Protein AF-0000000085757446 (afdb_homodimer)

Foldseek 3Di:
DEEFEDDLQQDDDCPDCLQVQVVLCVLQVADYHYDDFHGDCRAAQPQPDPLALGRRRLVRVLVVLQVCLVPVVVVVHDSQQAEYEYFHLRLQSQQLLQLFPQRVVSHFEYEREQDHVQFLSQEHPQCQVCSNVLLCVLCVVVVNHDPDSNSSSVVVVPDDPVVSSVSCVVVVRRGHDYCSCHRHVDRSVVSLVVLRGHQHQYEYEYEDQAQLVVVCVVCVVCWQPQDDDFQFPVNLLVSLLVLCCSRPNVDDDPVLSVLLCVLQPPVVCVPPRRDGCSVRRRCSNSCNRGVLVRVSNLASSQVNHPQFYAYEYEQQFWQWAPSDWPQGGHSVSGRYGPRCSCLQSQVQPRVVSCRTINHTDPLSNVLSSLNSQLVSCCSAQVGSQDSHVPDDGHDFLSHTDTQHPPFQWHFYSYSRRDIDHCPCVVVSCCNVPVSVVVVVVVVVVVVVVVVCVVVVVVVVVVVVVVVVVVVVVVPPVVVVD/DEEFEDDLQQDDDCPDVLQVQVVLCVQQVADYHYDDFHGDCRAAQPQPDDLALGRRRLVRVLVVLQCCLVPVVVVVHDSQQAEYEYFHLRLQSQQLLQLFPQRVVSHFEYEREQDHVQFLSQEHPQCQVCSNVLLCVLCVVVVNHDPDSNSSSVVVVPDDPVVSSVSCVVVVRRGHDYCSCHRHNDRSVVSLVVLNGDQHQYEYEYEDQAQLVLVCVVCVVCWQPQDDDFQFPVNLLVSLLVLCCSRPNVDDDPVLSVLLCVLQPPVVCVPPRRDGCSVSRRCSNSCNRGVLVRVSNLVSSQVNHPAFYAYEYEQQFWQWAPSDWPQGGHSVSGRYGPRCSCLQSQVQPRVVSCRTIHHTDPLSSVLSSLNSQLVSCCSAQVGSQDSHVPDDGHDFLSHTDTQHPPFQWHFYSYSRRDIDHCPCVVVSCCNVPVSVVVVVVVVVVVVVVVVVVVVVVVVVVVVVVVVVVVVVVVPPVVVVD

Solvent-accessible surface area (backbone atoms only — not comparable to full-atom values): 48791 Å² total; per-residue (Å²): 63,37,41,34,60,32,44,66,44,59,45,77,65,51,86,38,74,78,62,40,48,61,53,30,32,70,72,40,78,57,51,78,45,71,46,70,58,50,37,23,57,78,6,15,42,25,51,85,44,86,65,29,59,36,36,46,22,57,50,40,44,47,50,51,36,49,49,41,52,74,46,30,52,82,72,73,34,57,57,86,53,30,22,35,29,20,34,38,38,8,1,14,47,43,37,41,37,35,50,11,85,72,41,34,81,55,49,50,33,40,32,25,34,38,21,23,37,56,8,33,75,44,43,36,73,63,48,66,73,38,33,42,57,47,45,45,50,53,22,48,76,72,71,32,79,56,91,45,56,56,59,30,48,58,46,53,70,70,47,56,67,67,59,54,42,50,49,35,62,75,63,67,47,90,31,43,55,61,76,58,59,60,58,29,68,56,59,51,56,59,32,47,75,70,50,52,48,57,80,43,28,35,38,38,33,34,41,68,24,35,14,39,56,57,49,41,72,76,38,60,84,46,51,84,31,68,58,67,71,83,25,40,67,70,56,42,54,50,49,54,51,52,52,43,24,66,53,70,30,85,73,64,56,66,67,59,54,52,53,54,44,69,74,54,53,63,46,53,44,67,68,40,83,80,48,65,38,46,79,47,48,25,50,55,48,18,34,57,48,22,44,32,32,40,49,52,53,50,49,36,42,41,72,65,31,91,43,51,31,32,37,39,39,31,60,47,56,66,94,52,42,88,89,18,52,71,58,42,40,40,68,57,40,52,20,22,67,74,52,65,46,46,30,41,25,26,41,74,75,35,67,73,51,31,68,48,22,34,79,58,53,72,67,54,40,54,49,16,51,50,44,22,41,31,55,34,12,23,51,74,52,61,34,48,24,15,82,42,82,86,47,68,70,33,61,75,65,43,37,58,58,58,33,41,88,53,65,34,30,27,26,30,47,40,95,71,28,46,75,50,58,36,76,60,28,54,63,29,46,38,62,72,45,49,48,52,50,53,49,52,54,53,50,50,50,52,44,51,50,44,51,43,47,50,48,47,46,48,44,48,47,49,47,46,50,47,49,51,50,48,51,53,51,66,65,35,70,56,46,64,110,64,38,43,34,62,29,44,67,45,58,45,77,63,51,86,40,75,80,61,41,50,61,54,30,35,69,71,38,80,57,50,79,44,70,46,72,59,50,39,23,59,77,7,16,42,26,51,83,44,84,68,30,59,36,36,46,21,58,51,41,45,46,50,50,36,49,48,41,50,75,45,31,53,82,72,73,32,57,56,86,53,29,22,37,31,20,34,36,36,8,1,15,48,43,35,42,36,35,51,10,85,73,41,35,82,55,49,49,32,41,31,24,34,38,22,23,36,57,8,34,76,45,42,40,73,61,50,65,72,38,34,42,57,47,46,44,49,53,23,48,77,70,70,31,77,57,90,44,57,55,60,30,48,58,45,53,69,71,47,55,67,68,59,52,43,49,49,34,61,76,66,68,48,88,33,42,56,62,75,57,59,60,58,29,68,56,60,50,56,59,31,47,75,70,51,53,46,59,79,42,28,33,38,38,35,34,42,68,24,34,15,40,55,57,48,40,71,76,39,59,83,47,49,81,31,69,57,66,71,84,27,40,65,68,57,42,53,51,48,52,52,52,51,44,24,66,51,70,30,85,74,65,57,66,67,59,54,52,50,51,43,67,73,54,52,64,45,52,44,68,68,39,83,80,46,67,39,44,78,47,47,25,51,55,49,18,34,59,48,24,46,30,33,40,50,52,51,49,49,36,41,44,72,67,32,91,43,51,32,32,36,39,40,31,59,47,57,65,93,53,44,89,89,20,52,71,60,43,40,40,67,54,39,53,19,22,65,72,52,64,46,45,30,41,25,27,42,74,75,35,67,72,51,30,68,48,24,36,79,58,55,71,67,52,41,54,48,15,52,50,44,24,40,31,54,32,12,24,53,74,51,58,34,48,25,16,83,43,83,86,48,67,71,33,63,75,63,44,37,56,58,58,33,40,89,52,65,35,31,28,25,30,47,40,95,70,27,46,74,49,57,36,78,61,27,54,64,28,44,40,63,73,46,48,48,52,50,53,50,52,53,52,51,50,47,50,44,51,50,45,49,42,48,48,51,45,46,46,44,50,49,48,46,46,50,44,49,50,50,48,51,54,51,67,64,35,71,57,46,68,108

pLDDT: mean 89.38, std 13.13, range [33.19, 98.94]

Organism: Holothuria leucospilota (NCBI:txid206669)

Radius of gyration: 35.08 Å; Cα contacts (8 Å, |Δi|>4): 1848; chains: 2; bounding box: 59×102×104 Å

Secondary structure (DSSP, 8-state):
-EEE--STTTS--S-SGGG--HHHHHHH----EEE----HHHHH-B-SSTT-B--HHHHHHHHHHHHHHHHGGGGT--TT--EEEEETHHHHHHHHHHH-TTTTTS-SEEEEES--TTSTTTS-HHHHHHHHHHHHHHHHHTT---S-HHHHHHHHTTS-HHHHHHHHHHTT--------SSS--S-HHHHHHTT-S----EEEEEETBTTHHHHHHH-GGGTT-SSPPP--HHHHHHHHHHHHHHHH-SS--HHHHHHHHHHH--GGGTT-TT---HHHHHHHHHIIIIIHHHHHHHHHHHHH-SS-EEEEEE----SS-TT-BTTB--GGG-SBTTTHHHHHTTGGG-HHHHHHH-PPPHHHHHHHHHHHHHHHHHHHHS-TT-SSTTSPPP-GGG------TTT-EEEEESSS--EEESTTHHHHHIIIIIHHHHHHHHHHHHHHHHHHHHHHHHHHHHHHHHHHHHHHHHH-TTT--/-EEE--STTTS--S-SGGG--HHHHHHH----EEE----HHHHH-B-SSTT-B--HHHHHHHHHHHHHHHHGGGGT--TT--EEEEETHHHHHHHHHHH-TTTTTS-SEEEEES--TTSTTTS-HHHHHHHHHHHHHHHHHTT---S-HHHHHHHHTTS-HHHHHHHHHHTT--------SSS--S-HHHHHHTT-S----EEEEEETBTTHHHHHHH-GGGTT-SSPPP--HHHHHHHHHHHHHHHH-SS--HHHHHHHHHHH--GGGTT-TT---HHHHHHHHHIIIIIHHHHHHHHHHHHH-SS-EEEEEE----SS-TT-BTTB--GGG-SBTTTHHHHHTTGGG-HHHHHHH-PPPHHHHHHHHHHHHHHHHHHHHS-TT-SSTTSPPP-GGG------TTT-EEEEESSS--EEESTTHHHHHIIIIIHHHHHHHHHHHHHHHHHHHHHHHHHHHHHHHHHHHHHHHHT-TTT--

Sequence (962 aa):
MVFIHGGGFSTGSSMTYEYYGVPLVAVGNIVLVTINYRLGALGFLDTGDDASTGNYGLLDQAMALQWVRNNIEAFGGDSSMVTIFGESAGAGSVDFHVVSKYSRNLFDQAITQSGTSVSPWAHRDFYEELKIQHAFQLGNVLGCDTMDTYQLVECLKQVDAKTLEETVIVNNLRMGPTIDGDFLQESPRKLTERGDFKHCPMMIGFNRDEGTLFLLFQLPNVFYSDDPPYVNKTLFDTMVHSSLSLTSGPVVPTLIEDATKQEYVDWSQADNETFDYFETFNPIYGDDAFSCPSIKTARAHAMFTSEPVYIYFMTIVPSVSVYGGNGMGPGWIGAAHAEELQFVFGYPFIPELQISHGIMTDEEARLSVKFMQYWTNFARTGDPSRWDAASSPGVGEWAWPAYTLPELQYKELSADMSVGQGLKADECAFWNDFKPQLESFLASMDQTELEWREEFSGWQNDLEEWRVSFSDYQQDPYCDGMVFIHGGGFSTGSSMTYEYYGVPLVAVGNIVLVTINYRLGALGFLDTGDDASTGNYGLLDQAMALQWVRNNIEAFGGDSSMVTIFGESAGAGSVDFHVVSKYSRNLFDQAITQSGTSVSPWAHRDFYEELKIQHAFQLGNVLGCDTMDTYQLVECLKQVDAKTLEETVIVNNLRMGPTIDGDFLQESPRKLTERGDFKHCPMMIGFNRDEGTLFLLFQLPNVFYSDDPPYVNKTLFDTMVHSSLSLTSGPVVPTLIEDATKQEYVDWSQADNETFDYFETFNPIYGDDAFSCPSIKTARAHAMFTSEPVYIYFMTIVPSVSVYGGNGMGPGWIGAAHAEELQFVFGYPFIPELQISHGIMTDEEARLSVKFMQYWTNFARTGDPSRWDAASSPGVGEWAWPAYTLPELQYKELSADMSVGQGLKADECAFWNDFKPQLESFLASMDQTELEWREEFSGWQNDLEEWRVSFSDYQQDPYCDG

Nearest PDB structures (foldseek):
  5ydj-assembly1_A-2  TM=8.909E-01  e=4.354E-34  Anopheles gambiae
  5ydh-assembly1_A-2  TM=8.889E-01  e=4.863E-34  Anopheles gambiae
  6ary-assembly1_B-2  TM=8.888E-01  e=2.286E-33  Anopheles gambiae
  5a7h-assembly1_A  TM=8.770E-01  e=4.280E-32  Homo sapiens
  5fv4-assembly6_F  TM=8.711E-01  e=1.676E-29  Sus scrofa

Structure (mmCIF, N/CA/C/O backbone):
data_AF-0000000085757446-model_v1
#
loop_
_entity.id
_entity.type
_entity.pdbx_description
1 polymer 'Carboxylic ester hydrolase'
#
loop_
_atom_site.group_PDB
_atom_site.id
_atom_site.type_symbol
_atom_site.label_atom_id
_atom_site.label_alt_id
_atom_site.label_comp_id
_atom_site.label_asym_id
_atom_site.label_entity_id
_atom_site.label_seq_id
_atom_site.pdbx_PDB_ins_code
_atom_site.Cartn_x
_atom_site.Cartn_y
_atom_site.Cartn_z
_atom_site.occupancy
_atom_site.B_iso_or_equiv
_atom_site.auth_seq_id
_atom_site.auth_comp_id
_atom_site.auth_asym_id
_atom_site.auth_atom_id
_atom_site.pdbx_PDB_model_num
ATOM 1 N N . MET A 1 1 ? -11 38.594 11.727 1 97.94 1 MET A N 1
ATOM 2 C CA . MET A 1 1 ? -10.07 37.5 11.453 1 97.94 1 MET A CA 1
ATOM 3 C C . MET A 1 1 ? -8.742 37.719 12.172 1 97.94 1 MET A C 1
ATOM 5 O O . MET A 1 1 ? -8.219 38.844 12.18 1 97.94 1 MET A O 1
ATOM 9 N N . VAL A 1 2 ? -8.305 36.719 12.867 1 98.62 2 VAL A N 1
ATOM 10 C CA . VAL A 1 2 ? -7.031 36.781 13.57 1 98.62 2 VAL A CA 1
ATOM 11 C C . VAL A 1 2 ? -6.035 35.812 12.945 1 98.62 2 VAL A C 1
ATOM 13 O O . VAL A 1 2 ? -6.258 34.594 12.961 1 98.62 2 VAL A O 1
ATOM 16 N N . PHE A 1 3 ? -4.938 36.344 12.445 1 98.31 3 PHE A N 1
ATOM 17 C CA . PHE A 1 3 ? -3.939 35.5 11.781 1 98.31 3 PHE A CA 1
ATOM 18 C C . PHE A 1 3 ? -2.797 35.156 12.734 1 98.31 3 PHE A C 1
ATOM 20 O O . PHE A 1 3 ? -2.242 36.062 13.383 1 98.31 3 PHE A O 1
ATOM 27 N N . ILE A 1 4 ? -2.529 33.906 12.828 1 98.31 4 ILE A N 1
ATOM 28 C CA . ILE A 1 4 ? -1.374 33.406 13.562 1 98.31 4 ILE A CA 1
ATOM 29 C C . ILE A 1 4 ? -0.324 32.875 12.578 1 98.31 4 ILE A C 1
ATOM 31 O O . ILE A 1 4 ? -0.562 31.906 11.867 1 98.31 4 ILE A O 1
ATOM 35 N N . HIS A 1 5 ? 0.827 33.5 12.57 1 96.81 5 HIS A N 1
ATOM 36 C CA . HIS A 1 5 ? 1.828 33.219 11.547 1 96.81 5 HIS A CA 1
ATOM 37 C C . HIS A 1 5 ? 2.531 31.891 11.828 1 96.81 5 HIS A C 1
ATOM 39 O O . HIS A 1 5 ? 2.547 31.406 12.961 1 96.81 5 HIS A O 1
ATOM 45 N N . GLY A 1 6 ? 3.107 31.328 10.781 1 95.5 6 GLY A N 1
ATOM 46 C CA . GLY A 1 6 ? 3.902 30.125 10.883 1 95.5 6 GLY A CA 1
ATOM 47 C C . GLY A 1 6 ? 5.363 30.391 11.188 1 95.5 6 GLY A C 1
ATOM 48 O O . GLY A 1 6 ? 5.703 31.422 11.766 1 95.5 6 GLY A O 1
ATOM 49 N N . GLY A 1 7 ? 6.188 29.359 10.922 1 92.06 7 GLY A N 1
ATOM 50 C CA . GLY A 1 7 ? 7.617 29.469 11.18 1 92.06 7 GLY A CA 1
ATOM 51 C C . GLY A 1 7 ? 8.133 28.422 12.133 1 92.06 7 GLY A C 1
ATOM 52 O O . GLY A 1 7 ? 9.148 28.625 12.805 1 92.06 7 GLY A O 1
ATOM 53 N N . GLY A 1 8 ? 7.43 27.328 12.242 1 91.94 8 GLY A N 1
ATOM 54 C CA . GLY A 1 8 ? 7.887 26.188 13.023 1 91.94 8 GLY A CA 1
ATOM 55 C C . GLY A 1 8 ? 8.039 26.484 14.5 1 91.94 8 GLY A C 1
ATOM 56 O O . GLY A 1 8 ? 8.844 25.859 15.188 1 91.94 8 GLY A O 1
ATOM 57 N N . PHE A 1 9 ? 7.422 27.547 14.938 1 94.38 9 PHE A N 1
ATOM 58 C CA . PHE A 1 9 ? 7.457 28.016 16.312 1 94.38 9 PHE A CA 1
ATOM 59 C C . PHE A 1 9 ? 8.828 28.578 16.672 1 94.38 9 PHE A C 1
ATOM 61 O O . PHE A 1 9 ? 9.117 28.844 17.828 1 94.38 9 PHE A O 1
ATOM 68 N N . SER A 1 10 ? 9.664 28.812 15.625 1 91.81 10 SER A N 1
ATOM 69 C CA . SER A 1 10 ? 11.023 29.281 15.875 1 91.81 10 SER A CA 1
ATOM 70 C C . SER A 1 10 ? 11.289 30.594 15.148 1 91.81 10 SER A C 1
ATOM 72 O O . SER A 1 10 ? 12.172 31.359 15.539 1 91.81 10 SER A O 1
ATOM 74 N N . THR A 1 11 ? 10.594 30.766 14.086 1 88.75 11 THR A N 1
ATOM 75 C CA . THR A 1 11 ? 10.758 31.984 13.312 1 88.75 11 THR A CA 1
ATOM 76 C C . THR A 1 11 ? 9.406 32.531 12.883 1 88.75 11 THR A C 1
ATOM 78 O O . THR A 1 11 ? 8.375 31.891 13.078 1 88.75 11 THR A O 1
ATOM 81 N N . GLY A 1 12 ? 9.461 33.812 12.398 1 89.44 12 GLY A N 1
ATOM 82 C CA . GLY A 1 12 ? 8.258 34.469 11.891 1 89.44 12 GLY A CA 1
ATOM 83 C C . GLY A 1 12 ? 7.93 35.781 12.586 1 89.44 12 GLY A C 1
ATOM 84 O O . GLY A 1 12 ? 8.492 36.094 13.633 1 89.44 12 GLY A O 1
ATOM 85 N N . SER A 1 13 ? 7.102 36.469 11.875 1 91.69 13 SER A N 1
ATOM 86 C CA . SER A 1 13 ? 6.652 37.75 12.375 1 91.69 13 SER A CA 1
ATOM 87 C C . SER A 1 13 ? 5.391 38.219 11.648 1 91.69 13 SER A C 1
ATOM 89 O O . SER A 1 13 ? 5.184 37.906 10.477 1 91.69 13 SER A O 1
ATOM 91 N N . SER A 1 14 ? 4.629 38.938 12.445 1 89.44 14 SER A N 1
ATOM 92 C CA . SER A 1 14 ? 3.451 39.531 11.828 1 89.44 14 SER A CA 1
ATOM 93 C C . SER A 1 14 ? 3.82 40.812 11.047 1 89.44 14 SER A C 1
ATOM 95 O O . SER A 1 14 ? 3.025 41.281 10.25 1 89.44 14 SER A O 1
ATOM 97 N N . MET A 1 15 ? 5.031 41.219 11.211 1 85.19 15 MET A N 1
ATOM 98 C CA . MET A 1 15 ? 5.453 42.469 10.625 1 85.19 15 MET A CA 1
ATOM 99 C C . MET A 1 15 ? 6.133 42.25 9.273 1 85.19 15 MET A C 1
ATOM 101 O O . MET A 1 15 ? 7.281 42.656 9.078 1 85.19 15 MET A O 1
ATOM 105 N N . THR A 1 16 ? 5.59 41.562 8.461 1 85.81 16 THR A N 1
ATOM 106 C CA . THR A 1 16 ? 6.098 41.344 7.113 1 85.81 16 THR A CA 1
ATOM 107 C C . THR A 1 16 ? 5.031 41.656 6.07 1 85.81 16 THR A C 1
ATOM 109 O O . THR A 1 16 ? 3.836 41.625 6.367 1 85.81 16 THR A O 1
ATOM 112 N N . TYR A 1 17 ? 5.457 42 4.934 1 81.75 17 TYR A N 1
ATOM 113 C CA . TYR A 1 17 ? 4.523 42.312 3.859 1 81.75 17 TYR A CA 1
ATOM 114 C C . TYR A 1 17 ? 3.766 41.062 3.412 1 81.75 17 TYR A C 1
ATOM 116 O O . TYR A 1 17 ? 2.697 41.156 2.803 1 81.75 17 TYR A O 1
ATOM 124 N N . GLU A 1 18 ? 4.324 39.969 3.717 1 84.81 18 GLU A N 1
ATOM 125 C CA . GLU A 1 18 ? 3.686 38.719 3.322 1 84.81 18 GLU A CA 1
ATOM 126 C C . GLU A 1 18 ? 2.322 38.562 3.99 1 84.81 18 GLU A C 1
ATOM 128 O O . GLU A 1 18 ? 1.444 37.875 3.467 1 84.81 18 GLU A O 1
ATOM 133 N N . TYR A 1 19 ? 2.199 39.25 5.078 1 88 19 TYR A N 1
ATOM 134 C CA . TYR A 1 19 ? 0.932 39.156 5.797 1 88 19 TYR A CA 1
ATOM 135 C C . TYR A 1 19 ? 0.263 40.531 5.871 1 88 19 TYR A C 1
ATOM 137 O O . TYR A 1 19 ? -0.527 40.781 6.781 1 88 19 TYR A O 1
ATOM 145 N N . TYR A 1 20 ? 0.679 41.312 4.797 1 85.62 20 TYR A N 1
ATOM 146 C CA . TYR A 1 20 ? 0.038 42.594 4.664 1 85.62 20 TYR A CA 1
ATOM 147 C C . TYR A 1 20 ? -1.412 42.469 4.223 1 85.62 20 TYR A C 1
ATOM 149 O O . TYR A 1 20 ? -1.683 42.062 3.086 1 85.62 20 TYR A O 1
ATOM 157 N N . GLY A 1 21 ? -2.363 42.594 5.148 1 89.62 21 GLY A N 1
ATOM 158 C CA . GLY A 1 21 ? -3.75 42.188 5.012 1 89.62 21 GLY A CA 1
ATOM 159 C C . GLY A 1 21 ? -4.633 43.25 4.379 1 89.62 21 GLY A C 1
ATOM 160 O O . GLY A 1 21 ? -5.852 43.094 4.301 1 89.62 21 GLY A O 1
ATOM 161 N N . VAL A 1 22 ? -4.047 44.25 3.707 1 92.88 22 VAL A N 1
ATOM 162 C CA . VAL A 1 22 ? -4.844 45.344 3.186 1 92.88 22 VAL A CA 1
ATOM 163 C C . VAL A 1 22 ? -5.711 44.844 2.025 1 92.88 22 VAL A C 1
ATOM 165 O O . VAL A 1 22 ? -6.914 45.125 1.988 1 92.88 22 VAL A O 1
ATOM 168 N N . PRO A 1 23 ? -5.152 44.125 1.052 1 95.94 23 PRO A N 1
ATOM 169 C CA . PRO A 1 23 ? -6.031 43.656 -0.014 1 95.94 23 PRO A CA 1
ATOM 170 C C . PRO A 1 23 ? -7.152 42.75 0.508 1 95.94 23 PRO A C 1
ATOM 172 O O . PRO A 1 23 ? -8.281 42.844 0.023 1 95.94 23 PRO A O 1
ATOM 175 N N . LEU A 1 24 ? -6.855 41.906 1.471 1 96.44 24 LEU A N 1
ATOM 176 C CA . LEU A 1 24 ? -7.832 41 2.053 1 96.44 24 LEU A CA 1
ATOM 177 C C . LEU A 1 24 ? -8.984 41.781 2.691 1 96.44 24 LEU A C 1
ATOM 179 O O . LEU A 1 24 ? -10.148 41.438 2.496 1 96.44 24 LEU A O 1
ATOM 183 N N . VAL A 1 25 ? -8.68 42.812 3.443 1 95.88 25 VAL A N 1
ATOM 184 C CA . VAL A 1 25 ? -9.68 43.625 4.125 1 95.88 25 VAL A CA 1
ATOM 185 C C . VAL A 1 25 ? -10.5 44.406 3.098 1 95.88 25 VAL A C 1
ATOM 187 O O . VAL A 1 25 ? -11.703 44.594 3.268 1 95.88 25 VAL A O 1
ATOM 190 N N . ALA A 1 26 ? -9.828 44.812 2.041 1 94.88 26 ALA A N 1
ATOM 191 C CA . ALA A 1 26 ? -10.508 45.562 0.996 1 94.88 26 ALA A CA 1
ATOM 192 C C . ALA A 1 26 ? -11.539 44.719 0.269 1 94.88 26 ALA A C 1
ATOM 194 O O . ALA A 1 26 ? -12.617 45.188 -0.083 1 94.88 26 ALA A O 1
ATOM 195 N N . VAL A 1 27 ? -11.258 43.531 0.097 1 92.94 27 VAL A N 1
ATOM 196 C CA . VAL A 1 27 ? -12.133 42.594 -0.639 1 92.94 27 VAL A CA 1
ATOM 197 C C . VAL A 1 27 ? -13.242 42.094 0.28 1 92.94 27 VAL A C 1
ATOM 199 O O . VAL A 1 27 ? -14.391 41.969 -0.147 1 92.94 27 VAL A O 1
ATOM 202 N N . GLY A 1 28 ? -13.102 41.812 1.527 1 89.94 28 GLY A N 1
ATOM 203 C CA . GLY A 1 28 ? -13.977 41 2.363 1 89.94 28 GLY A CA 1
ATOM 204 C C . GLY A 1 28 ? -14.789 41.812 3.344 1 89.94 28 GLY A C 1
ATOM 205 O O . GLY A 1 28 ? -15.773 41.344 3.908 1 89.94 28 GLY A O 1
ATOM 206 N N . ASN A 1 29 ? -14.555 43.062 3.648 1 87.44 29 ASN A N 1
ATOM 207 C CA . ASN A 1 29 ? -15.18 43.875 4.691 1 87.44 29 ASN A CA 1
ATOM 208 C C . ASN A 1 29 ? -15.031 43.219 6.066 1 87.44 29 ASN A C 1
ATOM 210 O O . ASN A 1 29 ? -16.016 42.969 6.742 1 87.44 29 ASN A O 1
ATOM 214 N N . ILE A 1 30 ? -13.867 42.938 6.477 1 94.75 30 ILE A N 1
ATOM 215 C CA . ILE A 1 30 ? -13.492 42.312 7.738 1 94.75 30 ILE A CA 1
ATOM 216 C C . ILE A 1 30 ? -12.438 43.156 8.445 1 94.75 30 ILE A C 1
ATOM 218 O O . ILE A 1 30 ? -11.883 44.094 7.855 1 94.75 30 ILE A O 1
ATOM 222 N N . VAL A 1 31 ? -12.328 42.938 9.742 1 97.19 31 VAL A N 1
ATOM 223 C CA . VAL A 1 31 ? -11.188 43.469 10.492 1 97.19 31 VAL A CA 1
ATOM 224 C C . VAL A 1 31 ? -10.133 42.375 10.625 1 97.19 31 VAL A C 1
ATOM 226 O O . VAL A 1 31 ? -10.438 41.219 11.008 1 97.19 31 VAL A O 1
ATOM 229 N N . LEU A 1 32 ? -8.938 42.688 10.172 1 97.12 32 LEU A N 1
ATOM 230 C CA . LEU A 1 32 ? -7.84 41.75 10.281 1 97.12 32 LEU A CA 1
ATOM 231 C C . LEU A 1 32 ? -6.914 42.094 11.43 1 97.12 32 LEU A C 1
ATOM 233 O O . LEU A 1 32 ? -6.492 43.25 11.547 1 97.12 32 LEU A O 1
ATOM 237 N N . VAL A 1 33 ? -6.664 41.188 12.305 1 97.44 33 VAL A N 1
ATOM 238 C CA . VAL A 1 33 ? -5.684 41.312 13.383 1 97.44 33 VAL A CA 1
ATOM 239 C C . VAL A 1 33 ? -4.547 40.312 13.164 1 97.44 33 VAL A C 1
ATOM 241 O O . VAL A 1 33 ? -4.785 39.125 12.984 1 97.44 33 VAL A O 1
ATOM 244 N N . THR A 1 34 ? -3.391 40.75 13.078 1 96.75 34 THR A N 1
ATOM 245 C CA . THR A 1 34 ? -2.209 39.906 13.062 1 96.75 34 THR A CA 1
ATOM 246 C C . THR A 1 34 ? -1.444 40 14.375 1 96.75 34 THR A C 1
ATOM 248 O O . THR A 1 34 ? -1.363 41.094 14.969 1 96.75 34 THR A O 1
ATOM 251 N N . ILE A 1 35 ? -0.899 38.906 14.875 1 97.12 35 ILE A N 1
ATOM 252 C CA . ILE A 1 35 ? -0.31 38.938 16.219 1 97.12 35 ILE A CA 1
ATOM 253 C C . ILE A 1 35 ? 1.087 38.312 16.172 1 97.12 35 ILE A C 1
ATOM 255 O O . ILE A 1 35 ? 1.395 37.531 15.281 1 97.12 35 ILE A O 1
ATOM 259 N N . ASN A 1 36 ? 1.892 38.75 17.031 1 96.94 36 ASN A N 1
ATOM 260 C CA . ASN A 1 36 ? 3.148 38.094 17.344 1 96.94 36 ASN A CA 1
ATOM 261 C C . ASN A 1 36 ? 3.041 37.312 18.641 1 96.94 36 ASN A C 1
ATOM 263 O O . ASN A 1 36 ? 2.086 37.469 19.406 1 96.94 36 ASN A O 1
ATOM 267 N N . TYR A 1 37 ? 3.879 36.375 18.812 1 97.44 37 TYR A N 1
ATOM 268 C CA . TYR A 1 37 ? 4.012 35.594 20.016 1 97.44 37 TYR A CA 1
ATOM 269 C C . TYR A 1 37 ? 5.461 35.156 20.234 1 97.44 37 TYR A C 1
ATOM 271 O O . TYR A 1 37 ? 6.281 35.25 19.312 1 97.44 37 TYR A O 1
ATOM 279 N N . ARG A 1 38 ? 5.895 34.812 21.469 1 96.44 38 ARG A N 1
ATOM 280 C CA . ARG A 1 38 ? 7.262 34.375 21.766 1 96.44 38 ARG A CA 1
ATOM 281 C C . ARG A 1 38 ? 7.582 33.062 21.078 1 96.44 38 ARG A C 1
ATOM 283 O O . ARG A 1 38 ? 6.75 32.156 21.047 1 96.44 38 ARG A O 1
ATOM 290 N N . LEU A 1 39 ? 8.734 32.969 20.562 1 95.19 39 LEU A N 1
ATOM 291 C CA . LEU A 1 39 ? 9.195 31.844 19.766 1 95.19 39 LEU A CA 1
ATOM 292 C C . LEU A 1 39 ? 10.312 31.094 20.469 1 95.19 39 LEU A C 1
ATOM 294 O O . LEU A 1 39 ? 10.75 31.5 21.547 1 95.19 39 LEU A O 1
ATOM 298 N N . GLY A 1 40 ? 10.711 29.984 19.922 1 94.31 40 GLY A N 1
ATOM 299 C CA . GLY A 1 40 ? 11.867 29.25 20.406 1 94.31 40 GLY A CA 1
ATOM 300 C C . GLY A 1 40 ? 11.828 28.953 21.891 1 94.31 40 GLY A C 1
ATOM 301 O O . GLY A 1 40 ? 10.789 28.562 22.422 1 94.31 40 GLY A O 1
ATOM 302 N N . ALA A 1 41 ? 12.938 29.172 22.484 1 95.38 41 ALA A N 1
ATOM 303 C CA . ALA A 1 41 ? 13.055 28.891 23.906 1 95.38 41 ALA A CA 1
ATOM 304 C C . ALA A 1 41 ? 12.219 29.875 24.734 1 95.38 41 ALA A C 1
ATOM 306 O O . ALA A 1 41 ? 11.68 29.5 25.781 1 95.38 41 ALA A O 1
ATOM 307 N N . LEU A 1 42 ? 12.07 31.062 24.234 1 96.5 42 LEU A N 1
ATOM 308 C CA . LEU A 1 42 ? 11.297 32.062 24.953 1 96.5 42 LEU A CA 1
ATOM 309 C C . LEU A 1 42 ? 9.82 31.672 25 1 96.5 42 LEU A C 1
ATOM 311 O O . LEU A 1 42 ? 9.125 32 25.969 1 96.5 42 LEU A O 1
ATOM 315 N N . GLY A 1 43 ? 9.398 30.969 24.047 1 96.56 43 GLY A N 1
ATOM 316 C CA . GLY A 1 43 ? 7.988 30.641 23.969 1 96.56 43 GLY A CA 1
ATOM 317 C C . GLY A 1 43 ? 7.676 29.219 24.422 1 96.56 43 GLY A C 1
ATOM 318 O O . GLY A 1 43 ? 6.547 28.922 24.828 1 96.56 43 GLY A O 1
ATOM 319 N N . PHE A 1 44 ? 8.742 28.297 24.422 1 95.94 44 PHE A N 1
ATOM 320 C CA . PHE A 1 44 ? 8.312 26.906 24.484 1 95.94 44 PHE A CA 1
ATOM 321 C C . PHE A 1 44 ? 9.305 26.062 25.281 1 95.94 44 PHE A C 1
ATOM 323 O O . PHE A 1 44 ? 9.219 24.844 25.297 1 95.94 44 PHE A O 1
ATOM 330 N N . LEU A 1 45 ? 10.234 26.672 25.969 1 95.5 45 LEU A N 1
ATOM 331 C CA . LEU A 1 45 ? 11.133 25.906 26.828 1 95.5 45 LEU A CA 1
ATOM 332 C C . LEU A 1 45 ? 10.359 25.188 27.922 1 95.5 45 LEU A C 1
ATOM 334 O O . LEU A 1 45 ? 9.625 25.828 28.688 1 95.5 45 LEU A O 1
ATOM 338 N N . ASP A 1 46 ? 10.5 23.938 27.969 1 94.62 46 ASP A N 1
ATOM 339 C CA . ASP A 1 46 ? 9.844 23.078 28.953 1 94.62 46 ASP A CA 1
ATOM 340 C C . ASP A 1 46 ? 10.867 22.234 29.688 1 94.62 46 ASP A C 1
ATOM 342 O O . ASP A 1 46 ? 11.594 21.438 29.094 1 94.62 46 ASP A O 1
ATOM 346 N N . THR A 1 47 ? 10.922 22.359 31.031 1 94.19 47 THR A N 1
ATOM 347 C CA . THR A 1 47 ? 11.898 21.641 31.844 1 94.19 47 THR A CA 1
ATOM 348 C C . THR A 1 47 ? 11.266 20.406 32.469 1 94.19 47 THR A C 1
ATOM 350 O O . THR A 1 47 ? 11.891 19.719 33.281 1 94.19 47 THR A O 1
ATOM 353 N N . GLY A 1 48 ? 10.008 20.125 32.094 1 90.56 48 GLY A N 1
ATOM 354 C CA . GLY A 1 48 ? 9.32 18.953 32.594 1 90.56 48 GLY A CA 1
ATOM 355 C C . GLY A 1 48 ? 8.773 19.125 34 1 90.56 48 GLY A C 1
ATOM 356 O O . GLY A 1 48 ? 8.164 18.203 34.562 1 90.56 48 GLY A O 1
ATOM 357 N N . ASP A 1 49 ? 9.039 20.297 34.594 1 90.88 49 ASP A N 1
ATOM 358 C CA . ASP A 1 49 ? 8.531 20.656 35.938 1 90.88 49 ASP A CA 1
ATOM 359 C C . ASP A 1 49 ? 8.078 22.109 35.969 1 90.88 49 ASP A C 1
ATOM 361 O O . ASP A 1 49 ? 7.77 22.703 34.938 1 90.88 49 ASP A O 1
ATOM 365 N N . ASP A 1 50 ? 7.953 22.641 37.156 1 92.56 50 ASP A N 1
ATOM 366 C CA . ASP A 1 50 ? 7.344 23.969 37.312 1 92.56 50 ASP A CA 1
ATOM 367 C C . ASP A 1 50 ? 8.367 25.078 37.094 1 92.56 50 ASP A C 1
ATOM 369 O O . ASP A 1 50 ? 8.008 26.25 37.031 1 92.56 50 ASP A O 1
ATOM 373 N N . ALA A 1 51 ? 9.602 24.688 36.875 1 95.44 51 ALA A N 1
ATOM 374 C CA . ALA A 1 51 ? 10.602 25.719 36.594 1 95.44 51 ALA A CA 1
ATOM 375 C C . ALA A 1 51 ? 10.297 26.438 35.281 1 95.44 51 ALA A C 1
ATOM 377 O O . ALA A 1 51 ? 10.461 27.656 35.188 1 95.44 51 ALA A O 1
ATOM 378 N N . SER A 1 52 ? 9.914 25.75 34.312 1 95.44 52 SER A N 1
ATOM 379 C CA . SER A 1 52 ? 9.398 26.234 33.031 1 95.44 52 SER A CA 1
ATOM 380 C C . SER A 1 52 ? 8.406 25.25 32.438 1 95.44 52 SER A C 1
ATOM 382 O O . SER A 1 52 ? 8.789 24.156 32 1 95.44 52 SER A O 1
ATOM 384 N N . THR A 1 53 ? 7.215 25.641 32.312 1 92.25 53 THR A N 1
ATOM 385 C CA . THR A 1 53 ? 6.148 24.703 31.953 1 92.25 53 THR A CA 1
ATOM 386 C C . THR A 1 53 ? 5.949 24.688 30.438 1 92.25 53 THR A C 1
ATOM 388 O O . THR A 1 53 ? 5.266 23.797 29.906 1 92.25 53 THR A O 1
ATOM 391 N N . GLY A 1 54 ? 6.551 25.641 29.797 1 92.94 54 GLY A N 1
ATOM 392 C CA . GLY A 1 54 ? 6.395 25.703 28.359 1 92.94 54 GLY A CA 1
ATOM 393 C C . GLY A 1 54 ? 5.113 26.391 27.922 1 92.94 54 GLY A C 1
ATOM 394 O O . GLY A 1 54 ? 4.391 26.953 28.75 1 92.94 54 GLY A O 1
ATOM 395 N N . ASN A 1 55 ? 4.848 26.516 26.703 1 96.69 55 ASN A N 1
ATOM 396 C CA . ASN A 1 55 ? 3.645 26.969 26 1 96.69 55 ASN A CA 1
ATOM 397 C C . ASN A 1 55 ? 3.395 28.453 26.219 1 96.69 55 ASN A C 1
ATOM 399 O O . ASN A 1 55 ? 2.252 28.922 26.156 1 96.69 55 ASN A O 1
ATOM 403 N N . TYR A 1 56 ? 4.418 29.188 26.547 1 97.5 56 TYR A N 1
ATOM 404 C CA . TYR A 1 56 ? 4.273 30.625 26.703 1 97.5 56 TYR A CA 1
ATOM 405 C C . TYR A 1 56 ? 3.846 31.266 25.391 1 97.5 56 TYR A C 1
ATOM 407 O O . TYR A 1 56 ? 3.109 32.25 25.391 1 97.5 56 TYR A O 1
ATOM 415 N N . GLY A 1 57 ? 4.336 30.719 24.312 1 97.94 57 GLY A N 1
ATOM 416 C CA . GLY A 1 57 ? 3.896 31.203 23.016 1 97.94 57 GLY A CA 1
ATOM 417 C C . GLY A 1 57 ? 2.404 31.031 22.781 1 97.94 57 GLY A C 1
ATOM 418 O O . GLY A 1 57 ? 1.751 31.938 22.25 1 97.94 57 GLY A O 1
ATOM 419 N N . LEU A 1 58 ? 1.825 29.938 23.203 1 98.44 58 LEU A N 1
ATOM 420 C CA . LEU A 1 58 ? 0.391 29.703 23.078 1 98.44 58 LEU A CA 1
ATOM 421 C C . LEU A 1 58 ? -0.393 30.594 24.031 1 98.44 58 LEU A C 1
ATOM 423 O O . LEU A 1 58 ? -1.492 31.047 23.703 1 98.44 58 LEU A O 1
ATOM 427 N N . LEU A 1 59 ? 0.15 30.812 25.203 1 98.44 59 LEU A N 1
ATOM 428 C CA . LEU A 1 59 ? -0.483 31.719 26.172 1 98.44 59 LEU A CA 1
ATOM 429 C C . LEU A 1 59 ? -0.5 33.156 25.656 1 98.44 59 LEU A C 1
ATOM 431 O O . LEU A 1 59 ? -1.455 33.875 25.891 1 98.44 59 LEU A O 1
ATOM 435 N N . ASP A 1 60 ? 0.614 33.562 24.984 1 98.62 60 ASP A N 1
ATOM 436 C CA . ASP A 1 60 ? 0.617 34.875 24.312 1 98.62 60 ASP A CA 1
ATOM 437 C C . ASP A 1 60 ? -0.544 34.969 23.328 1 98.62 60 ASP A C 1
ATOM 439 O O . ASP A 1 60 ? -1.22 36 23.266 1 98.62 60 ASP A O 1
ATOM 443 N N . GLN A 1 61 ? -0.708 34 22.547 1 98.75 61 GLN A N 1
ATOM 444 C CA . GLN A 1 61 ? -1.783 33.969 21.562 1 98.75 61 GLN A CA 1
ATOM 445 C C . GLN A 1 61 ? -3.15 34.062 22.234 1 98.75 61 GLN A C 1
ATOM 447 O O . GLN A 1 61 ? -4.031 34.781 21.781 1 98.75 61 GLN A O 1
ATOM 452 N N . ALA A 1 62 ? -3.316 33.25 23.328 1 98.75 62 ALA A N 1
ATOM 453 C CA . ALA A 1 62 ? -4.57 33.312 24.078 1 98.75 62 ALA A CA 1
ATOM 454 C C . ALA A 1 62 ? -4.844 34.719 24.609 1 98.75 62 ALA A C 1
ATOM 456 O O . ALA A 1 62 ? -5.988 35.156 24.594 1 98.75 62 ALA A O 1
ATOM 457 N N . MET A 1 63 ? -3.812 35.312 25.062 1 98.62 63 MET A N 1
ATOM 458 C CA . MET A 1 63 ? -3.961 36.688 25.562 1 98.62 63 MET A CA 1
ATOM 459 C C . MET A 1 63 ? -4.398 37.625 24.438 1 98.62 63 MET A C 1
ATOM 461 O O . MET A 1 63 ? -5.246 38.5 24.656 1 98.62 63 MET A O 1
ATOM 465 N N . ALA A 1 64 ? -3.793 37.469 23.312 1 98.69 64 ALA A N 1
ATOM 466 C CA . ALA A 1 64 ? -4.18 38.281 22.156 1 98.69 64 ALA A CA 1
ATOM 467 C C . ALA A 1 64 ? -5.645 38.031 21.797 1 98.69 64 ALA A C 1
ATOM 469 O O . ALA A 1 64 ? -6.367 39 21.453 1 98.69 64 ALA A O 1
ATOM 470 N N . LEU A 1 65 ? -6.086 36.812 21.797 1 98.75 65 LEU A N 1
ATOM 471 C CA . LEU A 1 65 ? -7.469 36.5 21.484 1 98.75 65 LEU A CA 1
ATOM 472 C C . LEU A 1 65 ? -8.422 37.094 22.5 1 98.75 65 LEU A C 1
ATOM 474 O O . LEU A 1 65 ? -9.516 37.562 22.141 1 98.75 65 LEU A O 1
ATOM 478 N N . GLN A 1 66 ? -8.008 37.062 23.766 1 98.5 66 GLN A N 1
ATOM 479 C CA . GLN A 1 66 ? -8.805 37.719 24.797 1 98.5 66 GLN A CA 1
ATOM 480 C C . GLN A 1 66 ? -8.914 39.219 24.531 1 98.5 66 GLN A C 1
ATOM 482 O O . GLN A 1 66 ? -9.984 39.812 24.688 1 98.5 66 GLN A O 1
ATOM 487 N N . TRP A 1 67 ? -7.801 39.812 24.172 1 98.56 67 TRP A N 1
ATOM 488 C CA . TRP A 1 67 ? -7.816 41.219 23.828 1 98.56 67 TRP A CA 1
ATOM 489 C C . TRP A 1 67 ? -8.789 41.5 22.672 1 98.56 67 TRP A C 1
ATOM 491 O O . TRP A 1 67 ? -9.531 42.469 22.703 1 98.56 67 TRP A O 1
ATOM 501 N N . VAL A 1 68 ? -8.758 40.719 21.672 1 98.5 68 VAL A N 1
ATOM 502 C CA . VAL A 1 68 ? -9.648 40.875 20.516 1 98.5 68 VAL A CA 1
ATOM 503 C C . VAL A 1 68 ? -11.102 40.812 20.984 1 98.5 68 VAL A C 1
ATOM 505 O O . VAL A 1 68 ? -11.914 41.656 20.609 1 98.5 68 VAL A O 1
ATOM 508 N N . ARG A 1 69 ? -11.477 39.906 21.781 1 97.19 69 ARG A N 1
ATOM 509 C CA . ARG A 1 69 ? -12.844 39.75 22.281 1 97.19 69 ARG A CA 1
ATOM 510 C C . ARG A 1 69 ? -13.281 41 23.047 1 97.19 69 ARG A C 1
ATOM 512 O O . ARG A 1 69 ? -14.438 41.406 22.969 1 97.19 69 ARG A O 1
ATOM 519 N N . ASN A 1 70 ? -12.359 41.531 23.734 1 97.62 70 ASN A N 1
ATOM 520 C CA . ASN A 1 70 ? -12.688 42.656 24.625 1 97.62 70 ASN A CA 1
ATOM 521 C C . ASN A 1 70 ? -12.711 43.969 23.891 1 97.62 70 ASN A C 1
ATOM 523 O O . ASN A 1 70 ? -13.359 44.938 24.328 1 97.62 70 ASN A O 1
ATOM 527 N N . ASN A 1 71 ? -12 44.031 22.734 1 98.25 71 ASN A N 1
ATOM 528 C CA . ASN A 1 71 ? -11.711 45.375 22.25 1 98.25 71 ASN A CA 1
ATOM 529 C C . ASN A 1 71 ? -12.102 45.531 20.781 1 98.25 71 ASN A C 1
ATOM 531 O O . ASN A 1 71 ? -12.203 46.656 20.266 1 98.25 71 ASN A O 1
ATOM 535 N N . ILE A 1 72 ? -12.375 44.562 20.094 1 98 72 ILE A N 1
ATOM 536 C CA . ILE A 1 72 ? -12.391 44.625 18.641 1 98 72 ILE A CA 1
ATOM 537 C C . ILE A 1 72 ? -13.562 45.469 18.172 1 98 72 ILE A C 1
ATOM 539 O O . ILE A 1 72 ? -13.547 46 17.047 1 98 72 ILE A O 1
ATOM 543 N N . GLU A 1 73 ? -14.562 45.562 18.969 1 97.69 73 GLU A N 1
ATOM 544 C CA . GLU A 1 73 ? -15.727 46.375 18.609 1 97.69 73 GLU A CA 1
ATOM 545 C C . GLU A 1 73 ? -15.344 47.844 18.422 1 97.69 73 GLU A C 1
ATOM 547 O O . GLU A 1 73 ? -15.93 48.531 17.594 1 97.69 73 GLU A O 1
ATOM 552 N N . ALA A 1 74 ? -14.422 48.25 19.109 1 97.75 74 ALA A N 1
ATOM 553 C CA . ALA A 1 74 ? -13.945 49.625 19 1 97.75 74 ALA A CA 1
ATOM 554 C C . ALA A 1 74 ? -13.297 49.844 17.641 1 97.75 74 ALA A C 1
ATOM 556 O O . ALA A 1 74 ? -13.148 51 17.203 1 97.75 74 ALA A O 1
ATOM 557 N N . PHE A 1 75 ? -12.977 48.844 17 1 96.12 75 PHE A N 1
ATOM 558 C CA . PHE A 1 75 ? -12.32 48.938 15.703 1 96.12 75 PHE A CA 1
ATOM 559 C C . PHE A 1 75 ? -13.281 48.531 14.586 1 96.12 75 PHE A C 1
ATOM 561 O O . PHE A 1 75 ? -12.859 48.344 13.438 1 96.12 75 PHE A O 1
ATOM 568 N N . GLY A 1 76 ? -14.516 48.375 15 1 96.12 76 GLY A N 1
ATOM 569 C CA . GLY A 1 76 ? -15.539 48.062 14.008 1 96.12 76 GLY A CA 1
ATOM 570 C C . GLY A 1 76 ? -15.719 46.594 13.773 1 96.12 76 GLY A C 1
ATOM 571 O O . GLY A 1 76 ? -16.453 46.188 12.867 1 96.12 76 GLY A O 1
ATOM 572 N N . GLY A 1 77 ? -15.016 45.812 14.562 1 96.31 77 GLY A N 1
ATOM 573 C CA . GLY A 1 77 ? -15.148 44.375 14.438 1 96.31 77 GLY A CA 1
ATOM 574 C C . GLY A 1 77 ? -16.281 43.812 15.25 1 96.31 77 GLY A C 1
ATOM 575 O O . GLY A 1 77 ? -16.953 44.531 16 1 96.31 77 GLY A O 1
ATOM 576 N N . ASP A 1 78 ? -16.625 42.531 15 1 95.81 78 ASP A N 1
ATOM 577 C CA . ASP A 1 78 ? -17.656 41.781 15.719 1 95.81 78 ASP A CA 1
ATOM 578 C C . ASP A 1 78 ? -17.031 40.781 16.688 1 95.81 78 ASP A C 1
ATOM 580 O O . ASP A 1 78 ? -16.484 39.75 16.25 1 95.81 78 ASP A O 1
ATOM 584 N N . SER A 1 79 ? -17.156 41 17.938 1 96.44 79 SER A N 1
ATOM 585 C CA . SER A 1 79 ? -16.516 40.156 18.953 1 96.44 79 SER A CA 1
ATOM 586 C C . SER A 1 79 ? -17.203 38.812 19.047 1 96.44 79 SER A C 1
ATOM 588 O O . SER A 1 79 ? -16.672 37.844 19.625 1 96.44 79 SER A O 1
ATOM 590 N N . SER A 1 80 ? -18.406 38.594 18.453 1 95.56 80 SER A N 1
ATOM 591 C CA . SER A 1 80 ? -19.141 37.344 18.484 1 95.56 80 SER A CA 1
ATOM 592 C C . SER A 1 80 ? -18.859 36.5 17.25 1 95.56 80 SER A C 1
ATOM 594 O O . SER A 1 80 ? -19.391 35.406 17.109 1 95.56 80 SER A O 1
ATOM 596 N N . MET A 1 81 ? -18.062 37.031 16.375 1 95.94 81 MET A N 1
ATOM 597 C CA . MET A 1 81 ? -17.688 36.312 15.164 1 95.94 81 MET A CA 1
ATOM 598 C C . MET A 1 81 ? -16.203 36.438 14.883 1 95.94 81 MET A C 1
ATOM 600 O O . MET A 1 81 ? -15.812 37.125 13.922 1 95.94 81 MET A O 1
ATOM 604 N N . VAL A 1 82 ? -15.438 35.75 15.648 1 98.5 82 VAL A N 1
ATOM 605 C CA . VAL A 1 82 ? -13.984 35.781 15.516 1 98.5 82 VAL A CA 1
ATOM 606 C C . VAL A 1 82 ? -13.492 34.5 14.836 1 98.5 82 VAL A C 1
ATOM 608 O O . VAL A 1 82 ? -13.758 33.406 15.312 1 98.5 82 VAL A O 1
ATOM 611 N N . THR A 1 83 ? -12.875 34.656 13.672 1 98.75 83 THR A N 1
ATOM 612 C CA . THR A 1 83 ? -12.242 33.531 12.953 1 98.75 83 THR A CA 1
ATOM 613 C C . THR A 1 83 ? -10.727 33.594 13.133 1 98.75 83 THR A C 1
ATOM 615 O O . THR A 1 83 ? -10.078 34.562 12.742 1 98.75 83 THR A O 1
ATOM 618 N N . ILE A 1 84 ? -10.188 32.562 13.719 1 98.88 84 ILE A N 1
ATOM 619 C CA . ILE A 1 84 ? -8.727 32.469 13.781 1 98.88 84 ILE A CA 1
ATOM 620 C C . ILE A 1 84 ? -8.219 31.609 12.617 1 98.88 84 ILE A C 1
ATOM 622 O O . ILE A 1 84 ? -8.867 30.641 12.219 1 98.88 84 ILE A O 1
ATOM 626 N N . PHE A 1 85 ? -7.152 32 11.977 1 98.75 85 PHE A N 1
ATOM 627 C CA . PHE A 1 85 ? -6.574 31.234 10.883 1 98.75 85 PHE A CA 1
ATOM 628 C C . PHE A 1 85 ? -5.055 31.359 10.883 1 98.75 85 PHE A C 1
ATOM 630 O O . PHE A 1 85 ? -4.5 32.281 11.469 1 98.75 85 PHE A O 1
ATOM 637 N N . GLY A 1 86 ? -4.367 30.375 10.398 1 98.38 86 GLY A N 1
ATOM 638 C CA . GLY A 1 86 ? -2.914 30.328 10.375 1 98.38 86 GLY A CA 1
ATOM 639 C C . GLY A 1 86 ? -2.367 29.281 9.43 1 98.38 86 GLY A C 1
ATOM 640 O O . GLY A 1 86 ? -3.127 28.484 8.859 1 98.38 86 GLY A O 1
ATOM 641 N N . GLU A 1 87 ? -1.09 29.344 9.18 1 97.25 87 GLU A N 1
ATOM 642 C CA . GLU A 1 87 ? -0.377 28.453 8.266 1 97.25 87 GLU A CA 1
ATOM 643 C C . GLU A 1 87 ? 0.794 27.766 8.969 1 97.25 87 GLU A C 1
ATOM 645 O O . GLU A 1 87 ? 1.468 28.375 9.805 1 97.25 87 GLU A O 1
ATOM 650 N N . SER A 1 88 ? 1.01 26.484 8.648 1 96.38 88 SER A N 1
ATOM 651 C CA . SER A 1 88 ? 2.113 25.703 9.203 1 96.38 88 SER A CA 1
ATOM 652 C C . SER A 1 88 ? 2.062 25.688 10.727 1 96.38 88 SER A C 1
ATOM 654 O O . SER A 1 88 ? 1.058 25.281 11.312 1 96.38 88 SER A O 1
ATOM 656 N N . ALA A 1 89 ? 3.064 26.344 11.383 1 96.56 89 ALA A N 1
ATOM 657 C CA . ALA A 1 89 ? 3.035 26.422 12.844 1 96.56 89 ALA A CA 1
ATOM 658 C C . ALA A 1 89 ? 1.855 27.25 13.328 1 96.56 89 ALA A C 1
ATOM 660 O O . ALA A 1 89 ? 1.277 26.969 14.383 1 96.56 89 ALA A O 1
ATOM 661 N N . GLY A 1 90 ? 1.499 28.234 12.555 1 97.94 90 GLY A N 1
ATOM 662 C CA . GLY A 1 90 ? 0.305 29 12.867 1 97.94 90 GLY A CA 1
ATOM 663 C C . GLY A 1 90 ? -0.968 28.172 12.805 1 97.94 90 GLY A C 1
ATOM 664 O O . GLY A 1 90 ? -1.866 28.359 13.625 1 97.94 90 GLY A O 1
ATOM 665 N N . ALA A 1 91 ? -1.013 27.312 11.758 1 98.62 91 ALA A N 1
ATOM 666 C CA . ALA A 1 91 ? -2.148 26.406 11.664 1 98.62 91 ALA A CA 1
ATOM 667 C C . ALA A 1 91 ? -2.172 25.438 12.844 1 98.62 91 ALA A C 1
ATOM 669 O O . ALA A 1 91 ? -3.24 25.094 13.359 1 98.62 91 ALA A O 1
ATOM 670 N N . GLY A 1 92 ? -1.019 24.922 13.195 1 98 92 GLY A N 1
ATOM 671 C CA . GLY A 1 92 ? -0.928 24.141 14.43 1 98 92 GLY A CA 1
ATOM 672 C C . GLY A 1 92 ? -1.471 24.891 15.633 1 98 92 GLY A C 1
ATOM 673 O O . GLY A 1 92 ? -2.264 24.328 16.406 1 98 92 GLY A O 1
ATOM 674 N N . SER A 1 93 ? -1.102 26.125 15.789 1 98.56 93 SER A N 1
ATOM 675 C CA . SER A 1 93 ? -1.576 26.953 16.891 1 98.56 93 SER A CA 1
ATOM 676 C C . SER A 1 93 ? -3.096 27.094 16.859 1 98.56 93 SER A C 1
ATOM 678 O O . SER A 1 93 ? -3.75 26.953 17.906 1 98.56 93 SER A O 1
ATOM 680 N N . VAL A 1 94 ? -3.594 27.359 15.703 1 98.81 94 VAL A N 1
ATOM 681 C CA . VAL A 1 94 ? -5.039 27.484 15.555 1 98.81 94 VAL A CA 1
ATOM 682 C C . VAL A 1 94 ? -5.723 26.234 16.109 1 98.81 94 VAL A C 1
ATOM 684 O O . VAL A 1 94 ? -6.656 26.328 16.906 1 98.81 94 VAL A O 1
ATOM 687 N N . ASP A 1 95 ? -5.207 25.109 15.719 1 98.75 95 ASP A N 1
ATOM 688 C CA . ASP A 1 95 ? -5.848 23.859 16.125 1 98.75 95 ASP A CA 1
ATOM 689 C C . ASP A 1 95 ? -5.574 23.547 17.594 1 98.75 95 ASP A C 1
ATOM 691 O O . ASP A 1 95 ? -6.395 22.922 18.266 1 98.75 95 ASP A O 1
ATOM 695 N N . PHE A 1 96 ? -4.438 23.984 18.109 1 98.62 96 PHE A N 1
ATOM 696 C CA . PHE A 1 96 ? -4.199 23.875 19.547 1 98.62 96 PHE A CA 1
ATOM 697 C C . PHE A 1 96 ? -5.242 24.656 20.328 1 98.62 96 PHE A C 1
ATOM 699 O O . PHE A 1 96 ? -5.723 24.203 21.375 1 98.62 96 PHE A O 1
ATOM 706 N N . HIS A 1 97 ? -5.574 25.828 19.891 1 98.81 97 HIS A N 1
ATOM 707 C CA . HIS A 1 97 ? -6.621 26.594 20.531 1 98.81 97 HIS A CA 1
ATOM 708 C C . HIS A 1 97 ? -7.973 25.906 20.422 1 98.81 97 HIS A C 1
ATOM 710 O O . HIS A 1 97 ? -8.789 25.969 21.344 1 98.81 97 HIS A O 1
ATOM 716 N N . VAL A 1 98 ? -8.234 25.203 19.344 1 98.69 98 VAL A N 1
ATOM 717 C CA . VAL A 1 98 ? -9.492 24.484 19.141 1 98.69 98 VAL A CA 1
ATOM 718 C C . VAL A 1 98 ? -9.617 23.359 20.156 1 98.69 98 VAL A C 1
ATOM 720 O O . VAL A 1 98 ? -10.703 23.125 20.703 1 98.69 98 VAL A O 1
ATOM 723 N N . VAL A 1 99 ? -8.5 22.703 20.469 1 98 99 VAL A N 1
ATOM 724 C CA . VAL A 1 99 ? -8.57 21.531 21.328 1 98 99 VAL A CA 1
ATOM 725 C C . VAL A 1 99 ? -8.352 21.938 22.797 1 98 99 VAL A C 1
ATOM 727 O O . VAL A 1 99 ? -8.57 21.141 23.703 1 98 99 VAL A O 1
ATOM 730 N N . SER A 1 100 ? -7.953 23.172 23.047 1 98.12 100 SER A N 1
ATOM 731 C CA . SER A 1 100 ? -7.613 23.609 24.391 1 98.12 100 SER A CA 1
ATOM 732 C C . SER A 1 100 ? -8.828 24.172 25.125 1 98.12 100 SER A C 1
ATOM 734 O O . SER A 1 100 ? -9.43 25.156 24.688 1 98.12 100 SER A O 1
ATOM 736 N N . LYS A 1 101 ? -9.125 23.656 26.281 1 96.75 101 LYS A N 1
ATOM 737 C CA . LYS A 1 101 ? -10.203 24.188 27.109 1 96.75 101 LYS A CA 1
ATOM 738 C C . LYS A 1 101 ? -9.844 25.562 27.672 1 96.75 101 LYS A C 1
ATOM 740 O O . LYS A 1 101 ? -10.727 26.312 28.094 1 96.75 101 LYS A O 1
ATOM 745 N N . TYR A 1 102 ? -8.609 25.828 27.609 1 96.19 102 TYR A N 1
ATOM 746 C CA . TYR A 1 102 ? -8.109 27.109 28.109 1 96.19 102 TYR A CA 1
ATOM 747 C C . TYR A 1 102 ? -8.602 28.266 27.25 1 96.19 102 TYR A C 1
ATOM 749 O O . TYR A 1 102 ? -8.906 29.344 27.75 1 96.19 102 TYR A O 1
ATOM 757 N N . SER A 1 103 ? -8.727 28 25.938 1 97.44 103 SER A N 1
ATOM 758 C CA . SER A 1 103 ? -8.891 29.156 25.062 1 97.44 103 SER A CA 1
ATOM 759 C C . SER A 1 103 ? -9.977 28.906 24.016 1 97.44 103 SER A C 1
ATOM 761 O O . SER A 1 103 ? -10.32 29.797 23.25 1 97.44 103 SER A O 1
ATOM 763 N N . ARG A 1 104 ? -10.547 27.734 23.922 1 97.44 104 ARG A N 1
ATOM 764 C CA . ARG A 1 104 ? -11.43 27.359 22.828 1 97.44 104 ARG A CA 1
ATOM 765 C C . ARG A 1 104 ? -12.711 28.188 22.844 1 97.44 104 ARG A C 1
ATOM 767 O O . ARG A 1 104 ? -13.469 28.188 21.875 1 97.44 104 ARG A O 1
ATOM 774 N N . ASN A 1 105 ? -12.945 29 23.938 1 97.5 105 ASN A N 1
ATOM 775 C CA . ASN A 1 105 ? -14.125 29.859 24 1 97.5 105 ASN A CA 1
ATOM 776 C C . ASN A 1 105 ? -13.82 31.266 23.516 1 97.5 105 ASN A C 1
ATOM 778 O O . ASN A 1 105 ? -14.719 32.125 23.453 1 97.5 105 ASN A O 1
ATOM 782 N N . LEU A 1 106 ? -12.641 31.531 23.016 1 98.44 106 LEU A N 1
ATOM 783 C CA . LEU A 1 106 ? -12.211 32.906 22.703 1 98.44 106 LEU A CA 1
ATOM 784 C C . LEU A 1 106 ? -12.414 33.188 21.219 1 98.44 106 LEU A C 1
ATOM 786 O O . LEU A 1 106 ? -12.148 34.312 20.766 1 98.44 106 LEU A O 1
ATOM 790 N N . PHE A 1 107 ? -12.914 32.312 20.438 1 98.69 107 PHE A N 1
ATOM 791 C CA . PHE A 1 107 ? -13.164 32.5 19.016 1 98.69 107 PHE A CA 1
ATOM 792 C C . PHE A 1 107 ? -14.359 31.656 18.578 1 98.69 107 PHE A C 1
ATOM 794 O O . PHE A 1 107 ? -14.914 30.891 19.359 1 98.69 107 PHE A O 1
ATOM 801 N N . ASP A 1 108 ? -14.719 31.781 17.25 1 98.44 108 ASP A N 1
ATOM 802 C CA . ASP A 1 108 ? -15.977 31.188 16.828 1 98.44 108 ASP A CA 1
ATOM 803 C C . ASP A 1 108 ? -15.773 30.266 15.633 1 98.44 108 ASP A C 1
ATOM 805 O O . ASP A 1 108 ? -16.578 29.375 15.391 1 98.44 108 ASP A O 1
ATOM 809 N N . GLN A 1 109 ? -14.75 30.547 14.836 1 98.62 109 GLN A N 1
ATOM 810 C CA . GLN A 1 109 ? -14.43 29.766 13.641 1 98.62 109 GLN A CA 1
ATOM 811 C C . GLN A 1 109 ? -12.922 29.594 13.484 1 98.62 109 GLN A C 1
ATOM 813 O O . GLN A 1 109 ? -12.141 30.328 14.094 1 98.62 109 GLN A O 1
ATOM 818 N N . ALA A 1 110 ? -12.508 28.594 12.68 1 98.88 110 ALA A N 1
ATOM 819 C CA . ALA A 1 110 ? -11.07 28.359 12.555 1 98.88 110 ALA A CA 1
ATOM 820 C C . ALA A 1 110 ? -10.719 27.922 11.133 1 98.88 110 ALA A C 1
ATOM 822 O O . ALA A 1 110 ? -11.469 27.172 10.492 1 98.88 110 ALA A O 1
ATOM 823 N N . ILE A 1 111 ? -9.594 28.359 10.602 1 98.94 111 ILE A N 1
ATOM 824 C CA . ILE A 1 111 ? -9 27.938 9.344 1 98.94 111 ILE A CA 1
ATOM 825 C C . ILE A 1 111 ? -7.582 27.438 9.586 1 98.94 111 ILE A C 1
ATOM 827 O O . ILE A 1 111 ? -6.727 28.172 10.078 1 98.94 111 ILE A O 1
ATOM 831 N N . THR A 1 112 ? -7.32 26.172 9.297 1 98.88 112 THR A N 1
ATOM 832 C CA . THR A 1 112 ? -5.973 25.625 9.398 1 98.88 112 THR A CA 1
ATOM 833 C C . THR A 1 112 ? -5.383 25.391 8.016 1 98.88 112 THR A C 1
ATOM 835 O O . THR A 1 112 ? -5.965 24.656 7.207 1 98.88 112 THR A O 1
ATOM 838 N N . GLN A 1 113 ? -4.234 26 7.77 1 98.62 113 GLN A N 1
ATOM 839 C CA . GLN A 1 113 ? -3.586 25.906 6.465 1 98.62 113 GLN A CA 1
ATOM 840 C C . GLN A 1 113 ? -2.25 25.172 6.562 1 98.62 113 GLN A C 1
ATOM 842 O O . GLN A 1 113 ? -1.259 25.734 7.027 1 98.62 113 GLN A O 1
ATOM 847 N N . SER A 1 114 ? -2.191 23.938 6.113 1 97.69 114 SER A N 1
ATOM 848 C CA . SER A 1 114 ? -1 23.094 6.078 1 97.69 114 SER A CA 1
ATOM 849 C C . SER A 1 114 ? -0.463 22.828 7.48 1 97.69 114 SER A C 1
ATOM 851 O O . SER A 1 114 ? 0.722 23.047 7.746 1 97.69 114 SER A O 1
ATOM 853 N N . GLY A 1 115 ? -1.401 22.391 8.375 1 97.31 115 GLY A N 1
ATOM 854 C CA . GLY A 1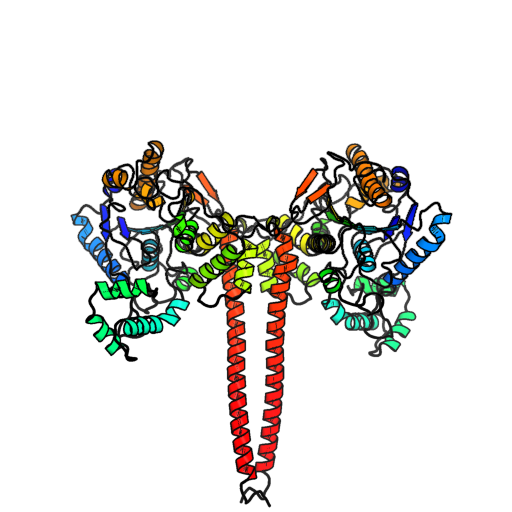 115 ? -1.006 22.047 9.734 1 97.31 115 GLY A CA 1
ATOM 855 C C . GLY A 1 115 ? -2.182 21.906 10.68 1 97.31 115 GLY A C 1
ATOM 856 O O . GLY A 1 115 ? -3.193 22.594 10.523 1 97.31 115 GLY A O 1
ATOM 857 N N . THR A 1 116 ? -2.047 21.047 11.617 1 97.94 116 THR A N 1
ATOM 858 C CA . THR A 1 116 ? -2.996 20.844 12.711 1 97.94 116 THR A CA 1
ATOM 859 C C . THR A 1 116 ? -2.273 20.453 13.992 1 97.94 116 THR A C 1
ATOM 861 O O . THR A 1 116 ? -1.061 20.219 13.984 1 97.94 116 THR A O 1
ATOM 864 N N . SER A 1 117 ? -3.029 20.375 15.07 1 96.81 117 SER A N 1
ATOM 865 C CA . SER A 1 117 ? -2.455 19.969 16.344 1 96.81 117 SER A CA 1
ATOM 866 C C . SER A 1 117 ? -2.047 18.5 16.344 1 96.81 117 SER A C 1
ATOM 868 O O . SER A 1 117 ? -1.252 18.078 17.172 1 96.81 117 SER A O 1
ATOM 870 N N . VAL A 1 118 ? -2.549 17.75 15.359 1 94.75 118 VAL A N 1
ATOM 871 C CA . VAL A 1 118 ? -2.227 16.328 15.344 1 94.75 118 VAL A CA 1
ATOM 872 C C . VAL A 1 118 ? -1.091 16.062 14.359 1 94.75 118 VAL A C 1
ATOM 874 O O . VAL A 1 118 ? -0.614 14.93 14.234 1 94.75 118 VAL A O 1
ATOM 877 N N . SER A 1 119 ? -0.667 17.062 13.68 1 94.75 119 SER A N 1
ATOM 878 C CA . SER A 1 119 ? 0.532 16.906 12.859 1 94.75 119 SER A CA 1
ATOM 879 C C . SER A 1 119 ? 1.724 16.469 13.711 1 94.75 119 SER A C 1
ATOM 881 O O . SER A 1 119 ? 1.964 17.016 14.781 1 94.75 119 SER A O 1
ATOM 883 N N . PRO A 1 120 ? 2.504 15.547 13.203 1 89.06 120 PRO A N 1
ATOM 884 C CA . PRO A 1 120 ? 3.568 14.969 14.023 1 89.06 120 PRO A CA 1
ATOM 885 C C . PRO A 1 120 ? 4.641 15.984 14.406 1 89.06 120 PRO A C 1
ATOM 887 O O . PRO A 1 120 ? 5.312 15.828 15.43 1 89.06 120 PRO A O 1
ATOM 890 N N . TRP A 1 121 ? 4.773 17.031 13.625 1 88.19 121 TRP A N 1
ATOM 891 C CA . TRP A 1 121 ? 5.789 18.031 13.891 1 88.19 121 TRP A CA 1
ATOM 892 C C . TRP A 1 121 ? 5.281 19.062 14.891 1 88.19 121 TRP A C 1
ATOM 894 O O . TRP A 1 121 ? 6.07 19.797 15.492 1 88.19 121 TRP A O 1
ATOM 904 N N . ALA A 1 122 ? 3.938 19.188 15.008 1 91.44 122 ALA A N 1
ATOM 905 C CA . ALA A 1 122 ? 3.355 20.25 15.805 1 91.44 122 ALA A CA 1
ATOM 906 C C . ALA A 1 122 ? 3.506 19.969 17.297 1 91.44 122 ALA A C 1
ATOM 908 O O . ALA A 1 122 ? 3.715 20.891 18.094 1 91.44 122 ALA A O 1
ATOM 909 N N . HIS A 1 123 ? 3.211 18.75 17.703 1 85.25 123 HIS A N 1
ATOM 910 C CA . HIS A 1 123 ? 3.389 18.25 19.062 1 85.25 123 HIS A CA 1
ATOM 911 C C . HIS A 1 123 ? 3.666 16.75 19.062 1 85.25 123 HIS A C 1
ATOM 913 O O . HIS A 1 123 ? 3.068 16 18.281 1 85.25 123 HIS A O 1
ATOM 919 N N . ARG A 1 124 ? 4.875 16.219 19.297 1 72.25 124 ARG A N 1
ATOM 920 C CA . ARG A 1 124 ? 5.117 14.781 19.219 1 72.25 124 ARG A CA 1
ATOM 921 C C . ARG A 1 124 ? 5.422 14.219 20.609 1 72.25 124 ARG A C 1
ATOM 923 O O . ARG A 1 124 ? 6.062 14.875 21.422 1 72.25 124 ARG A O 1
ATOM 930 N N . ASP A 1 125 ? 4.891 13.016 20.688 1 71.19 125 ASP A N 1
ATOM 931 C CA . ASP A 1 125 ? 5.113 12.297 21.938 1 71.19 125 ASP A CA 1
ATOM 932 C C . ASP A 1 125 ? 6.602 12.125 22.219 1 71.19 125 ASP A C 1
ATOM 934 O O . ASP A 1 125 ? 7.047 12.289 23.359 1 71.19 125 ASP A O 1
ATOM 938 N N . PHE A 1 126 ? 7.281 12.016 21.172 1 69.75 126 PHE A N 1
ATOM 939 C CA . PHE A 1 126 ? 8.719 11.836 21.328 1 69.75 126 PHE A CA 1
ATOM 940 C C . PHE A 1 126 ? 9.375 13.109 21.844 1 69.75 126 PHE A C 1
ATOM 942 O O . PHE A 1 126 ? 10.305 13.055 22.656 1 69.75 126 PHE A O 1
ATOM 949 N N . TYR A 1 127 ? 8.797 14.164 21.438 1 72.62 127 TYR A N 1
ATOM 950 C CA . TYR A 1 127 ? 9.312 15.438 21.938 1 72.62 127 TYR A CA 1
ATOM 951 C C . TYR A 1 127 ? 9.008 15.602 23.422 1 72.62 127 TYR A C 1
ATOM 953 O O . TYR A 1 127 ? 9.836 16.109 24.188 1 72.62 127 TYR A O 1
ATOM 961 N N . GLU A 1 128 ? 7.926 15.039 23.734 1 77.69 128 GLU A N 1
ATOM 962 C CA . GLU A 1 128 ? 7.543 15.102 25.141 1 77.69 128 GLU A CA 1
ATOM 963 C C . GLU A 1 128 ? 8.531 14.344 26.016 1 77.69 128 GLU A C 1
ATOM 965 O O . GLU A 1 128 ? 8.852 14.773 27.125 1 77.69 128 GLU A O 1
ATOM 970 N N . GLU A 1 129 ? 9.086 13.398 25.406 1 75.69 129 GLU A N 1
ATOM 971 C CA . GLU A 1 129 ? 10.016 12.562 26.156 1 75.69 129 GLU A CA 1
ATOM 972 C C . GLU A 1 129 ? 11.398 13.203 26.219 1 75.69 129 GLU A C 1
ATOM 974 O O . GLU A 1 129 ? 12.148 12.961 27.172 1 75.69 129 GLU A O 1
ATOM 979 N N . LEU A 1 130 ? 11.609 14.125 25.281 1 79.5 130 LEU A N 1
ATOM 980 C CA . LEU A 1 130 ? 12.961 14.672 25.172 1 79.5 130 LEU A CA 1
ATOM 981 C C . LEU A 1 130 ? 13 16.109 25.672 1 79.5 130 LEU A C 1
ATOM 983 O O . LEU A 1 130 ? 14.062 16.734 25.688 1 79.5 130 LEU A O 1
ATOM 987 N N . LYS A 1 131 ? 11.969 16.672 26.078 1 86.81 131 LYS A N 1
ATOM 988 C CA . LYS A 1 131 ? 11.891 18.109 26.359 1 86.81 131 LYS A CA 1
ATOM 989 C C . LYS A 1 131 ? 12.898 18.516 27.422 1 86.81 131 LYS A C 1
ATOM 991 O O . LYS A 1 131 ? 13.555 19.547 27.312 1 86.81 131 LYS A O 1
ATOM 996 N N . ILE A 1 132 ? 13.117 17.688 28.484 1 89.06 132 ILE A N 1
ATOM 997 C CA . ILE A 1 132 ? 14.055 18.016 29.547 1 89.06 132 ILE A CA 1
ATOM 998 C C . ILE A 1 132 ? 15.484 17.922 29.016 1 89.06 132 ILE A C 1
ATOM 1000 O O . ILE A 1 132 ? 16.344 18.719 29.391 1 89.06 132 ILE A O 1
ATOM 1004 N N . GLN A 1 133 ? 15.695 16.969 28.172 1 88.44 133 GLN A N 1
ATOM 1005 C CA . GLN A 1 133 ? 17.016 16.812 27.578 1 88.44 133 GLN A CA 1
ATOM 1006 C C . GLN A 1 133 ? 17.391 18.016 26.719 1 88.44 133 GLN A C 1
ATOM 1008 O O . GLN A 1 133 ? 18.531 18.484 26.75 1 88.44 133 GLN A O 1
ATOM 1013 N N . HIS A 1 134 ? 16.422 18.5 26.031 1 89.69 134 HIS A N 1
ATOM 1014 C CA . HIS A 1 134 ? 16.656 19.672 25.188 1 89.69 134 HIS A CA 1
ATOM 1015 C C . HIS A 1 134 ? 16.922 20.906 26.031 1 89.69 134 HIS A C 1
ATOM 1017 O O . HIS A 1 134 ? 17.734 21.75 25.656 1 89.69 134 HIS A O 1
ATOM 1023 N N . ALA A 1 135 ? 16.266 20.984 27.125 1 93.88 135 ALA A N 1
ATOM 1024 C CA . ALA A 1 135 ? 16.484 22.109 28.047 1 93.88 135 ALA A CA 1
ATOM 1025 C C . ALA A 1 135 ? 17.906 22.094 28.594 1 93.88 135 ALA A C 1
ATOM 1027 O O . ALA A 1 135 ? 18.578 23.125 28.609 1 93.88 135 ALA A O 1
ATOM 1028 N N . PHE A 1 136 ? 18.344 20.922 29 1 93.94 136 PHE A N 1
ATOM 1029 C CA . PHE A 1 136 ? 19.688 20.797 29.547 1 93.94 136 PHE A CA 1
ATOM 1030 C C . PHE A 1 136 ? 20.75 21.016 28.469 1 93.94 136 PHE A C 1
ATOM 1032 O O . PHE A 1 136 ? 21.797 21.594 28.734 1 93.94 136 PHE A O 1
ATOM 1039 N N . GLN A 1 137 ? 20.453 20.562 27.328 1 94.06 137 GLN A N 1
ATOM 1040 C CA . GLN A 1 137 ? 21.375 20.781 26.219 1 94.06 137 GLN A CA 1
ATOM 1041 C C . GLN A 1 137 ? 21.547 22.266 25.922 1 94.06 137 GLN A C 1
ATOM 1043 O O . GLN A 1 137 ? 22.656 22.734 25.672 1 94.06 137 GLN A O 1
ATOM 1048 N N . LEU A 1 138 ? 20.453 22.969 25.922 1 95.31 138 LEU A N 1
ATOM 1049 C CA . LEU A 1 138 ? 20.5 24.406 25.734 1 95.31 138 LEU A CA 1
ATOM 1050 C C . LEU A 1 138 ? 21.344 25.078 26.828 1 95.31 138 LEU A C 1
ATOM 1052 O O . LEU A 1 138 ? 22.172 25.938 26.531 1 95.31 138 LEU A O 1
ATOM 1056 N N . GLY A 1 139 ? 21.156 24.672 28.016 1 96.44 139 GLY A N 1
ATOM 1057 C CA . GLY A 1 139 ? 21.938 25.188 29.141 1 96.44 139 GLY A CA 1
ATOM 1058 C C . GLY A 1 139 ? 23.422 24.922 29 1 96.44 139 GLY A C 1
ATOM 1059 O O . GLY A 1 139 ? 24.234 25.812 29.234 1 96.44 139 GLY A O 1
ATOM 1060 N N . ASN A 1 140 ? 23.672 23.734 28.609 1 95.5 140 ASN A N 1
ATOM 1061 C CA . ASN A 1 140 ? 25.062 23.344 28.453 1 95.5 140 ASN A CA 1
ATOM 1062 C C . ASN A 1 140 ? 25.781 24.188 27.422 1 95.5 140 ASN A C 1
ATOM 1064 O O . ASN A 1 140 ? 26.922 24.625 27.641 1 95.5 140 ASN A O 1
ATOM 1068 N N . VAL A 1 141 ? 25.172 24.438 26.344 1 96.12 141 VAL A N 1
ATOM 1069 C CA . VAL A 1 141 ? 25.781 25.188 25.25 1 96.12 141 VAL A CA 1
ATOM 1070 C C . VAL A 1 141 ? 25.953 26.641 25.672 1 96.12 141 VAL A C 1
ATOM 1072 O O . VAL A 1 141 ? 26.922 27.297 25.266 1 96.12 141 VAL A O 1
ATOM 1075 N N . LEU A 1 142 ? 25.125 27.125 26.609 1 96.88 142 LEU A N 1
ATOM 1076 C CA . LEU A 1 142 ? 25.125 28.547 26.953 1 96.88 142 LEU A CA 1
ATOM 1077 C C . LEU A 1 142 ? 25.844 28.781 28.266 1 96.88 142 LEU A C 1
ATOM 1079 O O . LEU A 1 142 ? 25.797 29.891 28.812 1 96.88 142 LEU A O 1
ATOM 1083 N N . GLY A 1 143 ? 26.422 27.734 28.797 1 95.5 143 GLY A N 1
ATOM 1084 C CA . GLY A 1 143 ? 27.219 27.875 30 1 95.5 143 GLY A CA 1
ATOM 1085 C C . GLY A 1 143 ? 26.422 27.75 31.281 1 95.5 143 GLY A C 1
ATOM 1086 O O . GLY A 1 143 ? 26.891 28.141 32.344 1 95.5 143 GLY A O 1
ATOM 1087 N N . CYS A 1 144 ? 25.172 27.328 31.156 1 95.56 144 CYS A N 1
ATOM 1088 C CA . CYS A 1 144 ? 24.344 27.047 32.312 1 95.56 144 CYS A CA 1
ATOM 1089 C C . CYS A 1 144 ? 24.391 25.562 32.688 1 95.56 144 CYS A C 1
ATOM 1091 O O . CYS A 1 144 ? 23.391 24.859 32.594 1 95.56 144 CYS A O 1
ATOM 1093 N N . ASP A 1 145 ? 25.531 25.094 33.125 1 92.5 145 ASP A N 1
ATOM 1094 C CA . ASP A 1 145 ? 25.75 23.672 33.375 1 92.5 145 ASP A CA 1
ATOM 1095 C C . ASP A 1 145 ? 25.219 23.266 34.75 1 92.5 145 ASP A C 1
ATOM 1097 O O . ASP A 1 145 ? 25.922 23.375 35.75 1 92.5 145 ASP A O 1
ATOM 1101 N N . THR A 1 146 ? 24.047 22.844 34.812 1 93.12 146 THR A N 1
ATOM 1102 C CA . THR A 1 146 ? 23.375 22.391 36.031 1 93.12 146 THR A CA 1
ATOM 1103 C C . THR A 1 146 ? 22.344 21.328 35.719 1 93.12 146 THR A C 1
ATOM 1105 O O . THR A 1 146 ? 21.828 21.266 34.594 1 93.12 146 THR A O 1
ATOM 1108 N N . MET A 1 147 ? 22.078 20.484 36.719 1 92.06 147 MET A N 1
ATOM 1109 C CA . MET A 1 147 ? 21.031 19.469 36.562 1 92.06 147 MET A CA 1
ATOM 1110 C C . MET A 1 147 ? 19.766 19.875 37.344 1 92.06 147 MET A C 1
ATOM 1112 O O . MET A 1 147 ? 18.75 19.172 37.281 1 92.06 147 MET A O 1
ATOM 1116 N N . ASP A 1 148 ? 19.922 20.984 37.906 1 95 148 ASP A N 1
ATOM 1117 C CA . ASP A 1 148 ? 18.75 21.547 38.594 1 95 148 ASP A CA 1
ATOM 1118 C C . ASP A 1 148 ? 17.953 22.453 37.656 1 95 148 ASP A C 1
ATOM 1120 O O . ASP A 1 148 ? 18.484 23.469 37.188 1 95 148 ASP A O 1
ATOM 1124 N N . THR A 1 149 ? 16.719 22.156 37.469 1 96.5 149 THR A N 1
ATOM 1125 C CA . THR A 1 149 ? 15.914 22.828 36.469 1 96.5 149 THR A CA 1
ATOM 1126 C C . THR A 1 149 ? 15.664 24.281 36.844 1 96.5 149 THR A C 1
ATOM 1128 O O . THR A 1 149 ? 15.625 25.172 36 1 96.5 149 THR A O 1
ATOM 1131 N N . TYR A 1 150 ? 15.5 24.578 38.125 1 97 150 TYR A N 1
ATOM 1132 C CA . TYR A 1 150 ? 15.273 25.953 38.562 1 97 150 TYR A CA 1
ATOM 1133 C C . TYR A 1 150 ? 16.531 26.797 38.375 1 97 150 TYR A C 1
ATOM 1135 O O . TYR A 1 150 ? 16.438 27.938 37.906 1 97 150 TYR A O 1
ATOM 1143 N N . GLN A 1 151 ? 17.609 26.203 38.688 1 97.19 151 GLN A N 1
ATOM 1144 C CA . GLN A 1 151 ? 18.875 26.891 38.438 1 97.19 151 GLN A CA 1
ATOM 1145 C C . GLN A 1 151 ? 19.125 27.109 36.969 1 97.19 151 GLN A C 1
ATOM 1147 O O . GLN A 1 151 ? 19.656 28.141 36.562 1 97.19 151 GLN A O 1
ATOM 1152 N N . LEU A 1 152 ? 18.766 26.109 36.25 1 97.31 152 LEU A N 1
ATOM 1153 C CA . LEU A 1 152 ? 18.922 26.203 34.781 1 97.31 152 LEU A CA 1
ATOM 1154 C C . LEU A 1 152 ? 18.141 27.391 34.25 1 97.31 152 LEU A C 1
ATOM 1156 O O . LEU A 1 152 ? 18.688 28.203 33.5 1 97.31 152 LEU A O 1
ATOM 1160 N N . VAL A 1 153 ? 16.891 27.5 34.625 1 97.5 153 VAL A N 1
ATOM 1161 C CA . VAL A 1 153 ? 16.016 28.547 34.094 1 97.5 153 VAL A CA 1
ATOM 1162 C C . VAL A 1 153 ? 16.516 29.906 34.562 1 97.5 153 VAL A C 1
ATOM 1164 O O . VAL A 1 153 ? 16.516 30.875 33.781 1 97.5 153 VAL A O 1
ATOM 1167 N N . GLU A 1 154 ? 16.953 30.031 35.781 1 97.31 154 GLU A N 1
ATOM 1168 C CA . GLU A 1 154 ? 17.484 31.281 36.281 1 97.31 154 GLU A CA 1
ATOM 1169 C C . GLU A 1 154 ? 18.734 31.719 35.5 1 97.31 154 GLU A C 1
ATOM 1171 O O . GLU A 1 154 ? 18.906 32.906 35.25 1 97.31 154 GLU A O 1
ATOM 1176 N N . CYS A 1 155 ? 19.516 30.797 35.25 1 97.44 155 CYS A N 1
ATOM 1177 C CA . CYS A 1 155 ? 20.703 31.078 34.469 1 97.44 155 CYS A CA 1
ATOM 1178 C C . CYS A 1 155 ? 20.344 31.531 33.062 1 97.44 155 CYS A C 1
ATOM 1180 O O . CYS A 1 155 ? 20.891 32.531 32.562 1 97.44 155 CYS A O 1
ATOM 1182 N N . LEU A 1 156 ? 19.438 30.875 32.438 1 97.25 156 LEU A N 1
ATOM 1183 C CA . LEU A 1 156 ? 19.031 31.172 31.078 1 97.25 156 LEU A CA 1
ATOM 1184 C C . LEU A 1 156 ? 18.375 32.531 30.984 1 97.25 156 LEU A C 1
ATOM 1186 O O . LEU A 1 156 ? 18.5 33.219 29.969 1 97.25 156 LEU A O 1
ATOM 1190 N N . LYS A 1 157 ? 17.75 32.969 32.062 1 96.25 157 LYS A N 1
ATOM 1191 C CA . LYS A 1 157 ? 17.109 34.25 32.094 1 96.25 157 LYS A CA 1
ATOM 1192 C C . LYS A 1 157 ? 18.141 35.375 32 1 96.25 157 LYS A C 1
ATOM 1194 O O . LYS A 1 157 ? 17.797 36.531 31.656 1 96.25 157 LYS A O 1
ATOM 1199 N N . GLN A 1 158 ? 19.328 35.031 32.219 1 96.12 158 GLN A N 1
ATOM 1200 C CA . GLN A 1 158 ? 20.375 36.031 32.188 1 96.12 158 GLN A CA 1
ATOM 1201 C C . GLN A 1 158 ? 21.031 36.094 30.812 1 96.12 158 GLN A C 1
ATOM 1203 O O . GLN A 1 158 ? 21.797 37.031 30.531 1 96.12 158 GLN A O 1
ATOM 1208 N N . VAL A 1 159 ? 20.688 35.188 30 1 96.44 159 VAL A N 1
ATOM 1209 C CA . VAL A 1 159 ? 21.25 35.156 28.656 1 96.44 159 VAL A CA 1
ATOM 1210 C C . VAL A 1 159 ? 20.5 36.125 27.75 1 96.44 159 VAL A C 1
ATOM 1212 O O . VAL A 1 159 ? 19.281 36.281 27.859 1 96.44 159 VAL A O 1
ATOM 1215 N N . ASP A 1 160 ? 21.281 36.75 26.891 1 96.62 160 ASP A N 1
ATOM 1216 C CA . ASP A 1 160 ? 20.672 37.625 25.906 1 96.62 160 ASP A CA 1
ATOM 1217 C C . ASP A 1 160 ? 19.641 36.875 25.062 1 96.62 160 ASP A C 1
ATOM 1219 O O . ASP A 1 160 ? 19.906 35.75 24.625 1 96.62 160 ASP A O 1
ATOM 1223 N N . ALA A 1 161 ? 18.531 37.5 24.812 1 94.81 161 ALA A N 1
ATOM 1224 C CA . ALA A 1 161 ? 17.406 36.844 24.141 1 94.81 161 ALA A CA 1
ATOM 1225 C C . ALA A 1 161 ? 17.797 36.406 22.734 1 94.81 161 ALA A C 1
ATOM 1227 O O . ALA A 1 161 ? 17.406 35.344 22.281 1 94.81 161 ALA A O 1
ATOM 1228 N N . LYS A 1 162 ? 18.484 37.219 22.016 1 94.62 162 LYS A N 1
ATOM 1229 C CA . LYS A 1 162 ? 18.891 36.875 20.656 1 94.62 162 LYS A CA 1
ATOM 1230 C C . LYS A 1 162 ? 19.828 35.656 20.656 1 94.62 162 LYS A C 1
ATOM 1232 O O . LYS A 1 162 ? 19.688 34.781 19.828 1 94.62 162 LYS A O 1
ATOM 1237 N N . THR A 1 163 ? 20.719 35.719 21.547 1 95.38 163 THR A N 1
ATOM 1238 C CA . THR A 1 163 ? 21.672 34.594 21.688 1 95.38 163 THR A CA 1
ATOM 1239 C C . THR A 1 163 ? 20.938 33.312 22.031 1 95.38 163 THR A C 1
ATOM 1241 O O . THR A 1 163 ? 21.25 32.25 21.5 1 95.38 163 THR A O 1
ATOM 1244 N N . LEU A 1 164 ? 20.031 33.438 22.906 1 95.44 164 LEU A N 1
ATOM 1245 C CA . LEU A 1 164 ? 19.234 32.312 23.328 1 95.44 164 LEU A CA 1
ATOM 1246 C C . LEU A 1 164 ? 18.531 31.672 22.141 1 95.44 164 LEU A C 1
ATOM 1248 O O . LEU A 1 164 ? 18.641 30.469 21.922 1 95.44 164 LEU A O 1
ATOM 1252 N N . GLU A 1 165 ? 17.875 32.438 21.359 1 93.38 165 GLU A N 1
ATOM 1253 C CA . GLU A 1 165 ? 17.094 31.953 20.219 1 93.38 165 GLU A CA 1
ATOM 1254 C C . GLU A 1 165 ? 18 31.422 19.125 1 93.38 165 GLU A C 1
ATOM 1256 O O . GLU A 1 165 ? 17.688 30.391 18.516 1 93.38 165 GLU A O 1
ATOM 1261 N N . GLU A 1 166 ? 19.062 32.062 18.875 1 93.44 166 GLU A N 1
ATOM 1262 C CA . GLU A 1 166 ? 20.016 31.609 17.859 1 93.44 166 GLU A CA 1
ATOM 1263 C C . GLU A 1 166 ? 20.609 30.266 18.219 1 93.44 166 GLU A C 1
ATOM 1265 O O . GLU A 1 166 ? 20.844 29.422 17.344 1 93.44 166 GLU A O 1
ATOM 1270 N N . THR A 1 167 ? 20.875 30.125 19.484 1 93.44 167 THR A N 1
ATOM 1271 C CA . THR A 1 167 ? 21.453 28.859 19.938 1 93.44 167 THR A CA 1
ATOM 1272 C C . THR A 1 167 ? 20.484 27.703 19.703 1 93.44 167 THR A C 1
ATOM 1274 O O . THR A 1 167 ? 20.906 26.609 19.344 1 93.44 167 THR A O 1
ATOM 1277 N N . VAL A 1 168 ? 19.203 27.922 19.938 1 91.94 168 VAL A N 1
ATOM 1278 C CA . VAL A 1 168 ? 18.188 26.906 19.703 1 91.94 168 VAL A CA 1
ATOM 1279 C C . VAL A 1 168 ? 18.188 26.5 18.219 1 91.94 168 VAL A C 1
ATOM 1281 O O . VAL A 1 168 ? 18.172 25.297 17.906 1 91.94 168 VAL A O 1
ATOM 1284 N N . ILE A 1 169 ? 18.281 27.438 17.328 1 88.12 169 ILE A N 1
ATOM 1285 C CA . ILE A 1 169 ? 18.219 27.203 15.891 1 88.12 169 ILE A CA 1
ATOM 1286 C C . ILE A 1 169 ? 19.484 26.484 15.422 1 88.12 169 ILE A C 1
ATOM 1288 O O . ILE A 1 169 ? 19.406 25.469 14.742 1 88.12 169 ILE A O 1
ATOM 1292 N N . VAL A 1 170 ? 20.609 26.969 15.914 1 88.5 170 VAL A N 1
ATOM 1293 C CA . VAL A 1 170 ? 21.906 26.469 15.445 1 88.5 170 VAL A CA 1
ATOM 1294 C C . VAL A 1 170 ? 22.109 25.031 15.922 1 88.5 170 VAL A C 1
ATOM 1296 O O . VAL A 1 170 ? 22.703 24.219 15.227 1 88.5 170 VAL A O 1
ATOM 1299 N N . ASN A 1 171 ? 21.547 24.719 17.047 1 88.62 171 ASN A N 1
ATOM 1300 C CA . ASN A 1 171 ? 21.75 23.391 17.609 1 88.62 171 ASN A CA 1
ATOM 1301 C C . ASN A 1 171 ? 20.578 22.484 17.328 1 88.62 171 ASN A C 1
ATOM 1303 O O . ASN A 1 171 ? 20.5 21.375 17.859 1 88.62 171 ASN A O 1
ATOM 1307 N N . ASN A 1 172 ? 19.641 22.984 16.578 1 82.12 172 ASN A N 1
ATOM 1308 C CA . ASN A 1 172 ? 18.484 22.219 16.156 1 82.12 172 ASN A CA 1
ATOM 1309 C C . ASN A 1 172 ? 17.719 21.641 17.344 1 82.12 172 ASN A C 1
ATOM 1311 O O . ASN A 1 172 ? 17.359 20.469 17.359 1 82.12 172 ASN A O 1
ATOM 1315 N N . LEU A 1 173 ? 17.625 22.469 18.375 1 86.88 173 LEU A N 1
ATOM 1316 C CA . LEU A 1 173 ? 16.844 22.062 19.531 1 86.88 173 LEU A CA 1
ATOM 1317 C C . LEU A 1 173 ? 15.359 22.297 19.281 1 86.88 173 LEU A C 1
ATOM 1319 O O . LEU A 1 173 ? 14.938 23.406 18.953 1 86.88 173 LEU A O 1
ATOM 1323 N N . ARG A 1 174 ? 14.633 21.344 19.453 1 83.81 174 ARG A N 1
ATOM 1324 C CA . ARG A 1 174 ? 13.203 21.453 19.156 1 83.81 174 ARG A CA 1
ATOM 1325 C C . ARG A 1 174 ? 12.469 22.172 20.281 1 83.81 174 ARG A C 1
ATOM 1327 O O . ARG A 1 174 ? 12.578 21.797 21.438 1 83.81 174 ARG A O 1
ATOM 1334 N N . MET A 1 175 ? 11.93 23.281 19.906 1 90.75 175 MET A N 1
ATOM 1335 C CA . MET A 1 175 ? 11.039 24.062 20.766 1 90.75 175 MET A CA 1
ATOM 1336 C C . MET A 1 175 ? 9.641 24.156 20.172 1 90.75 175 MET A C 1
ATOM 1338 O O . MET A 1 175 ? 9.484 24.469 18.984 1 90.75 175 MET A O 1
ATOM 1342 N N . GLY A 1 176 ? 8.625 23.688 20.906 1 92.44 176 GLY A N 1
ATOM 1343 C CA . GLY A 1 176 ? 7.258 23.734 20.438 1 92.44 176 GLY A CA 1
ATOM 1344 C C . GLY A 1 176 ? 6.238 23.375 21.484 1 92.44 176 GLY A C 1
ATOM 1345 O O . GLY A 1 176 ? 6.598 23.109 22.641 1 92.44 176 GLY A O 1
ATOM 1346 N N . PRO A 1 177 ? 5.055 23.406 21.156 1 95.44 177 PRO A N 1
ATOM 1347 C CA . PRO A 1 177 ? 3.969 23.109 22.094 1 95.44 177 PRO A CA 1
ATOM 1348 C C . PRO A 1 177 ? 4.156 21.766 22.812 1 95.44 177 PRO A C 1
ATOM 1350 O O . PRO A 1 177 ? 4.645 20.812 22.219 1 95.44 177 PRO A O 1
ATOM 1353 N N . THR A 1 178 ? 3.789 21.719 24.062 1 93.69 178 THR A N 1
ATOM 1354 C CA . THR A 1 178 ? 3.945 20.531 24.906 1 93.69 178 THR A CA 1
ATOM 1355 C C . THR A 1 178 ? 2.686 20.281 25.734 1 93.69 178 THR A C 1
ATOM 1357 O O . THR A 1 178 ? 1.836 21.172 25.859 1 93.69 178 THR A O 1
ATOM 1360 N N . ILE A 1 179 ? 2.547 19.094 26.203 1 92.44 179 ILE A N 1
ATOM 1361 C CA . ILE A 1 179 ? 1.451 18.766 27.109 1 92.44 179 ILE A CA 1
ATOM 1362 C C . ILE A 1 179 ? 1.791 19.234 28.516 1 92.44 179 ILE A C 1
ATOM 1364 O O . ILE A 1 179 ? 2.447 18.516 29.281 1 92.44 179 ILE A O 1
ATOM 1368 N N . ASP A 1 180 ? 1.264 20.344 28.906 1 91.19 180 ASP A N 1
ATOM 1369 C CA . ASP A 1 180 ? 1.644 20.969 30.172 1 91.19 180 ASP A CA 1
ATOM 1370 C C . ASP A 1 180 ? 0.594 20.703 31.25 1 91.19 180 ASP A C 1
ATOM 1372 O O . ASP A 1 180 ? 0.792 21.062 32.406 1 91.19 180 ASP A O 1
ATOM 1376 N N . GLY A 1 181 ? -0.529 20.109 30.812 1 90.81 181 GLY A N 1
ATOM 1377 C CA . GLY A 1 181 ? -1.586 19.812 31.766 1 90.81 181 GLY A CA 1
ATOM 1378 C C . GLY A 1 181 ? -2.514 20.984 32.031 1 90.81 181 GLY A C 1
ATOM 1379 O O . GLY A 1 181 ? -3.545 20.844 32.688 1 90.81 181 GLY A O 1
ATOM 1380 N N . ASP A 1 182 ? -2.238 22.141 31.5 1 93.69 182 ASP A N 1
ATOM 1381 C CA . ASP A 1 182 ? -3.049 23.344 31.672 1 93.69 182 ASP A CA 1
ATOM 1382 C C . ASP A 1 182 ? -3.627 23.812 30.344 1 93.69 182 ASP A C 1
ATOM 1384 O O . ASP A 1 182 ? -4.797 23.562 30.047 1 93.69 182 ASP A O 1
ATOM 1388 N N . PHE A 1 183 ? -2.736 24.297 29.547 1 95.88 183 PHE A N 1
ATOM 1389 C CA . PHE A 1 183 ? -3.203 24.688 28.219 1 95.88 183 PHE A CA 1
ATOM 1390 C C . PHE A 1 183 ? -3.639 23.469 27.406 1 95.88 183 PHE A C 1
ATOM 1392 O O . PHE A 1 183 ? -4.711 23.469 26.797 1 95.88 183 PHE A O 1
ATOM 1399 N N . LEU A 1 184 ? -2.725 22.531 27.375 1 94.69 184 LEU A N 1
ATOM 1400 C CA . LEU A 1 184 ? -3.033 21.234 26.75 1 94.69 184 LEU A CA 1
ATOM 1401 C C . LEU A 1 184 ? -3.137 20.141 27.812 1 94.69 184 LEU A C 1
ATOM 1403 O O . LEU A 1 184 ? -2.121 19.672 28.328 1 94.69 184 LEU A O 1
ATOM 1407 N N . GLN A 1 185 ? -4.223 19.656 28.031 1 91.19 185 GLN A N 1
ATOM 1408 C CA . GLN A 1 185 ? -4.488 18.734 29.109 1 91.19 185 GLN A CA 1
ATOM 1409 C C . GLN A 1 185 ? -4.078 17.312 28.734 1 91.19 185 GLN A C 1
ATOM 1411 O O . GLN A 1 185 ? -3.795 16.484 29.609 1 91.19 185 GLN A O 1
ATOM 1416 N N . GLU A 1 186 ? -4.152 17.047 27.5 1 90.31 186 GLU A N 1
ATOM 1417 C CA . GLU A 1 186 ? -3.852 15.734 26.938 1 90.31 186 GLU A CA 1
ATOM 1418 C C . GLU A 1 186 ? -3.338 15.836 25.516 1 90.31 186 GLU A C 1
ATOM 1420 O O . GLU A 1 186 ? -3.324 16.922 24.922 1 90.31 186 GLU A O 1
ATOM 1425 N N . SER A 1 187 ? -2.84 14.664 25.016 1 91.06 187 SER A N 1
ATOM 1426 C CA . SER A 1 187 ? -2.371 14.633 23.641 1 91.06 187 SER A CA 1
ATOM 1427 C C . SER A 1 187 ? -3.461 15.086 22.672 1 91.06 187 SER A C 1
ATOM 1429 O O . SER A 1 187 ? -4.609 14.641 22.766 1 91.06 187 SER A O 1
ATOM 1431 N N . PRO A 1 188 ? -3.096 15.977 21.75 1 94.19 188 PRO A N 1
ATOM 1432 C CA . PRO A 1 188 ? -4.086 16.422 20.781 1 94.19 188 PRO A CA 1
ATOM 1433 C C . PRO A 1 188 ? -4.699 15.281 19.984 1 94.19 188 PRO A C 1
ATOM 1435 O O . PRO A 1 188 ? -5.871 15.336 19.609 1 94.19 188 PRO A O 1
ATOM 1438 N N . ARG A 1 189 ? -3.873 14.281 19.734 1 91.69 189 ARG A N 1
ATOM 1439 C CA . ARG A 1 189 ? -4.387 13.125 19.016 1 91.69 189 ARG A CA 1
ATOM 1440 C C . ARG A 1 189 ? -5.527 12.461 19.781 1 91.69 189 ARG A C 1
ATOM 1442 O O . ARG A 1 189 ? -6.562 12.133 19.188 1 91.69 189 ARG A O 1
ATOM 1449 N N . LYS A 1 190 ? -5.348 12.281 21.047 1 91.19 190 LYS A N 1
ATOM 1450 C CA . LYS A 1 190 ? -6.371 11.664 21.875 1 91.19 190 LYS A CA 1
ATOM 1451 C C . LYS A 1 190 ? -7.617 12.547 21.969 1 91.19 190 LYS A C 1
ATOM 1453 O O . LYS A 1 190 ? -8.742 12.047 21.906 1 91.19 190 LYS A O 1
ATOM 1458 N N . LEU A 1 191 ? -7.414 13.812 22.141 1 95.19 191 LEU A N 1
ATOM 1459 C CA . LEU A 1 191 ? -8.523 14.75 22.219 1 95.19 191 LEU A CA 1
ATOM 1460 C C . LEU A 1 191 ? -9.344 14.719 20.922 1 95.19 191 LEU A C 1
ATOM 1462 O O . LEU A 1 191 ? -10.578 14.711 20.969 1 95.19 191 LEU A O 1
ATOM 1466 N N . THR A 1 192 ? -8.664 14.656 19.812 1 95.38 192 THR A N 1
ATOM 1467 C CA . THR A 1 192 ? -9.297 14.641 18.5 1 95.38 192 THR A CA 1
ATOM 1468 C C . THR A 1 192 ? -10.062 13.336 18.297 1 95.38 192 THR A C 1
ATOM 1470 O O . THR A 1 192 ? -11.18 13.344 17.766 1 95.38 192 THR A O 1
ATOM 1473 N N . GLU A 1 193 ? -9.469 12.273 18.734 1 91.56 193 GLU A N 1
ATOM 1474 C CA . GLU A 1 193 ? -10.07 10.961 18.531 1 91.56 193 GLU A CA 1
ATOM 1475 C C . GLU A 1 193 ? -11.336 10.797 19.375 1 91.56 193 GLU A C 1
ATOM 1477 O O . GLU A 1 193 ? -12.25 10.062 19 1 91.56 193 GLU A O 1
ATOM 1482 N N . ARG A 1 194 ? -11.453 11.562 20.484 1 94.69 194 ARG A N 1
ATOM 1483 C CA . ARG A 1 194 ? -12.617 11.414 21.359 1 94.69 194 ARG A CA 1
ATOM 1484 C C . ARG A 1 194 ? -13.617 12.539 21.109 1 94.69 194 ARG A C 1
ATOM 1486 O O . ARG A 1 194 ? -14.664 12.602 21.781 1 94.69 194 ARG A O 1
ATOM 1493 N N . GLY A 1 195 ? -13.289 13.438 20.234 1 96.56 195 GLY A N 1
ATOM 1494 C CA . GLY A 1 195 ? -14.195 14.523 19.906 1 96.56 195 GLY A CA 1
ATOM 1495 C C . GLY A 1 195 ? -14.203 15.625 20.953 1 96.56 195 GLY A C 1
ATOM 1496 O O . GLY A 1 195 ? -15.164 16.391 21.047 1 96.56 195 GLY A O 1
ATOM 1497 N N . ASP A 1 196 ? -13.172 15.617 21.781 1 97.12 196 ASP A N 1
ATOM 1498 C CA . ASP A 1 196 ? -13.07 16.641 22.812 1 97.12 196 ASP A CA 1
ATOM 1499 C C . ASP A 1 196 ? -12.352 17.875 22.297 1 97.12 196 ASP A C 1
ATOM 1501 O O . ASP A 1 196 ? -11.195 18.125 22.625 1 97.12 196 ASP A O 1
ATOM 1505 N N . PHE A 1 197 ? -13.023 18.734 21.578 1 98.06 197 PHE A N 1
ATOM 1506 C CA . PHE A 1 197 ? -12.57 19.984 20.984 1 98.06 197 PHE A CA 1
ATOM 1507 C C . PHE A 1 197 ? -13.734 20.938 20.766 1 98.06 197 PHE A C 1
ATOM 1509 O O . PHE A 1 197 ? -14.891 20.578 21.016 1 98.06 197 PHE A O 1
ATOM 1516 N N . LYS A 1 198 ? -13.477 22.109 20.406 1 98.19 198 LYS A N 1
ATOM 1517 C CA . LYS A 1 198 ? -14.539 23.078 20.125 1 98.19 198 LYS A CA 1
ATOM 1518 C C . LYS A 1 198 ? -15.336 22.656 18.891 1 98.19 198 LYS A C 1
ATOM 1520 O O . LYS A 1 198 ? -14.766 22.312 17.859 1 98.19 198 LYS A O 1
ATOM 1525 N N . HIS A 1 199 ? -16.625 22.641 19.062 1 97.69 199 HIS A N 1
ATOM 1526 C CA . HIS A 1 199 ? -17.516 22.406 17.938 1 97.69 199 HIS A CA 1
ATOM 1527 C C . HIS A 1 199 ? -17.828 23.703 17.188 1 97.69 199 HIS A C 1
ATOM 1529 O O . HIS A 1 199 ? -18.766 24.422 17.562 1 97.69 199 HIS A O 1
ATOM 1535 N N . CYS A 1 200 ? -17.078 24 16.125 1 98.12 200 CYS A N 1
ATOM 1536 C CA . CYS A 1 200 ? -17.219 25.219 15.344 1 98.12 200 CYS A CA 1
ATOM 1537 C C . CYS A 1 200 ? -16.969 24.953 13.859 1 98.12 200 CYS A C 1
ATOM 1539 O O . CYS A 1 200 ? -16.391 23.938 13.5 1 98.12 200 CYS A O 1
ATOM 1541 N N . PRO A 1 201 ? -17.453 25.875 12.961 1 98.31 201 PRO A N 1
ATOM 1542 C CA . PRO A 1 201 ? -17.094 25.75 11.547 1 98.31 201 PRO A CA 1
ATOM 1543 C C . PRO A 1 201 ? -15.586 25.797 11.312 1 98.31 201 PRO A C 1
ATOM 1545 O O . PRO A 1 201 ? -14.883 26.578 11.961 1 98.31 201 PRO A O 1
ATOM 1548 N N . MET A 1 202 ? -15.133 24.938 10.477 1 98.62 202 MET A N 1
ATOM 1549 C CA . MET A 1 202 ? -13.711 24.875 10.18 1 98.62 202 MET A CA 1
ATOM 1550 C C . MET A 1 202 ? -13.469 24.812 8.68 1 98.62 202 MET A C 1
ATOM 1552 O O . MET A 1 202 ? -14.258 24.203 7.945 1 98.62 202 MET A O 1
ATOM 1556 N N . MET A 1 203 ? -12.477 25.422 8.25 1 98.81 203 MET A N 1
ATOM 1557 C CA . MET A 1 203 ? -11.883 25.25 6.93 1 98.81 203 MET A CA 1
ATOM 1558 C C . MET A 1 203 ? -10.445 24.734 7.035 1 98.81 203 MET A C 1
ATOM 1560 O O . MET A 1 203 ? -9.625 25.344 7.719 1 98.81 203 MET A O 1
ATOM 1564 N N . ILE A 1 204 ? -10.172 23.609 6.473 1 98.81 204 ILE A N 1
ATOM 1565 C CA . ILE A 1 204 ? -8.883 22.938 6.582 1 98.81 204 ILE A CA 1
ATOM 1566 C C . ILE A 1 204 ? -8.305 22.688 5.188 1 98.81 204 ILE A C 1
ATOM 1568 O O . ILE A 1 204 ? -9.039 22.312 4.27 1 98.81 204 ILE A O 1
ATOM 1572 N N . GLY A 1 205 ? -6.977 22.922 5.059 1 98.69 205 GLY A N 1
ATOM 1573 C CA . GLY A 1 205 ? -6.473 22.625 3.73 1 98.69 205 GLY A CA 1
ATOM 1574 C C . GLY A 1 205 ? -4.961 22.516 3.676 1 98.69 205 GLY A C 1
ATOM 1575 O O . GLY A 1 205 ? -4.281 22.672 4.695 1 98.69 205 GLY A O 1
ATOM 1576 N N . PHE A 1 206 ? -4.48 22.094 2.533 1 98.56 206 PHE A N 1
ATOM 1577 C CA . PHE A 1 206 ? -3.068 21.891 2.232 1 98.56 206 PHE A CA 1
ATOM 1578 C C . PHE A 1 206 ? -2.822 21.938 0.73 1 98.56 206 PHE A C 1
ATOM 1580 O O . PHE A 1 206 ? -3.764 22.062 -0.055 1 98.56 206 PHE A O 1
ATOM 1587 N N . ASN A 1 207 ? -1.556 21.938 0.411 1 97.94 207 ASN A N 1
ATOM 1588 C CA . ASN A 1 207 ? -1.152 22.094 -0.982 1 97.94 207 ASN A CA 1
ATOM 1589 C C . ASN A 1 207 ? -0.604 20.797 -1.56 1 97.94 207 ASN A C 1
ATOM 1591 O O . ASN A 1 207 ? -0.19 19.906 -0.813 1 97.94 207 ASN A O 1
ATOM 1595 N N . ARG A 1 208 ? -0.583 20.734 -2.824 1 97.31 208 ARG A N 1
ATOM 1596 C CA . ARG A 1 208 ? -0.24 19.5 -3.541 1 97.31 208 ARG A CA 1
ATOM 1597 C C . ARG A 1 208 ? 1.218 19.125 -3.307 1 97.31 208 ARG A C 1
ATOM 1599 O O . ARG A 1 208 ? 1.543 17.938 -3.184 1 97.31 208 ARG A O 1
ATOM 1606 N N . ASP A 1 209 ? 2.105 20.094 -3.287 1 95.44 209 ASP A N 1
ATOM 1607 C CA . ASP A 1 209 ? 3.539 19.828 -3.262 1 95.44 209 ASP A CA 1
ATOM 1608 C C . ASP A 1 209 ? 4.156 20.266 -1.938 1 95.44 209 ASP A C 1
ATOM 1610 O O . ASP A 1 209 ? 5.207 20.906 -1.92 1 95.44 209 ASP A O 1
ATOM 1614 N N . GLU A 1 210 ? 3.469 19.906 -0.823 1 95.19 210 GLU A N 1
ATOM 1615 C CA . GLU A 1 210 ? 3.898 20.234 0.531 1 95.19 210 GLU A CA 1
ATOM 1616 C C . GLU A 1 210 ? 5.312 19.734 0.805 1 95.19 210 GLU A C 1
ATOM 1618 O O . GLU A 1 210 ? 6.066 20.344 1.556 1 95.19 210 GLU A O 1
ATOM 1623 N N . GLY A 1 211 ? 5.66 18.641 0.151 1 92.44 211 GLY A N 1
ATOM 1624 C CA . GLY A 1 211 ? 6.891 17.953 0.501 1 92.44 211 GLY A CA 1
ATOM 1625 C C . GLY A 1 211 ? 8.117 18.547 -0.146 1 92.44 211 GLY A C 1
ATOM 1626 O O . GLY A 1 211 ? 9.25 18.281 0.269 1 92.44 211 GLY A O 1
ATOM 1627 N N . THR A 1 212 ? 8 19.375 -1.155 1 89.69 212 THR A N 1
ATOM 1628 C CA . THR A 1 212 ? 9.148 19.906 -1.893 1 89.69 212 THR A CA 1
ATOM 1629 C C . THR A 1 212 ? 9.977 20.844 -1.01 1 89.69 212 THR A C 1
ATOM 1631 O O . THR A 1 212 ? 11.172 21.016 -1.24 1 89.69 212 THR A O 1
ATOM 1634 N N . LEU A 1 213 ? 9.375 21.422 0.015 1 79.12 213 LEU A N 1
ATOM 1635 C CA . LEU A 1 213 ? 10.109 22.281 0.939 1 79.12 213 LEU A CA 1
ATOM 1636 C C . LEU A 1 213 ? 11.141 21.469 1.727 1 79.12 213 LEU A C 1
ATOM 1638 O O . LEU A 1 213 ? 12.227 21.969 2.025 1 79.12 213 LEU A O 1
ATOM 1642 N N . PHE A 1 214 ? 10.766 20.297 2.113 1 79.69 214 PHE A N 1
ATOM 1643 C CA . PHE A 1 214 ? 11.688 19.422 2.826 1 79.69 214 PHE A CA 1
ATOM 1644 C C . PHE A 1 214 ? 12.922 19.125 1.98 1 79.69 214 PHE A C 1
ATOM 1646 O O . PHE A 1 214 ? 14.039 19.078 2.5 1 79.69 214 PHE A O 1
ATOM 1653 N N . LEU A 1 215 ? 12.742 18.891 0.73 1 77.12 215 LEU A N 1
ATOM 1654 C CA . LEU A 1 215 ? 13.852 18.625 -0.176 1 77.12 215 LEU A CA 1
ATOM 1655 C C . LEU A 1 215 ? 14.789 19.828 -0.26 1 77.12 215 LEU A C 1
ATOM 1657 O O . LEU A 1 215 ? 16 19.672 -0.365 1 77.12 215 LEU A O 1
ATOM 1661 N N . LEU A 1 216 ? 14.234 20.969 -0.093 1 71.88 216 LEU A N 1
ATOM 1662 C CA . LEU A 1 216 ? 15.016 22.188 -0.117 1 71.88 216 LEU A CA 1
ATOM 1663 C C . LEU A 1 216 ? 15.961 22.266 1.076 1 71.88 216 LEU A C 1
ATOM 1665 O O . LEU A 1 216 ? 17.078 22.766 0.958 1 71.88 216 LEU A O 1
ATOM 1669 N N . PHE A 1 217 ? 15.492 21.688 2.109 1 72.94 217 PHE A N 1
ATOM 1670 C CA . PHE A 1 217 ? 16.297 21.703 3.318 1 72.94 217 PHE A CA 1
ATOM 1671 C C . PHE A 1 217 ? 17.422 20.656 3.24 1 72.94 217 PHE A C 1
ATOM 1673 O O . PHE A 1 217 ? 18.5 20.875 3.779 1 72.94 217 PHE A O 1
ATOM 1680 N N . GLN A 1 218 ? 17.141 19.609 2.465 1 74.56 218 GLN A N 1
ATOM 1681 C CA . GLN A 1 218 ? 18.094 18.516 2.361 1 74.56 218 GLN A CA 1
ATOM 1682 C C . GLN A 1 218 ? 19.125 18.797 1.265 1 74.56 218 GLN A C 1
ATOM 1684 O O . GLN A 1 218 ? 20.25 18.297 1.328 1 74.56 218 GLN A O 1
ATOM 1689 N N . LEU A 1 219 ? 18.609 19.562 0.305 1 78.12 219 LEU A N 1
ATOM 1690 C CA . LEU A 1 219 ? 19.469 19.906 -0.83 1 78.12 219 LEU A CA 1
ATOM 1691 C C . LEU A 1 219 ? 19.516 21.406 -1.041 1 78.12 219 LEU A C 1
ATOM 1693 O O . LEU A 1 219 ? 19.078 21.922 -2.076 1 78.12 219 LEU A O 1
ATOM 1697 N N . PRO A 1 220 ? 20.203 22.109 -0.191 1 72.12 220 PRO A N 1
ATOM 1698 C CA . PRO A 1 220 ? 20.141 23.578 -0.224 1 72.12 220 PRO A CA 1
ATOM 1699 C C . PRO A 1 220 ? 20.75 24.156 -1.488 1 72.12 220 PRO A C 1
ATOM 1701 O O . PRO A 1 220 ? 20.391 25.266 -1.91 1 72.12 220 PRO A O 1
ATOM 1704 N N . ASN A 1 221 ? 21.547 23.406 -2.051 1 73.38 221 ASN A N 1
ATOM 1705 C CA . ASN A 1 221 ? 22.25 23.938 -3.213 1 73.38 221 ASN A CA 1
ATOM 1706 C C . ASN A 1 221 ? 21.359 23.984 -4.441 1 73.38 221 ASN A C 1
ATOM 1708 O O . ASN A 1 221 ? 21.703 24.594 -5.453 1 73.38 221 ASN A O 1
ATOM 1712 N N . VAL A 1 222 ? 20.219 23.422 -4.309 1 73.31 222 VAL A N 1
ATOM 1713 C CA . VAL A 1 222 ? 19.391 23.328 -5.512 1 73.31 222 VAL A CA 1
ATOM 1714 C C . VAL A 1 222 ? 18.328 24.422 -5.488 1 73.31 222 VAL A C 1
ATOM 1716 O O . VAL A 1 222 ? 17.562 24.562 -6.441 1 73.31 222 VAL A O 1
ATOM 1719 N N . PHE A 1 223 ? 18.312 25.281 -4.543 1 70.69 223 PHE A N 1
ATOM 1720 C CA . PHE A 1 223 ? 17.297 26.312 -4.371 1 70.69 223 PHE A CA 1
ATOM 1721 C C . PHE A 1 223 ? 17.281 27.266 -5.559 1 70.69 223 PHE A C 1
ATOM 1723 O O . PHE A 1 223 ? 16.219 27.719 -5.988 1 70.69 223 PHE A O 1
ATOM 1730 N N . TYR A 1 224 ? 18.391 27.438 -6.105 1 69.88 224 TYR A N 1
ATOM 1731 C CA . TYR A 1 224 ? 18.469 28.453 -7.152 1 69.88 224 TYR A CA 1
ATOM 1732 C C . TYR A 1 224 ? 18.484 27.812 -8.531 1 69.88 224 TYR A C 1
ATOM 1734 O O . TYR A 1 224 ? 18.562 28.5 -9.547 1 69.88 224 TYR A O 1
ATOM 1742 N N . SER A 1 225 ? 18.25 26.531 -8.445 1 74.62 225 SER A N 1
ATOM 1743 C CA . SER A 1 225 ? 18.234 25.859 -9.734 1 74.62 225 SER A CA 1
ATOM 1744 C C . SER A 1 225 ? 16.844 25.891 -10.359 1 74.62 225 SER A C 1
ATOM 1746 O O . SER A 1 225 ? 15.828 25.891 -9.648 1 74.62 225 SER A O 1
ATOM 1748 N N . ASP A 1 226 ? 16.781 26.016 -11.672 1 73.69 226 ASP A N 1
ATOM 1749 C CA . ASP A 1 226 ? 15.508 26.016 -12.391 1 73.69 226 ASP A CA 1
ATOM 1750 C C . ASP A 1 226 ? 14.938 24.609 -12.492 1 73.69 226 ASP A C 1
ATOM 1752 O O . ASP A 1 226 ? 13.719 24.422 -12.602 1 73.69 226 ASP A O 1
ATOM 1756 N N . ASP A 1 227 ? 15.859 23.656 -12.469 1 79.88 227 ASP A N 1
ATOM 1757 C CA . ASP A 1 227 ? 15.438 22.266 -12.609 1 79.88 227 ASP A CA 1
ATOM 1758 C C . ASP A 1 227 ? 15.336 21.578 -11.25 1 79.88 227 ASP A C 1
ATOM 1760 O O . ASP A 1 227 ? 16.094 21.906 -10.328 1 79.88 227 ASP A O 1
ATOM 1764 N N . PRO A 1 228 ? 14.328 20.688 -11.219 1 84.5 228 PRO A N 1
ATOM 1765 C CA . PRO A 1 228 ? 14.273 19.922 -9.984 1 84.5 228 PRO A CA 1
ATOM 1766 C C . PRO A 1 228 ? 15.508 19.047 -9.766 1 84.5 228 PRO A C 1
ATOM 1768 O O . PRO A 1 228 ? 16.141 18.609 -10.734 1 84.5 228 PRO A O 1
ATOM 1771 N N . PRO A 1 229 ? 15.82 18.875 -8.555 1 86.5 229 PRO A N 1
ATOM 1772 C CA . PRO A 1 229 ? 16.953 18 -8.281 1 86.5 229 PRO A CA 1
ATOM 1773 C C . PRO A 1 229 ? 16.688 16.531 -8.656 1 86.5 229 PRO A C 1
ATOM 1775 O O . PRO A 1 229 ? 15.57 16.047 -8.484 1 86.5 229 PRO A O 1
ATOM 1778 N N . TYR A 1 230 ? 17.75 15.93 -9.164 1 90.5 230 TYR A N 1
ATOM 1779 C CA . TYR A 1 230 ? 17.703 14.492 -9.391 1 90.5 230 TYR A CA 1
ATOM 1780 C C . TYR A 1 230 ? 17.875 13.734 -8.078 1 90.5 230 TYR A C 1
ATOM 1782 O O . TYR A 1 230 ? 18.875 13.914 -7.375 1 90.5 230 TYR A O 1
ATOM 1790 N N . VAL A 1 231 ? 16.938 12.945 -7.742 1 92.75 231 VAL A N 1
ATOM 1791 C CA . VAL A 1 231 ? 16.969 12.156 -6.512 1 92.75 231 VAL A CA 1
ATOM 1792 C C . VAL A 1 231 ? 17.188 10.68 -6.852 1 92.75 231 VAL A C 1
ATOM 1794 O O . VAL A 1 231 ? 16.234 9.969 -7.188 1 92.75 231 VAL A O 1
ATOM 1797 N N . ASN A 1 232 ? 18.406 10.188 -6.691 1 94.25 232 ASN A N 1
ATOM 1798 C CA . ASN A 1 232 ? 18.656 8.773 -6.941 1 94.25 232 ASN A CA 1
ATOM 1799 C C . ASN A 1 232 ? 18.188 7.902 -5.781 1 94.25 232 ASN A C 1
ATOM 1801 O O . ASN A 1 232 ? 17.703 8.414 -4.773 1 94.25 232 ASN A O 1
ATOM 1805 N N . LYS A 1 233 ? 18.312 6.633 -5.883 1 95.06 233 LYS A N 1
ATOM 1806 C CA . LYS A 1 233 ? 17.781 5.684 -4.91 1 95.06 233 LYS A CA 1
ATOM 1807 C C . LYS A 1 233 ? 18.422 5.883 -3.539 1 95.06 233 LYS A C 1
ATOM 1809 O O . LYS A 1 233 ? 17.719 5.875 -2.52 1 95.06 233 LYS A O 1
ATOM 1814 N N . THR A 1 234 ? 19.719 6.07 -3.48 1 93.88 234 THR A N 1
ATOM 1815 C CA . THR A 1 234 ? 20.438 6.234 -2.221 1 93.88 234 THR A CA 1
ATOM 1816 C C . THR A 1 234 ? 19.953 7.484 -1.485 1 93.88 234 THR A C 1
ATOM 1818 O O . THR A 1 234 ? 19.688 7.438 -0.282 1 93.88 234 THR A O 1
ATOM 1821 N N . LEU A 1 235 ? 19.906 8.539 -2.207 1 92.62 235 LEU A N 1
ATOM 1822 C CA . LEU A 1 235 ? 19.422 9.773 -1.611 1 92.62 235 LEU A CA 1
ATOM 1823 C C . LEU A 1 235 ? 17.969 9.625 -1.176 1 92.62 235 LEU A C 1
ATOM 1825 O O . LEU A 1 235 ? 17.578 10.117 -0.111 1 92.62 235 LEU A O 1
ATOM 1829 N N . PHE A 1 236 ? 17.203 8.992 -1.968 1 95.06 236 PHE A N 1
ATOM 1830 C CA . PHE A 1 236 ? 15.812 8.734 -1.651 1 95.06 236 PHE A CA 1
ATOM 1831 C C . PHE A 1 236 ? 15.68 7.996 -0.322 1 95.06 236 PHE A C 1
ATOM 1833 O O . PHE A 1 236 ? 14.914 8.406 0.55 1 95.06 236 PHE A O 1
ATOM 1840 N N . ASP A 1 237 ? 16.422 6.91 -0.168 1 93.31 237 ASP A N 1
ATOM 1841 C CA . ASP A 1 237 ? 16.391 6.121 1.059 1 93.31 237 ASP A CA 1
ATOM 1842 C C . ASP A 1 237 ? 16.766 6.965 2.27 1 93.31 237 ASP A C 1
ATOM 1844 O O . ASP A 1 237 ? 16.141 6.867 3.328 1 93.31 237 ASP A O 1
ATOM 1848 N N . THR A 1 238 ? 17.734 7.781 2.09 1 92.06 238 THR A N 1
ATOM 1849 C CA . THR A 1 238 ? 18.203 8.656 3.162 1 92.06 238 THR A CA 1
ATOM 1850 C C . THR A 1 238 ? 17.141 9.672 3.535 1 92.06 238 THR A C 1
ATOM 1852 O O . THR A 1 238 ? 16.906 9.938 4.719 1 92.06 238 THR A O 1
ATOM 1855 N N . MET A 1 239 ? 16.5 10.211 2.564 1 92.56 239 MET A N 1
ATOM 1856 C CA . MET A 1 239 ? 15.477 11.227 2.801 1 92.56 239 MET A CA 1
ATOM 1857 C C . MET A 1 239 ? 14.258 10.625 3.484 1 92.56 239 MET A C 1
ATOM 1859 O O . MET A 1 239 ? 13.664 11.242 4.367 1 92.56 239 MET A O 1
ATOM 1863 N N . VAL A 1 240 ? 13.859 9.414 3.033 1 94.44 240 VAL A N 1
ATOM 1864 C CA . VAL A 1 240 ? 12.742 8.734 3.676 1 94.44 240 VAL A CA 1
ATOM 1865 C C . VAL A 1 240 ? 13.055 8.508 5.152 1 94.44 240 VAL A C 1
ATOM 1867 O O . VAL A 1 240 ? 12.234 8.805 6.023 1 94.44 240 VAL A O 1
ATOM 1870 N N . HIS A 1 241 ? 14.266 8.055 5.41 1 92.12 241 HIS A N 1
ATOM 1871 C CA . HIS A 1 241 ? 14.695 7.824 6.785 1 92.12 241 HIS A CA 1
ATOM 1872 C C . HIS A 1 241 ? 14.664 9.109 7.598 1 92.12 241 HIS A C 1
ATOM 1874 O O . HIS A 1 241 ? 14.133 9.133 8.711 1 92.12 241 HIS A O 1
ATOM 1880 N N . SER A 1 242 ? 15.188 10.141 7.039 1 89.5 242 SER A N 1
ATOM 1881 C CA . SER A 1 242 ? 15.258 11.422 7.727 1 89.5 242 SER A CA 1
ATOM 1882 C C . SER A 1 242 ? 13.875 11.992 7.988 1 89.5 242 SER A C 1
ATOM 1884 O O . SER A 1 242 ? 13.609 12.531 9.07 1 89.5 242 SER A O 1
ATOM 1886 N N . SER A 1 243 ? 13.047 11.906 7.031 1 90.88 243 SER A N 1
ATOM 1887 C CA . SER A 1 243 ? 11.695 12.438 7.18 1 90.88 243 SER A CA 1
ATOM 1888 C C . SER A 1 243 ? 10.93 11.711 8.273 1 90.88 243 SER A C 1
ATOM 1890 O O . SER A 1 243 ? 10.242 12.336 9.078 1 90.88 243 SER A O 1
ATOM 1892 N N . LEU A 1 244 ? 11.062 10.398 8.273 1 90.94 244 LEU A N 1
ATOM 1893 C CA . LEU A 1 244 ? 10.359 9.602 9.266 1 90.94 244 LEU A CA 1
ATOM 1894 C C . LEU A 1 244 ? 10.938 9.82 10.656 1 90.94 244 LEU A C 1
ATOM 1896 O O . LEU A 1 244 ? 10.219 9.742 11.656 1 90.94 244 LEU A O 1
ATOM 1900 N N . SER A 1 245 ? 12.258 10.094 10.727 1 84.31 245 SER A N 1
ATOM 1901 C CA . SER A 1 245 ? 12.898 10.359 12.016 1 84.31 245 SER A CA 1
ATOM 1902 C C . SER A 1 245 ? 12.367 11.641 12.641 1 84.31 245 SER A C 1
ATOM 1904 O O . SER A 1 245 ? 12.305 11.758 13.867 1 84.31 245 SER A O 1
ATOM 1906 N N . LEU A 1 246 ? 12.008 12.555 11.82 1 76.94 246 LEU A N 1
ATOM 1907 C CA . LEU A 1 246 ? 11.492 13.828 12.289 1 76.94 246 LEU A CA 1
ATOM 1908 C C . LEU A 1 246 ? 10.07 13.68 12.836 1 76.94 246 LEU A C 1
ATOM 1910 O O . LEU A 1 246 ? 9.664 14.414 13.727 1 76.94 246 LEU A O 1
ATOM 1914 N N . THR A 1 247 ? 9.438 12.656 12.289 1 75.94 247 THR A N 1
ATOM 1915 C CA . THR A 1 247 ? 8.016 12.57 12.602 1 75.94 247 THR A CA 1
ATOM 1916 C C . THR A 1 247 ? 7.734 11.391 13.523 1 75.94 247 THR A C 1
ATOM 1918 O O . THR A 1 247 ? 6.73 11.383 14.242 1 75.94 247 THR A O 1
ATOM 1921 N N . SER A 1 248 ? 8.609 10.352 13.531 1 71.94 248 SER A N 1
ATOM 1922 C CA . SER A 1 248 ? 8.344 9.133 14.289 1 71.94 248 SER A CA 1
ATOM 1923 C C . SER A 1 248 ? 9.406 8.906 15.359 1 71.94 248 SER A C 1
ATOM 1925 O O . SER A 1 248 ? 9.305 7.969 16.156 1 71.94 248 SER A O 1
ATOM 1927 N N . GLY A 1 249 ? 10.359 9.75 15.492 1 72.81 249 GLY A N 1
ATOM 1928 C CA . GLY A 1 249 ? 11.422 9.57 16.469 1 72.81 249 GLY A CA 1
ATOM 1929 C C . GLY A 1 249 ? 12.766 9.266 15.828 1 72.81 249 GLY A C 1
ATOM 1930 O O . GLY A 1 249 ? 12.844 8.992 14.625 1 72.81 249 GLY A O 1
ATOM 1931 N N . PRO A 1 250 ? 13.781 9.289 16.609 1 72.19 250 PRO A N 1
ATOM 1932 C CA . PRO A 1 250 ? 15.141 9.18 16.062 1 72.19 250 PRO A CA 1
ATOM 1933 C C . PRO A 1 250 ? 15.461 7.781 15.539 1 72.19 250 PRO A C 1
ATOM 1935 O O . PRO A 1 250 ? 16.312 7.625 14.664 1 72.19 250 PRO A O 1
ATOM 1938 N N . VAL A 1 251 ? 14.883 6.828 16.125 1 78.81 251 VAL A N 1
ATOM 1939 C CA . VAL A 1 251 ? 15.109 5.469 15.641 1 78.81 251 VAL A CA 1
ATOM 1940 C C . VAL A 1 251 ? 13.898 4.988 14.844 1 78.81 251 VAL A C 1
ATOM 1942 O O . VAL A 1 251 ? 12.859 4.664 15.414 1 78.81 251 VAL A O 1
ATOM 1945 N N . VAL A 1 252 ? 14.102 4.941 13.617 1 85.38 252 VAL A N 1
ATOM 1946 C CA . VAL A 1 252 ? 13.016 4.5 12.742 1 85.38 252 VAL A CA 1
ATOM 1947 C C . VAL A 1 252 ? 13.188 3.02 12.422 1 85.38 252 VAL A C 1
ATOM 1949 O O . VAL A 1 252 ? 14.156 2.623 11.781 1 85.38 252 VAL A O 1
ATOM 1952 N N . PRO A 1 253 ? 12.281 2.219 12.836 1 84.75 253 PRO A N 1
ATOM 1953 C CA . PRO A 1 253 ? 12.375 0.808 12.453 1 84.75 253 PRO A CA 1
ATOM 1954 C C . PRO A 1 253 ? 12.344 0.599 10.945 1 84.75 253 PRO A C 1
ATOM 1956 O O . PRO A 1 253 ? 11.602 1.286 10.234 1 84.75 253 PRO A O 1
ATOM 1959 N N . THR A 1 254 ? 13.125 -0.347 10.5 1 89.44 254 THR A N 1
ATOM 1960 C CA . THR A 1 254 ? 13.227 -0.636 9.078 1 89.44 254 THR A CA 1
ATOM 1961 C C . THR A 1 254 ? 11.867 -1.005 8.5 1 89.44 254 THR A C 1
ATOM 1963 O O . THR A 1 254 ? 11.562 -0.671 7.348 1 89.44 254 THR A O 1
ATOM 1966 N N . LEU A 1 255 ? 11.055 -1.688 9.289 1 91.19 255 LEU A N 1
ATOM 1967 C CA . LEU A 1 255 ? 9.742 -2.127 8.828 1 91.19 255 LEU A CA 1
ATOM 1968 C C . LEU A 1 255 ? 8.852 -0.933 8.5 1 91.19 255 LEU A C 1
ATOM 1970 O O . LEU A 1 255 ? 8.031 -0.994 7.582 1 91.19 255 LEU A O 1
ATOM 1974 N N . ILE A 1 256 ? 8.977 0.182 9.25 1 93.81 256 ILE A N 1
ATOM 1975 C CA . ILE A 1 256 ? 8.188 1.387 9 1 93.81 256 ILE A CA 1
ATOM 1976 C C . ILE A 1 256 ? 8.633 2.031 7.688 1 93.81 256 ILE A C 1
ATOM 1978 O O . ILE A 1 256 ? 7.805 2.494 6.902 1 93.81 256 ILE A O 1
ATOM 1982 N N . GLU A 1 257 ? 9.93 2.072 7.469 1 95 257 GLU A N 1
ATOM 1983 C CA . GLU A 1 257 ? 10.469 2.6 6.219 1 95 257 GLU A CA 1
ATOM 1984 C C . GLU A 1 257 ? 9.992 1.779 5.023 1 95 257 GLU A C 1
ATOM 1986 O O . GLU A 1 257 ? 9.578 2.338 4.004 1 95 257 GLU A O 1
ATOM 1991 N N . ASP A 1 258 ? 10.086 0.469 5.168 1 95.75 258 ASP A N 1
ATOM 1992 C CA . ASP A 1 258 ? 9.703 -0.412 4.07 1 95.75 258 ASP A CA 1
ATOM 1993 C C . ASP A 1 258 ? 8.203 -0.327 3.789 1 95.75 258 ASP A C 1
ATOM 1995 O O . ASP A 1 258 ? 7.777 -0.416 2.637 1 95.75 258 ASP A O 1
ATOM 1999 N N . ALA A 1 259 ? 7.41 -0.237 4.875 1 97.06 259 ALA A N 1
ATOM 2000 C CA . ALA A 1 259 ? 5.973 -0.049 4.695 1 97.06 259 ALA A CA 1
ATOM 2001 C C . ALA A 1 259 ? 5.68 1.241 3.936 1 97.06 259 ALA A C 1
ATOM 2003 O O . ALA A 1 259 ? 4.789 1.278 3.082 1 97.06 259 ALA A O 1
ATOM 2004 N N . THR A 1 260 ? 6.375 2.328 4.262 1 98.06 260 THR A N 1
ATOM 2005 C CA . THR A 1 260 ? 6.215 3.611 3.586 1 98.06 260 THR A CA 1
ATOM 2006 C C . THR A 1 260 ? 6.586 3.498 2.109 1 98.06 260 THR A C 1
ATOM 2008 O O . THR A 1 260 ? 5.863 3.992 1.243 1 98.06 260 THR A O 1
ATOM 2011 N N . LYS A 1 261 ? 7.695 2.85 1.816 1 97.75 261 LYS A N 1
ATOM 2012 C CA . LYS A 1 261 ? 8.125 2.652 0.436 1 97.75 261 LYS A CA 1
ATOM 2013 C C . LYS A 1 261 ? 7.113 1.822 -0.345 1 97.75 261 LYS A C 1
ATOM 2015 O O . LYS A 1 261 ? 6.844 2.098 -1.517 1 97.75 261 LYS A O 1
ATOM 2020 N N . GLN A 1 262 ? 6.551 0.789 0.296 1 98 262 GLN A N 1
ATOM 2021 C CA . GLN A 1 262 ? 5.539 -0.043 -0.348 1 98 262 GLN A CA 1
ATOM 2022 C C . GLN A 1 262 ? 4.34 0.792 -0.788 1 98 262 GLN A C 1
ATOM 2024 O O . GLN A 1 262 ? 3.744 0.529 -1.835 1 98 262 GLN A O 1
ATOM 2029 N N . GLU A 1 263 ? 4.035 1.8 0.018 1 97.88 263 GLU A N 1
ATOM 2030 C CA . GLU A 1 263 ? 2.865 2.631 -0.245 1 97.88 263 GLU A CA 1
ATOM 2031 C C . GLU A 1 263 ? 3.117 3.59 -1.404 1 97.88 263 GLU A C 1
ATOM 2033 O O . GLU A 1 263 ? 2.193 3.938 -2.143 1 97.88 263 GLU A O 1
ATOM 2038 N N . TYR A 1 264 ? 4.422 3.98 -1.663 1 98.06 264 TYR A N 1
ATOM 2039 C CA . TYR A 1 264 ? 4.59 5.145 -2.527 1 98.06 264 TYR A CA 1
ATOM 2040 C C . TYR A 1 264 ? 5.469 4.812 -3.727 1 98.06 264 TYR A C 1
ATOM 2042 O O . TYR A 1 264 ? 5.402 5.48 -4.758 1 98.06 264 TYR A O 1
ATOM 2050 N N . VAL A 1 265 ? 6.344 3.846 -3.67 1 97.88 265 VAL A N 1
ATOM 2051 C CA . VAL A 1 265 ? 7.324 3.576 -4.715 1 97.88 265 VAL A CA 1
ATOM 2052 C C . VAL A 1 265 ? 6.637 2.943 -5.922 1 97.88 265 VAL A C 1
ATOM 2054 O O . VAL A 1 265 ? 5.773 2.074 -5.77 1 97.88 265 VAL A O 1
ATOM 2057 N N . ASP A 1 266 ? 6.934 3.432 -7.059 1 97.69 266 ASP A N 1
ATOM 2058 C CA . ASP A 1 266 ? 6.602 2.748 -8.305 1 97.69 266 ASP A CA 1
ATOM 2059 C C . ASP A 1 266 ? 7.539 1.567 -8.555 1 97.69 266 ASP A C 1
ATOM 2061 O O . ASP A 1 266 ? 8.602 1.725 -9.156 1 97.69 266 ASP A O 1
ATOM 2065 N N . TRP A 1 267 ? 7.086 0.444 -8.25 1 97.19 267 TRP A N 1
ATOM 2066 C CA . TRP A 1 267 ? 7.961 -0.723 -8.242 1 97.19 267 TRP A CA 1
ATOM 2067 C C . TRP A 1 267 ? 8.266 -1.186 -9.664 1 97.19 267 TRP A C 1
ATOM 2069 O O . TRP A 1 267 ? 9.172 -1.997 -9.875 1 97.19 267 TRP A O 1
ATOM 2079 N N . SER A 1 268 ? 7.516 -0.687 -10.68 1 97.25 268 SER A N 1
ATOM 2080 C CA . SER A 1 268 ? 7.859 -0.978 -12.062 1 97.25 268 SER A CA 1
ATOM 2081 C C . SER A 1 268 ? 9.188 -0.341 -12.453 1 97.25 268 SER A C 1
ATOM 2083 O O . SER A 1 268 ? 9.789 -0.704 -13.469 1 97.25 268 SER A O 1
ATOM 2085 N N . GLN A 1 269 ? 9.648 0.608 -11.586 1 96.56 269 GLN A N 1
ATOM 2086 C CA . GLN A 1 269 ? 10.906 1.305 -11.859 1 96.56 269 GLN A CA 1
ATOM 2087 C C . GLN A 1 269 ? 12 0.878 -10.883 1 96.56 269 GLN A C 1
ATOM 2089 O O . GLN A 1 269 ? 13.102 1.429 -10.898 1 96.56 269 GLN A O 1
ATOM 2094 N N . ALA A 1 270 ? 11.68 -0.073 -10.102 1 90.44 270 ALA A N 1
ATOM 2095 C CA . ALA A 1 270 ? 12.578 -0.415 -9 1 90.44 270 ALA A CA 1
ATOM 2096 C C . ALA A 1 270 ? 13.93 -0.896 -9.523 1 90.44 270 ALA A C 1
ATOM 2098 O O . ALA A 1 270 ? 14.961 -0.707 -8.875 1 90.44 270 ALA A O 1
ATOM 2099 N N . ASP A 1 271 ? 13.961 -1.444 -10.703 1 93.5 271 ASP A N 1
ATOM 2100 C CA . ASP A 1 271 ? 15.195 -1.97 -11.273 1 93.5 271 ASP A CA 1
ATOM 2101 C C . ASP A 1 271 ? 15.875 -0.932 -12.172 1 93.5 271 ASP A C 1
ATOM 2103 O O . ASP A 1 271 ? 16.953 -1.175 -12.695 1 93.5 271 ASP A O 1
ATOM 2107 N N . ASN A 1 272 ? 15.242 0.166 -12.391 1 95.75 272 ASN A N 1
ATOM 2108 C CA . ASN A 1 272 ? 15.805 1.262 -13.172 1 95.75 272 ASN A CA 1
ATOM 2109 C C . ASN A 1 272 ? 16.766 2.109 -12.336 1 95.75 272 ASN A C 1
ATOM 2111 O O . ASN A 1 272 ? 16.328 2.984 -11.586 1 95.75 272 ASN A O 1
ATOM 2115 N N . GLU A 1 273 ? 18 2.035 -12.562 1 93.06 273 GLU A N 1
ATOM 2116 C CA . GLU A 1 273 ? 19.031 2.66 -11.742 1 93.06 273 GLU A CA 1
ATOM 2117 C C . GLU A 1 273 ? 19.016 4.18 -11.891 1 93.06 273 GLU A C 1
ATOM 2119 O O . GLU A 1 273 ? 19.516 4.898 -11.023 1 93.06 273 GLU A O 1
ATOM 2124 N N . THR A 1 274 ? 18.453 4.66 -12.961 1 95.56 274 THR A N 1
ATOM 2125 C CA . THR A 1 274 ? 18.5 6.094 -13.227 1 95.56 274 THR A CA 1
ATOM 2126 C C . THR A 1 274 ? 17.156 6.742 -12.93 1 95.56 274 THR A C 1
ATOM 2128 O O . THR A 1 274 ? 16.922 7.91 -13.266 1 95.56 274 THR A O 1
ATOM 2131 N N . PHE A 1 275 ? 16.266 5.914 -12.375 1 96.56 275 PHE A N 1
ATOM 2132 C CA . PHE A 1 275 ? 14.953 6.457 -12.055 1 96.56 275 PHE A CA 1
ATOM 2133 C C . PHE A 1 275 ? 15.07 7.629 -11.086 1 96.56 275 PHE A C 1
ATOM 2135 O O . PHE A 1 275 ? 15.875 7.59 -10.156 1 96.56 275 PHE A O 1
ATOM 2142 N N . ASP A 1 276 ? 14.336 8.727 -11.344 1 96.5 276 ASP A N 1
ATOM 2143 C CA . ASP A 1 276 ? 14.289 9.906 -10.484 1 96.5 276 ASP A CA 1
ATOM 2144 C C . ASP A 1 276 ? 13.164 9.797 -9.461 1 96.5 276 ASP A C 1
ATOM 2146 O O . ASP A 1 276 ? 11.984 9.812 -9.82 1 96.5 276 ASP A O 1
ATOM 2150 N N . TYR A 1 277 ? 13.523 9.766 -8.141 1 95.31 277 TYR A N 1
ATOM 2151 C CA . TYR A 1 277 ? 12.562 9.539 -7.066 1 95.31 277 TYR A CA 1
ATOM 2152 C C . TYR A 1 277 ? 12.016 10.859 -6.535 1 95.31 277 TYR A C 1
ATOM 2154 O O . TYR A 1 277 ? 11.336 10.883 -5.504 1 95.31 277 TYR A O 1
ATOM 2162 N N . PHE A 1 278 ? 12.227 11.977 -7.211 1 92.81 278 PHE A N 1
ATOM 2163 C CA . PHE A 1 278 ? 11.789 13.289 -6.754 1 92.81 278 PHE A CA 1
ATOM 2164 C C . PHE A 1 278 ? 10.281 13.297 -6.527 1 92.81 278 PHE A C 1
ATOM 2166 O O . PHE A 1 278 ? 9.812 13.672 -5.449 1 92.81 278 PHE A O 1
ATOM 2173 N N . GLU A 1 279 ? 9.555 12.828 -7.488 1 93.69 279 GLU A N 1
ATOM 2174 C CA . GLU A 1 279 ? 8.094 12.852 -7.41 1 93.69 279 GLU A CA 1
ATOM 2175 C C . GLU A 1 279 ? 7.578 11.789 -6.441 1 93.69 279 GLU A C 1
ATOM 2177 O O . GLU A 1 279 ? 6.434 11.859 -5.992 1 93.69 279 GLU A O 1
ATOM 2182 N N . THR A 1 280 ? 8.445 10.766 -6.164 1 95.94 280 THR A N 1
ATOM 2183 C CA . THR A 1 280 ? 8.078 9.742 -5.195 1 95.94 280 THR A CA 1
ATOM 2184 C C . THR A 1 280 ? 8.195 10.281 -3.771 1 95.94 280 THR A C 1
ATOM 2186 O O . THR A 1 280 ? 7.344 10 -2.924 1 95.94 280 THR A O 1
ATOM 2189 N N . PHE A 1 281 ? 9.18 11.039 -3.521 1 94.31 281 PHE A N 1
ATOM 2190 C CA . PHE A 1 281 ? 9.438 11.492 -2.162 1 94.31 281 PHE A CA 1
ATOM 2191 C C . PHE A 1 281 ? 8.492 12.617 -1.776 1 94.31 281 PHE A C 1
ATOM 2193 O O . PHE A 1 281 ? 8.078 12.719 -0.62 1 94.31 281 PHE A O 1
ATOM 2200 N N . ASN A 1 282 ? 8.148 13.492 -2.695 1 93.62 282 ASN A N 1
ATOM 2201 C CA . ASN A 1 282 ? 7.344 14.68 -2.428 1 93.62 282 ASN A CA 1
ATOM 2202 C C . ASN A 1 282 ? 6.082 14.336 -1.639 1 93.62 282 ASN A C 1
ATOM 2204 O O . ASN A 1 282 ? 5.832 14.914 -0.579 1 93.62 282 ASN A O 1
ATOM 2208 N N . PRO A 1 283 ? 5.383 13.391 -2.016 1 96.25 283 PRO A N 1
ATOM 2209 C CA . PRO A 1 283 ? 4.164 13.109 -1.258 1 96.25 283 PRO A CA 1
ATOM 2210 C C . PRO A 1 283 ? 4.438 12.375 0.054 1 96.25 283 PRO A C 1
ATOM 2212 O O . PRO A 1 283 ? 3.611 12.406 0.97 1 96.25 283 PRO A O 1
ATOM 2215 N N . ILE A 1 284 ? 5.566 11.68 0.192 1 96.62 284 ILE A N 1
ATOM 2216 C CA . ILE A 1 284 ? 5.855 10.969 1.435 1 96.62 284 ILE A CA 1
ATOM 2217 C C . ILE A 1 284 ? 5.922 11.969 2.592 1 96.62 284 ILE A C 1
ATOM 2219 O O . ILE A 1 284 ? 5.172 11.844 3.562 1 96.62 284 ILE A O 1
ATOM 2223 N N . TYR A 1 285 ? 6.695 12.977 2.441 1 94.69 285 TYR A N 1
ATOM 2224 C CA . TYR A 1 285 ? 6.82 13.977 3.496 1 94.69 285 TYR A CA 1
ATOM 2225 C C . TYR A 1 285 ? 5.555 14.82 3.602 1 94.69 285 TYR A C 1
ATOM 2227 O O . TYR A 1 285 ? 5.059 15.07 4.703 1 94.69 285 TYR A O 1
ATOM 2235 N N . GLY A 1 286 ? 5.031 15.273 2.498 1 96.19 286 GLY A N 1
ATOM 2236 C CA . GLY A 1 286 ? 3.846 16.109 2.488 1 96.19 286 GLY A CA 1
ATOM 2237 C C . GLY A 1 286 ? 2.645 15.461 3.145 1 96.19 286 GLY A C 1
ATOM 2238 O O . GLY A 1 286 ? 1.921 16.094 3.906 1 96.19 286 GLY A O 1
ATOM 2239 N N . ASP A 1 287 ? 2.438 14.172 2.848 1 97.56 287 ASP A N 1
ATOM 2240 C CA . ASP A 1 287 ? 1.285 13.461 3.391 1 97.56 287 ASP A CA 1
ATOM 2241 C C . ASP A 1 287 ? 1.449 13.211 4.887 1 97.56 287 ASP A C 1
ATOM 2243 O O . ASP A 1 287 ? 0.504 13.383 5.66 1 97.56 287 ASP A O 1
ATOM 2247 N N . ASP A 1 288 ? 2.623 12.852 5.238 1 95.62 288 ASP A N 1
ATOM 2248 C CA . ASP A 1 288 ? 2.891 12.547 6.641 1 95.62 288 ASP A CA 1
ATOM 2249 C C . ASP A 1 288 ? 2.789 13.797 7.508 1 95.62 288 ASP A C 1
ATOM 2251 O O . ASP A 1 288 ? 2.178 13.773 8.578 1 95.62 288 ASP A O 1
ATOM 2255 N N . ALA A 1 289 ? 3.279 14.906 7.035 1 94.56 289 ALA A N 1
ATOM 2256 C CA . ALA A 1 289 ? 3.469 16.094 7.855 1 94.56 289 ALA A CA 1
ATOM 2257 C C . ALA A 1 289 ? 2.24 17 7.805 1 94.56 289 ALA A C 1
ATOM 2259 O O . ALA A 1 289 ? 1.924 17.688 8.781 1 94.56 289 ALA A O 1
ATOM 2260 N N . PHE A 1 290 ? 1.533 16.969 6.621 1 96.94 290 PHE A N 1
ATOM 2261 C CA . PHE A 1 290 ? 0.572 18.047 6.449 1 96.94 290 PHE A CA 1
ATOM 2262 C C . PHE A 1 290 ? -0.777 17.5 5.992 1 96.94 290 PHE A C 1
ATOM 2264 O O . PHE A 1 290 ? -1.794 17.719 6.66 1 96.94 290 PHE A O 1
ATOM 2271 N N . SER A 1 291 ? -0.826 16.703 4.965 1 98.19 291 SER A N 1
ATOM 2272 C CA . SER A 1 291 ? -2.082 16.344 4.32 1 98.19 291 SER A CA 1
ATOM 2273 C C . SER A 1 291 ? -2.898 15.398 5.195 1 98.19 291 SER A C 1
ATOM 2275 O O . SER A 1 291 ? -4.07 15.656 5.477 1 98.19 291 SER A O 1
ATOM 2277 N N . CYS A 1 292 ? -2.266 14.32 5.605 1 98.19 292 CYS A N 1
ATOM 2278 C CA . CYS A 1 292 ? -3.035 13.266 6.254 1 98.19 292 CYS A CA 1
ATOM 2279 C C . CYS A 1 292 ? -3.455 13.688 7.66 1 98.19 292 CYS A C 1
ATOM 2281 O O . CYS A 1 292 ? -4.559 13.367 8.102 1 98.19 292 CYS A O 1
ATOM 2283 N N . PRO A 1 293 ? -2.637 14.43 8.391 1 97.31 293 PRO A N 1
ATOM 2284 C CA . PRO A 1 293 ? -3.141 14.977 9.648 1 97.31 293 PRO A CA 1
ATOM 2285 C C . PRO A 1 293 ? -4.312 15.938 9.445 1 97.31 293 PRO A C 1
ATOM 2287 O O . PRO A 1 293 ? -5.23 15.977 1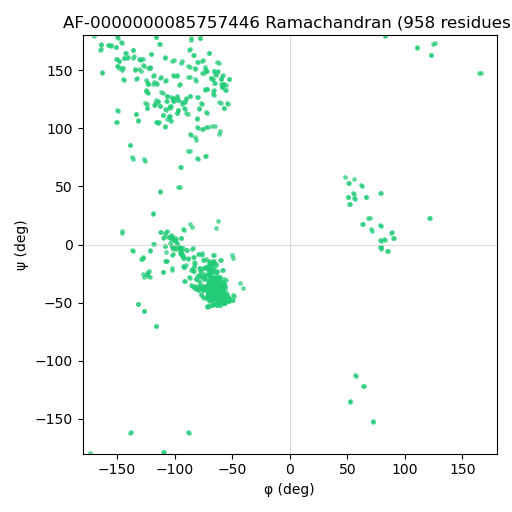0.273 1 97.31 293 PRO A O 1
ATOM 2290 N N . SER A 1 294 ? -4.293 16.703 8.414 1 98.62 294 SER A N 1
ATOM 2291 C CA . SER A 1 294 ? -5.402 17.594 8.102 1 98.62 294 SER A CA 1
ATOM 2292 C C . SER A 1 294 ? -6.684 16.812 7.824 1 98.62 294 SER A C 1
ATOM 2294 O O . SER A 1 294 ? -7.754 17.172 8.32 1 98.62 294 SER A O 1
ATOM 2296 N N . ILE A 1 295 ? -6.531 15.797 7.078 1 98.62 295 ILE A N 1
ATOM 2297 C CA . ILE A 1 295 ? -7.688 14.969 6.75 1 98.62 295 ILE A CA 1
ATOM 2298 C C . ILE A 1 295 ? -8.211 14.281 8.008 1 98.62 295 ILE A C 1
ATOM 2300 O O . ILE A 1 295 ? -9.422 14.148 8.195 1 98.62 295 ILE A O 1
ATOM 2304 N N . LYS A 1 296 ? -7.312 13.812 8.844 1 98 296 LYS A N 1
ATOM 2305 C CA . LYS A 1 296 ? -7.719 13.211 10.109 1 98 296 LYS A CA 1
ATOM 2306 C C . LYS A 1 296 ? -8.539 14.195 10.945 1 98 296 LYS A C 1
ATOM 2308 O O . LYS A 1 296 ? -9.562 13.82 11.523 1 98 296 LYS A O 1
ATOM 2313 N N . THR A 1 297 ? -8.078 15.406 11.039 1 98.5 297 THR A N 1
ATOM 2314 C CA . THR A 1 297 ? -8.766 16.453 11.797 1 98.5 297 THR A CA 1
ATOM 2315 C C . THR A 1 297 ? -10.133 16.75 11.188 1 98.5 297 THR A C 1
ATOM 2317 O O . THR A 1 297 ? -11.133 16.844 11.906 1 98.5 297 THR A O 1
ATOM 2320 N N . ALA A 1 298 ? -10.188 16.875 9.906 1 98.56 298 ALA A N 1
ATOM 2321 C CA . ALA A 1 298 ? -11.461 17.141 9.234 1 98.56 298 ALA A CA 1
ATOM 2322 C C . ALA A 1 298 ? -12.461 16.016 9.492 1 98.56 298 ALA A C 1
ATOM 2324 O O . ALA A 1 298 ? -13.633 16.266 9.75 1 98.56 298 ALA A O 1
ATOM 2325 N N . ARG A 1 299 ? -11.969 14.844 9.398 1 98 299 ARG A N 1
ATOM 2326 C CA . ARG A 1 299 ? -12.828 13.68 9.625 1 98 299 ARG A CA 1
ATOM 2327 C C . ARG A 1 299 ? -13.398 13.688 11.039 1 98 299 ARG A C 1
ATOM 2329 O O . ARG A 1 299 ? -14.578 13.398 11.242 1 98 299 ARG A O 1
ATOM 2336 N N . ALA A 1 300 ? -12.578 13.961 12.008 1 98 300 ALA A N 1
ATOM 2337 C CA . ALA A 1 300 ? -13.039 14.023 13.398 1 98 300 ALA A CA 1
ATOM 2338 C C . ALA A 1 300 ? -14.148 15.062 13.555 1 98 300 ALA A C 1
ATOM 2340 O O . ALA A 1 300 ? -15.164 14.797 14.211 1 98 300 ALA A O 1
ATOM 2341 N N . HIS A 1 301 ? -13.961 16.188 12.977 1 98.25 301 HIS A N 1
ATOM 2342 C CA . HIS A 1 301 ? -14.977 17.234 13.062 1 98.25 301 HIS A CA 1
ATOM 2343 C C . HIS A 1 301 ? -16.266 16.812 12.383 1 98.25 301 HIS A C 1
ATOM 2345 O O . HIS A 1 301 ? -17.359 17.062 12.898 1 98.25 301 HIS A O 1
ATOM 2351 N N . ALA A 1 302 ? -16.141 16.203 11.234 1 97.94 302 ALA A N 1
ATOM 2352 C CA . ALA A 1 302 ? -17.312 15.742 10.508 1 97.94 302 ALA A CA 1
ATOM 2353 C C . ALA A 1 302 ? -18.078 14.688 11.32 1 97.94 302 ALA A C 1
ATOM 2355 O O . ALA A 1 302 ? -19.312 14.617 11.25 1 97.94 302 ALA A O 1
ATOM 2356 N N . MET A 1 303 ? -17.375 13.945 12.062 1 96.69 303 MET A N 1
ATOM 2357 C CA . MET A 1 303 ? -17.969 12.828 12.797 1 96.69 303 MET A CA 1
ATOM 2358 C C . MET A 1 303 ? -18.609 13.312 14.094 1 96.69 303 MET A C 1
ATOM 2360 O O . MET A 1 303 ? -19.656 12.805 14.508 1 96.69 303 MET A O 1
ATOM 2364 N N . PHE A 1 304 ? -18 14.289 14.719 1 96.62 304 PHE A N 1
ATOM 2365 C CA . PHE A 1 304 ? -18.359 14.562 16.109 1 96.62 304 PHE A CA 1
ATOM 2366 C C . PHE A 1 304 ? -19.141 15.859 16.219 1 96.62 304 PHE A C 1
ATOM 2368 O O . PHE A 1 304 ? -19.75 16.141 17.25 1 96.62 304 PHE A O 1
ATOM 2375 N N . THR A 1 305 ? -19.109 16.656 15.141 1 93.69 305 THR A N 1
ATOM 2376 C CA . THR A 1 305 ? -19.766 17.969 15.242 1 93.69 305 THR A CA 1
ATOM 2377 C C . THR A 1 305 ? -20.844 18.109 14.18 1 93.69 305 THR A C 1
ATOM 2379 O O . THR A 1 305 ? -20.797 17.469 13.133 1 93.69 305 THR A O 1
ATOM 2382 N N . SER A 1 306 ? -21.844 18.938 14.523 1 95.5 306 SER A N 1
ATOM 2383 C CA . SER A 1 306 ? -22.875 19.281 13.547 1 95.5 306 SER A CA 1
ATOM 2384 C C . SER A 1 306 ? -22.453 20.516 12.734 1 95.5 306 SER A C 1
ATOM 2386 O O . SER A 1 306 ? -23.078 20.828 11.719 1 95.5 306 SER A O 1
ATOM 2388 N N . GLU A 1 307 ? -21.406 21.203 13.188 1 97.12 307 GLU A N 1
ATOM 2389 C CA . GLU A 1 307 ? -20.891 22.344 12.438 1 97.12 307 GLU A CA 1
ATOM 2390 C C . GLU A 1 307 ? -20.172 21.906 11.164 1 97.12 307 GLU A C 1
ATOM 2392 O O . GLU A 1 307 ? -19.594 20.812 11.125 1 97.12 307 GLU A O 1
ATOM 2397 N N . PRO A 1 308 ? -20.203 22.719 10.156 1 97.62 308 PRO A N 1
ATOM 2398 C CA . PRO A 1 308 ? -19.609 22.297 8.883 1 97.62 308 PRO A CA 1
ATOM 2399 C C . PRO A 1 308 ? -18.078 22.359 8.898 1 97.62 308 PRO A C 1
ATOM 2401 O O . PRO A 1 308 ? -17.5 23.203 9.586 1 97.62 308 PRO A O 1
ATOM 2404 N N . VAL A 1 309 ? -17.5 21.484 8.188 1 98.5 309 VAL A N 1
ATOM 2405 C CA . VAL A 1 309 ? -16.062 21.469 7.91 1 98.5 309 VAL A CA 1
ATOM 2406 C C . VAL A 1 309 ? -15.828 21.453 6.402 1 98.5 309 VAL A C 1
ATOM 2408 O O . VAL A 1 309 ? -16.516 20.719 5.672 1 98.5 309 VAL A O 1
ATOM 2411 N N . TYR A 1 310 ? -14.953 22.281 5.961 1 98.75 310 TYR A N 1
ATOM 2412 C CA . TYR A 1 310 ? -14.602 22.422 4.551 1 98.75 310 TYR A CA 1
ATOM 2413 C C . TYR A 1 310 ? -13.133 22.094 4.324 1 98.75 310 TYR A C 1
ATOM 2415 O O . TYR A 1 310 ? -12.273 22.469 5.133 1 98.75 310 TYR A O 1
ATOM 2423 N N . ILE A 1 311 ? -12.852 21.344 3.203 1 98.81 311 ILE A N 1
ATOM 2424 C CA . ILE A 1 311 ? -11.477 21 2.854 1 98.81 311 ILE A CA 1
ATOM 2425 C C . ILE A 1 311 ? -11.102 21.672 1.535 1 98.81 311 ILE A C 1
ATOM 2427 O O . ILE A 1 311 ? -11.898 21.703 0.595 1 98.81 311 ILE A O 1
ATOM 2431 N N . TYR A 1 312 ? -9.898 22.203 1.496 1 98.75 312 TYR A N 1
ATOM 2432 C CA . TYR A 1 312 ? -9.367 22.625 0.204 1 98.75 312 TYR A CA 1
ATOM 2433 C C . TYR A 1 312 ? -8.055 21.906 -0.102 1 98.75 312 TYR A C 1
ATOM 2435 O O . TYR A 1 312 ? -7.34 21.484 0.812 1 98.75 312 TYR A O 1
ATOM 2443 N N . PHE A 1 313 ? -7.789 21.75 -1.312 1 98.81 313 PHE A N 1
ATOM 2444 C CA . PHE A 1 313 ? -6.566 21.219 -1.892 1 98.81 313 PHE A CA 1
ATOM 2445 C C . PHE A 1 313 ? -6.062 22.109 -3.023 1 98.81 313 PHE A C 1
ATOM 2447 O O . PHE A 1 313 ? -6.633 22.109 -4.117 1 98.81 313 PHE A O 1
ATOM 2454 N N . MET A 1 314 ? -4.992 22.812 -2.713 1 98.5 314 MET A N 1
ATOM 2455 C CA . MET A 1 314 ? -4.508 23.734 -3.742 1 98.5 314 MET A CA 1
ATOM 2456 C C . MET A 1 314 ? -3.564 23.016 -4.707 1 98.5 314 MET A C 1
ATOM 2458 O O . MET A 1 314 ? -2.559 22.453 -4.285 1 98.5 314 MET A O 1
ATOM 2462 N N . THR A 1 315 ? -3.859 23.141 -5.98 1 97.12 315 THR A N 1
ATOM 2463 C CA . THR A 1 315 ? -3.033 22.5 -6.996 1 97.12 315 THR A CA 1
ATOM 2464 C C . THR A 1 315 ? -2.465 23.531 -7.965 1 97.12 315 THR A C 1
ATOM 2466 O O . THR A 1 315 ? -1.588 23.219 -8.773 1 97.12 315 THR A O 1
ATOM 2469 N N . ILE A 1 316 ? -2.875 24.812 -7.824 1 94.44 316 ILE A N 1
ATOM 2470 C CA . ILE A 1 316 ? -2.348 25.859 -8.711 1 94.44 316 ILE A CA 1
ATOM 2471 C C . ILE A 1 316 ? -0.891 26.141 -8.352 1 94.44 316 ILE A C 1
ATOM 2473 O O . ILE A 1 316 ? -0.54 26.234 -7.176 1 94.44 316 ILE A O 1
ATOM 2477 N N . VAL A 1 317 ? -0.148 26.188 -9.398 1 92.44 317 VAL A N 1
ATOM 2478 C CA . VAL A 1 317 ? 1.251 26.562 -9.234 1 92.44 317 VAL A CA 1
ATOM 2479 C C . VAL A 1 317 ? 1.423 28.047 -9.555 1 92.44 317 VAL A C 1
ATOM 2481 O O . VAL A 1 317 ? 1.233 28.469 -10.695 1 92.44 317 VAL A O 1
ATOM 2484 N N . PRO A 1 318 ? 1.755 28.844 -8.531 1 91.38 318 PRO A N 1
ATOM 2485 C CA . PRO A 1 318 ? 1.945 30.266 -8.812 1 91.38 318 PRO A CA 1
ATOM 2486 C C . PRO A 1 318 ? 3.115 30.531 -9.758 1 91.38 318 PRO A C 1
ATOM 2488 O O . PRO A 1 318 ? 4.133 29.828 -9.695 1 91.38 318 PRO A O 1
ATOM 2491 N N . SER A 1 319 ? 2.986 31.516 -10.562 1 88.06 319 SER A N 1
ATOM 2492 C CA . SER A 1 319 ? 4.047 31.891 -11.492 1 88.06 319 SER A CA 1
ATOM 2493 C C . SER A 1 319 ? 5.238 32.5 -10.75 1 88.06 319 SER A C 1
ATOM 2495 O O . SER A 1 319 ? 6.355 32.5 -11.273 1 88.06 319 SER A O 1
ATOM 2497 N N . VAL A 1 320 ? 4.918 33.062 -9.578 1 85.75 320 VAL A N 1
ATOM 2498 C CA . VAL A 1 320 ? 5.938 33.625 -8.695 1 85.75 320 VAL A CA 1
ATOM 2499 C C . VAL A 1 320 ? 5.848 32.969 -7.32 1 85.75 320 VAL A C 1
ATOM 2501 O O . VAL A 1 320 ? 4.758 32.844 -6.762 1 85.75 320 VAL A O 1
ATOM 2504 N N . SER A 1 321 ? 7.086 32.531 -6.852 1 83.44 321 SER A N 1
ATOM 2505 C CA . SER A 1 321 ? 7.105 31.875 -5.547 1 83.44 321 SER A CA 1
ATOM 2506 C C . SER A 1 321 ? 7.602 32.844 -4.461 1 83.44 321 SER A C 1
ATOM 2508 O O . SER A 1 321 ? 8.516 33.625 -4.695 1 83.44 321 SER A O 1
ATOM 2510 N N . VAL A 1 322 ? 7.027 32.656 -3.275 1 78.06 322 VAL A N 1
ATOM 2511 C CA . VAL A 1 322 ? 7.449 33.469 -2.127 1 78.06 322 VAL A CA 1
ATOM 2512 C C . VAL A 1 322 ? 8.82 33 -1.649 1 78.06 322 VAL A C 1
ATOM 2514 O O . VAL A 1 322 ? 9.523 33.719 -0.936 1 78.06 322 VAL A O 1
ATOM 2517 N N . TYR A 1 323 ? 9.172 31.797 -2.031 1 77.88 323 TYR A N 1
ATOM 2518 C CA . TYR A 1 323 ? 10.477 31.266 -1.659 1 77.88 323 TYR A CA 1
ATOM 2519 C C . TYR A 1 323 ? 11.555 31.75 -2.625 1 77.88 323 TYR A C 1
ATOM 2521 O O . TYR A 1 323 ? 12.75 31.578 -2.365 1 77.88 323 TYR A O 1
ATOM 2529 N N . GLY A 1 324 ? 11.07 32.312 -3.65 1 72.94 324 GLY A N 1
ATOM 2530 C CA . GLY A 1 324 ? 12.031 32.844 -4.605 1 72.94 324 GLY A CA 1
ATOM 2531 C C . GLY A 1 324 ? 12.344 34.312 -4.395 1 72.94 324 GLY A C 1
ATOM 2532 O O . GLY A 1 324 ? 11.703 34.969 -3.576 1 72.94 324 GLY A O 1
ATOM 2533 N N . GLY A 1 325 ? 13.547 34.75 -4.887 1 64 325 GLY A N 1
ATOM 2534 C CA . GLY A 1 325 ? 13.945 36.156 -4.879 1 64 325 GLY A CA 1
ATOM 2535 C C . GLY A 1 325 ? 14.172 36.719 -6.266 1 64 325 GLY A C 1
ATOM 2536 O O . GLY A 1 325 ? 14.648 36 -7.16 1 64 325 GLY A O 1
ATOM 2537 N N . ASN A 1 326 ? 13.789 37.969 -6.246 1 55.09 326 ASN A N 1
ATOM 2538 C CA . ASN A 1 326 ? 14.031 38.75 -7.457 1 55.09 326 ASN A CA 1
ATOM 2539 C C . ASN A 1 326 ? 13.508 38.031 -8.695 1 55.09 326 ASN A C 1
ATOM 2541 O O . ASN A 1 326 ? 14.195 37.969 -9.719 1 55.09 326 ASN A O 1
ATOM 2545 N N . GLY A 1 327 ? 12.438 37.5 -8.531 1 53.47 327 GLY A N 1
ATOM 2546 C CA . GLY A 1 327 ? 11.805 36.844 -9.664 1 53.47 327 GLY A CA 1
ATOM 2547 C C . GLY A 1 327 ? 12.391 35.469 -9.953 1 53.47 327 GLY A C 1
ATOM 2548 O O . GLY A 1 327 ? 12.023 34.812 -10.938 1 53.47 327 GLY A O 1
ATOM 2549 N N . MET A 1 328 ? 13.383 35.188 -9.125 1 56.28 328 MET A N 1
ATOM 2550 C CA . MET A 1 328 ? 14.086 33.906 -9.305 1 56.28 328 MET A CA 1
ATOM 2551 C C . MET A 1 328 ? 13.695 32.938 -8.211 1 56.28 328 MET A C 1
ATOM 2553 O O . MET A 1 328 ? 13.359 33.312 -7.098 1 56.28 328 MET A O 1
ATOM 2557 N N . GLY A 1 329 ? 12.938 31.922 -8.438 1 60.22 329 GLY A N 1
ATOM 2558 C CA . GLY A 1 329 ? 12.625 30.844 -7.523 1 60.22 329 GLY A CA 1
ATOM 2559 C C . GLY A 1 329 ? 12.461 29.5 -8.219 1 60.22 329 GLY A C 1
ATOM 2560 O O . GLY A 1 329 ? 12.297 29.438 -9.438 1 60.22 329 GLY A O 1
ATOM 2561 N N . PRO A 1 330 ? 12.82 28.5 -7.355 1 66.75 330 PRO A N 1
ATOM 2562 C CA . PRO A 1 330 ? 12.797 27.188 -8.016 1 66.75 330 PRO A CA 1
ATOM 2563 C C . PRO A 1 330 ? 11.414 26.828 -8.539 1 66.75 330 PRO A C 1
ATOM 2565 O O . PRO A 1 330 ? 10.461 26.734 -7.762 1 66.75 330 PRO A O 1
ATOM 2568 N N . GLY A 1 331 ? 11.227 27.078 -9.852 1 72.12 331 GLY A N 1
ATOM 2569 C CA . GLY A 1 331 ? 9.977 26.703 -10.508 1 72.12 331 GLY A CA 1
ATOM 2570 C C . GLY A 1 331 ? 9.57 25.281 -10.234 1 72.12 331 GLY A C 1
ATOM 2571 O O . GLY A 1 331 ? 8.391 24.922 -10.359 1 72.12 331 GLY A O 1
ATOM 2572 N N . TRP A 1 332 ? 10.508 24.531 -9.648 1 81.19 332 TRP A N 1
ATOM 2573 C CA . TRP A 1 332 ? 10.25 23.109 -9.523 1 81.19 332 TRP A CA 1
ATOM 2574 C C . TRP A 1 332 ? 9.531 22.781 -8.219 1 81.19 332 TRP A C 1
ATOM 2576 O O . TRP A 1 332 ? 9.031 21.672 -8.031 1 81.19 332 TRP A O 1
ATOM 2586 N N . ILE A 1 333 ? 9.312 23.781 -7.312 1 87.38 333 ILE A N 1
ATOM 2587 C CA . ILE A 1 333 ? 8.727 23.484 -6.008 1 87.38 333 ILE A CA 1
ATOM 2588 C C . ILE A 1 333 ? 7.223 23.281 -6.148 1 87.38 333 ILE A C 1
ATOM 2590 O O . ILE A 1 333 ? 6.574 22.75 -5.242 1 87.38 333 ILE A O 1
ATOM 2594 N N . GLY A 1 334 ? 6.559 23.766 -7.219 1 90.69 334 GLY A N 1
ATOM 2595 C CA . GLY A 1 334 ? 5.145 23.531 -7.48 1 90.69 334 GLY A CA 1
ATOM 2596 C C . GLY A 1 334 ? 4.23 24.297 -6.543 1 90.69 334 GLY A C 1
ATOM 2597 O O . GLY A 1 334 ? 4.508 25.453 -6.203 1 90.69 334 GLY A O 1
ATOM 2598 N N . ALA A 1 335 ? 3.045 23.75 -6.305 1 94.38 335 ALA A N 1
ATOM 2599 C CA . ALA A 1 335 ? 2.172 24.281 -5.262 1 94.38 335 ALA A CA 1
ATOM 2600 C C . ALA A 1 335 ? 2.693 23.922 -3.875 1 94.38 335 ALA A C 1
ATOM 2602 O O . ALA A 1 335 ? 2.107 23.094 -3.18 1 94.38 335 ALA A O 1
ATOM 2603 N N . ALA A 1 336 ? 3.674 24.609 -3.504 1 93.12 336 ALA A N 1
ATOM 2604 C CA . ALA A 1 336 ? 4.484 24.219 -2.348 1 93.12 336 ALA A CA 1
ATOM 2605 C C . ALA A 1 336 ? 3.867 24.75 -1.053 1 93.12 336 ALA A C 1
ATOM 2607 O O . ALA A 1 336 ? 2.818 25.391 -1.074 1 93.12 336 ALA A O 1
ATOM 2608 N N . HIS A 1 337 ? 4.52 24.391 0.026 1 93.94 337 HIS A N 1
ATOM 2609 C CA . HIS A 1 337 ? 4.141 24.781 1.378 1 93.94 337 HIS A CA 1
ATOM 2610 C C . HIS A 1 337 ? 4.016 26.297 1.495 1 93.94 337 HIS A C 1
ATOM 2612 O O . HIS A 1 337 ? 4.918 27.031 1.087 1 93.94 337 HIS A O 1
ATOM 2618 N N . ALA A 1 338 ? 2.844 26.812 1.882 1 93.94 338 ALA A N 1
ATOM 2619 C CA . ALA A 1 338 ? 2.566 28.203 2.211 1 93.94 338 ALA A CA 1
ATOM 2620 C C . ALA A 1 338 ? 2.309 29.031 0.951 1 93.94 338 ALA A C 1
ATOM 2622 O O . ALA A 1 338 ? 2.043 30.234 1.029 1 93.94 338 ALA A O 1
ATOM 2623 N N . GLU A 1 339 ? 2.285 28.391 -0.169 1 92.12 339 GLU A N 1
ATOM 2624 C CA . GLU A 1 339 ? 2.141 29.141 -1.411 1 92.12 339 GLU A CA 1
ATOM 2625 C C . GLU A 1 339 ? 0.738 29.734 -1.539 1 92.12 339 GLU A C 1
ATOM 2627 O O . GLU A 1 339 ? 0.542 30.734 -2.221 1 92.12 339 GLU A O 1
ATOM 2632 N N . GLU A 1 340 ? -0.248 29.156 -0.899 1 94.94 340 GLU A N 1
ATOM 2633 C CA . GLU A 1 340 ? -1.613 29.656 -1.012 1 94.94 340 GLU A CA 1
ATOM 2634 C C . GLU A 1 340 ? -1.754 31.031 -0.339 1 94.94 340 GLU A C 1
ATOM 2636 O O . GLU A 1 340 ? -2.672 31.781 -0.653 1 94.94 340 GLU A O 1
ATOM 2641 N N . LEU A 1 341 ? -0.86 31.328 0.595 1 94.88 341 LEU A N 1
ATOM 2642 C CA . LEU A 1 341 ? -0.947 32.594 1.331 1 94.88 341 LEU A CA 1
ATOM 2643 C C . LEU A 1 341 ? -0.795 33.781 0.392 1 94.88 341 LEU A C 1
ATOM 2645 O O . LEU A 1 341 ? -1.355 34.844 0.644 1 94.88 341 LEU A O 1
ATOM 2649 N N . GLN A 1 342 ? -0.07 33.625 -0.701 1 92.38 342 GLN A N 1
ATOM 2650 C CA . GLN A 1 342 ? 0.088 34.688 -1.664 1 92.38 342 GLN A CA 1
ATOM 2651 C C . GLN A 1 342 ? -1.257 35.094 -2.26 1 92.38 342 GLN A C 1
ATOM 2653 O O . GLN A 1 342 ? -1.51 36.281 -2.482 1 92.38 342 GLN A O 1
ATOM 2658 N N . PHE A 1 343 ? -2.027 34.125 -2.453 1 95.62 343 PHE A N 1
ATOM 2659 C CA . PHE A 1 343 ? -3.344 34.406 -3.014 1 95.62 343 PHE A CA 1
ATOM 2660 C C . PHE A 1 343 ? -4.293 34.906 -1.937 1 95.62 343 PHE A C 1
ATOM 2662 O O . PHE A 1 343 ? -5.059 35.844 -2.17 1 95.62 343 PHE A O 1
ATOM 2669 N N . VAL A 1 344 ? -4.242 34.375 -0.766 1 97.12 344 VAL A N 1
ATOM 2670 C CA . VAL A 1 344 ? -5.145 34.688 0.332 1 97.12 344 VAL A CA 1
ATOM 2671 C C . VAL A 1 344 ? -4.898 36.125 0.799 1 97.12 344 VAL A C 1
ATOM 2673 O O . VAL A 1 344 ? -5.836 36.844 1.144 1 97.12 344 VAL A O 1
ATOM 2676 N N . PHE A 1 345 ? -3.652 36.594 0.809 1 96.12 345 PHE A N 1
ATOM 2677 C CA . PHE A 1 345 ? -3.318 37.906 1.32 1 96.12 345 PHE A CA 1
ATOM 2678 C C . PHE A 1 345 ? -3.242 38.938 0.187 1 96.12 345 PHE A C 1
ATOM 2680 O O . PHE A 1 345 ? -2.955 40.094 0.419 1 96.12 345 PHE A O 1
ATOM 2687 N N . GLY A 1 346 ? -3.422 38.5 -1.038 1 95.5 346 GLY A N 1
ATOM 2688 C CA . GLY A 1 346 ? -3.539 39.438 -2.16 1 95.5 346 GLY A CA 1
ATOM 2689 C C . GLY A 1 346 ? -2.201 39.969 -2.639 1 95.5 346 GLY A C 1
ATOM 2690 O O . GLY A 1 346 ? -2.055 41.156 -2.889 1 95.5 346 GLY A O 1
ATOM 2691 N N . TYR A 1 347 ? -1.288 39.094 -2.75 1 92.31 347 TYR A N 1
ATOM 2692 C CA . TYR A 1 347 ? 0.067 39.406 -3.184 1 92.31 347 TYR A CA 1
ATOM 2693 C C . TYR A 1 347 ? 0.048 40.25 -4.457 1 92.31 347 TYR A C 1
ATOM 2695 O O . TYR A 1 347 ? 0.807 41.188 -4.586 1 92.31 347 TYR A O 1
ATOM 2703 N N . PRO A 1 348 ? -0.759 39.969 -5.457 1 93.25 348 PRO A N 1
ATOM 2704 C CA . PRO A 1 348 ? -0.729 40.688 -6.715 1 93.25 348 PRO A CA 1
ATOM 2705 C C . PRO A 1 348 ? -1.024 42.188 -6.531 1 93.25 348 PRO A C 1
ATOM 2707 O O . PRO A 1 348 ? -0.776 43 -7.434 1 93.25 348 PRO A O 1
ATOM 2710 N N . PHE A 1 349 ? -1.501 42.531 -5.383 1 94.88 349 PHE A N 1
ATOM 2711 C CA . PHE A 1 349 ? -1.947 43.906 -5.18 1 94.88 349 PHE A CA 1
ATOM 2712 C C . PHE A 1 349 ? -1.043 44.625 -4.188 1 94.88 349 PHE A C 1
ATOM 2714 O O . PHE A 1 349 ? -1.385 45.688 -3.697 1 94.88 349 PHE A O 1
ATOM 2721 N N . ILE A 1 350 ? 0.063 44.062 -3.832 1 93.88 350 ILE A N 1
ATOM 2722 C CA . ILE A 1 350 ? 1.013 44.656 -2.893 1 93.88 350 ILE A CA 1
ATOM 2723 C C . ILE A 1 350 ? 2.314 45 -3.615 1 93.88 350 ILE A C 1
ATOM 2725 O O . ILE A 1 350 ? 3.156 44.125 -3.832 1 93.88 350 ILE A O 1
ATOM 2729 N N . PRO A 1 351 ? 2.551 46.188 -3.863 1 92.31 351 PRO A N 1
ATOM 2730 C CA . PRO A 1 351 ? 3.703 46.594 -4.664 1 92.31 351 PRO A CA 1
ATOM 2731 C C . PRO A 1 351 ? 5.031 46.125 -4.066 1 92.31 351 PRO A C 1
ATOM 2733 O O . PRO A 1 351 ? 5.945 45.75 -4.797 1 92.31 351 PRO A O 1
ATOM 2736 N N . GLU A 1 352 ? 5.184 46.219 -2.801 1 88.75 352 GLU A N 1
ATOM 2737 C CA . GLU A 1 352 ? 6.422 45.812 -2.135 1 88.75 352 GLU A CA 1
ATOM 2738 C C . GLU A 1 352 ? 6.777 44.375 -2.438 1 88.75 352 GLU A C 1
ATOM 2740 O O . GLU A 1 352 ? 7.949 44.031 -2.635 1 88.75 352 GLU A O 1
ATOM 2745 N N . LEU A 1 353 ? 5.738 43.562 -2.486 1 88.31 353 LEU A N 1
ATOM 2746 C CA . LEU A 1 353 ? 5.977 42.156 -2.762 1 88.31 353 LEU A CA 1
ATOM 2747 C C . LEU A 1 353 ? 6.262 41.938 -4.242 1 88.31 353 LEU A C 1
ATOM 2749 O O . LEU A 1 353 ? 7.055 41.062 -4.602 1 88.31 353 LEU A O 1
ATOM 2753 N N . GLN A 1 354 ? 5.629 42.625 -5.113 1 87.12 354 GLN A N 1
ATOM 2754 C CA . GLN A 1 354 ? 5.898 42.562 -6.547 1 87.12 354 GLN A CA 1
ATOM 2755 C C . GLN A 1 354 ? 7.348 42.906 -6.855 1 87.12 354 GLN A C 1
ATOM 2757 O O . GLN A 1 354 ? 7.973 42.312 -7.73 1 87.12 354 GLN A O 1
ATOM 2762 N N . ILE A 1 355 ? 7.852 43.844 -6.098 1 84.75 355 ILE A N 1
ATOM 2763 C CA . ILE A 1 355 ? 9.234 44.281 -6.289 1 84.75 355 ILE A CA 1
ATOM 2764 C C . ILE A 1 355 ? 10.188 43.188 -5.785 1 84.75 355 ILE A C 1
ATOM 2766 O O . ILE A 1 355 ? 11.188 42.875 -6.434 1 84.75 355 ILE A O 1
ATOM 2770 N N . SER A 1 356 ? 9.828 42.594 -4.715 1 82.44 356 SER A N 1
ATOM 2771 C CA . SER A 1 356 ? 10.711 41.656 -4.055 1 82.44 356 SER A CA 1
ATOM 2772 C C . SER A 1 356 ? 10.695 40.281 -4.762 1 82.44 356 SER A C 1
ATOM 2774 O O . SER A 1 356 ? 11.719 39.594 -4.832 1 82.44 356 SER A O 1
ATOM 2776 N N . HIS A 1 357 ? 9.555 39.875 -5.27 1 82.88 357 HIS A N 1
ATOM 2777 C CA . HIS A 1 357 ? 9.445 38.5 -5.715 1 82.88 357 HIS A CA 1
ATOM 2778 C C . HIS A 1 357 ? 9.047 38.406 -7.188 1 82.88 357 HIS A C 1
ATOM 2780 O O . HIS A 1 357 ? 9.266 37.406 -7.844 1 82.88 357 HIS A O 1
ATOM 2786 N N . GLY A 1 358 ? 8.414 39.469 -7.691 1 85.5 358 GLY A N 1
ATOM 2787 C CA . GLY A 1 358 ? 7.969 39.469 -9.078 1 85.5 358 GLY A CA 1
ATOM 2788 C C . GLY A 1 358 ? 6.488 39.75 -9.227 1 85.5 358 GLY A C 1
ATOM 2789 O O . GLY A 1 358 ? 5.762 39.844 -8.234 1 85.5 358 GLY A O 1
ATOM 2790 N N . ILE A 1 359 ? 6.094 39.906 -10.508 1 89.44 359 ILE A N 1
ATOM 2791 C CA . ILE A 1 359 ? 4.715 40.281 -10.82 1 89.44 359 ILE A CA 1
ATOM 2792 C C . ILE A 1 359 ? 3.936 39.062 -11.258 1 89.44 359 ILE A C 1
ATOM 2794 O O . ILE A 1 359 ? 4.367 38.312 -12.156 1 89.44 359 ILE A O 1
ATOM 2798 N N . MET A 1 360 ? 2.834 38.844 -10.562 1 91.19 360 MET A N 1
ATOM 2799 C CA . MET A 1 360 ? 1.953 37.75 -10.938 1 91.19 360 MET A CA 1
ATOM 2800 C C . MET A 1 360 ? 1.07 38.125 -12.117 1 91.19 360 MET A C 1
ATOM 2802 O O . MET A 1 360 ? 0.884 39.312 -12.398 1 91.19 360 MET A O 1
ATOM 2806 N N . THR A 1 361 ? 0.586 37.156 -12.844 1 93.19 361 THR A N 1
ATOM 2807 C CA . THR A 1 361 ? -0.218 37.406 -14.031 1 93.19 361 THR A CA 1
ATOM 2808 C C . THR A 1 361 ? -1.578 37.969 -13.656 1 93.19 361 THR A C 1
ATOM 2810 O O . THR A 1 361 ? -1.996 37.906 -12.5 1 93.19 361 THR A O 1
ATOM 2813 N N . ASP A 1 362 ? -2.293 38.531 -14.625 1 95.25 362 ASP A N 1
ATOM 2814 C CA . ASP A 1 362 ? -3.641 39.062 -14.414 1 95.25 362 ASP A CA 1
ATOM 2815 C C . ASP A 1 362 ? -4.602 37.938 -14.008 1 95.25 362 ASP A C 1
ATOM 2817 O O . ASP A 1 362 ? -5.52 38.156 -13.219 1 95.25 362 ASP A O 1
ATOM 2821 N N . GLU A 1 363 ? -4.352 36.844 -14.617 1 94.88 363 GLU A N 1
ATOM 2822 C CA . GLU A 1 363 ? -5.18 35.688 -14.266 1 94.88 363 GLU A CA 1
ATOM 2823 C C . GLU A 1 363 ? -5 35.312 -12.805 1 94.88 363 GLU A C 1
ATOM 2825 O O . GLU A 1 363 ? -5.973 35 -12.117 1 94.88 363 GLU A O 1
ATOM 2830 N N . GLU A 1 364 ? -3.824 35.375 -12.359 1 94.44 364 GLU A N 1
ATOM 2831 C CA . GLU A 1 364 ? -3.537 35.062 -10.961 1 94.44 364 GLU A CA 1
ATOM 2832 C C . GLU A 1 364 ? -4.09 36.125 -10.016 1 94.44 364 GLU A C 1
ATOM 2834 O O . GLU A 1 364 ? -4.523 35.812 -8.906 1 94.44 364 GLU A O 1
ATOM 2839 N N . ALA A 1 365 ? -4.082 37.344 -10.477 1 95.88 365 ALA A N 1
ATOM 2840 C CA . ALA A 1 365 ? -4.695 38.406 -9.695 1 95.88 365 ALA A CA 1
ATOM 2841 C C . ALA A 1 365 ? -6.188 38.156 -9.508 1 95.88 365 ALA A C 1
ATOM 2843 O O . ALA A 1 365 ? -6.727 38.344 -8.414 1 95.88 365 ALA A O 1
ATOM 2844 N N . ARG A 1 366 ? -6.801 37.719 -10.57 1 95.5 366 ARG A N 1
ATOM 2845 C CA . ARG A 1 366 ? -8.219 37.406 -10.484 1 95.5 366 ARG A CA 1
ATOM 2846 C C . ARG A 1 366 ? -8.453 36.219 -9.555 1 95.5 366 ARG A C 1
ATOM 2848 O O . ARG A 1 366 ? -9.422 36.188 -8.797 1 95.5 366 ARG A O 1
ATOM 2855 N N . LEU A 1 367 ? -7.602 35.281 -9.664 1 95.62 367 LEU A N 1
ATOM 2856 C CA . LEU A 1 367 ? -7.688 34.125 -8.781 1 95.62 367 LEU A CA 1
ATOM 2857 C C . LEU A 1 367 ? -7.504 34.531 -7.324 1 95.62 367 LEU A C 1
ATOM 2859 O O . LEU A 1 367 ? -8.18 34.031 -6.438 1 95.62 367 LEU A O 1
ATOM 2863 N N . SER A 1 368 ? -6.59 35.375 -7.094 1 96.56 368 SER A N 1
ATOM 2864 C CA . SER A 1 368 ? -6.352 35.906 -5.746 1 96.56 368 SER A CA 1
ATOM 2865 C C . SER A 1 368 ? -7.605 36.531 -5.164 1 96.56 368 SER A C 1
ATOM 2867 O O . SER A 1 368 ? -7.906 36.375 -3.98 1 96.56 368 SER A O 1
ATOM 2869 N N . VAL A 1 369 ? -8.305 37.25 -5.961 1 96.75 369 VAL A N 1
ATOM 2870 C CA . VAL A 1 369 ? -9.547 37.844 -5.504 1 96.75 369 VAL A CA 1
ATOM 2871 C C . VAL A 1 369 ? -10.531 36.75 -5.07 1 96.75 369 VAL A C 1
ATOM 2873 O O . VAL A 1 369 ? -11.211 36.906 -4.051 1 96.75 369 VAL A O 1
ATOM 2876 N N . LYS A 1 370 ? -10.586 35.688 -5.777 1 95.5 370 LYS A N 1
ATOM 2877 C CA . LYS A 1 370 ? -11.469 34.594 -5.414 1 95.5 370 LYS A CA 1
ATOM 2878 C C . LYS A 1 370 ? -11.039 33.969 -4.094 1 95.5 370 LYS A C 1
ATOM 2880 O O . LYS A 1 370 ? -11.883 33.656 -3.25 1 95.5 370 LYS A O 1
ATOM 2885 N N . PHE A 1 371 ? -9.75 33.688 -3.959 1 97.38 371 PHE A N 1
ATOM 2886 C CA . PHE A 1 371 ? -9.242 33.156 -2.699 1 97.38 371 PHE A CA 1
ATOM 2887 C C . PHE A 1 371 ? -9.664 34.062 -1.533 1 97.38 371 PHE A C 1
ATOM 2889 O O . PHE A 1 371 ? -10.195 33.562 -0.537 1 97.38 371 PHE A O 1
ATOM 2896 N N . MET A 1 372 ? -9.453 35.344 -1.688 1 97.5 372 MET A N 1
ATOM 2897 C CA . MET A 1 372 ? -9.797 36.312 -0.634 1 97.5 372 MET A CA 1
ATOM 2898 C C . MET A 1 372 ? -11.289 36.25 -0.319 1 97.5 372 MET A C 1
ATOM 2900 O O . MET A 1 372 ? -11.688 36.312 0.848 1 97.5 372 MET A O 1
ATOM 2904 N N . GLN A 1 373 ? -12.055 36.094 -1.321 1 96.62 373 GLN A N 1
ATOM 2905 C CA . GLN A 1 373 ? -13.5 36.062 -1.123 1 96.62 373 GLN A CA 1
ATOM 2906 C C . GLN A 1 373 ? -13.898 34.781 -0.371 1 96.62 373 GLN A C 1
ATOM 2908 O O . GLN A 1 373 ? -14.742 34.844 0.532 1 96.62 373 GLN A O 1
ATOM 2913 N N . TYR A 1 374 ? -13.359 33.625 -0.766 1 97.5 374 TYR A N 1
ATOM 2914 C CA . TYR A 1 374 ? -13.664 32.406 -0.048 1 97.5 374 TYR A CA 1
ATOM 2915 C C . TYR A 1 374 ? -13.336 32.531 1.434 1 97.5 374 TYR A C 1
ATOM 2917 O O . TYR A 1 374 ? -14.141 32.156 2.291 1 97.5 374 TYR A O 1
ATOM 2925 N N . TRP A 1 375 ? -12.18 33.031 1.753 1 98.12 375 TRP A N 1
ATOM 2926 C CA . TRP A 1 375 ? -11.727 33.156 3.135 1 98.12 375 TRP A CA 1
ATOM 2927 C C . TRP A 1 375 ? -12.602 34.156 3.904 1 98.12 375 TRP A C 1
ATOM 2929 O O . TRP A 1 375 ? -12.977 33.875 5.051 1 98.12 375 TRP A O 1
ATOM 2939 N N . THR A 1 376 ? -12.945 35.25 3.264 1 97.19 376 THR A N 1
ATOM 2940 C CA . THR A 1 376 ? -13.719 36.281 3.967 1 97.19 376 THR A CA 1
ATOM 2941 C C . THR A 1 376 ? -15.188 35.875 4.047 1 97.19 376 THR A C 1
ATOM 2943 O O . THR A 1 376 ? -15.875 36.188 5.02 1 97.19 376 THR A O 1
ATOM 2946 N N . ASN A 1 377 ? -15.711 35.156 3.031 1 96.88 377 ASN A N 1
ATOM 2947 C CA . ASN A 1 377 ? -17.031 34.562 3.15 1 96.88 377 ASN A CA 1
ATOM 2948 C C . ASN A 1 377 ? -17.125 33.625 4.352 1 96.88 377 ASN A C 1
ATOM 2950 O O . ASN A 1 377 ? -18.094 33.688 5.121 1 96.88 377 ASN A O 1
ATOM 2954 N N . PHE A 1 378 ? -16.109 32.812 4.473 1 97.5 378 PHE A N 1
ATOM 2955 C CA . PHE A 1 378 ? -16.078 31.875 5.602 1 97.5 378 PHE A CA 1
ATOM 2956 C C . PHE A 1 378 ? -16.062 32.625 6.926 1 97.5 378 PHE A C 1
ATOM 2958 O O . PHE A 1 378 ? -16.766 32.25 7.871 1 97.5 378 PHE A O 1
ATOM 2965 N N . ALA A 1 379 ? -15.266 33.656 7.008 1 97.06 379 ALA A N 1
ATOM 2966 C CA . ALA A 1 379 ? -15.172 34.438 8.227 1 97.06 379 ALA A CA 1
ATOM 2967 C C . ALA A 1 379 ? -16.516 35.062 8.586 1 97.06 379 ALA A C 1
ATOM 2969 O O . ALA A 1 379 ? -16.875 35.156 9.766 1 97.06 379 ALA A O 1
ATOM 2970 N N . ARG A 1 380 ? -17.281 35.406 7.609 1 94.88 380 ARG A N 1
ATOM 2971 C CA . ARG A 1 380 ? -18.547 36.125 7.828 1 94.88 380 ARG A CA 1
ATOM 2972 C C . ARG A 1 380 ? -19.672 35.125 8.125 1 94.88 380 ARG A C 1
ATOM 2974 O O . ARG A 1 380 ? -20.578 35.438 8.898 1 94.88 380 ARG A O 1
ATOM 2981 N N . THR A 1 381 ? -19.625 33.938 7.457 1 94.56 381 THR A N 1
ATOM 2982 C CA . THR A 1 381 ? -20.844 33.156 7.473 1 94.56 381 THR A CA 1
ATOM 2983 C C . THR A 1 381 ? -20.562 31.734 7.957 1 94.56 381 THR A C 1
ATOM 2985 O O . THR A 1 381 ? -21.484 30.969 8.25 1 94.56 381 THR A O 1
ATOM 2988 N N . GLY A 1 382 ? -19.328 31.406 8.055 1 95.88 382 GLY A N 1
ATOM 2989 C CA . GLY A 1 382 ? -18.969 30.016 8.328 1 95.88 382 GLY A CA 1
ATOM 2990 C C . GLY A 1 382 ? -19.047 29.125 7.105 1 95.88 382 GLY A C 1
ATOM 2991 O O . GLY A 1 382 ? -18.859 27.906 7.203 1 95.88 382 GLY A O 1
ATOM 2992 N N . ASP A 1 383 ? -19.344 29.688 5.902 1 96.94 383 ASP A N 1
ATOM 2993 C CA . ASP A 1 383 ? -19.453 29.016 4.617 1 96.94 383 ASP A CA 1
ATOM 2994 C C . ASP A 1 383 ? -18.703 29.766 3.527 1 96.94 383 ASP A C 1
ATOM 2996 O O . ASP A 1 383 ? -19.109 30.859 3.123 1 96.94 383 ASP A O 1
ATOM 3000 N N . PRO A 1 384 ? -17.609 29.172 3.01 1 97.56 384 PRO A N 1
ATOM 3001 C CA . PRO A 1 384 ? -16.812 29.906 2.025 1 97.56 384 PRO A CA 1
ATOM 3002 C C . PRO A 1 384 ? -17.578 30.203 0.745 1 97.56 384 PRO A C 1
ATOM 3004 O O . PRO A 1 384 ? -17.188 31.078 -0.027 1 97.56 384 PRO A O 1
ATOM 3007 N N . SER A 1 385 ? -18.656 29.531 0.53 1 95.44 385 SER A N 1
ATOM 3008 C CA . SER A 1 385 ? -19.375 29.688 -0.723 1 95.44 385 SER A CA 1
ATOM 3009 C C . SER A 1 385 ? -20.484 30.719 -0.585 1 95.44 385 SER A C 1
ATOM 3011 O O . SER A 1 385 ? -21.156 31.062 -1.565 1 95.44 385 SER A O 1
ATOM 3013 N N . ARG A 1 386 ? -20.641 31.234 0.602 1 93.12 386 ARG A N 1
ATOM 3014 C CA . ARG A 1 386 ? -21.734 32.156 0.854 1 93.12 386 ARG A CA 1
ATOM 3015 C C . ARG A 1 386 ? -21.219 33.594 1.088 1 93.12 386 ARG A C 1
ATOM 3017 O O . ARG A 1 386 ? -20.406 33.812 1.983 1 93.12 386 ARG A O 1
ATOM 3024 N N . TRP A 1 387 ? -21.828 34.469 0.389 1 86.69 387 TRP A N 1
ATOM 3025 C CA . TRP A 1 387 ? -21.422 35.875 0.519 1 86.69 387 TRP A CA 1
ATOM 3026 C C . TRP A 1 387 ? -21.984 36.469 1.8 1 86.69 387 TRP A C 1
ATOM 3028 O O . TRP A 1 387 ? -21.328 37.312 2.42 1 86.69 387 TRP A O 1
ATOM 3038 N N . ASP A 1 388 ? -23.203 36.156 2.064 1 85.19 388 ASP A N 1
ATOM 3039 C CA . ASP A 1 388 ? -23.812 36.562 3.322 1 85.19 388 ASP A CA 1
ATOM 3040 C C . ASP A 1 388 ? -24.734 35.5 3.865 1 85.19 388 ASP A C 1
ATOM 3042 O O . ASP A 1 388 ? -25.031 34.5 3.176 1 85.19 388 ASP A O 1
ATOM 3046 N N . ALA A 1 389 ? -25.094 35.625 5.145 1 82.75 389 ALA A N 1
ATOM 3047 C CA . ALA A 1 389 ? -25.844 34.594 5.848 1 82.75 389 ALA A CA 1
ATOM 3048 C C . ALA A 1 389 ? -27.188 34.312 5.156 1 82.75 389 ALA A C 1
ATOM 3050 O O . ALA A 1 389 ? -27.734 33.219 5.27 1 82.75 389 ALA A O 1
ATOM 3051 N N . ALA A 1 390 ? -27.656 35.281 4.387 1 87.75 390 ALA A N 1
ATOM 3052 C CA . ALA A 1 390 ? -28.984 35.156 3.771 1 87.75 390 ALA A CA 1
ATOM 3053 C C . ALA A 1 390 ? -28.875 34.594 2.363 1 87.75 390 ALA A C 1
ATOM 3055 O O . ALA A 1 390 ? -29.891 34.156 1.795 1 87.75 390 ALA A O 1
ATOM 3056 N N . SER A 1 391 ? -27.672 34.5 1.915 1 86.75 391 SER A N 1
ATOM 3057 C CA . SER A 1 391 ? -27.484 34.031 0.54 1 86.75 391 SER A CA 1
ATOM 3058 C C . SER A 1 391 ? -27.422 32.5 0.46 1 86.75 391 SER A C 1
ATOM 3060 O O . SER A 1 391 ? -27.094 31.844 1.443 1 86.75 391 SER A O 1
ATOM 3062 N N . SER A 1 392 ? -27.828 32.031 -0.733 1 87 392 SER A N 1
ATOM 3063 C CA . SER A 1 392 ? -27.641 30.625 -1.002 1 87 392 SER A CA 1
ATOM 3064 C C . SER A 1 392 ? -26.172 30.312 -1.264 1 87 392 SER A C 1
ATOM 3066 O O . SER A 1 392 ? -25.406 31.172 -1.709 1 87 392 SER A O 1
ATOM 3068 N N . PRO A 1 393 ? -25.844 29.016 -0.906 1 87.06 393 PRO A N 1
ATOM 3069 C CA . PRO A 1 393 ? -24.453 28.641 -1.235 1 87.06 393 PRO A CA 1
ATOM 3070 C C . PRO A 1 393 ? -24.156 28.781 -2.725 1 87.06 393 PRO A C 1
ATOM 3072 O O . PRO A 1 393 ? -25.016 28.531 -3.564 1 87.06 393 PRO A O 1
ATOM 3075 N N . GLY A 1 394 ? -22.953 29.141 -2.945 1 86.75 394 GLY A N 1
ATOM 3076 C CA . GLY A 1 394 ? -22.531 29.328 -4.324 1 86.75 394 GLY A CA 1
ATOM 3077 C C . GLY A 1 394 ? -22.594 28.047 -5.141 1 86.75 394 GLY A C 1
ATOM 3078 O O . GLY A 1 394 ? -22.594 26.953 -4.582 1 86.75 394 GLY A O 1
ATOM 3079 N N . VAL A 1 395 ? -22.688 28.281 -6.512 1 88.62 395 VAL A N 1
ATOM 3080 C CA . VAL A 1 395 ? -22.75 27.156 -7.434 1 88.62 395 VAL A CA 1
ATOM 3081 C C . VAL A 1 395 ? -21.578 27.219 -8.406 1 88.62 395 VAL A C 1
ATOM 3083 O O . VAL A 1 395 ? -20.859 28.219 -8.453 1 88.62 395 VAL A O 1
ATOM 3086 N N . GLY A 1 396 ? -21.297 26.078 -9.117 1 91.06 396 GLY A N 1
ATOM 3087 C CA . GLY A 1 396 ? -20.188 26.062 -10.07 1 91.06 396 GLY A CA 1
ATOM 3088 C C . GLY A 1 396 ? -18.844 26.281 -9.422 1 91.06 396 GLY A C 1
ATOM 3089 O O . GLY A 1 396 ? -18.5 25.594 -8.453 1 91.06 396 GLY A O 1
ATOM 3090 N N . GLU A 1 397 ? -18.156 27.328 -9.883 1 90.75 397 GLU A N 1
ATOM 3091 C CA . GLU A 1 397 ? -16.812 27.609 -9.367 1 90.75 397 GLU A CA 1
ATOM 3092 C C . GLU A 1 397 ? -16.875 28.109 -7.93 1 90.75 397 GLU A C 1
ATOM 3094 O O . GLU A 1 397 ? -15.883 28.031 -7.199 1 90.75 397 GLU A O 1
ATOM 3099 N N . TRP A 1 398 ? -18.016 28.562 -7.492 1 92.94 398 TRP A N 1
ATOM 3100 C CA . TRP A 1 398 ? -18.156 29.125 -6.148 1 92.94 398 TRP A CA 1
ATOM 3101 C C . TRP A 1 398 ? -18.641 28.062 -5.168 1 92.94 398 TRP A C 1
ATOM 3103 O O . TRP A 1 398 ? -18.641 28.281 -3.955 1 92.94 398 TRP A O 1
ATOM 3113 N N . ALA A 1 399 ? -19 26.922 -5.746 1 93.44 399 ALA A N 1
ATOM 3114 C CA . ALA A 1 399 ? -19.453 25.828 -4.871 1 93.44 399 ALA A CA 1
ATOM 3115 C C . ALA A 1 399 ? -18.312 25.328 -3.986 1 93.44 399 ALA A C 1
ATOM 3117 O O . ALA A 1 399 ? -17.188 25.125 -4.461 1 93.44 399 ALA A O 1
ATOM 3118 N N . TRP A 1 400 ? -18.531 25.172 -2.771 1 97.38 400 TRP A N 1
ATOM 3119 C CA . TRP A 1 400 ? -17.641 24.578 -1.79 1 97.38 400 TRP A CA 1
ATOM 3120 C C . TRP A 1 400 ? -18.406 23.672 -0.832 1 97.38 400 TRP A C 1
ATOM 3122 O O . TRP A 1 400 ? -18.766 24.094 0.269 1 97.38 400 TRP A O 1
ATOM 3132 N N . PRO A 1 401 ? -18.578 22.422 -1.26 1 97.25 401 PRO A N 1
ATOM 3133 C CA . PRO A 1 401 ? -19.359 21.516 -0.415 1 97.25 401 PRO A CA 1
ATOM 3134 C C . PRO A 1 401 ? -18.688 21.219 0.919 1 97.25 401 PRO A C 1
ATOM 3136 O O . PRO A 1 401 ? -17.453 21.172 0.991 1 97.25 401 PRO A O 1
ATOM 3139 N N . ALA A 1 402 ? -19.516 20.984 1.945 1 97.81 402 ALA A N 1
ATOM 3140 C CA . ALA A 1 402 ? -19 20.547 3.244 1 97.81 402 ALA A CA 1
ATOM 3141 C C . ALA A 1 402 ? -18.438 19.125 3.164 1 97.81 402 ALA A C 1
ATOM 3143 O O . ALA A 1 402 ? -18.906 18.312 2.377 1 97.81 402 ALA A O 1
ATOM 3144 N N . TYR A 1 403 ? -17.422 18.891 3.859 1 98.25 403 TYR A N 1
ATOM 3145 C CA . TYR A 1 403 ? -16.859 17.562 4.016 1 98.25 403 TYR A CA 1
ATOM 3146 C C . TYR A 1 403 ? -17.75 16.703 4.906 1 98.25 403 TYR A C 1
ATOM 3148 O O . TYR A 1 403 ? -17.906 16.984 6.094 1 98.25 403 TYR A O 1
ATOM 3156 N N . THR A 1 404 ? -18.344 15.664 4.328 1 97.75 404 THR A N 1
ATOM 3157 C CA . THR A 1 404 ? -19.203 14.742 5.051 1 97.75 404 THR A CA 1
ATOM 3158 C C . THR A 1 404 ? -18.812 13.297 4.766 1 97.75 404 THR A C 1
ATOM 3160 O O . THR A 1 404 ? -18.094 13.023 3.809 1 97.75 404 THR A O 1
ATOM 3163 N N . LEU A 1 405 ? -19.203 12.414 5.637 1 95.5 405 LEU A N 1
ATOM 3164 C CA . LEU A 1 405 ? -19.047 10.977 5.426 1 95.5 405 LEU A CA 1
ATOM 3165 C C . LEU A 1 405 ? -20.375 10.359 4.98 1 95.5 405 LEU A C 1
ATOM 3167 O O . LEU A 1 405 ? -21.422 10.586 5.605 1 95.5 405 LEU A O 1
ATOM 3171 N N . PRO A 1 406 ? -20.391 9.695 3.828 1 94.69 406 PRO A N 1
ATOM 3172 C CA . PRO A 1 406 ? -19.234 9.117 3.143 1 94.69 406 PRO A CA 1
ATOM 3173 C C . PRO A 1 406 ? -18.828 9.898 1.89 1 94.69 406 PRO A C 1
ATOM 3175 O O . PRO A 1 406 ? -18.031 9.422 1.091 1 94.69 406 PRO A O 1
ATOM 3178 N N . GLU A 1 407 ? -19.375 11.086 1.678 1 96.44 407 GLU A N 1
ATOM 3179 C CA . GLU A 1 407 ? -19.203 11.766 0.397 1 96.44 407 GLU A CA 1
ATOM 3180 C C . GLU A 1 407 ? -17.75 12.227 0.211 1 96.44 407 GLU A C 1
ATOM 3182 O O . GLU A 1 407 ? -17.234 12.242 -0.91 1 96.44 407 GLU A O 1
ATOM 3187 N N . LEU A 1 408 ? -17.078 12.68 1.272 1 98.12 408 LEU A N 1
ATOM 3188 C CA . LEU A 1 408 ? -15.68 13.062 1.329 1 98.12 408 LEU A CA 1
ATOM 3189 C C . LEU A 1 408 ? -15.359 14.125 0.28 1 98.12 408 LEU A C 1
ATOM 3191 O O . LEU A 1 408 ? -14.359 14.023 -0.429 1 98.12 408 LEU A O 1
ATOM 3195 N N . GLN A 1 409 ? -16.188 15.102 0.129 1 98.19 409 GLN A N 1
ATOM 3196 C CA . GLN A 1 409 ? -16 16.125 -0.895 1 98.19 409 GLN A CA 1
ATOM 3197 C C . GLN A 1 409 ? -15.023 17.203 -0.426 1 98.19 409 GLN A C 1
ATOM 3199 O O . GLN A 1 409 ? -14.867 17.422 0.777 1 98.19 409 GLN A O 1
ATOM 3204 N N . TYR A 1 410 ? -14.312 17.828 -1.346 1 98.44 410 TYR A N 1
ATOM 3205 C CA . TYR A 1 410 ? -13.367 18.906 -1.079 1 98.44 410 TYR A CA 1
ATOM 3206 C C . TYR A 1 410 ? -13.281 19.875 -2.26 1 98.44 410 TYR A C 1
ATOM 3208 O O . TYR A 1 410 ? -13.711 19.547 -3.367 1 98.44 410 TYR A O 1
ATOM 3216 N N . LYS A 1 411 ? -12.805 21.062 -1.978 1 98.5 411 LYS A N 1
ATOM 3217 C CA . LYS A 1 411 ? -12.578 22.062 -3.016 1 98.5 411 LYS A CA 1
ATOM 3218 C C . LYS A 1 411 ? -11.141 22.016 -3.525 1 98.5 411 LYS A C 1
ATOM 3220 O O . LYS A 1 411 ? -10.195 22.094 -2.74 1 98.5 411 LYS A O 1
ATOM 3225 N N . GLU A 1 412 ? -10.992 21.781 -4.809 1 98.19 412 GLU A N 1
ATOM 3226 C CA . GLU A 1 412 ? -9.672 21.922 -5.418 1 98.19 412 GLU A CA 1
ATOM 3227 C C . GLU A 1 412 ? -9.422 23.344 -5.902 1 98.19 412 GLU A C 1
ATOM 3229 O O . GLU A 1 412 ? -10.148 23.844 -6.766 1 98.19 412 GLU A O 1
ATOM 3234 N N . LEU A 1 413 ? -8.484 23.984 -5.234 1 97.81 413 LEU A N 1
ATOM 3235 C CA . LEU A 1 413 ? -8.102 25.328 -5.645 1 97.81 413 LEU A CA 1
ATOM 3236 C C . LEU A 1 413 ? -7.152 25.281 -6.836 1 97.81 413 LEU A C 1
ATOM 3238 O O . LEU A 1 413 ? -5.949 25.516 -6.68 1 97.81 413 LEU A O 1
ATOM 3242 N N . SER A 1 414 ? -7.719 24.969 -7.941 1 94.81 414 SER A N 1
ATOM 3243 C CA . SER A 1 414 ? -7.102 24.938 -9.266 1 94.81 414 SER A CA 1
ATOM 3244 C C . SER A 1 414 ? -7.609 26.078 -10.141 1 94.81 414 SER A C 1
ATOM 3246 O O . SER A 1 414 ? -8.352 26.938 -9.672 1 94.81 414 SER A O 1
ATOM 3248 N N . ALA A 1 415 ? -7.105 26.062 -11.359 1 90.38 415 ALA A N 1
ATOM 3249 C CA . ALA A 1 415 ? -7.574 27.094 -12.281 1 90.38 415 ALA A CA 1
ATOM 3250 C C . ALA A 1 415 ? -9.078 27 -12.5 1 90.38 415 ALA A C 1
ATOM 3252 O O . ALA A 1 415 ? -9.758 28.016 -12.641 1 90.38 415 ALA A O 1
ATOM 3253 N N . ASP A 1 416 ? -9.617 25.797 -12.359 1 90.44 416 ASP A N 1
ATOM 3254 C CA . ASP A 1 416 ? -11.031 25.594 -12.656 1 90.44 416 ASP A CA 1
ATOM 3255 C C . ASP A 1 416 ? -11.852 25.516 -11.367 1 90.44 416 ASP A C 1
ATOM 3257 O O . ASP A 1 416 ? -13.078 25.469 -11.414 1 90.44 416 ASP A O 1
ATOM 3261 N N . MET A 1 417 ? -11.266 25.578 -10.211 1 94.44 417 MET A N 1
ATOM 3262 C CA . MET A 1 417 ? -11.945 25.562 -8.922 1 94.44 417 MET A CA 1
ATOM 3263 C C . MET A 1 417 ? -12.914 24.391 -8.836 1 94.44 417 MET A C 1
ATOM 3265 O O . MET A 1 417 ? -14.094 24.562 -8.523 1 94.44 417 MET A O 1
ATOM 3269 N N . SER A 1 418 ? -12.438 23.203 -9.102 1 95.5 418 SER A N 1
ATOM 3270 C CA . SER A 1 418 ? -13.297 22.016 -9.18 1 95.5 418 SER A CA 1
ATOM 3271 C C . SER A 1 418 ? -13.547 21.422 -7.801 1 95.5 418 SER A C 1
ATOM 3273 O O . SER A 1 418 ? -12.945 21.844 -6.816 1 95.5 418 SER A O 1
ATOM 3275 N N . VAL A 1 419 ? -14.562 20.578 -7.699 1 97.25 419 VAL A N 1
ATOM 3276 C CA . VAL A 1 419 ? -14.875 19.812 -6.5 1 97.25 419 VAL A CA 1
ATOM 3277 C C . VAL A 1 419 ? -14.5 18.344 -6.703 1 97.25 419 VAL A C 1
ATOM 3279 O O . VAL A 1 419 ? -14.758 17.766 -7.766 1 97.25 419 VAL A O 1
ATOM 3282 N N . GLY A 1 420 ? -13.742 17.781 -5.801 1 97.19 420 GLY A N 1
ATOM 3283 C CA . GLY A 1 420 ? -13.367 16.375 -5.844 1 97.19 420 GLY A CA 1
ATOM 3284 C C . GLY A 1 420 ? -13.898 15.586 -4.668 1 97.19 420 GLY A C 1
ATOM 3285 O O . GLY A 1 420 ? -14.641 16.109 -3.836 1 97.19 420 GLY A O 1
ATOM 3286 N N . GLN A 1 421 ? -13.617 14.25 -4.645 1 97.62 421 GLN A N 1
ATOM 3287 C CA . GLN A 1 421 ? -13.992 13.352 -3.557 1 97.62 421 GLN A CA 1
ATOM 3288 C C . GLN A 1 421 ? -12.836 12.445 -3.17 1 97.62 421 GLN A C 1
ATOM 3290 O O . GLN A 1 421 ? -11.977 12.141 -3.998 1 97.62 421 GLN A O 1
ATOM 3295 N N . GLY A 1 422 ? -12.797 12.078 -1.97 1 98 422 GLY A N 1
ATOM 3296 C CA . GLY A 1 422 ? -11.867 11.047 -1.511 1 98 422 GLY A CA 1
ATOM 3297 C C . GLY A 1 422 ? -10.414 11.477 -1.602 1 98 422 GLY A C 1
ATOM 3298 O O . GLY A 1 422 ? -9.555 10.688 -1.999 1 98 422 GLY A O 1
ATOM 3299 N N . LEU A 1 423 ? -10.133 12.703 -1.257 1 98.31 423 LEU A N 1
ATOM 3300 C CA . LEU A 1 423 ? -8.781 13.25 -1.372 1 98.31 423 LEU A CA 1
ATOM 3301 C C . LEU A 1 423 ? -7.785 12.406 -0.575 1 98.31 423 LEU A C 1
ATOM 3303 O O . LEU A 1 423 ? -7.91 12.289 0.646 1 98.31 423 LEU A O 1
ATOM 3307 N N . LYS A 1 424 ? -6.793 11.781 -1.241 1 98.25 424 LYS A N 1
ATOM 3308 C CA . LYS A 1 424 ? -5.68 11.023 -0.674 1 98.25 424 LYS A CA 1
ATOM 3309 C C . LYS A 1 424 ? -6.176 9.969 0.308 1 98.25 424 LYS A C 1
ATOM 3311 O O . LYS A 1 424 ? -5.543 9.719 1.334 1 98.25 424 LYS A O 1
ATOM 3316 N N . ALA A 1 425 ? -7.328 9.375 0.038 1 98.31 425 ALA A N 1
ATOM 3317 C CA . ALA A 1 425 ? -7.961 8.438 0.966 1 98.31 425 ALA A CA 1
ATOM 3318 C C . ALA A 1 425 ? -7.035 7.27 1.278 1 98.31 425 ALA A C 1
ATOM 3320 O O . ALA A 1 425 ? -6.863 6.898 2.441 1 98.31 425 ALA A O 1
ATOM 3321 N N . ASP A 1 426 ? -6.379 6.691 0.308 1 98.06 426 ASP A N 1
ATOM 3322 C CA . ASP A 1 426 ? -5.52 5.527 0.502 1 98.06 426 ASP A CA 1
ATOM 3323 C C . ASP A 1 426 ? -4.254 5.902 1.271 1 98.06 426 ASP A C 1
ATOM 3325 O O . ASP A 1 426 ? -3.865 5.207 2.213 1 98.06 426 ASP A O 1
ATOM 3329 N N . GLU A 1 427 ? -3.607 7 0.854 1 98.44 427 GLU A N 1
ATOM 3330 C CA . GLU A 1 427 ? -2.398 7.457 1.531 1 98.44 427 GLU A CA 1
ATOM 3331 C C . GLU A 1 427 ? -2.676 7.781 2.996 1 98.44 427 GLU A C 1
ATOM 3333 O O . GLU A 1 427 ? -1.872 7.457 3.873 1 98.44 427 GLU A O 1
ATOM 3338 N N . CYS A 1 428 ? -3.814 8.391 3.244 1 98.5 428 CYS A N 1
ATOM 3339 C CA . CYS A 1 428 ? -4.102 8.828 4.605 1 98.5 428 CYS A CA 1
ATOM 3340 C C . CYS A 1 428 ? -4.562 7.656 5.465 1 98.5 428 CYS A C 1
ATOM 3342 O O . CYS A 1 428 ? -4.395 7.668 6.688 1 98.5 428 CYS A O 1
ATOM 3344 N N . ALA A 1 429 ? -5.152 6.602 4.828 1 98.25 429 ALA A N 1
ATOM 3345 C CA . ALA A 1 429 ? -5.387 5.371 5.578 1 98.25 429 ALA A CA 1
ATOM 3346 C C . ALA A 1 429 ? -4.07 4.754 6.043 1 98.25 429 ALA A C 1
ATOM 3348 O O . ALA A 1 429 ? -3.988 4.203 7.145 1 98.25 429 ALA A O 1
ATOM 3349 N N . PHE A 1 430 ? -3.045 4.805 5.238 1 98.44 430 PHE A N 1
ATOM 3350 C CA . PHE A 1 430 ? -1.723 4.316 5.609 1 98.44 430 PHE A CA 1
ATOM 3351 C C . PHE A 1 430 ? -1.161 5.113 6.781 1 98.44 430 PHE A C 1
ATOM 3353 O O . PHE A 1 430 ? -0.776 4.539 7.805 1 98.44 430 PHE A O 1
ATOM 3360 N N . TRP A 1 431 ? -1.148 6.43 6.691 1 97.56 431 TRP A N 1
ATOM 3361 C CA . TRP A 1 431 ? -0.469 7.281 7.664 1 97.56 431 TRP A CA 1
ATOM 3362 C C . TRP A 1 431 ? -1.26 7.363 8.961 1 97.56 431 TRP A C 1
ATOM 3364 O O . TRP A 1 431 ? -0.677 7.453 10.047 1 97.56 431 TRP A O 1
ATOM 3374 N N . ASN A 1 432 ? -2.586 7.406 8.898 1 96.12 432 ASN A N 1
ATOM 3375 C CA . ASN A 1 432 ? -3.41 7.68 10.07 1 96.12 432 ASN A CA 1
ATOM 3376 C C . ASN A 1 432 ? -3.83 6.395 10.773 1 96.12 432 ASN A C 1
ATOM 3378 O O . ASN A 1 432 ? -4.207 6.418 11.945 1 96.12 432 ASN A O 1
ATOM 3382 N N . ASP A 1 433 ? -3.768 5.266 10.094 1 94.38 433 ASP A N 1
ATOM 3383 C CA . ASP A 1 433 ? -4.285 4.039 10.688 1 94.38 433 ASP A CA 1
ATOM 3384 C C . ASP A 1 433 ? -3.24 2.928 10.664 1 94.38 433 ASP A C 1
ATOM 3386 O O . ASP A 1 433 ? -2.805 2.453 11.711 1 94.38 433 ASP A O 1
ATOM 3390 N N . PHE A 1 434 ? -2.756 2.6 9.461 1 96.75 434 PHE A N 1
ATOM 3391 C CA . PHE A 1 434 ? -1.906 1.419 9.352 1 96.75 434 PHE A CA 1
ATOM 3392 C C . PHE A 1 434 ? -0.552 1.666 10.008 1 96.75 434 PHE A C 1
ATOM 3394 O O . PHE A 1 434 ? -0.068 0.835 10.781 1 96.75 434 PHE A O 1
ATOM 3401 N N . LYS A 1 435 ? 0.153 2.787 9.609 1 95.31 435 LYS A N 1
ATOM 3402 C CA . LYS A 1 435 ? 1.477 3.061 10.164 1 95.31 435 LYS A CA 1
ATOM 3403 C C . LYS A 1 435 ? 1.438 3.111 11.688 1 95.31 435 LYS A C 1
ATOM 3405 O O . LYS A 1 435 ? 2.266 2.492 12.359 1 95.31 435 LYS A O 1
ATOM 3410 N N . PRO A 1 436 ? 0.463 3.861 12.32 1 90.56 436 PRO A N 1
ATOM 3411 C CA . PRO A 1 436 ? 0.392 3.855 13.781 1 90.56 436 PRO A CA 1
ATOM 3412 C C . PRO A 1 436 ? 0.189 2.455 14.359 1 90.56 436 PRO A C 1
ATOM 3414 O O . PRO A 1 436 ? 0.73 2.135 15.422 1 90.56 436 PRO A O 1
ATOM 3417 N N . GLN A 1 437 ? -0.604 1.656 13.695 1 89.75 437 GLN A N 1
ATOM 3418 C CA . GLN A 1 437 ? -0.788 0.278 14.141 1 89.75 437 GLN A CA 1
ATOM 3419 C C . GLN A 1 437 ? 0.533 -0.486 14.117 1 89.75 437 GLN A C 1
ATOM 3421 O O . GLN A 1 437 ? 0.853 -1.208 15.07 1 89.75 437 GLN A O 1
ATOM 3426 N N . LEU A 1 438 ? 1.208 -0.363 13.031 1 90.25 438 LEU A N 1
ATOM 3427 C CA . LEU A 1 438 ? 2.506 -1.011 12.883 1 90.25 438 LEU A CA 1
ATOM 3428 C C . LEU A 1 438 ? 3.479 -0.53 13.953 1 90.25 438 LEU A C 1
ATOM 3430 O O . LEU A 1 438 ? 4.203 -1.332 14.547 1 90.25 438 LEU A O 1
ATOM 3434 N N . GLU A 1 439 ? 3.451 0.771 14.219 1 86.94 439 GLU A N 1
ATOM 3435 C CA . GLU A 1 439 ? 4.324 1.345 15.242 1 86.94 439 GLU A CA 1
ATOM 3436 C C . GLU A 1 439 ? 3.975 0.811 16.625 1 86.94 439 GLU A C 1
ATOM 3438 O O . GLU A 1 439 ? 4.863 0.515 17.422 1 86.94 439 GLU A O 1
ATOM 3443 N N . SER A 1 440 ? 2.703 0.765 16.906 1 83.56 440 SER A N 1
ATOM 3444 C CA . SER A 1 440 ? 2.256 0.243 18.203 1 83.56 440 SER A CA 1
ATOM 3445 C C . SER A 1 440 ? 2.678 -1.211 18.391 1 83.56 440 SER A C 1
ATOM 3447 O O . SER A 1 440 ? 3.053 -1.62 19.484 1 83.56 440 SER A O 1
ATOM 3449 N N . PHE A 1 441 ? 2.529 -1.925 17.344 1 82.38 441 PHE A N 1
ATOM 3450 C CA . PHE A 1 441 ? 2.932 -3.326 17.391 1 82.38 441 PHE A CA 1
ATOM 3451 C C . PHE A 1 441 ? 4.426 -3.453 17.656 1 82.38 441 PHE A C 1
ATOM 3453 O O . PHE A 1 441 ? 4.852 -4.289 18.453 1 82.38 441 PHE A O 1
ATOM 3460 N N . LEU A 1 442 ? 5.242 -2.65 17.047 1 80.5 442 LEU A N 1
ATOM 3461 C CA . LEU A 1 442 ? 6.691 -2.684 17.188 1 80.5 442 LEU A CA 1
ATOM 3462 C C . LEU A 1 442 ? 7.102 -2.219 18.594 1 80.5 442 LEU A C 1
ATOM 3464 O O . LEU A 1 442 ? 8.055 -2.748 19.172 1 80.5 442 LEU A O 1
ATOM 3468 N N . ALA A 1 443 ? 6.41 -1.241 19.078 1 75.12 443 ALA A N 1
ATOM 3469 C CA . ALA A 1 443 ? 6.688 -0.739 20.422 1 75.12 443 ALA A CA 1
ATOM 3470 C C . ALA A 1 443 ? 6.387 -1.8 21.469 1 75.12 443 ALA A C 1
ATOM 3472 O O . ALA A 1 443 ? 7.086 -1.895 22.484 1 75.12 443 ALA A O 1
ATOM 3473 N N . SER A 1 444 ? 5.359 -2.529 21.266 1 69 444 SER A N 1
ATOM 3474 C CA . SER A 1 444 ? 4.996 -3.582 22.219 1 69 444 SER A CA 1
ATOM 3475 C C . SER A 1 444 ? 6.035 -4.695 22.219 1 69 444 SER A C 1
ATOM 3477 O O . SER A 1 444 ? 6.273 -5.32 23.266 1 69 444 SER A O 1
ATOM 3479 N N . MET A 1 445 ? 6.652 -4.875 21.141 1 63.94 445 MET A N 1
ATOM 3480 C CA . MET A 1 445 ? 7.699 -5.895 21.047 1 63.94 445 MET A CA 1
ATOM 3481 C C . MET A 1 445 ? 8.938 -5.469 21.828 1 63.94 445 MET A C 1
ATOM 3483 O O . MET A 1 445 ? 9.547 -6.281 22.516 1 63.94 445 MET A O 1
ATOM 3487 N N . ASP A 1 446 ? 9.258 -4.191 21.641 1 60.56 446 ASP A N 1
ATOM 3488 C CA . ASP A 1 446 ? 10.406 -3.654 22.359 1 60.56 446 ASP A CA 1
ATOM 3489 C C . ASP A 1 446 ? 10.156 -3.686 23.875 1 60.56 446 ASP A C 1
ATOM 3491 O O . ASP A 1 446 ? 11.047 -4.035 24.641 1 60.56 446 ASP A O 1
ATOM 3495 N N . GLN A 1 447 ? 8.914 -3.363 24.25 1 54.62 447 GLN A N 1
ATOM 3496 C CA . GLN A 1 447 ? 8.578 -3.393 25.672 1 54.62 447 GLN A CA 1
ATOM 3497 C C . GLN A 1 447 ? 8.617 -4.816 26.219 1 54.62 447 GLN A C 1
ATOM 3499 O O . GLN A 1 447 ? 9.086 -5.047 27.328 1 54.62 447 GLN A O 1
ATOM 3504 N N . THR A 1 448 ? 8.031 -5.672 25.391 1 53.88 448 THR A N 1
ATOM 3505 C CA . THR A 1 448 ? 8.062 -7.074 25.797 1 53.88 448 THR A CA 1
ATOM 3506 C C . THR A 1 448 ? 9.5 -7.57 25.906 1 53.88 448 THR A C 1
ATOM 3508 O O . THR A 1 448 ? 9.852 -8.297 26.844 1 53.88 448 THR A O 1
ATOM 3511 N N . GLU A 1 449 ? 10.234 -7.051 24.906 1 55.22 449 GLU A N 1
ATOM 3512 C CA . GLU A 1 449 ? 11.656 -7.387 24.984 1 55.22 449 GLU A CA 1
ATOM 3513 C C . GLU A 1 449 ? 12.312 -6.758 26.203 1 55.22 449 GLU A C 1
ATOM 3515 O O . GLU A 1 449 ? 13.109 -7.402 26.891 1 55.22 449 GLU A O 1
ATOM 3520 N N . LEU A 1 450 ? 11.93 -5.5 26.438 1 49.56 450 LEU A N 1
ATOM 3521 C CA . LEU A 1 450 ? 12.453 -4.797 27.609 1 49.56 450 LEU A CA 1
ATOM 3522 C C . LEU A 1 450 ? 11.969 -5.445 28.891 1 49.56 450 LEU A C 1
ATOM 3524 O O . LEU A 1 450 ? 12.742 -5.613 29.844 1 49.56 450 LEU A O 1
ATOM 3528 N N . GLU A 1 451 ? 10.68 -5.633 28.969 1 50.72 451 GLU A N 1
ATOM 3529 C CA . GLU A 1 451 ? 10.133 -6.297 30.141 1 50.72 451 GLU A CA 1
ATOM 3530 C C . GLU A 1 451 ? 10.773 -7.664 30.359 1 50.72 451 GLU A C 1
ATOM 3532 O O . GLU A 1 451 ? 11.086 -8.039 31.484 1 50.72 451 GLU A O 1
ATOM 3537 N N . TRP A 1 452 ? 11.016 -8.219 29.328 1 49 452 TRP A N 1
ATOM 3538 C CA . TRP A 1 452 ? 11.695 -9.508 29.391 1 49 452 TRP A CA 1
ATOM 3539 C C . TRP A 1 452 ? 13.117 -9.352 29.922 1 49 452 TRP A C 1
ATOM 3541 O O . TRP A 1 452 ? 13.555 -10.133 30.766 1 49 452 TRP A O 1
ATOM 3551 N N . ARG A 1 453 ? 13.719 -8.461 29.422 1 50.84 453 ARG A N 1
ATOM 3552 C CA . ARG A 1 453 ? 15.078 -8.188 29.859 1 50.84 453 ARG A CA 1
ATOM 3553 C C . ARG A 1 453 ? 15.109 -7.832 31.344 1 50.84 453 ARG A C 1
ATOM 3555 O O . ARG A 1 453 ? 16.016 -8.266 32.062 1 50.84 453 ARG A O 1
ATOM 3562 N N . GLU A 1 454 ? 14.148 -6.926 31.672 1 49.72 454 GLU A N 1
ATOM 3563 C CA . GLU A 1 454 ? 14.055 -6.543 33.094 1 49.72 454 GLU A CA 1
ATOM 3564 C C . GLU A 1 454 ? 13.734 -7.746 33.969 1 49.72 454 GLU A C 1
ATOM 3566 O O . GLU A 1 454 ? 14.328 -7.906 35.031 1 49.72 454 GLU A O 1
ATOM 3571 N N . GLU A 1 455 ? 12.75 -8.469 33.5 1 50.28 455 GLU A N 1
ATOM 3572 C CA . GLU A 1 455 ? 12.414 -9.664 34.281 1 50.28 455 GLU A CA 1
ATOM 3573 C C . GLU A 1 455 ? 13.578 -10.656 34.281 1 50.28 455 GLU A C 1
ATOM 3575 O O . GLU A 1 455 ? 13.867 -11.281 35.281 1 50.28 455 GLU A O 1
ATOM 3580 N N . PHE A 1 456 ? 14.156 -10.711 33.156 1 51.28 456 PHE A N 1
ATOM 3581 C CA . PHE A 1 456 ? 15.344 -11.555 33.062 1 51.28 456 PHE A CA 1
ATOM 3582 C C . PHE A 1 456 ? 16.453 -11.039 33.969 1 51.28 456 PHE A C 1
ATOM 3584 O O . PHE A 1 456 ? 17.094 -11.812 34.688 1 51.28 456 PHE A O 1
ATOM 3591 N N . SER A 1 457 ? 16.609 -9.766 33.906 1 50.47 457 SER A N 1
ATOM 3592 C CA . SER A 1 457 ? 17.562 -9.141 34.812 1 50.47 457 SER A CA 1
ATOM 3593 C C . SER A 1 457 ? 17.156 -9.328 36.25 1 50.47 457 SER A C 1
ATOM 3595 O O . SER A 1 457 ? 18.016 -9.547 37.125 1 50.47 457 SER A O 1
ATOM 3597 N N . GLY A 1 458 ? 15.906 -9.062 36.531 1 52.44 458 GLY A N 1
ATOM 3598 C CA . GLY A 1 458 ? 15.422 -9.352 37.875 1 52.44 458 GLY A CA 1
ATOM 3599 C C . GLY A 1 458 ? 15.672 -10.781 38.281 1 52.44 458 GLY A C 1
ATOM 3600 O O . GLY A 1 458 ? 16.125 -11.031 39.406 1 52.44 458 GLY A O 1
ATOM 3601 N N . TRP A 1 459 ? 15.414 -11.602 37.406 1 51.72 459 TRP A N 1
ATOM 3602 C CA . TRP A 1 459 ? 15.633 -13.016 37.688 1 51.72 459 TRP A CA 1
ATOM 3603 C C . TRP A 1 459 ? 17.109 -13.312 37.875 1 51.72 459 TRP A C 1
ATOM 3605 O O . TRP A 1 459 ? 17.5 -14.07 38.75 1 51.72 459 TRP A O 1
ATOM 3615 N N . GLN A 1 460 ? 17.812 -12.75 37.031 1 52.22 460 GLN A N 1
ATOM 3616 C CA . GLN A 1 460 ? 19.25 -12.891 37.188 1 52.22 460 GLN A CA 1
ATOM 3617 C C . GLN A 1 460 ? 19.719 -12.367 38.531 1 52.22 460 GLN A C 1
ATOM 3619 O O . GLN A 1 460 ? 20.562 -12.984 39.188 1 52.22 460 GLN A O 1
ATOM 3624 N N . ASN A 1 461 ? 19.094 -11.266 38.844 1 53.84 461 ASN A N 1
ATOM 3625 C CA . ASN A 1 461 ? 19.406 -10.711 40.156 1 53.84 461 ASN A CA 1
ATOM 3626 C C . ASN A 1 461 ? 18.922 -11.633 41.281 1 53.84 461 ASN A C 1
ATOM 3628 O O . ASN A 1 461 ? 19.641 -11.828 42.281 1 53.84 461 ASN A O 1
ATOM 3632 N N . ASP A 1 462 ? 17.797 -12.141 41.125 1 54.28 462 ASP A N 1
ATOM 3633 C CA . ASP A 1 462 ? 17.281 -13.078 42.094 1 54.28 462 ASP A CA 1
ATOM 3634 C C . ASP A 1 462 ? 18.125 -14.352 42.156 1 54.28 462 ASP A C 1
ATOM 3636 O O . ASP A 1 462 ? 18.422 -14.883 43.219 1 54.28 462 ASP A O 1
ATOM 3640 N N . LEU A 1 463 ? 18.5 -14.695 41.031 1 54.66 463 LEU A N 1
ATOM 3641 C CA . LEU A 1 463 ? 19.375 -15.867 40.938 1 54.66 463 LEU A CA 1
ATOM 3642 C C . LEU A 1 463 ? 20.719 -15.594 41.594 1 54.66 463 LEU A C 1
ATOM 3644 O O . LEU A 1 463 ? 21.281 -16.453 42.25 1 54.66 463 LEU A O 1
ATOM 3648 N N . GLU A 1 464 ? 21.078 -14.438 41.312 1 55.88 464 GLU A N 1
ATOM 3649 C CA . GLU A 1 464 ? 22.344 -14.062 41.938 1 55.88 464 GLU A CA 1
ATOM 3650 C C . GLU A 1 464 ? 22.188 -13.93 43.438 1 55.88 464 GLU A C 1
ATOM 3652 O O . GLU A 1 464 ? 23.062 -14.352 44.188 1 55.88 464 GLU A O 1
ATOM 3657 N N . GLU A 1 465 ? 21.141 -13.383 43.844 1 56.38 465 GLU A N 1
ATOM 3658 C CA . GLU A 1 465 ? 20.875 -13.312 45.281 1 56.38 465 GLU A CA 1
ATOM 3659 C C . GLU A 1 465 ? 20.719 -14.703 45.875 1 56.38 465 GLU A C 1
ATOM 3661 O O . GLU A 1 465 ? 21.203 -14.969 46.969 1 56.38 465 GLU A O 1
ATOM 3666 N N . TRP A 1 466 ? 20.125 -15.508 45.125 1 51.91 466 TRP A N 1
ATOM 3667 C CA . TRP A 1 466 ? 19.969 -16.891 45.562 1 51.91 466 TRP A CA 1
ATOM 3668 C C . TRP A 1 466 ? 21.297 -17.625 45.562 1 51.91 466 TRP A C 1
ATOM 3670 O O . TRP A 1 466 ? 21.609 -18.375 46.5 1 51.91 466 TRP A O 1
ATOM 3680 N N . ARG A 1 467 ? 22 -17.375 44.625 1 54.78 467 ARG A N 1
ATOM 3681 C CA . ARG A 1 467 ? 23.344 -17.953 44.531 1 54.78 467 ARG A CA 1
ATOM 3682 C C . ARG A 1 467 ? 24.203 -17.5 45.719 1 54.78 467 ARG A C 1
ATOM 3684 O O . ARG A 1 467 ? 24.906 -18.297 46.344 1 54.78 467 ARG A O 1
ATOM 3691 N N . VAL A 1 468 ? 24.031 -16.234 46 1 60.97 468 VAL A N 1
ATOM 3692 C CA . VAL A 1 468 ? 24.781 -15.648 47.125 1 60.97 468 VAL A CA 1
ATOM 3693 C C . VAL A 1 468 ? 24.25 -16.203 48.438 1 60.97 468 VAL A C 1
ATOM 3695 O O . VAL A 1 468 ? 25.031 -16.594 49.312 1 60.97 468 VAL A O 1
ATOM 3698 N N . SER A 1 469 ? 23.047 -16.328 48.5 1 57.09 469 SER A N 1
ATOM 3699 C CA . SER A 1 469 ? 22.453 -16.891 49.688 1 57.09 469 SER A CA 1
ATOM 3700 C C . SER A 1 469 ? 22.812 -18.359 49.875 1 57.09 469 SER A C 1
ATOM 3702 O O . SER A 1 469 ? 23.094 -18.828 50.969 1 57.09 469 SER A O 1
ATOM 3704 N N . PHE A 1 470 ? 22.875 -18.984 48.812 1 55.03 470 PHE A N 1
ATOM 3705 C CA . PHE A 1 470 ? 23.25 -20.391 48.812 1 55.03 470 PHE A CA 1
ATOM 3706 C C . PHE A 1 470 ? 24.719 -20.562 49.156 1 55.03 470 PHE A C 1
ATOM 3708 O O . PHE A 1 470 ? 25.078 -21.453 49.906 1 55.03 470 PHE A O 1
ATOM 3715 N N . SER A 1 471 ? 25.5 -19.766 48.625 1 56.72 471 SER A N 1
ATOM 3716 C CA . SER A 1 471 ? 26.922 -19.781 48.938 1 56.72 471 SER A CA 1
ATOM 3717 C C . SER A 1 471 ? 27.156 -19.469 50.406 1 56.72 471 SER A C 1
ATOM 3719 O O . SER A 1 471 ? 27.984 -20.094 51.062 1 56.72 471 SER A O 1
ATOM 3721 N N . ASP A 1 472 ? 26.453 -18.531 50.969 1 57.25 472 ASP A N 1
ATOM 3722 C CA . ASP A 1 472 ? 26.547 -18.188 52.375 1 57.25 472 ASP A CA 1
ATOM 3723 C C . ASP A 1 472 ? 26.094 -19.359 53.281 1 57.25 472 ASP A C 1
ATOM 3725 O O . ASP A 1 472 ? 26.703 -19.625 54.312 1 57.25 472 ASP A O 1
ATOM 3729 N N . TYR A 1 473 ? 25.156 -20.047 52.75 1 52.34 473 TYR A N 1
ATOM 3730 C CA . TYR A 1 473 ? 24.656 -21.203 53.5 1 52.34 473 TYR A CA 1
ATOM 3731 C C . TYR A 1 473 ? 25.672 -22.359 53.406 1 52.34 473 TYR A C 1
ATOM 3733 O O . TYR A 1 473 ? 25.891 -23.047 54.406 1 52.34 473 TYR A O 1
ATOM 3741 N N . GLN A 1 474 ? 26.281 -22.484 52.344 1 53.38 474 GLN A N 1
ATOM 3742 C CA . GLN A 1 474 ? 27.281 -23.531 52.188 1 53.38 474 GLN A CA 1
ATOM 3743 C C . GLN A 1 474 ? 28.531 -23.234 53.031 1 53.38 474 GLN A C 1
ATOM 3745 O O . GLN A 1 474 ? 29.234 -24.156 53.438 1 53.38 474 GLN A O 1
ATOM 3750 N N . GLN A 1 475 ? 28.781 -21.969 53.344 1 50.38 475 GLN A N 1
ATOM 3751 C CA . GLN A 1 475 ? 29.953 -21.578 54.125 1 50.38 475 GLN A CA 1
ATOM 3752 C C . GLN A 1 475 ? 29.625 -21.453 55.594 1 50.38 475 GLN A C 1
ATOM 3754 O O . GLN A 1 475 ? 30.516 -21.172 56.406 1 50.38 475 GLN A O 1
ATOM 3759 N N . ASP A 1 476 ? 28.391 -21.547 55.938 1 46.88 476 ASP A N 1
ATOM 3760 C CA . ASP A 1 476 ? 28.047 -21.625 57.375 1 46.88 476 ASP A CA 1
ATOM 3761 C C . ASP A 1 476 ? 28.578 -22.906 58 1 46.88 476 ASP A C 1
ATOM 3763 O O . ASP A 1 476 ? 28.25 -24.016 57.531 1 46.88 476 ASP A O 1
ATOM 3767 N N . PRO A 1 477 ? 29.672 -22.797 58.719 1 51.38 477 PRO A N 1
ATOM 3768 C CA . PRO A 1 477 ? 30.359 -23.922 59.375 1 51.38 477 PRO A CA 1
ATOM 3769 C C . PRO A 1 477 ? 29.406 -24.922 60 1 51.38 477 PRO A C 1
ATOM 3771 O O . PRO A 1 477 ? 29.766 -26.078 60.25 1 51.38 477 PRO A O 1
ATOM 3774 N N . TYR A 1 478 ? 28.328 -24.438 60.562 1 45.31 478 TYR A N 1
ATOM 3775 C CA . TYR A 1 478 ? 27.469 -25.375 61.281 1 45.31 478 TYR A CA 1
ATOM 3776 C C . TYR A 1 478 ? 26.766 -26.312 60.312 1 45.31 478 TYR A C 1
ATOM 3778 O O . TYR A 1 478 ? 26.156 -27.312 60.719 1 45.31 478 TYR A O 1
ATOM 3786 N N . CYS A 1 479 ? 26.578 -25.969 59.062 1 42.84 479 CYS A N 1
ATOM 3787 C CA . CYS A 1 479 ? 25.938 -26.859 58.125 1 42.84 479 CYS A CA 1
ATOM 3788 C C . CYS A 1 479 ? 26.953 -27.75 57.406 1 42.84 479 CYS A C 1
ATOM 3790 O O . CYS A 1 479 ? 26.578 -28.609 56.625 1 42.84 479 CYS A O 1
ATOM 3792 N N . ASP A 1 480 ? 28.266 -27.469 57.375 1 40.78 480 ASP A N 1
ATOM 3793 C CA . ASP A 1 480 ? 29.297 -28.406 56.938 1 40.78 480 ASP A CA 1
ATOM 3794 C C . ASP A 1 480 ? 29.344 -29.641 57.844 1 40.78 480 ASP A C 1
ATOM 3796 O O . ASP A 1 480 ? 30.281 -30.438 57.75 1 40.78 480 ASP A O 1
ATOM 3800 N N . GLY A 1 481 ? 28.234 -30 58.656 1 33.19 481 GLY A N 1
ATOM 3801 C CA . GLY A 1 481 ? 28.516 -31.234 59.375 1 33.19 481 GLY A CA 1
ATOM 3802 C C . GLY A 1 481 ? 28.672 -32.438 58.438 1 33.19 481 GLY A C 1
ATOM 3803 O O . GLY A 1 481 ? 28.109 -32.469 57.344 1 33.19 481 GLY A O 1
ATOM 3804 N N . MET B 1 1 ? 5.426 -32 -26.797 1 97.94 1 MET B N 1
ATOM 3805 C CA . MET B 1 1 ? 4.844 -31.297 -25.656 1 97.94 1 MET B CA 1
ATOM 3806 C C . MET B 1 1 ? 4.188 -32.281 -24.688 1 97.94 1 MET B C 1
ATOM 3808 O O . MET B 1 1 ? 3.498 -33.219 -25.125 1 97.94 1 MET B O 1
ATOM 3812 N N . VAL B 1 2 ? 4.531 -32.156 -23.453 1 98.62 2 VAL B N 1
ATOM 3813 C CA . VAL B 1 2 ? 3.943 -33 -22.422 1 98.62 2 VAL B CA 1
ATOM 3814 C C . VAL B 1 2 ? 3.08 -32.188 -21.484 1 98.62 2 VAL B C 1
ATOM 3816 O O . VAL B 1 2 ? 3.582 -31.281 -20.797 1 98.62 2 VAL B O 1
ATOM 3819 N N . PHE B 1 3 ? 1.805 -32.5 -21.406 1 98.25 3 PHE B N 1
ATOM 3820 C CA . PHE B 1 3 ? 0.871 -31.75 -20.578 1 98.25 3 PHE B CA 1
ATOM 3821 C C . PHE B 1 3 ? 0.647 -32.438 -19.25 1 98.25 3 PHE B C 1
ATOM 3823 O O . PHE B 1 3 ? 0.369 -33.656 -19.203 1 98.25 3 PHE B O 1
ATOM 3830 N N . ILE B 1 4 ? 0.839 -31.688 -18.203 1 98.31 4 ILE B N 1
ATOM 3831 C CA . ILE B 1 4 ? 0.523 -32.125 -16.859 1 98.31 4 ILE B CA 1
ATOM 3832 C C . ILE B 1 4 ? -0.717 -31.406 -16.344 1 98.31 4 ILE B C 1
ATOM 3834 O O . ILE B 1 4 ? -0.694 -30.188 -16.172 1 98.31 4 ILE B O 1
ATOM 3838 N N . HIS B 1 5 ? -1.774 -32.125 -16.094 1 96.75 5 HIS B N 1
ATOM 3839 C CA . HIS B 1 5 ? -3.062 -31.516 -15.789 1 96.75 5 HIS B CA 1
ATOM 3840 C C . HIS B 1 5 ? -3.086 -30.953 -14.367 1 96.75 5 HIS B C 1
ATOM 3842 O O . HIS B 1 5 ? -2.299 -31.391 -13.516 1 96.75 5 HIS B O 1
ATOM 3848 N N . GLY B 1 6 ? -3.994 -30.031 -14.148 1 95.44 6 GLY B N 1
ATOM 3849 C CA . GLY B 1 6 ? -4.215 -29.469 -12.828 1 95.44 6 GLY B CA 1
ATOM 3850 C C . GLY B 1 6 ? -5.219 -30.25 -12 1 95.44 6 GLY B C 1
ATOM 3851 O O . GLY B 1 6 ? -5.406 -31.438 -12.211 1 95.44 6 GLY B O 1
ATOM 3852 N N . GLY B 1 7 ? -5.734 -29.562 -10.969 1 92.06 7 GLY B N 1
ATOM 3853 C CA . GLY B 1 7 ? -6.707 -30.188 -10.078 1 92.06 7 GLY B CA 1
ATOM 3854 C C . GLY B 1 7 ? -6.262 -30.219 -8.633 1 92.06 7 GLY B C 1
ATOM 3855 O O . GLY B 1 7 ? -6.699 -31.062 -7.859 1 92.06 7 GLY B O 1
ATOM 3856 N N . GLY B 1 8 ? -5.363 -29.344 -8.273 1 91.94 8 GLY B N 1
ATOM 3857 C CA . GLY B 1 8 ? -4.953 -29.172 -6.891 1 91.94 8 GLY B CA 1
ATOM 3858 C C . GLY B 1 8 ? -4.277 -30.406 -6.316 1 91.94 8 GLY B C 1
ATOM 3859 O O . GLY B 1 8 ? -4.32 -30.641 -5.105 1 91.94 8 GLY B O 1
ATOM 3860 N N . PHE B 1 9 ? -3.834 -31.281 -7.168 1 94.44 9 PHE B N 1
ATOM 3861 C CA . PHE B 1 9 ? -3.174 -32.531 -6.812 1 94.44 9 PHE B CA 1
ATOM 3862 C C . PHE B 1 9 ? -4.168 -33.531 -6.227 1 94.44 9 PHE B C 1
ATOM 3864 O O . PHE B 1 9 ? -3.777 -34.562 -5.684 1 94.44 9 PHE B O 1
ATOM 3871 N N . SER B 1 10 ? -5.48 -33.219 -6.363 1 91.88 10 SER B N 1
ATOM 3872 C CA . SER B 1 10 ? -6.496 -34.062 -5.77 1 91.88 10 SER B CA 1
ATOM 3873 C C . SER B 1 10 ? -7.477 -34.594 -6.824 1 91.88 10 SER B C 1
ATOM 3875 O O . SER B 1 10 ? -8.133 -35.594 -6.625 1 91.88 10 SER B O 1
ATOM 3877 N N . THR B 1 11 ? -7.605 -33.812 -7.836 1 88.62 11 THR B N 1
ATOM 3878 C CA . THR B 1 11 ? -8.516 -34.188 -8.914 1 88.62 11 THR B CA 1
ATOM 3879 C C . THR B 1 11 ? -7.875 -33.938 -10.273 1 88.62 11 THR B C 1
ATOM 3881 O O . THR B 1 11 ? -6.801 -33.344 -10.359 1 88.62 11 THR B O 1
ATOM 3884 N N . GLY B 1 12 ? -8.562 -34.531 -11.312 1 89.25 12 GLY B N 1
ATOM 3885 C CA . GLY B 1 12 ? -8.109 -34.312 -12.68 1 89.25 12 GLY B CA 1
ATOM 3886 C C . GLY B 1 12 ? -7.797 -35.594 -13.414 1 89.25 12 GLY B C 1
ATOM 3887 O O . GLY B 1 12 ? -7.699 -36.656 -12.805 1 89.25 12 GLY B O 1
ATOM 3888 N N . SER B 1 13 ? -7.75 -35.406 -14.688 1 91.44 13 SER B N 1
ATOM 3889 C CA . SER B 1 13 ? -7.465 -36.5 -15.586 1 91.44 13 SER B CA 1
ATOM 3890 C C . SER B 1 13 ? -7.043 -36.031 -16.969 1 91.44 13 SER B C 1
ATOM 3892 O O . SER B 1 13 ? -7.48 -34.969 -17.406 1 91.44 13 SER B O 1
ATOM 3894 N N . SER B 1 14 ? -6.199 -36.844 -17.516 1 89.31 14 SER B N 1
ATOM 3895 C CA . SER B 1 14 ? -5.824 -36.562 -18.906 1 89.31 14 SER B CA 1
ATOM 3896 C C . SER B 1 14 ? -6.898 -37.031 -19.875 1 89.31 14 SER B C 1
ATOM 3898 O O . SER B 1 14 ? -6.895 -36.625 -21.047 1 89.31 14 SER B O 1
ATOM 3900 N N . MET B 1 15 ? -7.844 -37.719 -19.359 1 84.75 15 MET B N 1
ATOM 3901 C CA . MET B 1 15 ? -8.852 -38.344 -20.219 1 84.75 15 MET B CA 1
ATOM 3902 C C . MET B 1 15 ? -10.102 -37.469 -20.297 1 84.75 15 MET B C 1
ATOM 3904 O O . MET B 1 15 ? -11.203 -37.938 -19.984 1 84.75 15 MET B O 1
ATOM 3908 N N . THR B 1 16 ? -9.984 -36.312 -20.547 1 85.25 16 THR B N 1
ATOM 3909 C C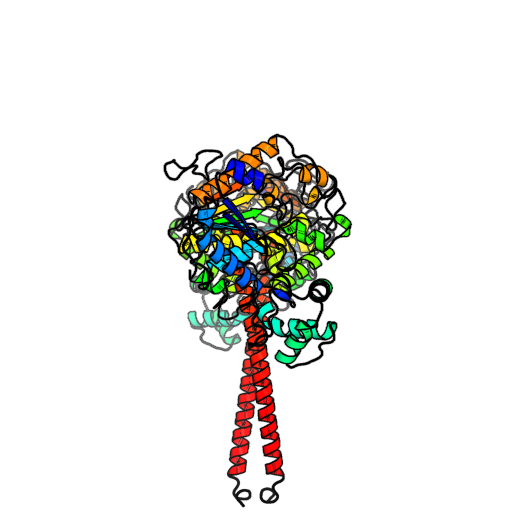A . THR B 1 16 ? -11.102 -35.406 -20.719 1 85.25 16 THR B CA 1
ATOM 3910 C C . THR B 1 16 ? -10.992 -34.656 -22.047 1 85.25 16 THR B C 1
ATOM 3912 O O . THR B 1 16 ? -9.891 -34.5 -22.594 1 85.25 16 THR B O 1
ATOM 3915 N N . TYR B 1 17 ? -12.07 -34.25 -22.531 1 81.19 17 TYR B N 1
ATOM 3916 C CA . TYR B 1 17 ? -12.07 -33.5 -23.797 1 81.19 17 TYR B CA 1
ATOM 3917 C C . TYR B 1 17 ? -11.422 -32.125 -23.625 1 81.19 17 TYR B C 1
ATOM 3919 O O . TYR B 1 17 ? -11 -31.516 -24.609 1 81.19 17 TYR B O 1
ATOM 3927 N N . GLU B 1 18 ? -11.383 -31.719 -22.438 1 84.31 18 GLU B N 1
ATOM 3928 C CA . GLU B 1 18 ? -10.797 -30.422 -22.188 1 84.31 18 GLU B CA 1
ATOM 3929 C C . GLU B 1 18 ? -9.32 -30.391 -22.562 1 84.31 18 GLU B C 1
ATOM 3931 O O . GLU B 1 18 ? -8.773 -29.328 -22.859 1 84.31 18 GLU B O 1
ATOM 3936 N N . TYR B 1 19 ? -8.766 -31.547 -22.578 1 87.44 19 TYR B N 1
ATOM 3937 C CA . TYR B 1 19 ? -7.355 -31.625 -22.922 1 87.44 19 TYR B CA 1
ATOM 3938 C C . TYR B 1 19 ? -7.16 -32.469 -24.188 1 87.44 19 TYR B C 1
ATOM 3940 O O . TYR B 1 19 ? -6.09 -33.031 -24.391 1 87.44 19 TYR B O 1
ATOM 3948 N N . TYR B 1 20 ? -8.305 -32.406 -24.969 1 85.62 20 TYR B N 1
ATOM 3949 C CA . TYR B 1 20 ? -8.234 -33.094 -26.266 1 85.62 20 TYR B CA 1
ATOM 3950 C C . TYR B 1 20 ? -7.344 -32.312 -27.234 1 85.62 20 TYR B C 1
ATOM 3952 O O . TYR B 1 20 ? -7.707 -31.219 -27.672 1 85.62 20 TYR B O 1
ATOM 3960 N N . GLY B 1 21 ? -6.121 -32.719 -27.438 1 89.44 21 GLY B N 1
ATOM 3961 C CA . GLY B 1 21 ? -5.031 -31.984 -28.047 1 89.44 21 GLY B CA 1
ATOM 3962 C C 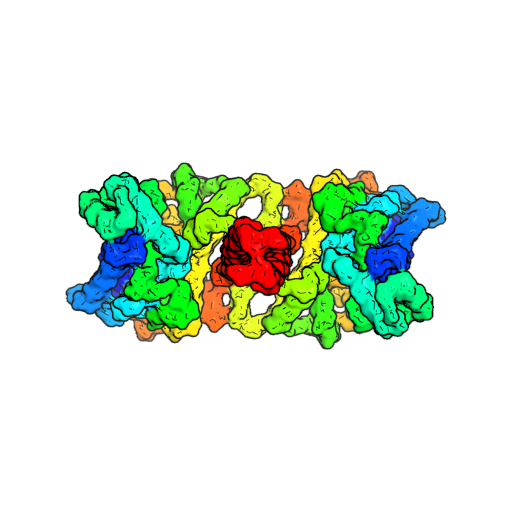. GLY B 1 21 ? -5.008 -32.062 -29.547 1 89.44 21 GLY B C 1
ATOM 3963 O O . GLY B 1 21 ? -4.078 -31.578 -30.203 1 89.44 21 GLY B O 1
ATOM 3964 N N . VAL B 1 22 ? -6.102 -32.5 -30.172 1 92.44 22 VAL B N 1
ATOM 3965 C CA . VAL B 1 22 ? -6.09 -32.719 -31.625 1 92.44 22 VAL B CA 1
ATOM 3966 C C . VAL B 1 22 ? -5.98 -31.375 -32.344 1 92.44 22 VAL B C 1
ATOM 3968 O O . VAL B 1 22 ? -5.152 -31.219 -33.25 1 92.44 22 VAL B O 1
ATOM 3971 N N . PRO B 1 23 ? -6.785 -30.375 -32 1 95.69 23 PRO B N 1
ATOM 3972 C CA . PRO B 1 23 ? -6.609 -29.094 -32.688 1 95.69 23 PRO B CA 1
ATOM 3973 C C . PRO B 1 23 ? -5.207 -28.516 -32.5 1 95.69 23 PRO B C 1
ATOM 3975 O O . PRO B 1 23 ? -4.648 -27.938 -33.438 1 95.69 23 PRO B O 1
ATOM 3978 N N . LEU B 1 24 ? -4.648 -28.641 -31.328 1 96.25 24 LEU B N 1
ATOM 3979 C CA . LEU B 1 24 ? -3.314 -28.125 -31.016 1 96.25 24 LEU B CA 1
ATOM 3980 C C . LEU B 1 24 ? -2.266 -28.781 -31.922 1 96.25 24 LEU B C 1
ATOM 3982 O O . LEU B 1 24 ? -1.397 -28.109 -32.469 1 96.25 24 LEU B O 1
ATOM 3986 N N . VAL B 1 25 ? -2.336 -30.078 -32.062 1 95.75 25 VAL B N 1
ATOM 3987 C CA . VAL B 1 25 ? -1.392 -30.844 -32.906 1 95.75 25 VAL B CA 1
ATOM 3988 C C . VAL B 1 25 ? -1.578 -30.484 -34.375 1 95.75 25 VAL B C 1
ATOM 3990 O O . VAL B 1 25 ? -0.605 -30.406 -35.125 1 95.75 25 VAL B O 1
ATOM 3993 N N . ALA B 1 26 ? -2.814 -30.234 -34.719 1 94.69 26 ALA B N 1
ATOM 3994 C CA . ALA B 1 26 ? -3.117 -29.906 -36.094 1 94.69 26 ALA B CA 1
ATOM 3995 C C . ALA B 1 26 ? -2.527 -28.547 -36.469 1 94.69 26 ALA B C 1
ATOM 3997 O O . ALA B 1 26 ? -2.053 -28.359 -37.594 1 94.69 26 ALA B O 1
ATOM 3998 N N . VAL B 1 27 ? -2.512 -27.672 -35.594 1 92.75 27 VAL B N 1
ATOM 3999 C CA . VAL B 1 27 ? -2.029 -26.328 -35.844 1 92.75 27 VAL B CA 1
ATOM 4000 C C . VAL B 1 27 ? -0.507 -26.281 -35.719 1 92.75 27 VAL B C 1
ATOM 4002 O O . VAL B 1 27 ? 0.161 -25.594 -36.5 1 92.75 27 VAL B O 1
ATOM 4005 N N . GLY B 1 28 ? 0.262 -26.938 -34.844 1 89.31 28 GLY B N 1
ATOM 4006 C CA . GLY B 1 28 ? 1.637 -26.703 -34.406 1 89.31 28 GLY B CA 1
ATOM 4007 C C . GLY B 1 28 ? 2.605 -27.75 -34.969 1 89.31 28 GLY B C 1
ATOM 4008 O O . GLY B 1 28 ? 3.822 -27.594 -34.844 1 89.31 28 GLY B O 1
ATOM 4009 N N . ASN B 1 29 ? 2.385 -28.781 -35.625 1 86.88 29 ASN B N 1
ATOM 4010 C CA . ASN B 1 29 ? 3.25 -29.891 -36.031 1 86.88 29 ASN B CA 1
ATOM 4011 C C . ASN B 1 29 ? 4.078 -30.406 -34.844 1 86.88 29 ASN B C 1
ATOM 4013 O O . ASN B 1 29 ? 5.309 -30.391 -34.906 1 86.88 29 ASN B O 1
ATOM 4017 N N . ILE B 1 30 ? 3.455 -30.812 -33.812 1 94.62 30 ILE B N 1
ATOM 4018 C CA . ILE B 1 30 ? 4.051 -31.312 -32.562 1 94.62 30 ILE B CA 1
ATOM 4019 C C . ILE B 1 30 ? 3.43 -32.656 -32.188 1 94.62 30 ILE B C 1
ATOM 4021 O O . ILE B 1 30 ? 2.42 -33.062 -32.781 1 94.62 30 ILE B O 1
ATOM 4025 N N . VAL B 1 31 ? 4.145 -33.375 -31.375 1 97.12 31 VAL B N 1
ATOM 4026 C CA . VAL B 1 31 ? 3.57 -34.531 -30.703 1 97.12 31 VAL B CA 1
ATOM 4027 C C . VAL B 1 31 ? 3.123 -34.156 -29.297 1 97.12 31 VAL B C 1
ATOM 4029 O O . VAL B 1 31 ? 3.883 -33.531 -28.547 1 97.12 31 VAL B O 1
ATOM 4032 N N . LEU B 1 32 ? 1.854 -34.406 -29.031 1 97.06 32 LEU B N 1
ATOM 4033 C CA . LEU B 1 32 ? 1.329 -34.094 -27.703 1 97.06 32 LEU B CA 1
ATOM 4034 C C . LEU B 1 32 ? 1.195 -35.375 -26.859 1 97.06 32 LEU B C 1
ATOM 4036 O O . LEU B 1 32 ? 0.637 -36.344 -27.328 1 97.06 32 LEU B O 1
ATOM 4040 N N . VAL B 1 33 ? 1.765 -35.375 -25.703 1 97.38 33 VAL B N 1
ATOM 4041 C CA . VAL B 1 33 ? 1.611 -36.438 -24.719 1 97.38 33 VAL B CA 1
ATOM 4042 C C . VAL B 1 33 ? 0.877 -35.875 -23.484 1 97.38 33 VAL B C 1
ATOM 4044 O O . VAL B 1 33 ? 1.276 -34.875 -22.922 1 97.38 33 VAL B O 1
ATOM 4047 N N . THR B 1 34 ? -0.179 -36.438 -23.125 1 96.69 34 THR B N 1
ATOM 4048 C CA . THR B 1 34 ? -0.866 -36.125 -21.875 1 96.69 34 THR B CA 1
ATOM 4049 C C . THR B 1 34 ? -0.708 -37.281 -20.875 1 96.69 34 THR B C 1
ATOM 4051 O O . THR B 1 34 ? -0.712 -38.438 -21.266 1 96.69 34 THR B O 1
ATOM 4054 N N . ILE B 1 35 ? -0.522 -37 -19.609 1 97.06 35 ILE B N 1
ATOM 4055 C CA . ILE B 1 35 ? -0.194 -38.031 -18.656 1 97.06 35 ILE B CA 1
ATOM 4056 C C . ILE B 1 35 ? -1.123 -37.969 -17.453 1 97.06 35 ILE B C 1
ATOM 4058 O O . ILE B 1 35 ? -1.672 -36.906 -17.156 1 97.06 35 ILE B O 1
ATOM 4062 N N . ASN B 1 36 ? -1.372 -39.062 -16.875 1 96.88 36 ASN B N 1
ATOM 4063 C CA . ASN B 1 36 ? -1.97 -39.125 -15.547 1 96.88 36 ASN B CA 1
ATOM 4064 C C . ASN B 1 36 ? -0.917 -39.406 -14.477 1 96.88 36 ASN B C 1
ATOM 4066 O O . ASN B 1 36 ? 0.214 -39.781 -14.797 1 96.88 36 ASN B O 1
ATOM 4070 N N . TYR B 1 37 ? -1.201 -39.094 -13.305 1 97.44 37 TYR B N 1
ATOM 4071 C CA . TYR B 1 37 ? -0.382 -39.375 -12.125 1 97.44 37 TYR B CA 1
ATOM 4072 C C . TYR B 1 37 ? -1.251 -39.594 -10.898 1 97.44 37 TYR B C 1
ATOM 4074 O O . TYR B 1 37 ? -2.441 -39.281 -10.898 1 97.44 37 TYR B O 1
ATOM 4082 N N . ARG B 1 38 ? -0.772 -40.281 -9.836 1 96.38 38 ARG B N 1
ATOM 4083 C CA . ARG B 1 38 ? -1.536 -40.531 -8.617 1 96.38 38 ARG B CA 1
ATOM 4084 C C . ARG B 1 38 ? -1.832 -39.25 -7.875 1 96.38 38 ARG B C 1
ATOM 4086 O O . ARG B 1 38 ? -0.966 -38.375 -7.766 1 96.38 38 ARG B O 1
ATOM 4093 N N . LEU B 1 39 ? -2.996 -39.156 -7.383 1 95.19 39 LEU B N 1
ATOM 4094 C CA . LEU B 1 39 ? -3.516 -37.969 -6.738 1 95.19 39 LEU B CA 1
ATOM 4095 C C . LEU B 1 39 ? -3.752 -38.188 -5.25 1 95.19 39 LEU B C 1
ATOM 4097 O O . LEU B 1 39 ? -3.559 -39.312 -4.758 1 95.19 39 LEU B O 1
ATOM 4101 N N . GLY B 1 40 ? -4.074 -37.156 -4.543 1 94.31 40 GLY B N 1
ATOM 4102 C CA . GLY B 1 40 ? -4.488 -37.25 -3.154 1 94.31 40 GLY B CA 1
ATOM 4103 C C . GLY B 1 40 ? -3.504 -38.031 -2.297 1 94.31 40 GLY B C 1
ATOM 4104 O O . GLY B 1 40 ? -2.293 -37.844 -2.4 1 94.31 40 GLY B O 1
ATOM 4105 N N . ALA B 1 41 ? -4.059 -38.875 -1.515 1 95.31 41 ALA B N 1
ATOM 4106 C CA . ALA B 1 41 ? -3.238 -39.656 -0.593 1 95.31 41 ALA B CA 1
ATOM 4107 C C . ALA B 1 41 ? -2.375 -40.656 -1.346 1 95.31 41 ALA B C 1
ATOM 4109 O O . ALA B 1 41 ? -1.25 -40.969 -0.934 1 95.31 41 ALA B O 1
ATOM 4110 N N . LEU B 1 42 ? -2.875 -41.125 -2.461 1 96.44 42 LEU B N 1
ATOM 4111 C CA . LEU B 1 42 ? -2.127 -42.094 -3.248 1 96.44 42 LEU B CA 1
ATOM 4112 C C . LEU B 1 42 ? -0.861 -41.469 -3.826 1 96.44 42 LEU B C 1
ATOM 4114 O O . LEU B 1 42 ? 0.147 -42.156 -4.008 1 96.44 42 LEU B O 1
ATOM 4118 N N . GLY B 1 43 ? -0.911 -40.219 -4.039 1 96.56 43 GLY B N 1
ATOM 4119 C CA . GLY B 1 43 ? 0.21 -39.562 -4.688 1 96.56 43 GLY B CA 1
ATOM 4120 C C . GLY B 1 43 ? 1.091 -38.812 -3.721 1 96.56 43 GLY B C 1
ATOM 4121 O O . GLY B 1 43 ? 2.268 -38.562 -4 1 96.56 43 GLY B O 1
ATOM 4122 N N . PHE B 1 44 ? 0.515 -38.438 -2.482 1 95.81 44 PHE B N 1
ATOM 4123 C CA . PHE B 1 44 ? 1.256 -37.375 -1.781 1 95.81 44 PHE B CA 1
ATOM 4124 C C . PHE B 1 44 ? 1.185 -37.594 -0.273 1 95.81 44 PHE B C 1
ATOM 4126 O O . PHE B 1 44 ? 1.582 -36.719 0.499 1 95.81 44 PHE B O 1
ATOM 4133 N N . LEU B 1 45 ? 0.703 -38.719 0.184 1 95.38 45 LEU B N 1
ATOM 4134 C CA . LEU B 1 45 ? 0.721 -39 1.617 1 95.38 45 LEU B CA 1
ATOM 4135 C C . LEU B 1 45 ? 2.15 -39 2.148 1 95.38 45 LEU B C 1
ATOM 4137 O O . LEU B 1 45 ? 2.988 -39.75 1.661 1 95.38 45 LEU B O 1
ATOM 4141 N N . ASP B 1 46 ? 2.41 -38.188 3.072 1 94.44 46 ASP B N 1
ATOM 4142 C CA . ASP B 1 46 ? 3.711 -38.062 3.721 1 94.44 46 ASP B CA 1
ATOM 4143 C C . ASP B 1 46 ? 3.592 -38.25 5.234 1 94.44 46 ASP B C 1
ATOM 4145 O O . ASP B 1 46 ? 2.896 -37.469 5.898 1 94.44 46 ASP B O 1
ATOM 4149 N N . THR B 1 47 ? 4.289 -39.219 5.789 1 94.12 47 THR B N 1
ATOM 4150 C CA . THR B 1 47 ? 4.207 -39.531 7.219 1 94.12 47 THR B CA 1
ATOM 4151 C C . THR B 1 47 ? 5.383 -38.906 7.965 1 94.12 47 THR B C 1
ATOM 4153 O O . THR B 1 47 ? 5.555 -39.125 9.164 1 94.12 47 THR B O 1
ATOM 4156 N N . GLY B 1 48 ? 6.211 -38.125 7.227 1 90.56 48 GLY B N 1
ATOM 4157 C CA . GLY B 1 48 ? 7.34 -37.469 7.848 1 90.56 48 GLY B CA 1
ATOM 4158 C C . GLY B 1 48 ? 8.531 -38.375 8.07 1 90.56 48 GLY B C 1
ATOM 4159 O O . GLY B 1 48 ? 9.562 -37.938 8.586 1 90.56 48 GLY B O 1
ATOM 4160 N N . ASP B 1 49 ? 8.375 -39.656 7.742 1 90.88 49 ASP B N 1
ATOM 4161 C CA . ASP B 1 49 ? 9.445 -40.656 7.824 1 90.88 49 ASP B CA 1
ATOM 4162 C C . ASP B 1 49 ? 9.43 -41.562 6.613 1 90.88 49 ASP B C 1
ATOM 4164 O O . ASP B 1 49 ? 8.906 -41.219 5.555 1 90.88 49 ASP B O 1
ATOM 4168 N N . ASP B 1 50 ? 10.078 -42.719 6.746 1 92.44 50 ASP B N 1
ATOM 4169 C CA . ASP B 1 50 ? 10.289 -43.562 5.582 1 92.44 50 ASP B CA 1
ATOM 4170 C C . ASP B 1 50 ? 9.07 -44.469 5.332 1 92.44 50 ASP B C 1
ATOM 4172 O O . ASP B 1 50 ? 9.008 -45.156 4.316 1 92.44 50 ASP B O 1
ATOM 4176 N N . ALA B 1 51 ? 8.109 -44.406 6.215 1 95.38 51 ALA B N 1
ATOM 4177 C CA . ALA B 1 51 ? 6.91 -45.219 5.984 1 95.38 51 ALA B CA 1
ATOM 4178 C C . ALA B 1 51 ? 6.184 -44.75 4.719 1 95.38 51 ALA B C 1
ATOM 4180 O O . ALA B 1 51 ? 5.688 -45.594 3.953 1 95.38 51 ALA B O 1
ATOM 4181 N N . SER B 1 52 ? 6.074 -43.531 4.492 1 95.38 52 SER B N 1
ATOM 4182 C CA . SER B 1 52 ? 5.594 -42.875 3.271 1 95.38 52 SER B CA 1
ATOM 4183 C C . SER B 1 52 ? 6.266 -41.531 3.062 1 95.38 52 SER B C 1
ATOM 4185 O O . SER B 1 52 ? 6 -40.562 3.801 1 95.38 52 SER B O 1
ATOM 4187 N N . THR B 1 53 ? 7.02 -41.406 2.049 1 92.19 53 THR B N 1
ATOM 4188 C CA . THR B 1 53 ? 7.867 -40.219 1.873 1 92.19 53 THR B CA 1
ATOM 4189 C C . THR B 1 53 ? 7.141 -39.156 1.068 1 92.19 53 THR B C 1
ATOM 4191 O O . THR B 1 53 ? 7.594 -38 1.003 1 92.19 53 THR B O 1
ATOM 4194 N N . GLY B 1 54 ? 6.043 -39.562 0.49 1 92.94 54 GLY B N 1
ATOM 4195 C CA . GLY B 1 54 ? 5.301 -38.594 -0.316 1 92.94 54 GLY B CA 1
ATOM 4196 C C . GLY B 1 54 ? 5.848 -38.438 -1.723 1 92.94 54 GLY B C 1
ATOM 4197 O O . GLY B 1 54 ? 6.734 -39.188 -2.133 1 92.94 54 GLY B O 1
ATOM 4198 N N . ASN B 1 55 ? 5.305 -37.656 -2.539 1 96.62 55 ASN B N 1
ATOM 4199 C CA . ASN B 1 55 ? 5.699 -37.188 -3.863 1 96.62 55 ASN B CA 1
ATOM 4200 C C . ASN B 1 55 ? 5.625 -38.312 -4.895 1 96.62 55 ASN B C 1
ATOM 4202 O O . ASN B 1 55 ? 6.348 -38.312 -5.895 1 96.62 55 ASN B O 1
ATOM 4206 N N . TYR B 1 56 ? 4.844 -39.312 -4.621 1 97.5 56 TYR B N 1
ATOM 4207 C CA . TYR B 1 56 ? 4.66 -40.406 -5.59 1 97.5 56 TYR B CA 1
ATOM 4208 C C . TYR B 1 56 ? 4.047 -39.844 -6.883 1 97.5 56 TYR B C 1
ATOM 4210 O O . TYR B 1 56 ? 4.344 -40.344 -7.969 1 97.5 56 TYR B O 1
ATOM 4218 N N . GLY B 1 57 ? 3.176 -38.875 -6.734 1 97.94 57 GLY B N 1
ATOM 4219 C CA . GLY B 1 57 ? 2.623 -38.25 -7.918 1 97.94 57 GLY B CA 1
ATOM 4220 C C . GLY B 1 57 ? 3.68 -37.594 -8.789 1 97.94 57 GLY B C 1
ATOM 4221 O O . GLY B 1 57 ? 3.625 -37.688 -10.016 1 97.94 57 GLY B O 1
ATOM 4222 N N . LEU B 1 58 ? 4.668 -36.938 -8.195 1 98.44 58 LEU B N 1
ATOM 4223 C CA . LEU B 1 58 ? 5.754 -36.312 -8.945 1 98.44 58 LEU B CA 1
ATOM 4224 C C . LEU B 1 58 ? 6.672 -37.375 -9.555 1 98.44 58 LEU B C 1
ATOM 4226 O O . LEU B 1 58 ? 7.199 -37.188 -10.648 1 98.44 58 LEU B O 1
ATOM 4230 N N . LEU B 1 59 ? 6.879 -38.438 -8.836 1 98.5 59 LEU B N 1
ATOM 4231 C CA . LEU B 1 59 ? 7.688 -39.531 -9.352 1 98.5 59 LEU B CA 1
ATOM 4232 C C . LEU B 1 59 ? 7.016 -40.188 -10.555 1 98.5 59 LEU B C 1
ATOM 4234 O O . LEU B 1 59 ? 7.688 -40.625 -11.5 1 98.5 59 LEU B O 1
ATOM 4238 N N . ASP B 1 60 ? 5.656 -40.344 -10.492 1 98.62 60 ASP B N 1
ATOM 4239 C CA . ASP B 1 60 ? 4.918 -40.812 -11.664 1 98.62 60 ASP B CA 1
ATOM 4240 C C . ASP B 1 60 ? 5.199 -39.938 -12.875 1 98.62 60 ASP B C 1
ATOM 4242 O O . ASP B 1 60 ? 5.41 -40.438 -13.984 1 98.62 60 ASP B O 1
ATOM 4246 N N . GLN B 1 61 ? 5.129 -38.688 -12.68 1 98.69 61 GLN B N 1
ATOM 4247 C CA . GLN B 1 61 ? 5.379 -37.719 -13.75 1 98.69 61 GLN B CA 1
ATOM 4248 C C . GLN B 1 61 ? 6.797 -37.875 -14.297 1 98.69 61 GLN B C 1
ATOM 4250 O O . GLN B 1 61 ? 7.008 -37.844 -15.516 1 98.69 61 GLN B O 1
ATOM 4255 N N . ALA B 1 62 ? 7.781 -38 -13.367 1 98.75 62 ALA B N 1
ATOM 4256 C CA . ALA B 1 62 ? 9.172 -38.188 -13.781 1 98.75 62 ALA B CA 1
ATOM 4257 C C . ALA B 1 62 ? 9.32 -39.438 -14.625 1 98.75 62 ALA B C 1
ATOM 4259 O O . ALA B 1 62 ? 10.062 -39.469 -15.609 1 98.75 62 ALA B O 1
ATOM 4260 N N . MET B 1 63 ? 8.641 -40.469 -14.203 1 98.62 63 MET B N 1
ATOM 4261 C CA . MET B 1 63 ? 8.68 -41.688 -14.961 1 98.62 63 MET B CA 1
ATOM 4262 C C . MET B 1 63 ? 8.102 -41.5 -16.359 1 98.62 63 MET B C 1
ATOM 4264 O O . MET B 1 63 ? 8.641 -42.031 -17.344 1 98.62 63 MET B O 1
ATOM 4268 N N . ALA B 1 64 ? 7.02 -40.812 -16.438 1 98.69 64 ALA B N 1
ATOM 4269 C CA . ALA B 1 64 ? 6.422 -40.5 -17.734 1 98.69 64 ALA B CA 1
ATOM 4270 C C . ALA B 1 64 ? 7.387 -39.688 -18.609 1 98.69 64 ALA B C 1
ATOM 4272 O O . ALA B 1 64 ? 7.492 -39.938 -19.812 1 98.69 64 ALA B O 1
ATOM 4273 N N . LEU B 1 65 ? 8.055 -38.75 -18.047 1 98.75 65 LEU B N 1
ATOM 4274 C CA . LEU B 1 65 ? 9.016 -37.938 -18.797 1 98.75 65 LEU B CA 1
ATOM 4275 C C . LEU B 1 65 ? 10.18 -38.781 -19.281 1 98.75 65 LEU B C 1
ATOM 4277 O O . LEU B 1 65 ? 10.688 -38.562 -20.391 1 98.75 65 LEU B O 1
ATOM 4281 N N . GLN B 1 66 ? 10.609 -39.719 -18.438 1 98.5 66 GLN B N 1
ATOM 4282 C CA . GLN B 1 66 ? 11.641 -40.656 -18.859 1 98.5 66 GLN B CA 1
ATOM 4283 C C . GLN B 1 66 ? 11.172 -41.5 -20.047 1 98.5 66 GLN B C 1
ATOM 4285 O O . GLN B 1 66 ? 11.93 -41.719 -20.984 1 98.5 66 GLN B O 1
ATOM 4290 N N . TRP B 1 67 ? 9.961 -41.938 -19.938 1 98.62 67 TRP B N 1
ATOM 4291 C CA . TRP B 1 67 ? 9.383 -42.719 -21.047 1 98.62 67 TRP B CA 1
ATOM 4292 C C . TRP B 1 67 ? 9.391 -41.875 -22.328 1 98.62 67 TRP B C 1
ATOM 4294 O O . TRP B 1 67 ? 9.719 -42.406 -23.391 1 98.62 67 TRP B O 1
ATOM 4304 N N . VAL B 1 68 ? 8.977 -40.688 -22.266 1 98.5 68 VAL B N 1
ATOM 4305 C CA . VAL B 1 68 ? 8.945 -39.781 -23.422 1 98.5 68 VAL B CA 1
ATOM 4306 C C . VAL B 1 68 ? 10.344 -39.656 -24.016 1 98.5 68 VAL B C 1
ATOM 4308 O O . VAL B 1 68 ? 10.523 -39.812 -25.234 1 98.5 68 VAL B O 1
ATOM 4311 N N . ARG B 1 69 ? 11.344 -39.469 -23.266 1 97.19 69 ARG B N 1
ATOM 4312 C CA . ARG B 1 69 ? 12.711 -39.312 -23.734 1 97.19 69 ARG B CA 1
ATOM 4313 C C . ARG B 1 69 ? 13.164 -40.594 -24.453 1 97.19 69 ARG B C 1
ATOM 4315 O O . ARG B 1 69 ? 13.891 -40.531 -25.453 1 97.19 69 ARG B O 1
ATOM 4322 N N . ASN B 1 70 ? 12.734 -41.656 -23.953 1 97.62 70 ASN B N 1
ATOM 4323 C CA . ASN B 1 70 ? 13.211 -42.938 -24.469 1 97.62 70 ASN B CA 1
ATOM 4324 C C . ASN B 1 70 ? 12.43 -43.375 -25.703 1 97.62 70 ASN B C 1
ATOM 4326 O O . ASN B 1 70 ? 12.93 -44.156 -26.5 1 97.62 70 ASN B O 1
ATOM 4330 N N . ASN B 1 71 ? 11.188 -42.844 -25.859 1 98.25 71 ASN B N 1
ATOM 4331 C CA . ASN B 1 71 ? 10.32 -43.531 -26.812 1 98.25 71 ASN B CA 1
ATOM 4332 C C . ASN B 1 71 ? 9.719 -42.594 -27.828 1 98.25 71 ASN B C 1
ATOM 4334 O O . ASN B 1 71 ? 9.195 -43 -28.859 1 98.25 71 ASN B O 1
ATOM 4338 N N . ILE B 1 72 ? 9.797 -41.375 -27.656 1 98 72 ILE B N 1
ATOM 4339 C CA . ILE B 1 72 ? 8.938 -40.438 -28.391 1 98 72 ILE B CA 1
ATOM 4340 C C . ILE B 1 72 ? 9.336 -40.406 -29.859 1 98 72 ILE B C 1
ATOM 4342 O O . ILE B 1 72 ? 8.531 -40.062 -30.719 1 98 72 ILE B O 1
ATOM 4346 N N . GLU B 1 73 ? 10.539 -40.75 -30.141 1 97.62 73 GLU B N 1
ATOM 4347 C CA . GLU B 1 73 ? 11.008 -40.781 -31.531 1 97.62 73 GLU B CA 1
ATOM 4348 C C . GLU B 1 73 ? 10.211 -41.781 -32.375 1 97.62 73 GLU B C 1
ATOM 4350 O O . GLU B 1 73 ? 9.992 -41.562 -33.562 1 97.62 73 GLU B O 1
ATOM 4355 N N . ALA B 1 74 ? 9.812 -42.75 -31.734 1 97.75 74 ALA B N 1
ATOM 4356 C CA . ALA B 1 74 ? 9.008 -43.75 -32.438 1 97.75 74 ALA B CA 1
ATOM 4357 C C . ALA B 1 74 ? 7.652 -43.188 -32.844 1 97.75 74 ALA B C 1
ATOM 4359 O O . ALA B 1 74 ? 6.98 -43.75 -33.719 1 97.75 74 ALA B O 1
ATOM 4360 N N . PHE B 1 75 ? 7.312 -42.156 -32.281 1 96 75 PHE B N 1
ATOM 4361 C CA . PHE B 1 75 ? 6.023 -41.531 -32.562 1 96 75 PHE B CA 1
ATOM 4362 C C . PHE B 1 75 ? 6.199 -40.281 -33.406 1 96 75 PHE B C 1
ATOM 4364 O O . PHE B 1 75 ? 5.262 -39.5 -33.562 1 96 75 PHE B O 1
ATOM 4371 N N . GLY B 1 76 ? 7.445 -40.094 -33.812 1 96.06 76 GLY B N 1
ATOM 4372 C CA . GLY B 1 76 ? 7.727 -38.969 -34.656 1 96.06 76 GLY B CA 1
ATOM 4373 C C . GLY B 1 76 ? 8.117 -37.719 -33.875 1 96.06 76 GLY B C 1
ATOM 4374 O O . GLY B 1 76 ? 8.242 -36.625 -34.469 1 96.06 76 GLY B O 1
ATOM 4375 N N . GLY B 1 77 ? 8.25 -37.906 -32.594 1 96.19 77 GLY B N 1
ATOM 4376 C CA . GLY B 1 77 ? 8.648 -36.75 -31.781 1 96.19 77 GLY B CA 1
ATOM 4377 C C . GLY B 1 77 ? 10.156 -36.594 -31.688 1 96.19 77 GLY B C 1
ATOM 4378 O O . GLY B 1 77 ? 10.906 -37.438 -32.219 1 96.19 77 GLY B O 1
ATOM 4379 N N . ASP B 1 78 ? 10.594 -35.438 -31.188 1 95.69 78 ASP B N 1
ATOM 4380 C CA . ASP B 1 78 ? 12.008 -35.125 -30.969 1 95.69 78 ASP B CA 1
ATOM 4381 C C . ASP B 1 78 ? 12.359 -35.219 -29.484 1 95.69 78 ASP B C 1
ATOM 4383 O O . ASP B 1 78 ? 11.969 -34.375 -28.688 1 95.69 78 ASP B O 1
ATOM 4387 N N . SER B 1 79 ? 13.133 -36.188 -29.094 1 96.31 79 SER B N 1
ATOM 4388 C CA . SER B 1 79 ? 13.477 -36.438 -27.703 1 96.31 79 SER B CA 1
ATOM 4389 C C . SER B 1 79 ? 14.414 -35.344 -27.172 1 96.31 79 SER B C 1
ATOM 4391 O O . SER B 1 79 ? 14.594 -35.219 -25.953 1 96.31 79 SER B O 1
ATOM 4393 N N . SER B 1 80 ? 15.031 -34.5 -28.016 1 95.5 80 SER B N 1
ATOM 4394 C CA . SER B 1 80 ? 15.953 -33.469 -27.609 1 95.5 80 SER B CA 1
ATOM 4395 C C . SER B 1 80 ? 15.234 -32.125 -27.453 1 95.5 80 SER B C 1
ATOM 4397 O O . SER B 1 80 ? 15.852 -31.109 -27.094 1 95.5 80 SER B O 1
ATOM 4399 N N . MET B 1 81 ? 13.977 -32.125 -27.734 1 95.81 81 MET B N 1
ATOM 4400 C CA . MET B 1 81 ? 13.172 -30.906 -27.594 1 95.81 81 MET B CA 1
ATOM 4401 C C . MET B 1 81 ? 11.82 -31.219 -26.953 1 95.81 81 MET B C 1
ATOM 4403 O O . MET B 1 81 ? 10.781 -31.156 -27.625 1 95.81 81 MET B O 1
ATOM 4407 N N . VAL B 1 82 ? 11.875 -31.438 -25.703 1 98.5 82 VAL B N 1
ATOM 4408 C CA . VAL B 1 82 ? 10.68 -31.766 -24.938 1 98.5 82 VAL B CA 1
ATOM 4409 C C . VAL B 1 82 ? 10.25 -30.547 -24.109 1 98.5 82 VAL B C 1
ATOM 4411 O O . VAL B 1 82 ? 11.023 -30.016 -23.312 1 98.5 82 VAL B O 1
ATOM 4414 N N . THR B 1 83 ? 9.047 -30.047 -24.375 1 98.69 83 THR B N 1
ATOM 4415 C CA . THR B 1 83 ? 8.438 -28.953 -23.609 1 98.69 83 THR B CA 1
ATOM 4416 C C . THR B 1 83 ? 7.371 -29.5 -22.672 1 98.69 83 THR B C 1
ATOM 4418 O O . THR B 1 83 ? 6.391 -30.109 -23.109 1 98.69 83 THR B O 1
ATOM 4421 N N . ILE B 1 84 ? 7.574 -29.297 -21.406 1 98.88 84 ILE B N 1
ATOM 4422 C CA . ILE B 1 84 ? 6.52 -29.672 -20.453 1 98.88 84 ILE B CA 1
ATOM 4423 C C . ILE B 1 84 ? 5.676 -28.438 -20.125 1 98.88 84 ILE B C 1
ATOM 4425 O O . ILE B 1 84 ? 6.195 -27.328 -20.047 1 98.88 84 ILE B O 1
ATOM 4429 N N . PHE B 1 85 ? 4.379 -28.578 -20.062 1 98.75 85 PHE B N 1
ATOM 4430 C CA . PHE B 1 85 ? 3.5 -27.469 -19.719 1 98.75 85 PHE B CA 1
ATOM 4431 C C . PHE B 1 85 ? 2.307 -27.953 -18.906 1 98.75 85 PHE B C 1
ATOM 4433 O O . PHE B 1 85 ? 1.977 -29.141 -18.922 1 98.75 85 PHE B O 1
ATOM 4440 N N . GLY B 1 86 ? 1.756 -27.109 -18.078 1 98.38 86 GLY B N 1
ATOM 4441 C CA . GLY B 1 86 ? 0.644 -27.453 -17.203 1 98.38 86 GLY B CA 1
ATOM 4442 C C . GLY B 1 86 ? -0.05 -26.234 -16.625 1 98.38 86 GLY B C 1
ATOM 4443 O O . GLY B 1 86 ? 0.408 -25.109 -16.812 1 98.38 86 GLY B O 1
ATOM 4444 N N . GLU B 1 87 ? -1.19 -26.469 -16.047 1 97.25 87 GLU B N 1
ATOM 4445 C CA . GLU B 1 87 ? -2.037 -25.438 -15.461 1 97.25 87 GLU B CA 1
ATOM 4446 C C . GLU B 1 87 ? -2.336 -25.719 -13.992 1 97.25 87 GLU B C 1
ATOM 4448 O O . GLU B 1 87 ? -2.523 -26.875 -13.609 1 97.25 87 GLU B O 1
ATOM 4453 N N . SER B 1 88 ? -2.336 -24.656 -13.148 1 96.44 88 SER B N 1
ATOM 4454 C CA . SER B 1 88 ? -2.648 -24.781 -11.727 1 96.44 88 SER B CA 1
ATOM 4455 C C . SER B 1 88 ? -1.712 -25.766 -11.039 1 96.44 88 SER B C 1
ATOM 4457 O O . SER B 1 88 ? -0.49 -25.609 -11.094 1 96.44 88 SER B O 1
ATOM 4459 N N . ALA B 1 89 ? -2.266 -26.922 -10.57 1 96.56 89 ALA B N 1
ATOM 4460 C CA . ALA B 1 89 ? -1.409 -27.938 -9.961 1 96.56 89 ALA B CA 1
ATOM 4461 C C . ALA B 1 89 ? -0.446 -28.531 -10.984 1 96.56 89 ALA B C 1
ATOM 4463 O O . ALA B 1 89 ? 0.688 -28.875 -10.656 1 96.56 89 ALA B O 1
ATOM 4464 N N . GLY B 1 90 ? -0.884 -28.609 -12.203 1 98 90 GLY B N 1
ATOM 4465 C CA . GLY B 1 90 ? 0.007 -29.031 -13.273 1 98 90 GLY B CA 1
ATOM 4466 C C . GLY B 1 90 ? 1.162 -28.078 -13.508 1 98 90 GLY B C 1
ATOM 4467 O O . GLY B 1 90 ? 2.287 -28.5 -13.766 1 98 90 GLY B O 1
ATOM 4468 N N . ALA B 1 91 ? 0.81 -26.766 -13.438 1 98.62 91 ALA B N 1
ATOM 4469 C CA . ALA B 1 91 ? 1.864 -25.766 -13.547 1 98.62 91 ALA B CA 1
ATOM 4470 C C . ALA B 1 91 ? 2.83 -25.859 -12.375 1 98.62 91 ALA B C 1
ATOM 4472 O O . ALA B 1 91 ? 4.039 -25.688 -12.539 1 98.62 91 ALA B O 1
ATOM 4473 N N . GLY B 1 92 ? 2.293 -26.031 -11.195 1 98 92 GLY B N 1
ATOM 4474 C CA . GLY B 1 92 ? 3.152 -26.328 -10.062 1 98 92 GLY B CA 1
ATOM 4475 C C . GLY B 1 92 ? 4.082 -27.516 -10.305 1 98 92 GLY B C 1
ATOM 4476 O O . GLY B 1 92 ? 5.285 -27.422 -10.047 1 98 92 GLY B O 1
ATOM 4477 N N . SER B 1 93 ? 3.555 -28.578 -10.836 1 98.56 93 SER B N 1
ATOM 4478 C CA . SER B 1 93 ? 4.34 -29.766 -11.164 1 98.56 93 SER B CA 1
ATOM 4479 C C . SER B 1 93 ? 5.457 -29.438 -12.148 1 98.56 93 SER B C 1
ATOM 4481 O O . SER B 1 93 ? 6.602 -29.844 -11.961 1 98.56 93 SER B O 1
ATOM 4483 N N . VAL B 1 94 ? 5.086 -28.719 -13.164 1 98.81 94 VAL B N 1
ATOM 4484 C CA . VAL B 1 94 ? 6.074 -28.328 -14.164 1 98.81 94 VAL B CA 1
ATOM 4485 C C . VAL B 1 94 ? 7.25 -27.641 -13.477 1 98.81 94 VAL B C 1
ATOM 4487 O O . VAL B 1 94 ? 8.406 -27.984 -13.719 1 98.81 94 VAL B O 1
ATOM 4490 N N . ASP B 1 95 ? 6.93 -26.734 -12.609 1 98.75 95 ASP B N 1
ATOM 4491 C CA . ASP B 1 95 ? 7.992 -25.953 -11.969 1 98.75 95 ASP B CA 1
ATOM 4492 C C . ASP B 1 95 ? 8.727 -26.781 -10.922 1 98.75 95 ASP B C 1
ATOM 4494 O O . ASP B 1 95 ? 9.914 -26.578 -10.672 1 98.75 95 ASP B O 1
ATOM 4498 N N . PHE B 1 96 ? 8.047 -27.734 -10.305 1 98.56 96 PHE B N 1
ATOM 4499 C CA . PHE B 1 96 ? 8.734 -28.672 -9.43 1 98.56 96 PHE B CA 1
ATOM 4500 C C . PHE B 1 96 ? 9.781 -29.469 -10.195 1 98.56 96 PHE B C 1
ATOM 4502 O O . PHE B 1 96 ? 10.883 -29.703 -9.688 1 98.56 96 PHE B O 1
ATOM 4509 N N . HIS B 1 97 ? 9.461 -29.891 -11.359 1 98.81 97 HIS B N 1
ATOM 4510 C CA . HIS B 1 97 ? 10.438 -30.594 -12.188 1 98.81 97 HIS B CA 1
ATOM 4511 C C . HIS B 1 97 ? 11.594 -29.672 -12.57 1 98.81 97 HIS B C 1
ATOM 4513 O O . HIS B 1 97 ? 12.742 -30.109 -12.664 1 98.81 97 HIS B O 1
ATOM 4519 N N . VAL B 1 98 ? 11.344 -28.391 -12.766 1 98.69 98 VAL B N 1
ATOM 4520 C CA . VAL B 1 98 ? 12.375 -27.422 -13.125 1 98.69 98 VAL B CA 1
ATOM 4521 C C . VAL B 1 98 ? 13.367 -27.281 -11.977 1 98.69 98 VAL B C 1
ATOM 4523 O O . VAL B 1 98 ? 14.578 -27.203 -12.211 1 98.69 98 VAL B O 1
ATOM 4526 N N . VAL B 1 99 ? 12.875 -27.328 -10.742 1 98 99 VAL B N 1
ATOM 4527 C CA . VAL B 1 99 ? 13.75 -27.062 -9.609 1 98 99 VAL B CA 1
ATOM 4528 C C . VAL B 1 99 ? 14.328 -28.375 -9.07 1 98 99 VAL B C 1
ATOM 4530 O O . VAL B 1 99 ? 15.242 -28.359 -8.25 1 98 99 VAL B O 1
ATOM 4533 N N . SER B 1 100 ? 13.852 -29.5 -9.547 1 98.12 100 SER B N 1
ATOM 4534 C CA . SER B 1 100 ? 14.266 -30.797 -9.008 1 98.12 100 SER B CA 1
ATOM 4535 C C . SER B 1 100 ? 15.477 -31.344 -9.75 1 98.12 100 SER B C 1
ATOM 4537 O O . SER B 1 100 ? 15.414 -31.594 -10.961 1 98.12 100 SER B O 1
ATOM 4539 N N . LYS B 1 101 ? 16.516 -31.688 -9.047 1 96.81 101 LYS B N 1
ATOM 4540 C CA . LYS B 1 101 ? 17.688 -32.312 -9.641 1 96.81 101 LYS B CA 1
ATOM 4541 C C . LYS B 1 101 ? 17.375 -33.75 -10.086 1 96.81 101 LYS B C 1
ATOM 4543 O O . LYS B 1 101 ? 18.078 -34.312 -10.922 1 96.81 101 LYS B O 1
ATOM 4548 N N . TYR B 1 102 ? 16.312 -34.219 -9.562 1 96.25 102 TYR B N 1
ATOM 4549 C CA . TYR B 1 102 ? 15.891 -35.594 -9.883 1 96.25 102 TYR B CA 1
ATOM 4550 C C . TYR B 1 102 ? 15.445 -35.688 -11.336 1 96.25 102 TYR B C 1
ATOM 4552 O O . TYR B 1 102 ? 15.688 -36.688 -11.992 1 96.25 102 TYR B O 1
ATOM 4560 N N . SER B 1 103 ? 14.844 -34.594 -11.844 1 97.5 103 SER B N 1
ATOM 4561 C CA . SER B 1 103 ? 14.148 -34.781 -13.117 1 97.5 103 SER B CA 1
ATOM 4562 C C . SER B 1 103 ? 14.43 -33.625 -14.07 1 97.5 103 SER B C 1
ATOM 4564 O O . SER B 1 103 ? 14 -33.656 -15.227 1 97.5 103 SER B O 1
ATOM 4566 N N . ARG B 1 104 ? 15.141 -32.594 -13.672 1 97.5 104 ARG B N 1
ATOM 4567 C CA . ARG B 1 104 ? 15.266 -31.359 -14.461 1 97.5 104 ARG B CA 1
ATOM 4568 C C . ARG B 1 104 ? 16.031 -31.609 -15.75 1 97.5 104 ARG B C 1
ATOM 4570 O O . ARG B 1 104 ? 16.047 -30.766 -16.656 1 97.5 104 ARG B O 1
ATOM 4577 N N . ASN B 1 105 ? 16.641 -32.844 -15.914 1 97.5 105 ASN B N 1
ATOM 4578 C CA . ASN B 1 105 ? 17.344 -33.188 -17.141 1 97.5 105 ASN B CA 1
ATOM 4579 C C . ASN B 1 105 ? 16.453 -33.938 -18.125 1 97.5 105 ASN B C 1
ATOM 4581 O O . ASN B 1 105 ? 16.875 -34.25 -19.25 1 97.5 105 ASN B O 1
ATOM 4585 N N . LEU B 1 106 ? 15.188 -34.094 -17.844 1 98.44 106 LEU B N 1
ATOM 4586 C CA . LEU B 1 106 ? 14.312 -34.969 -18.641 1 98.44 106 LEU B CA 1
ATOM 4587 C C . LEU B 1 106 ? 13.516 -34.125 -19.656 1 98.44 106 LEU B C 1
ATOM 4589 O O . LEU B 1 106 ? 12.75 -34.688 -20.438 1 98.44 106 LEU B O 1
ATOM 4593 N N . PHE B 1 107 ? 13.664 -32.875 -19.719 1 98.62 107 PHE B N 1
ATOM 4594 C CA . PHE B 1 107 ? 12.977 -31.984 -20.641 1 98.62 107 PHE B CA 1
ATOM 4595 C C . PHE B 1 107 ? 13.852 -30.781 -21 1 98.62 107 PHE B C 1
ATOM 4597 O O . PHE B 1 107 ? 14.945 -30.625 -20.453 1 98.62 107 PHE B O 1
ATOM 4604 N N . ASP B 1 108 ? 13.32 -29.906 -21.906 1 98.38 108 ASP B N 1
ATOM 4605 C CA . ASP B 1 108 ? 14.203 -28.859 -22.438 1 98.38 108 ASP B CA 1
ATOM 4606 C C . ASP B 1 108 ? 13.586 -27.484 -22.281 1 98.38 108 ASP B C 1
ATOM 4608 O O . ASP B 1 108 ? 14.297 -26.469 -22.266 1 98.38 108 ASP B O 1
ATOM 4612 N N . GLN B 1 109 ? 12.25 -27.422 -22.219 1 98.62 109 GLN B N 1
ATOM 4613 C CA . GLN B 1 109 ? 11.508 -26.172 -22.078 1 98.62 109 GLN B CA 1
ATOM 4614 C C . GLN B 1 109 ? 10.312 -26.344 -21.156 1 98.62 109 GLN B C 1
ATOM 4616 O O . GLN B 1 109 ? 9.875 -27.469 -20.891 1 98.62 109 GLN B O 1
ATOM 4621 N N . ALA B 1 110 ? 9.797 -25.219 -20.625 1 98.88 110 ALA B N 1
ATOM 4622 C CA . ALA B 1 110 ? 8.688 -25.344 -19.672 1 98.88 110 ALA B CA 1
ATOM 4623 C C . ALA B 1 110 ? 7.695 -24.203 -19.844 1 98.88 110 ALA B C 1
ATOM 4625 O O . ALA B 1 110 ? 8.094 -23.062 -20.094 1 98.88 110 ALA B O 1
ATOM 4626 N N . ILE B 1 111 ? 6.406 -24.469 -19.719 1 98.94 111 ILE B N 1
ATOM 4627 C CA . ILE B 1 111 ? 5.324 -23.484 -19.688 1 98.94 111 ILE B CA 1
ATOM 4628 C C . ILE B 1 111 ? 4.516 -23.672 -18.406 1 98.94 111 ILE B C 1
ATOM 4630 O O . ILE B 1 111 ? 3.953 -24.734 -18.156 1 98.94 111 ILE B O 1
ATOM 4634 N N . THR B 1 112 ? 4.488 -22.672 -17.547 1 98.81 112 THR B N 1
ATOM 4635 C CA . THR B 1 112 ? 3.662 -22.703 -16.344 1 98.81 112 THR B CA 1
ATOM 4636 C C . THR B 1 112 ? 2.461 -21.781 -16.484 1 98.81 112 THR B C 1
ATOM 4638 O O . THR B 1 112 ? 2.621 -20.578 -16.734 1 98.81 112 THR B O 1
ATOM 4641 N N . GLN B 1 113 ? 1.274 -22.344 -16.312 1 98.62 113 GLN B N 1
ATOM 4642 C CA . GLN B 1 113 ? 0.037 -21.594 -16.484 1 98.62 113 GLN B CA 1
ATOM 4643 C C . GLN B 1 113 ? -0.729 -21.5 -15.164 1 98.62 113 GLN B C 1
ATOM 4645 O O . GLN B 1 113 ? -1.3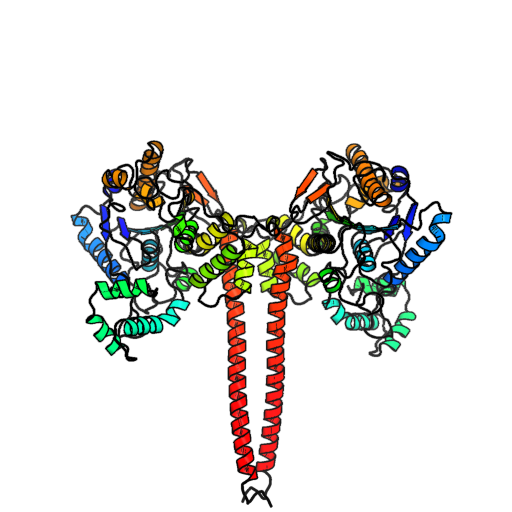59 -22.469 -14.742 1 98.62 113 GLN B O 1
ATOM 4650 N N . SER B 1 114 ? -0.711 -20.359 -14.531 1 97.69 114 SER B N 1
ATOM 4651 C CA . SER B 1 114 ? -1.418 -20.062 -13.289 1 97.69 114 SER B CA 1
ATOM 4652 C C . SER B 1 114 ? -0.934 -20.953 -12.148 1 97.69 114 SER B C 1
ATOM 4654 O O . SER B 1 114 ? -1.738 -21.594 -11.469 1 97.69 114 SER B O 1
ATOM 4656 N N . GLY B 1 115 ? 0.423 -20.969 -11.984 1 97.31 115 GLY B N 1
ATOM 4657 C CA . GLY B 1 115 ? 1.01 -21.734 -10.898 1 97.31 115 GLY B CA 1
ATOM 4658 C C . GLY B 1 115 ? 2.502 -21.953 -11.062 1 97.31 115 GLY B C 1
ATOM 4659 O O . GLY B 1 115 ? 3 -22.062 -12.18 1 97.31 115 GLY B O 1
ATOM 4660 N N . THR B 1 116 ? 3.189 -22.016 -9.977 1 97.94 116 THR B N 1
ATOM 4661 C CA . THR B 1 116 ? 4.605 -22.344 -9.898 1 97.94 116 THR B CA 1
ATOM 4662 C C . THR B 1 116 ? 4.918 -23.109 -8.617 1 97.94 116 THR B C 1
ATOM 4664 O O . THR B 1 116 ? 4.047 -23.266 -7.762 1 97.94 116 THR B O 1
ATOM 4667 N N . SER B 1 117 ? 6.148 -23.547 -8.508 1 96.75 117 SER B N 1
ATOM 4668 C CA . SER B 1 117 ? 6.566 -24.281 -7.312 1 96.75 117 SER B CA 1
ATOM 4669 C C . SER B 1 117 ? 6.645 -23.359 -6.102 1 96.75 117 SER B C 1
ATOM 4671 O O . SER B 1 117 ? 6.652 -23.828 -4.961 1 96.75 117 SER B O 1
ATOM 4673 N N . VAL B 1 118 ? 6.648 -22.047 -6.344 1 94.75 118 VAL B N 1
ATOM 4674 C CA . VAL B 1 118 ? 6.77 -21.125 -5.219 1 94.75 118 VAL B CA 1
ATOM 4675 C C . VAL B 1 118 ? 5.395 -20.578 -4.836 1 94.75 118 VAL B C 1
ATOM 4677 O O . VAL B 1 118 ? 5.262 -19.828 -3.871 1 94.75 118 VAL B O 1
ATOM 4680 N N . SER B 1 119 ? 4.398 -20.953 -5.57 1 94.69 119 SER B N 1
ATOM 4681 C CA . SER B 1 119 ? 3.043 -20.625 -5.141 1 94.69 119 SER B CA 1
ATOM 4682 C C . SER B 1 119 ? 2.748 -21.188 -3.758 1 94.69 119 SER B C 1
ATOM 4684 O O . SER B 1 119 ? 3.047 -22.359 -3.482 1 94.69 119 SER B O 1
ATOM 4686 N N . PRO B 1 120 ? 2.105 -20.406 -2.914 1 89.12 120 PRO B N 1
ATOM 4687 C CA . PRO B 1 120 ? 1.934 -20.844 -1.524 1 89.12 120 PRO B CA 1
ATOM 4688 C C . PRO B 1 120 ? 1.062 -22.094 -1.395 1 89.12 120 PRO B C 1
ATOM 4690 O O . PRO B 1 120 ? 1.193 -22.844 -0.424 1 89.12 120 PRO B O 1
ATOM 4693 N N . TRP B 1 121 ? 0.232 -22.328 -2.365 1 88.06 121 TRP B N 1
ATOM 4694 C CA . TRP B 1 121 ? -0.661 -23.484 -2.311 1 88.06 121 TRP B CA 1
ATOM 4695 C C . TRP B 1 121 ? 0.035 -24.734 -2.832 1 88.06 121 TRP B C 1
ATOM 4697 O O . TRP B 1 121 ? -0.416 -25.844 -2.578 1 88.06 121 TRP B O 1
ATOM 4707 N N . ALA B 1 122 ? 1.106 -24.531 -3.641 1 91.31 122 ALA B N 1
ATOM 4708 C CA . ALA B 1 122 ? 1.734 -25.672 -4.324 1 91.31 122 ALA B CA 1
ATOM 4709 C C . ALA B 1 122 ? 2.574 -26.484 -3.354 1 91.31 122 ALA B C 1
ATOM 4711 O O . ALA B 1 122 ? 2.641 -27.719 -3.471 1 91.31 122 ALA B O 1
ATOM 4712 N N . HIS B 1 123 ? 3.357 -25.828 -2.533 1 85.06 123 HIS B N 1
ATOM 4713 C CA . HIS B 1 123 ? 4.156 -26.422 -1.468 1 85.06 123 HIS B CA 1
ATOM 4714 C C . HIS B 1 123 ? 4.359 -25.453 -0.315 1 85.06 123 HIS B C 1
ATOM 4716 O O . HIS B 1 123 ? 4.574 -24.25 -0.539 1 85.06 123 HIS B O 1
ATOM 4722 N N . ARG B 1 124 ? 3.701 -25.562 0.884 1 72.31 124 ARG B N 1
ATOM 4723 C CA . ARG B 1 124 ? 3.869 -24.562 1.944 1 72.31 124 ARG B CA 1
ATOM 4724 C C . ARG B 1 124 ? 4.586 -25.172 3.146 1 72.31 124 ARG B C 1
ATOM 4726 O O . ARG B 1 124 ? 4.375 -26.344 3.482 1 72.31 124 ARG B O 1
ATOM 4733 N N . ASP B 1 125 ? 5.379 -24.25 3.641 1 70.69 125 ASP B N 1
ATOM 4734 C CA . ASP B 1 125 ? 6.137 -24.625 4.828 1 70.69 125 ASP B CA 1
ATOM 4735 C C . ASP B 1 125 ? 5.211 -25.062 5.961 1 70.69 125 ASP B C 1
ATOM 4737 O O . ASP B 1 125 ? 5.48 -26.047 6.652 1 70.69 125 ASP B O 1
ATOM 4741 N N . PHE B 1 126 ? 4.105 -24.453 5.953 1 69.31 126 PHE B N 1
ATOM 4742 C CA . PHE B 1 126 ? 3.15 -24.766 7.004 1 69.31 126 PHE B CA 1
ATOM 4743 C C . PHE B 1 126 ? 2.6 -26.188 6.828 1 69.31 126 PHE B C 1
ATOM 4745 O O . PHE B 1 126 ? 2.402 -26.906 7.805 1 69.31 126 PHE B O 1
ATOM 4752 N N . TYR B 1 127 ? 2.496 -26.547 5.625 1 71.81 127 TYR B N 1
ATOM 4753 C CA . TYR B 1 127 ? 2.002 -27.891 5.359 1 71.81 127 TYR B CA 1
ATOM 4754 C C . TYR B 1 127 ? 3.061 -28.938 5.691 1 71.81 127 TYR B C 1
ATOM 4756 O O . TYR B 1 127 ? 2.74 -30.016 6.18 1 71.81 127 TYR B O 1
ATOM 4764 N N . GLU B 1 128 ? 4.219 -28.438 5.559 1 77.19 128 GLU B N 1
ATOM 4765 C CA . GLU B 1 128 ? 5.316 -29.328 5.914 1 77.19 128 GLU B CA 1
ATOM 4766 C C . GLU B 1 128 ? 5.297 -29.672 7.402 1 77.19 128 GLU B C 1
ATOM 4768 O O . GLU B 1 128 ? 5.598 -30.797 7.797 1 77.19 128 GLU B O 1
ATOM 4773 N N . GLU B 1 129 ? 4.773 -28.75 8.086 1 75.38 129 GLU B N 1
ATOM 4774 C CA . GLU B 1 129 ? 4.742 -28.938 9.539 1 75.38 129 GLU B CA 1
ATOM 4775 C C . GLU B 1 129 ? 3.553 -29.781 9.961 1 75.38 129 GLU B C 1
ATOM 4777 O O . GLU B 1 129 ? 3.596 -30.453 11 1 75.38 129 GLU B O 1
ATOM 4782 N N . LEU B 1 130 ? 2.596 -29.859 9.039 1 79 130 LEU B N 1
ATOM 4783 C CA . LEU B 1 130 ? 1.354 -30.531 9.414 1 79 130 LEU B CA 1
ATOM 4784 C C . LEU B 1 130 ? 1.228 -31.875 8.711 1 79 130 LEU B C 1
ATOM 4786 O O . LEU B 1 130 ? 0.246 -32.594 8.906 1 79 130 LEU B O 1
ATOM 4790 N N . LYS B 1 131 ? 2.105 -32.25 7.93 1 86.56 131 LYS B N 1
ATOM 4791 C CA . LYS B 1 131 ? 1.946 -33.438 7.059 1 86.56 131 LYS B CA 1
ATOM 4792 C C . LYS B 1 131 ? 1.687 -34.688 7.875 1 86.56 131 LYS B C 1
ATOM 4794 O O . LYS B 1 131 ? 0.83 -35.5 7.52 1 86.56 131 LYS B O 1
ATOM 4799 N N . ILE B 1 132 ? 2.363 -34.875 9.047 1 88.75 132 ILE B N 1
ATOM 4800 C CA . ILE B 1 132 ? 2.166 -36.062 9.859 1 88.75 132 ILE B CA 1
ATOM 4801 C C . ILE B 1 132 ? 0.785 -36 10.516 1 88.75 132 ILE B C 1
ATOM 4803 O O . ILE B 1 132 ? 0.126 -37.031 10.656 1 88.75 132 ILE B O 1
ATOM 4807 N N . GLN B 1 133 ? 0.387 -34.844 10.875 1 88.31 133 GLN B N 1
ATOM 4808 C CA . GLN B 1 133 ? -0.934 -34.688 11.469 1 88.31 133 GLN B CA 1
ATOM 4809 C C . GLN B 1 133 ? -2.035 -35.062 10.484 1 88.31 133 GLN B C 1
ATOM 4811 O O . GLN B 1 133 ? -3.023 -35.688 10.852 1 88.31 133 GLN B O 1
ATOM 4816 N N . HIS B 1 134 ? -1.843 -34.688 9.281 1 89.5 134 HIS B N 1
ATOM 4817 C CA . HIS B 1 134 ? -2.822 -35 8.25 1 89.5 134 HIS B CA 1
ATOM 4818 C C . HIS B 1 134 ? -2.859 -36.5 7.973 1 89.5 134 HIS B C 1
ATOM 4820 O O . HIS B 1 134 ? -3.926 -37.062 7.719 1 89.5 134 HIS B O 1
ATOM 4826 N N . ALA B 1 135 ? -1.73 -37.125 8.047 1 93.81 135 ALA B N 1
ATOM 4827 C CA . ALA B 1 135 ? -1.663 -38.562 7.848 1 93.81 135 ALA B CA 1
ATOM 4828 C C . ALA B 1 135 ? -2.42 -39.281 8.945 1 93.81 135 ALA B C 1
ATOM 4830 O O . ALA B 1 135 ? -3.209 -40.188 8.664 1 93.81 135 ALA B O 1
ATOM 4831 N N . PHE B 1 136 ? -2.215 -38.844 10.172 1 93.88 136 PHE B N 1
ATOM 4832 C CA . PHE B 1 136 ? -2.887 -39.5 11.297 1 93.88 136 PHE B CA 1
ATOM 4833 C C . PHE B 1 136 ? -4.383 -39.219 11.273 1 93.88 136 PHE B C 1
ATOM 4835 O O . PHE B 1 136 ? -5.191 -40.062 11.617 1 93.88 136 PHE B O 1
ATOM 4842 N N . GLN B 1 137 ? -4.699 -38.062 10.859 1 94 137 GLN B N 1
ATOM 4843 C CA . GLN B 1 137 ? -6.113 -37.719 10.75 1 94 137 GLN B CA 1
ATOM 4844 C C . GLN B 1 137 ? -6.809 -38.594 9.719 1 94 137 GLN B C 1
ATOM 4846 O O . GLN B 1 137 ? -7.93 -39.062 9.945 1 94 137 GLN B O 1
ATOM 4851 N N . LEU B 1 138 ? -6.168 -38.812 8.625 1 95.31 138 LEU B N 1
ATOM 4852 C CA . LEU B 1 138 ? -6.695 -39.719 7.598 1 95.31 138 LEU B CA 1
ATOM 4853 C C . LEU B 1 138 ? -6.875 -41.125 8.148 1 95.31 138 LEU B C 1
ATOM 4855 O O . LEU B 1 138 ? -7.914 -41.75 7.938 1 95.31 138 LEU B O 1
ATOM 4859 N N . GLY B 1 139 ? -5.922 -41.562 8.859 1 96.38 139 GLY B N 1
ATOM 4860 C CA . GLY B 1 139 ? -6 -42.875 9.5 1 96.38 139 GLY B CA 1
ATOM 4861 C C . GLY B 1 139 ? -7.152 -43 10.477 1 96.38 139 GLY B C 1
ATOM 4862 O O . GLY B 1 139 ? -7.883 -44 10.461 1 96.38 139 GLY B O 1
ATOM 4863 N N . ASN B 1 140 ? -7.262 -41.969 11.242 1 95.5 140 ASN B N 1
ATOM 4864 C CA . ASN B 1 140 ? -8.312 -41.969 12.25 1 95.5 140 ASN B CA 1
ATOM 4865 C C . ASN B 1 140 ? -9.695 -42.062 11.625 1 95.5 140 ASN B C 1
ATOM 4867 O O . ASN B 1 140 ? -10.555 -42.812 12.102 1 95.5 140 ASN B O 1
ATOM 4871 N N . VAL B 1 141 ? -9.938 -41.375 10.602 1 96.06 141 VAL B N 1
ATOM 4872 C CA . VAL B 1 141 ? -11.234 -41.344 9.945 1 96.06 141 VAL B CA 1
ATOM 4873 C C . VAL B 1 141 ? -11.516 -42.688 9.281 1 96.06 141 VAL B C 1
ATOM 4875 O O . VAL B 1 141 ? -12.672 -43.125 9.219 1 96.06 141 VAL B O 1
ATOM 4878 N N . LEU B 1 142 ? -10.461 -43.406 8.914 1 96.88 142 LEU B N 1
ATOM 4879 C CA . LEU B 1 142 ? -10.633 -44.625 8.125 1 96.88 142 LEU B CA 1
ATOM 4880 C C . LEU B 1 142 ? -10.477 -45.875 9 1 96.88 142 LEU B C 1
ATOM 4882 O O . LEU B 1 142 ? -10.422 -46.969 8.492 1 96.88 142 LEU B O 1
ATOM 4886 N N . GLY B 1 143 ? -10.32 -45.625 10.281 1 95.44 143 GLY B N 1
ATOM 4887 C CA . GLY B 1 143 ? -10.273 -46.75 11.219 1 95.44 143 GLY B CA 1
ATOM 4888 C C . GLY B 1 143 ? -8.875 -47.312 11.422 1 95.44 143 GLY B C 1
ATOM 4889 O O . GLY B 1 143 ? -8.703 -48.406 11.93 1 95.44 143 GLY B O 1
ATOM 4890 N N . CYS B 1 144 ? -7.883 -46.594 10.922 1 95.62 144 CYS B N 1
ATOM 4891 C CA . CYS B 1 144 ? -6.484 -46.938 11.156 1 95.62 144 CYS B CA 1
ATOM 4892 C C . CYS B 1 144 ? -5.922 -46.156 12.336 1 95.62 144 CYS B C 1
ATOM 4894 O O . CYS B 1 144 ? -5.02 -45.344 12.172 1 95.62 144 CYS B O 1
ATOM 4896 N N . ASP B 1 145 ? -6.406 -46.406 13.523 1 92.56 145 ASP B N 1
ATOM 4897 C CA . ASP B 1 145 ? -6.051 -45.656 14.719 1 92.56 145 ASP B CA 1
ATOM 4898 C C . ASP B 1 145 ? -4.73 -46.125 15.305 1 92.56 145 ASP B C 1
ATOM 4900 O O . ASP B 1 145 ? -4.711 -47.031 16.141 1 92.56 145 ASP B O 1
ATOM 4904 N N . THR B 1 146 ? -3.668 -45.594 14.93 1 93.19 146 THR B N 1
ATOM 4905 C CA . THR B 1 146 ? -2.324 -45.906 15.406 1 93.19 146 THR B CA 1
ATOM 4906 C C . THR B 1 146 ? -1.431 -44.656 15.352 1 93.19 146 THR B C 1
ATOM 4908 O O . THR B 1 146 ? -1.69 -43.719 14.586 1 93.19 146 THR B O 1
ATOM 4911 N N . MET B 1 147 ? -0.43 -44.656 16.219 1 92.06 147 MET B N 1
ATOM 4912 C CA . MET B 1 147 ? 0.549 -43.594 16.219 1 92.06 147 MET B CA 1
ATOM 4913 C C . MET B 1 147 ? 1.857 -44.031 15.578 1 92.06 147 MET B C 1
ATOM 4915 O O . MET B 1 147 ? 2.789 -43.25 15.422 1 92.06 147 MET B O 1
ATOM 4919 N N . ASP B 1 148 ? 1.801 -45.25 15.188 1 95 148 ASP B N 1
ATOM 4920 C CA . ASP B 1 148 ? 2.936 -45.781 14.445 1 95 148 ASP B CA 1
ATOM 4921 C C . ASP B 1 148 ? 2.752 -45.594 12.938 1 95 148 ASP B C 1
ATOM 4923 O O . ASP B 1 148 ? 1.806 -46.094 12.352 1 95 148 ASP B O 1
ATOM 4927 N N . THR B 1 149 ? 3.676 -44.938 12.328 1 96.56 149 THR B N 1
ATOM 4928 C CA . THR B 1 149 ? 3.51 -44.531 10.938 1 96.56 149 THR B CA 1
ATOM 4929 C C . THR B 1 149 ? 3.547 -45.719 10.016 1 96.56 149 THR B C 1
ATOM 4931 O O . THR B 1 149 ? 2.838 -45.75 9.008 1 96.56 149 THR B O 1
ATOM 4934 N N . TYR B 1 150 ? 4.344 -46.719 10.312 1 97 150 TYR B N 1
ATOM 4935 C CA . TYR B 1 150 ? 4.406 -47.906 9.477 1 97 150 TYR B CA 1
ATOM 4936 C C . TYR B 1 150 ? 3.105 -48.688 9.555 1 97 150 TYR B C 1
ATOM 4938 O O . TYR B 1 150 ? 2.592 -49.156 8.531 1 97 150 TYR B O 1
ATOM 4946 N N . GLN B 1 151 ? 2.623 -48.781 10.727 1 97.19 151 GLN B N 1
ATOM 4947 C CA . GLN B 1 151 ? 1.341 -49.438 10.898 1 97.19 151 GLN B CA 1
ATOM 4948 C C . GLN B 1 151 ? 0.217 -48.688 10.211 1 97.19 151 GLN B C 1
ATOM 4950 O O . GLN B 1 151 ? -0.704 -49.281 9.648 1 97.19 151 GLN B O 1
ATOM 4955 N N . LEU B 1 152 ? 0.323 -47.438 10.336 1 97.31 152 LEU B N 1
ATOM 4956 C CA . LEU B 1 152 ? -0.665 -46.562 9.688 1 97.31 152 LEU B CA 1
ATOM 4957 C C . LEU B 1 152 ? -0.708 -46.812 8.188 1 97.31 152 LEU B C 1
ATOM 4959 O O . LEU B 1 152 ? -1.78 -47.031 7.621 1 97.31 152 LEU B O 1
ATOM 4963 N N . VAL B 1 153 ? 0.45 -46.812 7.551 1 97.44 153 VAL B N 1
ATOM 4964 C CA . VAL B 1 153 ? 0.539 -46.969 6.105 1 97.44 153 VAL B CA 1
ATOM 4965 C C . VAL B 1 153 ? 0.061 -48.344 5.703 1 97.44 153 VAL B C 1
ATOM 4967 O O . VAL B 1 153 ? -0.645 -48.5 4.707 1 97.44 153 VAL B O 1
ATOM 4970 N N . GLU B 1 154 ? 0.403 -49.344 6.457 1 97.31 154 GLU B N 1
ATOM 4971 C CA . GLU B 1 154 ? -0.035 -50.719 6.176 1 97.31 154 GLU B CA 1
ATOM 4972 C C . GLU B 1 154 ? -1.554 -50.844 6.254 1 97.31 154 GLU B C 1
ATOM 4974 O O . GLU B 1 154 ? -2.17 -51.531 5.445 1 97.31 154 GLU B O 1
ATOM 4979 N N . CYS B 1 155 ? -2.053 -50.25 7.199 1 97.44 155 CYS B N 1
ATOM 4980 C CA . CYS B 1 155 ? -3.504 -50.219 7.355 1 97.44 155 CYS B CA 1
ATOM 4981 C C . CYS B 1 155 ? -4.176 -49.5 6.188 1 97.44 155 CYS B C 1
ATOM 4983 O O . CYS B 1 155 ? -5.145 -50.031 5.621 1 97.44 155 CYS B O 1
ATOM 4985 N N . LEU B 1 156 ? -3.672 -48.406 5.809 1 97.19 156 LEU B N 1
ATOM 4986 C CA . LEU B 1 156 ? -4.25 -47.594 4.742 1 97.19 156 LEU B CA 1
ATOM 4987 C C . LEU B 1 156 ? -4.168 -48.312 3.404 1 97.19 156 LEU B C 1
ATOM 4989 O O . LEU B 1 156 ? -5.039 -48.125 2.545 1 97.19 156 LEU B O 1
ATOM 4993 N N . LYS B 1 157 ? -3.148 -49.156 3.252 1 96.19 157 LYS B N 1
ATOM 4994 C CA . LYS B 1 157 ? -2.982 -49.906 2.023 1 96.19 157 LYS B CA 1
ATOM 4995 C C . LYS B 1 157 ? -4.133 -50.906 1.839 1 96.19 157 LYS B C 1
ATOM 4997 O O . LYS B 1 157 ? -4.375 -51.375 0.727 1 96.19 157 LYS B O 1
ATOM 5002 N N . GLN B 1 158 ? -4.816 -51.125 2.891 1 96.12 158 GLN B N 1
ATOM 5003 C CA . GLN B 1 158 ? -5.914 -52.094 2.828 1 96.12 158 GLN B CA 1
ATOM 5004 C C . GLN B 1 158 ? -7.234 -51.406 2.516 1 96.12 158 GLN B C 1
ATOM 5006 O O . GLN B 1 158 ? -8.234 -52.062 2.232 1 96.12 158 GLN B O 1
ATOM 5011 N N . VAL B 1 159 ? -7.215 -50.125 2.541 1 96.38 159 VAL B N 1
ATOM 5012 C CA . VAL B 1 159 ? -8.422 -49.344 2.279 1 96.38 159 VAL B CA 1
ATOM 5013 C C . VAL B 1 159 ? -8.641 -49.219 0.773 1 96.38 159 VAL B C 1
ATOM 5015 O O . VAL B 1 159 ? -7.684 -49.094 0.008 1 96.38 159 VAL B O 1
ATOM 5018 N N . ASP B 1 160 ? -9.906 -49.312 0.417 1 96.62 160 ASP B N 1
ATOM 5019 C CA . ASP B 1 160 ? -10.25 -49.094 -0.988 1 96.62 160 ASP B CA 1
ATOM 5020 C C . ASP B 1 160 ? -9.758 -47.75 -1.48 1 96.62 160 ASP B C 1
ATOM 5022 O O . ASP B 1 160 ? -9.914 -46.75 -0.791 1 96.62 160 ASP B O 1
ATOM 5026 N N . ALA B 1 161 ? -9.211 -47.75 -2.672 1 94.69 161 ALA B N 1
ATOM 5027 C CA . ALA B 1 161 ? -8.578 -46.531 -3.207 1 94.69 161 ALA B CA 1
ATOM 5028 C C . ALA B 1 161 ? -9.578 -45.406 -3.338 1 94.69 161 ALA B C 1
ATOM 5030 O O . ALA B 1 161 ? -9.25 -44.25 -3.057 1 94.69 161 ALA B O 1
ATOM 5031 N N . LYS B 1 162 ? -10.742 -45.656 -3.805 1 94.56 162 LYS B N 1
ATOM 5032 C CA . LYS B 1 162 ? -11.766 -44.625 -3.969 1 94.56 162 LYS B CA 1
ATOM 5033 C C . LYS B 1 162 ? -12.156 -44.031 -2.623 1 94.56 162 LYS B C 1
ATOM 5035 O O . LYS B 1 162 ? -12.289 -42.812 -2.498 1 94.56 162 LYS B O 1
ATOM 5040 N N . THR B 1 163 ? -12.32 -44.875 -1.704 1 95.38 163 THR B N 1
ATOM 5041 C CA . THR B 1 163 ? -12.672 -44.438 -0.357 1 95.38 163 THR B CA 1
ATOM 5042 C C . THR B 1 163 ? -11.562 -43.562 0.236 1 95.38 163 THR B C 1
ATOM 5044 O O . THR B 1 163 ? -11.844 -42.562 0.88 1 95.38 163 THR B O 1
ATOM 5047 N N . LEU B 1 164 ? -10.406 -44.031 0.017 1 95.44 164 LEU B N 1
ATOM 5048 C CA . LEU B 1 164 ? -9.242 -43.281 0.502 1 95.44 164 LEU B CA 1
ATOM 5049 C C . LEU B 1 164 ? -9.227 -41.875 -0.048 1 95.44 164 LEU B C 1
ATOM 5051 O O . LEU B 1 164 ? -9.125 -40.906 0.712 1 95.44 164 LEU B O 1
ATOM 5055 N N . GLU B 1 165 ? -9.383 -41.719 -1.303 1 93.31 165 GLU B N 1
ATOM 5056 C CA . GLU B 1 165 ? -9.32 -40.406 -1.967 1 93.31 165 GLU B CA 1
ATOM 5057 C C . GLU B 1 165 ? -10.516 -39.562 -1.591 1 93.31 165 GLU B C 1
ATOM 5059 O O . GLU B 1 165 ? -10.375 -38.344 -1.37 1 93.31 165 GLU B O 1
ATOM 5064 N N . GLU B 1 166 ? -11.664 -40.125 -1.501 1 93.31 166 GLU B N 1
ATOM 5065 C CA . GLU B 1 166 ? -12.867 -39.375 -1.12 1 93.31 166 GLU B CA 1
ATOM 5066 C C . GLU B 1 166 ? -12.75 -38.812 0.298 1 93.31 166 GLU B C 1
ATOM 5068 O O . GLU B 1 166 ? -13.219 -37.719 0.582 1 93.31 166 GLU B O 1
ATOM 5073 N N . THR B 1 167 ? -12.164 -39.625 1.126 1 93.38 167 THR B N 1
ATOM 5074 C CA . THR B 1 167 ? -12 -39.219 2.514 1 93.38 167 THR B CA 1
ATOM 5075 C C . THR B 1 167 ? -11.086 -38 2.609 1 93.38 167 THR B C 1
ATOM 5077 O O . THR B 1 167 ? -11.328 -37.094 3.418 1 93.38 167 THR B O 1
ATOM 5080 N N . VAL B 1 168 ? -10.039 -37.969 1.818 1 91.94 168 VAL B N 1
ATOM 5081 C CA . VAL B 1 168 ? -9.125 -36.812 1.779 1 91.94 168 VAL B CA 1
ATOM 5082 C C . VAL B 1 168 ? -9.883 -35.562 1.375 1 91.94 168 VAL B C 1
ATOM 5084 O O . VAL B 1 168 ? -9.734 -34.5 2.006 1 91.94 168 VAL B O 1
ATOM 5087 N N . ILE B 1 169 ? -10.727 -35.656 0.386 1 88.19 169 ILE B N 1
ATOM 5088 C CA . ILE B 1 169 ? -11.453 -34.5 -0.169 1 88.19 169 ILE B CA 1
ATOM 5089 C C . ILE B 1 169 ? -12.5 -34.031 0.833 1 88.19 169 ILE B C 1
ATOM 5091 O O . ILE B 1 169 ? -12.562 -32.844 1.147 1 88.19 169 ILE B O 1
ATOM 5095 N N . VAL B 1 170 ? -13.219 -34.969 1.407 1 88.56 170 VAL B N 1
ATOM 5096 C CA . VAL B 1 170 ? -14.344 -34.656 2.279 1 88.56 170 VAL B CA 1
ATOM 5097 C C . VAL B 1 170 ? -13.828 -34.031 3.57 1 88.56 170 VAL B C 1
ATOM 5099 O O . VAL B 1 170 ? -14.477 -33.125 4.141 1 88.56 170 VAL B O 1
ATOM 5102 N N . ASN B 1 171 ? -12.656 -34.406 3.975 1 88.56 171 ASN B N 1
ATOM 5103 C CA . ASN B 1 171 ? -12.125 -33.938 5.238 1 88.56 171 ASN B CA 1
ATOM 5104 C C . ASN B 1 171 ? -11.141 -32.781 5.02 1 88.56 171 ASN B C 1
ATOM 5106 O O . ASN B 1 171 ? -10.484 -32.344 5.965 1 88.56 171 ASN B O 1
ATOM 5110 N N . ASN B 1 172 ? -11 -32.375 3.791 1 82.19 172 ASN B N 1
ATOM 5111 C CA . ASN B 1 172 ? -10.156 -31.25 3.424 1 82.19 172 ASN B CA 1
ATOM 5112 C C . ASN B 1 172 ? -8.719 -31.453 3.904 1 82.19 172 ASN B C 1
ATOM 5114 O O . ASN B 1 172 ? -8.125 -30.547 4.496 1 82.19 172 ASN B O 1
ATOM 5118 N N . LEU B 1 173 ? -8.273 -32.688 3.779 1 86.94 173 LEU B N 1
ATOM 5119 C CA . LEU B 1 173 ? -6.883 -32.969 4.117 1 86.94 173 LEU B CA 1
ATOM 5120 C C . LEU B 1 173 ? -5.953 -32.562 2.975 1 86.94 173 LEU B C 1
ATOM 5122 O O . LEU B 1 173 ? -6.129 -33 1.84 1 86.94 173 LEU B O 1
ATOM 5126 N N . ARG B 1 174 ? -5.043 -31.828 3.264 1 83.75 174 ARG B N 1
ATOM 5127 C CA . ARG B 1 174 ? -4.152 -31.312 2.219 1 83.75 174 ARG B CA 1
ATOM 5128 C C . ARG B 1 174 ? -3.125 -32.375 1.822 1 83.75 174 ARG B C 1
ATOM 5130 O O . ARG B 1 174 ? -2.41 -32.906 2.676 1 83.75 174 ARG B O 1
ATOM 5137 N N . MET B 1 175 ? -3.236 -32.75 0.605 1 90.62 175 MET B N 1
ATOM 5138 C CA . MET B 1 175 ? -2.26 -33.625 -0.038 1 90.62 175 MET B CA 1
ATOM 5139 C C . MET B 1 175 ? -1.568 -32.906 -1.195 1 90.62 175 MET B C 1
ATOM 5141 O O . MET B 1 175 ? -2.229 -32.281 -2.023 1 90.62 175 MET B O 1
ATOM 5145 N N . GLY B 1 176 ? -0.226 -32.844 -1.159 1 92.38 176 GLY B N 1
ATOM 5146 C CA . GLY B 1 176 ? 0.526 -32.219 -2.221 1 92.38 176 GLY B CA 1
ATOM 5147 C C . GLY B 1 176 ? 2.027 -32.375 -2.082 1 92.38 176 GLY B C 1
ATOM 5148 O O . GLY B 1 176 ? 2.496 -33.031 -1.153 1 92.38 176 GLY B O 1
ATOM 5149 N N . PRO B 1 177 ? 2.732 -31.859 -2.945 1 95.38 177 PRO B N 1
ATOM 5150 C CA . PRO B 1 177 ? 4.191 -31.984 -2.943 1 95.38 177 PRO B CA 1
ATOM 5151 C C . PRO B 1 177 ? 4.816 -31.578 -1.614 1 95.38 177 PRO B C 1
ATOM 5153 O O . PRO B 1 177 ? 4.348 -30.625 -0.972 1 95.38 177 PRO B O 1
ATOM 5156 N N . THR B 1 178 ? 5.844 -32.281 -1.205 1 93.56 178 THR B N 1
ATOM 5157 C CA . THR B 1 178 ? 6.531 -32.031 0.06 1 93.56 178 THR B CA 1
ATOM 5158 C C . THR B 1 178 ? 8.047 -32.062 -0.131 1 93.56 178 THR B C 1
ATOM 5160 O O . THR B 1 178 ? 8.531 -32.562 -1.152 1 93.56 178 THR B O 1
ATOM 5163 N N . ILE B 1 179 ? 8.742 -31.516 0.798 1 92.44 179 ILE B N 1
ATOM 5164 C CA . ILE B 1 179 ? 10.203 -31.594 0.793 1 92.44 179 ILE B CA 1
ATOM 5165 C C . ILE B 1 179 ? 10.641 -32.938 1.344 1 92.44 179 ILE B C 1
ATOM 5167 O O . ILE B 1 179 ? 10.773 -33.125 2.559 1 92.44 179 ILE B O 1
ATOM 5171 N N . ASP B 1 180 ? 10.992 -33.844 0.49 1 91.06 180 ASP B N 1
ATOM 5172 C CA . ASP B 1 180 ? 11.273 -35.219 0.889 1 91.06 180 ASP B CA 1
ATOM 5173 C C . ASP B 1 180 ? 12.781 -35.469 0.949 1 91.06 180 ASP B C 1
ATOM 5175 O O . ASP B 1 180 ? 13.211 -36.562 1.377 1 91.06 180 ASP B O 1
ATOM 5179 N N . GLY B 1 181 ? 13.539 -34.5 0.469 1 90.75 181 GLY B N 1
ATOM 5180 C CA . GLY B 1 181 ? 14.984 -34.625 0.49 1 90.75 181 GLY B CA 1
ATOM 5181 C C . GLY B 1 181 ? 15.531 -35.375 -0.714 1 90.75 181 GLY B C 1
ATOM 5182 O O . GLY B 1 181 ? 16.75 -35.438 -0.912 1 90.75 181 GLY B O 1
ATOM 5183 N N . ASP B 1 182 ? 14.703 -35.906 -1.559 1 93.56 182 ASP B N 1
ATOM 5184 C CA . ASP B 1 182 ? 15.102 -36.656 -2.746 1 93.56 182 ASP B CA 1
ATOM 5185 C C . ASP B 1 182 ? 14.641 -35.938 -4.02 1 93.56 182 ASP B C 1
ATOM 5187 O O . ASP B 1 182 ? 15.422 -35.25 -4.676 1 93.56 182 ASP B O 1
ATOM 5191 N N . PHE B 1 183 ? 13.352 -35.969 -4.188 1 95.88 183 PHE B N 1
ATOM 5192 C CA . PHE B 1 183 ? 12.836 -35.25 -5.34 1 95.88 183 PHE B CA 1
ATOM 5193 C C . PHE B 1 183 ? 13.023 -33.75 -5.164 1 95.88 183 PHE B C 1
ATOM 5195 O O . PHE B 1 183 ? 13.492 -33.062 -6.078 1 95.88 183 PHE B O 1
ATOM 5202 N N . LEU B 1 184 ? 12.555 -33.312 -4.023 1 94.62 184 LEU B N 1
ATOM 5203 C CA . LEU B 1 184 ? 12.773 -31.922 -3.641 1 94.62 184 LEU B CA 1
ATOM 5204 C C . LEU B 1 184 ? 13.758 -31.828 -2.48 1 94.62 184 LEU B C 1
ATOM 5206 O O . LEU B 1 184 ? 13.406 -32.125 -1.335 1 94.62 184 LEU B O 1
ATOM 5210 N N . GLN B 1 185 ? 14.852 -31.344 -2.699 1 91.06 185 GLN B N 1
ATOM 5211 C CA . GLN B 1 185 ? 15.938 -31.344 -1.728 1 91.06 185 GLN B CA 1
ATOM 5212 C C . GLN B 1 185 ? 15.773 -30.203 -0.723 1 91.06 185 GLN B C 1
ATOM 5214 O O . GLN B 1 185 ? 16.281 -30.281 0.397 1 91.06 185 GLN B O 1
ATOM 5219 N N . GLU B 1 186 ? 15.172 -29.172 -1.182 1 90.38 186 GLU B N 1
ATOM 5220 C CA . GLU B 1 186 ? 14.969 -27.969 -0.385 1 90.38 186 GLU B CA 1
ATOM 5221 C C . GLU B 1 186 ? 13.711 -27.219 -0.82 1 90.38 186 GLU B C 1
ATOM 5223 O O . GLU B 1 186 ? 13.07 -27.594 -1.805 1 90.38 186 GLU B O 1
ATOM 5228 N N . SER B 1 187 ? 13.344 -26.203 0.015 1 91 187 SER B N 1
ATOM 5229 C CA . SER B 1 187 ? 12.188 -25.391 -0.335 1 91 187 SER B CA 1
ATOM 5230 C C . SER B 1 187 ? 12.336 -24.781 -1.727 1 91 187 SER B C 1
ATOM 5232 O O . SER B 1 187 ? 13.383 -24.234 -2.061 1 91 187 SER B O 1
ATOM 5234 N N . PRO B 1 188 ? 11.289 -24.891 -2.527 1 94.12 188 PRO B N 1
ATOM 5235 C CA . PRO B 1 188 ? 11.352 -24.297 -3.865 1 94.12 188 PRO B CA 1
ATOM 5236 C C . PRO B 1 188 ? 11.656 -22.812 -3.834 1 94.12 188 PRO B C 1
ATOM 5238 O O . PRO B 1 188 ? 12.32 -22.297 -4.738 1 94.12 188 PRO B O 1
ATOM 5241 N N . ARG B 1 189 ? 11.148 -22.172 -2.801 1 91.69 189 ARG B N 1
ATOM 5242 C CA . ARG B 1 189 ? 11.43 -20.75 -2.67 1 91.69 189 ARG B CA 1
ATOM 5243 C C . ARG B 1 189 ? 12.93 -20.484 -2.545 1 91.69 189 ARG B C 1
ATOM 5245 O O . ARG B 1 189 ? 13.461 -19.594 -3.205 1 91.69 189 ARG B O 1
ATOM 5252 N N . LYS B 1 190 ? 13.578 -21.25 -1.736 1 91.44 190 LYS B N 1
ATOM 5253 C CA . LYS B 1 190 ? 15.016 -21.094 -1.538 1 91.44 190 LYS B CA 1
ATOM 5254 C C . LYS B 1 190 ? 15.789 -21.438 -2.809 1 91.44 190 LYS B C 1
ATOM 5256 O O . LYS B 1 190 ? 16.734 -20.75 -3.172 1 91.44 190 LYS B O 1
ATOM 5261 N N . LEU B 1 191 ? 15.398 -22.5 -3.443 1 95.31 191 LEU B N 1
ATOM 5262 C CA . LEU B 1 191 ? 16.047 -22.906 -4.688 1 95.31 191 LEU B CA 1
ATOM 5263 C C . LEU B 1 191 ? 15.922 -21.812 -5.746 1 95.31 191 LEU B C 1
ATOM 5265 O O . LEU B 1 191 ? 16.891 -21.516 -6.441 1 95.31 191 LEU B O 1
ATOM 5269 N N . THR B 1 192 ? 14.758 -21.219 -5.809 1 95.56 192 THR B N 1
ATOM 5270 C CA . THR B 1 192 ? 14.484 -20.172 -6.785 1 95.56 192 THR B CA 1
ATOM 5271 C C . THR B 1 192 ? 15.281 -18.906 -6.469 1 95.56 192 THR B C 1
ATOM 5273 O O . THR B 1 192 ? 15.836 -18.281 -7.371 1 95.56 192 THR B O 1
ATOM 5276 N N . GLU B 1 193 ? 15.383 -18.609 -5.219 1 91.88 193 GLU B N 1
ATOM 5277 C CA . GLU B 1 193 ? 16.078 -17.406 -4.793 1 91.88 193 GLU B CA 1
ATOM 5278 C C . GLU B 1 193 ? 17.578 -17.5 -5.043 1 91.88 193 GLU B C 1
ATOM 5280 O O . GLU B 1 193 ? 18.25 -16.5 -5.266 1 91.88 193 GLU B O 1
ATOM 5285 N N . ARG B 1 194 ? 18.109 -18.75 -5.102 1 94.81 194 ARG B N 1
ATOM 5286 C CA . ARG B 1 194 ? 19.562 -18.922 -5.285 1 94.81 194 ARG B CA 1
ATOM 5287 C C . ARG B 1 194 ? 19.891 -19.281 -6.727 1 94.81 194 ARG B C 1
ATOM 5289 O O . ARG B 1 194 ? 21.047 -19.469 -7.07 1 94.81 194 ARG B O 1
ATOM 5296 N N . GLY B 1 195 ? 18.875 -19.422 -7.543 1 96.62 195 GLY B N 1
ATOM 5297 C CA . GLY B 1 195 ? 19.094 -19.719 -8.945 1 96.62 195 GLY B CA 1
ATOM 5298 C C . GLY B 1 195 ? 19.406 -21.188 -9.195 1 96.62 195 GLY B C 1
ATOM 5299 O O . GLY B 1 195 ? 20 -21.531 -10.219 1 96.62 195 GLY B O 1
ATOM 5300 N N . ASP B 1 196 ? 19.109 -22 -8.188 1 97.19 196 ASP B N 1
ATOM 5301 C CA . ASP B 1 196 ? 19.359 -23.438 -8.328 1 97.19 196 ASP B CA 1
ATOM 5302 C C . ASP B 1 196 ? 18.172 -24.141 -8.977 1 97.19 196 ASP B C 1
ATOM 5304 O O . ASP B 1 196 ? 17.422 -24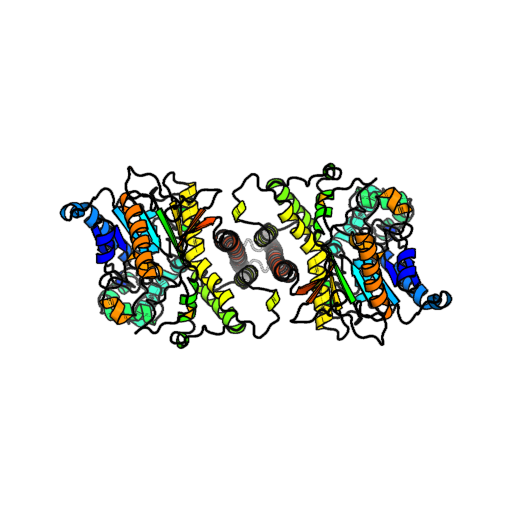.844 -8.297 1 97.19 196 ASP B O 1
ATOM 5308 N N . PHE B 1 197 ? 18.047 -24.078 -10.258 1 98.06 197 PHE B N 1
ATOM 5309 C CA . PHE B 1 197 ? 17.016 -24.672 -11.102 1 98.06 197 PHE B CA 1
ATOM 5310 C C . PHE B 1 197 ? 17.516 -24.891 -12.523 1 98.06 197 PHE B C 1
ATOM 5312 O O . PHE B 1 197 ? 18.641 -24.484 -12.844 1 98.06 197 PHE B O 1
ATOM 5319 N N . LYS B 1 198 ? 16.797 -25.547 -13.305 1 98.19 198 LYS B N 1
ATOM 5320 C CA . LYS B 1 198 ? 17.188 -25.734 -14.703 1 98.19 198 LYS B CA 1
ATOM 5321 C C . LYS B 1 198 ? 17.188 -24.422 -15.469 1 98.19 198 LYS B C 1
ATOM 5323 O O . LYS B 1 198 ? 16.234 -23.641 -15.375 1 98.19 198 LYS B O 1
ATOM 5328 N N . HIS B 1 199 ? 18.266 -24.172 -16.125 1 97.69 199 HIS B N 1
ATOM 5329 C CA . HIS B 1 199 ? 18.344 -23.016 -17.016 1 97.69 199 HIS B CA 1
ATOM 5330 C C . HIS B 1 199 ? 17.828 -23.359 -18.406 1 97.69 199 HIS B C 1
ATOM 5332 O O . HIS B 1 199 ? 18.562 -23.844 -19.25 1 97.69 199 HIS B O 1
ATOM 5338 N N . CYS B 1 200 ? 16.531 -23.062 -18.656 1 98.12 200 CYS B N 1
ATOM 5339 C CA . CYS B 1 200 ? 15.859 -23.359 -19.906 1 98.12 200 CYS B CA 1
ATOM 5340 C C . CYS B 1 200 ? 14.867 -22.266 -20.281 1 98.12 200 CYS B C 1
ATOM 5342 O O . CYS B 1 200 ? 14.484 -21.453 -19.438 1 98.12 200 CYS B O 1
ATOM 5344 N N . PRO B 1 201 ? 14.461 -22.188 -21.594 1 98.31 201 PRO B N 1
ATOM 5345 C CA . PRO B 1 201 ? 13.383 -21.25 -21.953 1 98.31 201 PRO B CA 1
ATOM 5346 C C . PRO B 1 201 ? 12.078 -21.547 -21.203 1 98.31 201 PRO B C 1
ATOM 5348 O O . PRO B 1 201 ? 11.719 -22.703 -21.016 1 98.31 201 PRO B O 1
ATOM 5351 N N . MET B 1 202 ? 11.469 -20.5 -20.766 1 98.62 202 MET B N 1
ATOM 5352 C CA . MET B 1 202 ? 10.227 -20.641 -20.031 1 98.62 202 MET B CA 1
ATOM 5353 C C . MET B 1 202 ? 9.172 -19.656 -20.531 1 98.62 202 MET B C 1
ATOM 5355 O O . MET B 1 202 ? 9.508 -18.547 -20.938 1 98.62 202 MET B O 1
ATOM 5359 N N . MET B 1 203 ? 8.008 -20.078 -20.562 1 98.81 203 MET B N 1
ATOM 5360 C CA . MET B 1 203 ? 6.824 -19.234 -20.703 1 98.81 203 MET B CA 1
ATOM 5361 C C . MET B 1 203 ? 5.922 -19.328 -19.484 1 98.81 203 MET B C 1
ATOM 5363 O O . MET B 1 203 ? 5.531 -20.438 -19.094 1 98.81 203 MET B O 1
ATOM 5367 N N . ILE B 1 204 ? 5.684 -18.234 -18.828 1 98.81 204 ILE B N 1
ATOM 5368 C CA . ILE B 1 204 ? 4.941 -18.172 -17.578 1 98.81 204 ILE B CA 1
ATOM 5369 C C . ILE B 1 204 ? 3.75 -17.234 -17.719 1 98.81 204 ILE B C 1
ATOM 5371 O O . ILE B 1 204 ? 3.869 -16.172 -18.328 1 98.81 204 ILE B O 1
ATOM 5375 N N . GLY B 1 205 ? 2.598 -17.672 -17.156 1 98.62 205 GLY B N 1
ATOM 5376 C CA . GLY B 1 205 ? 1.513 -16.719 -17.281 1 98.62 205 GLY B CA 1
ATOM 5377 C C . GLY B 1 205 ? 0.355 -17 -16.344 1 98.62 205 GLY B C 1
ATOM 5378 O O . GLY B 1 205 ? 0.395 -17.969 -15.578 1 98.62 205 GLY B O 1
ATOM 5379 N N . PHE B 1 206 ? -0.575 -16.062 -16.312 1 98.56 206 PHE B N 1
ATOM 5380 C CA . PHE B 1 206 ? -1.778 -16.109 -15.484 1 98.56 206 PHE B CA 1
ATOM 5381 C C . PHE B 1 206 ? -2.863 -15.211 -16.078 1 98.56 206 PHE B C 1
ATOM 5383 O O . PHE B 1 206 ? -2.639 -14.531 -17.078 1 98.56 206 PHE B O 1
ATOM 5390 N N . ASN B 1 207 ? -4.016 -15.344 -15.477 1 97.94 207 ASN B N 1
ATOM 5391 C CA . ASN B 1 207 ? -5.188 -14.641 -15.984 1 97.94 207 ASN B CA 1
ATOM 5392 C C . ASN B 1 207 ? -5.598 -13.492 -15.07 1 97.94 207 ASN B C 1
ATOM 5394 O O . ASN B 1 207 ? -5.246 -13.484 -13.891 1 97.94 207 ASN B O 1
ATOM 5398 N N . ARG B 1 208 ? -6.332 -12.617 -15.602 1 97.31 208 ARG B N 1
ATOM 5399 C CA . ARG B 1 208 ? -6.691 -11.375 -14.922 1 97.31 208 ARG B CA 1
ATOM 5400 C C . ARG B 1 208 ? -7.566 -11.648 -13.703 1 97.31 208 ARG B C 1
ATOM 5402 O O . ARG B 1 208 ? -7.426 -10.992 -12.664 1 97.31 208 ARG B O 1
ATOM 5409 N N . ASP B 1 209 ? -8.492 -12.578 -13.812 1 95.44 209 ASP B N 1
ATOM 5410 C CA . ASP B 1 209 ? -9.5 -12.789 -12.781 1 95.44 209 ASP B CA 1
ATOM 5411 C C . ASP B 1 209 ? -9.312 -14.133 -12.094 1 95.44 209 ASP B C 1
ATOM 5413 O O . ASP B 1 209 ? -10.281 -14.883 -11.898 1 95.44 209 ASP B O 1
ATOM 5417 N N . GLU B 1 210 ? -8.039 -14.43 -11.727 1 95.25 210 GLU B N 1
ATOM 5418 C CA . GLU B 1 210 ? -7.664 -15.672 -11.07 1 95.25 210 GLU B CA 1
ATOM 5419 C C . GLU B 1 210 ? -8.445 -15.867 -9.773 1 95.25 210 GLU B C 1
ATOM 5421 O O . GLU B 1 210 ? -8.75 -17 -9.391 1 95.25 210 GLU B O 1
ATOM 5426 N N . GLY B 1 211 ? -8.805 -14.766 -9.148 1 92.44 211 GLY B N 1
ATOM 5427 C CA . GLY B 1 211 ? -9.352 -14.828 -7.809 1 92.44 211 GLY B CA 1
ATOM 5428 C C . GLY B 1 211 ? -10.836 -15.164 -7.781 1 92.44 211 GLY B C 1
ATOM 5429 O O . GLY B 1 211 ? -11.375 -15.547 -6.742 1 92.44 211 GLY B O 1
ATOM 5430 N N . THR B 1 212 ? -11.555 -15.055 -8.875 1 89.75 212 THR B N 1
ATOM 5431 C CA . THR B 1 212 ? -13 -15.258 -8.891 1 89.75 212 THR B CA 1
ATOM 5432 C C . THR B 1 212 ? -13.344 -16.719 -8.609 1 89.75 212 THR B C 1
ATOM 5434 O O . THR B 1 212 ? -14.438 -17.031 -8.148 1 89.75 212 THR B O 1
ATOM 5437 N N . LEU B 1 213 ? -12.406 -17.625 -8.859 1 79.19 213 LEU B N 1
ATOM 5438 C CA . LEU B 1 213 ? -12.617 -19.047 -8.562 1 79.19 213 LEU B CA 1
ATOM 5439 C C . LEU B 1 213 ? -12.75 -19.266 -7.062 1 79.19 213 LEU B C 1
ATOM 5441 O O . LEU B 1 213 ? -13.531 -20.125 -6.625 1 79.19 213 LEU B O 1
ATOM 5445 N N . PHE B 1 214 ? -11.953 -18.578 -6.305 1 80 214 PHE B N 1
ATOM 5446 C CA . PHE B 1 214 ? -12.031 -18.672 -4.852 1 80 214 PHE B CA 1
ATOM 5447 C C . PHE B 1 214 ? -13.414 -18.281 -4.352 1 80 214 PHE B C 1
ATOM 5449 O O . PHE B 1 214 ? -13.945 -18.891 -3.428 1 80 214 PHE B O 1
ATOM 5456 N N . LEU B 1 215 ? -13.961 -17.25 -4.891 1 77.44 215 LEU B N 1
ATOM 5457 C CA . LEU B 1 215 ? -15.289 -16.781 -4.5 1 77.44 215 LEU B CA 1
ATOM 5458 C C . LEU B 1 215 ? -16.344 -17.844 -4.801 1 77.44 215 LEU B C 1
ATOM 5460 O O . LEU B 1 215 ? -17.297 -18 -4.039 1 77.44 215 LEU B O 1
ATOM 5464 N N . LEU B 1 216 ? -16.109 -18.594 -5.797 1 71.75 216 LEU B N 1
ATOM 5465 C CA . LEU B 1 216 ? -17.031 -19.672 -6.172 1 71.75 216 LEU B CA 1
ATOM 5466 C C . LEU B 1 216 ? -17.047 -20.766 -5.102 1 71.75 216 LEU B C 1
ATOM 5468 O O . LEU B 1 216 ? -18.094 -21.344 -4.836 1 71.75 216 LEU B O 1
ATOM 5472 N N . PHE B 1 217 ? -15.914 -20.875 -4.492 1 72.88 217 PHE B N 1
ATOM 5473 C CA . PHE B 1 217 ? -15.82 -21.906 -3.463 1 72.88 217 PHE B CA 1
ATOM 5474 C C . PHE B 1 217 ? -16.438 -21.422 -2.154 1 72.88 217 PHE B C 1
ATOM 5476 O O . PHE B 1 217 ? -17 -22.219 -1.402 1 72.88 217 PHE B O 1
ATOM 5483 N N . GLN B 1 218 ? -16.406 -20.109 -1.992 1 74.81 218 GLN B N 1
ATOM 5484 C CA . GLN B 1 218 ? -16.906 -19.547 -0.746 1 74.81 218 GLN B CA 1
ATOM 5485 C C . GLN B 1 218 ? -18.406 -19.281 -0.824 1 74.81 218 GLN B C 1
ATOM 5487 O O . GLN B 1 218 ? -19.094 -19.281 0.197 1 74.81 218 GLN B O 1
ATOM 5492 N N . LEU B 1 219 ? -18.797 -19.031 -2.074 1 78 219 LEU B N 1
ATOM 5493 C CA . LEU B 1 219 ? -20.219 -18.734 -2.318 1 78 219 LEU B CA 1
ATOM 5494 C C . LEU B 1 219 ? -20.781 -19.672 -3.391 1 78 219 LEU B C 1
ATOM 5496 O O . LEU B 1 219 ? -21.188 -19.203 -4.461 1 78 219 LEU B O 1
ATOM 5500 N N . PRO B 1 220 ? -20.953 -20.906 -3.062 1 72.44 220 PRO B N 1
ATOM 5501 C CA . PRO B 1 220 ? -21.312 -21.875 -4.09 1 72.44 220 PRO B CA 1
ATOM 5502 C C . PRO B 1 220 ? -22.703 -21.625 -4.699 1 72.44 220 PRO B C 1
ATOM 5504 O O . PRO B 1 220 ? -22.953 -22 -5.84 1 72.44 220 PRO B O 1
ATOM 5507 N N . ASN B 1 221 ? -23.438 -20.922 -3.986 1 73.62 221 ASN B N 1
ATOM 5508 C CA . ASN B 1 221 ? -24.797 -20.703 -4.465 1 73.62 221 ASN B CA 1
ATOM 5509 C C . ASN B 1 221 ? -24.844 -19.688 -5.598 1 73.62 221 ASN B C 1
ATOM 5511 O O . ASN B 1 221 ? -25.859 -19.531 -6.27 1 73.62 221 ASN B O 1
ATOM 5515 N N . VAL B 1 222 ? -23.75 -19.062 -5.836 1 73.19 222 VAL B N 1
ATOM 5516 C CA . VAL B 1 222 ? -23.797 -17.984 -6.816 1 73.19 222 VAL B CA 1
ATOM 5517 C C . VAL B 1 222 ? -23.25 -18.484 -8.156 1 73.19 222 VAL B C 1
ATOM 5519 O O . VAL B 1 222 ? -23.25 -17.75 -9.148 1 73.19 222 VAL B O 1
ATOM 5522 N N . PHE B 1 223 ? -22.906 -19.719 -8.297 1 70.81 223 PHE B N 1
ATOM 5523 C CA . PHE B 1 223 ? -22.297 -20.266 -9.492 1 70.81 223 PHE B CA 1
ATOM 5524 C C . PHE B 1 223 ? -23.25 -20.141 -10.688 1 70.81 223 PHE B C 1
ATOM 5526 O O . PHE B 1 223 ? -22.812 -19.891 -11.805 1 70.81 223 PHE B O 1
ATOM 5533 N N . TYR B 1 224 ? -24.484 -20.203 -10.406 1 70.12 224 TYR B N 1
ATOM 5534 C CA . TYR B 1 224 ? -25.422 -20.234 -11.516 1 70.12 224 TYR B CA 1
ATOM 5535 C C . TYR B 1 224 ? -26.078 -18.875 -11.719 1 70.12 224 TYR B C 1
ATOM 5537 O O . TYR B 1 224 ? -26.938 -18.719 -12.594 1 70.12 224 TYR B O 1
ATOM 5545 N N . SER B 1 225 ? -25.516 -17.984 -10.953 1 74.75 225 SER B N 1
ATOM 5546 C CA . SER B 1 225 ? -26.094 -16.641 -11.109 1 74.75 225 SER B CA 1
ATOM 5547 C C . SER B 1 225 ? -25.422 -15.891 -12.25 1 74.75 225 SER B C 1
ATOM 5549 O O . SER B 1 225 ? -24.234 -16.094 -12.523 1 74.75 225 SER B O 1
ATOM 5551 N N . ASP B 1 226 ? -26.188 -15.094 -12.977 1 73.81 226 ASP B N 1
ATOM 5552 C CA . ASP B 1 226 ? -25.656 -14.273 -14.062 1 73.81 226 ASP B CA 1
ATOM 5553 C C . ASP B 1 226 ? -24.891 -13.062 -13.516 1 73.81 226 ASP B C 1
ATOM 5555 O O . ASP B 1 226 ? -23.984 -12.547 -14.172 1 73.81 226 ASP B O 1
ATOM 5559 N N . ASP B 1 227 ? -25.344 -12.664 -12.32 1 79.94 227 ASP B N 1
ATOM 5560 C CA . ASP B 1 227 ? -24.719 -11.484 -11.719 1 79.94 227 ASP B CA 1
ATOM 5561 C C . ASP B 1 227 ? -23.656 -11.875 -10.695 1 79.94 227 ASP B C 1
ATOM 5563 O O . ASP B 1 227 ? -23.781 -12.906 -10.031 1 79.94 227 ASP B O 1
ATOM 5567 N N . PRO B 1 228 ? -22.641 -11.008 -10.695 1 84.62 228 PRO B N 1
ATOM 5568 C CA . PRO B 1 228 ? -21.656 -11.266 -9.633 1 84.62 228 PRO B CA 1
ATOM 5569 C C . PRO B 1 228 ? -22.25 -11.133 -8.234 1 84.62 228 PRO B C 1
ATOM 5571 O O . PRO B 1 228 ? -23.188 -10.352 -8.031 1 84.62 228 PRO B O 1
ATOM 5574 N N . PRO B 1 229 ? -21.719 -11.875 -7.367 1 86.56 229 PRO B N 1
ATOM 5575 C CA . PRO B 1 229 ? -22.188 -11.75 -5.988 1 86.56 229 PRO B CA 1
ATOM 5576 C C . PRO B 1 229 ? -21.828 -10.406 -5.359 1 86.56 229 PRO B C 1
ATOM 5578 O O . PRO B 1 229 ? -20.75 -9.867 -5.633 1 86.56 229 PRO B O 1
ATOM 5581 N N . TYR B 1 230 ? -22.781 -9.922 -4.57 1 90.62 230 TYR B N 1
ATOM 5582 C CA . TYR B 1 230 ? -22.5 -8.758 -3.744 1 90.62 230 TYR B CA 1
ATOM 5583 C C . TYR B 1 230 ? -21.656 -9.141 -2.531 1 90.62 230 TYR B C 1
ATOM 5585 O O . TYR B 1 230 ? -22.047 -10 -1.739 1 90.62 230 TYR B O 1
ATOM 5593 N N . VAL B 1 231 ? -20.531 -8.562 -2.406 1 92.81 231 VAL B N 1
ATOM 5594 C CA . VAL B 1 231 ? -19.625 -8.836 -1.288 1 92.81 231 VAL B CA 1
ATOM 5595 C C . VAL B 1 231 ? -19.594 -7.637 -0.342 1 92.81 231 VAL B C 1
ATOM 5597 O O . VAL B 1 231 ? -18.891 -6.656 -0.592 1 92.81 231 VAL B O 1
ATOM 5600 N N . ASN B 1 232 ? -20.297 -7.723 0.775 1 94.31 232 ASN B N 1
ATOM 5601 C CA . ASN B 1 232 ? -20.266 -6.637 1.748 1 94.31 232 ASN B CA 1
ATOM 5602 C C . ASN B 1 232 ? -19 -6.668 2.586 1 94.31 232 ASN B C 1
ATOM 5604 O O . ASN B 1 232 ? -18.172 -7.566 2.428 1 94.31 232 ASN B O 1
ATOM 5608 N N . LYS B 1 233 ? -18.828 -5.75 3.447 1 95.06 233 LYS B N 1
ATOM 5609 C CA . LYS B 1 233 ? -17.594 -5.586 4.211 1 95.06 233 LYS B CA 1
ATOM 5610 C C . LYS B 1 233 ? -17.328 -6.805 5.09 1 95.06 233 LYS B C 1
ATOM 5612 O O . LYS B 1 233 ? -16.188 -7.285 5.164 1 95.06 233 LYS B O 1
ATOM 5617 N N . THR B 1 234 ? -18.328 -7.32 5.758 1 93.94 234 THR B N 1
ATOM 5618 C CA . THR B 1 234 ? -18.172 -8.461 6.652 1 93.94 234 THR B CA 1
ATOM 5619 C C . THR B 1 234 ? -17.703 -9.695 5.883 1 93.94 234 THR B C 1
ATOM 5621 O O . THR B 1 234 ? -16.781 -10.383 6.316 1 93.94 234 THR B O 1
ATOM 5624 N N . LEU B 1 235 ? -18.375 -9.945 4.82 1 92.69 235 LEU B N 1
ATOM 5625 C CA . LEU B 1 235 ? -17.984 -11.07 3.984 1 92.69 235 LEU B CA 1
ATOM 5626 C C . LEU B 1 235 ? -16.578 -10.867 3.43 1 92.69 235 LEU B C 1
ATOM 5628 O O . LEU B 1 235 ? -15.789 -11.812 3.371 1 92.69 235 LEU B O 1
ATOM 5632 N N . PHE B 1 236 ? -16.297 -9.688 3.051 1 95.06 236 PHE B N 1
ATOM 5633 C CA . PHE B 1 236 ? -14.969 -9.344 2.545 1 95.06 236 PHE B CA 1
ATOM 5634 C C . PHE B 1 236 ? -13.898 -9.672 3.57 1 95.06 236 PHE B C 1
ATOM 5636 O O . PHE B 1 236 ? -12.906 -10.336 3.25 1 95.06 236 PHE B O 1
ATOM 5643 N N . ASP B 1 237 ? -14.078 -9.219 4.797 1 93.25 237 ASP B N 1
ATOM 5644 C CA . ASP B 1 237 ? -13.117 -9.469 5.867 1 93.25 237 ASP B CA 1
ATOM 5645 C C . ASP B 1 237 ? -12.93 -10.969 6.094 1 93.25 237 ASP B C 1
ATOM 5647 O O . ASP B 1 237 ? -11.797 -11.43 6.281 1 93.25 237 ASP B O 1
ATOM 5651 N N . THR B 1 238 ? -13.992 -11.672 6.031 1 92.25 238 THR B N 1
ATOM 5652 C CA . THR B 1 238 ? -13.945 -13.109 6.227 1 92.25 238 THR B CA 1
ATOM 5653 C C . THR B 1 238 ? -13.18 -13.789 5.094 1 92.25 238 THR B C 1
ATOM 5655 O O . THR B 1 238 ? -12.383 -14.695 5.332 1 92.25 238 THR B O 1
ATOM 5658 N N . MET B 1 239 ? -13.414 -13.352 3.916 1 92.69 239 MET B N 1
ATOM 5659 C CA . MET B 1 239 ? -12.766 -13.945 2.75 1 92.69 239 MET B CA 1
ATOM 5660 C C . MET B 1 239 ? -11.266 -13.648 2.754 1 92.69 239 MET B C 1
ATOM 5662 O O . MET B 1 239 ? -10.461 -14.516 2.406 1 92.69 239 MET B O 1
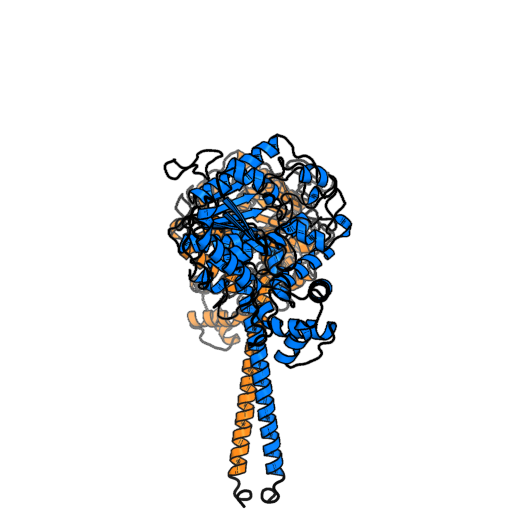ATOM 5666 N N . VAL B 1 240 ? -10.906 -12.406 3.111 1 94.5 240 VAL B N 1
ATOM 5667 C CA . VAL B 1 240 ? -9.492 -12.055 3.203 1 94.5 240 VAL B CA 1
ATOM 5668 C C . VAL B 1 240 ? -8.805 -12.961 4.223 1 94.5 240 VAL B C 1
ATOM 5670 O O . VAL B 1 240 ? -7.742 -13.523 3.947 1 94.5 240 VAL B O 1
ATOM 5673 N N . HIS B 1 241 ? -9.453 -13.133 5.355 1 92.25 241 HIS B N 1
ATOM 5674 C CA . HIS B 1 241 ? -8.914 -14 6.398 1 92.25 241 HIS B CA 1
ATOM 5675 C C . HIS B 1 241 ? -8.75 -15.43 5.898 1 92.25 241 HIS B C 1
ATOM 5677 O O . HIS B 1 241 ? -7.695 -16.047 6.09 1 92.25 241 HIS B O 1
ATOM 5683 N N . SER B 1 242 ? -9.742 -15.914 5.273 1 89.69 242 SER B N 1
ATOM 5684 C CA . SER B 1 242 ? -9.742 -17.281 4.785 1 89.69 242 SER B CA 1
ATOM 5685 C C . SER B 1 242 ? -8.68 -17.5 3.713 1 89.69 242 SER B C 1
ATOM 5687 O O . SER B 1 242 ? -7.984 -18.516 3.703 1 89.69 242 SER B O 1
ATOM 5689 N N . SER B 1 243 ? -8.586 -16.578 2.838 1 91 243 SER B N 1
ATOM 5690 C CA . SER B 1 243 ? -7.613 -16.703 1.76 1 91 243 SER B CA 1
ATOM 5691 C C . SER B 1 243 ? -6.188 -16.703 2.303 1 91 243 SER B C 1
ATOM 5693 O O . SER B 1 243 ? -5.348 -17.484 1.857 1 91 243 SER B O 1
ATOM 5695 N N . LEU B 1 244 ? -5.941 -15.828 3.244 1 91.12 244 LEU B N 1
ATOM 5696 C CA . LEU B 1 244 ? -4.605 -15.734 3.822 1 91.12 244 LEU B CA 1
ATOM 5697 C C . LEU B 1 244 ? -4.289 -16.969 4.664 1 91.12 244 LEU B C 1
ATOM 5699 O O . LEU B 1 244 ? -3.129 -17.375 4.758 1 91.12 244 LEU B O 1
ATOM 5703 N N . SER B 1 245 ? -5.328 -17.547 5.289 1 84.5 245 SER B N 1
ATOM 5704 C CA . SER B 1 245 ? -5.129 -18.75 6.086 1 84.5 245 SER B CA 1
ATOM 5705 C C . SER B 1 245 ? -4.688 -19.922 5.219 1 84.5 245 SER B C 1
ATOM 5707 O O . SER B 1 245 ? -3.949 -20.797 5.676 1 84.5 245 SER B O 1
ATOM 5709 N N . LEU B 1 246 ? -5.129 -19.906 4.02 1 77.19 246 LEU B N 1
ATOM 5710 C CA . LEU B 1 246 ? -4.789 -20.984 3.088 1 77.19 246 LEU B CA 1
ATOM 5711 C C . LEU B 1 246 ? -3.346 -20.859 2.613 1 77.19 246 LEU B C 1
ATOM 5713 O O . LEU B 1 246 ? -2.699 -21.859 2.301 1 77.19 246 LEU B O 1
ATOM 5717 N N . THR B 1 247 ? -2.902 -19.609 2.668 1 76.06 247 THR B N 1
ATOM 5718 C CA . THR B 1 247 ? -1.611 -19.375 2.035 1 76.06 247 THR B CA 1
ATOM 5719 C C . THR B 1 247 ? -0.542 -19.078 3.082 1 76.06 247 THR B C 1
ATOM 5721 O O . THR B 1 247 ? 0.651 -19.266 2.83 1 76.06 247 THR B O 1
ATOM 5724 N N . SER B 1 248 ? -0.94 -18.594 4.289 1 72.31 248 SER B N 1
ATOM 5725 C CA . SER B 1 248 ? 0.032 -18.172 5.293 1 72.31 248 SER B CA 1
ATOM 5726 C C . SER B 1 248 ? -0.093 -19 6.562 1 72.31 248 SER B C 1
ATOM 5728 O O . SER B 1 248 ? 0.696 -18.844 7.496 1 72.31 248 SER B O 1
ATOM 5730 N N . GLY B 1 249 ? -0.978 -19.938 6.625 1 73.25 249 GLY B N 1
ATOM 5731 C CA . GLY B 1 249 ? -1.175 -20.734 7.824 1 73.25 249 GLY B CA 1
ATOM 5732 C C . GLY B 1 249 ? -2.496 -20.453 8.516 1 73.25 249 GLY B C 1
ATOM 5733 O O . GLY B 1 249 ? -3.188 -19.484 8.18 1 73.25 249 GLY B O 1
ATOM 5734 N N . PRO B 1 250 ? -2.836 -21.266 9.461 1 72.62 250 PRO B N 1
ATOM 5735 C CA . PRO B 1 250 ? -4.168 -21.188 10.07 1 72.62 250 PRO B CA 1
ATOM 5736 C C . PRO B 1 250 ? -4.344 -19.953 10.945 1 72.62 250 PRO B C 1
ATOM 5738 O O . PRO B 1 250 ? -5.469 -19.484 11.141 1 72.62 250 PRO B O 1
ATOM 5741 N N . VAL B 1 251 ? -3.307 -19.516 11.516 1 79.06 251 VAL B N 1
ATOM 5742 C CA . VAL B 1 251 ? -3.4 -18.312 12.336 1 79.06 251 VAL B CA 1
ATOM 5743 C C . VAL B 1 251 ? -2.82 -17.125 11.562 1 79.06 251 VAL B C 1
ATOM 5745 O O . VAL B 1 251 ? -1.602 -17 11.43 1 79.06 251 VAL B O 1
ATOM 5748 N N . VAL B 1 252 ? -3.674 -16.328 11.141 1 85.62 252 VAL B N 1
ATOM 5749 C CA . VAL B 1 252 ? -3.24 -15.164 10.391 1 85.62 252 VAL B CA 1
ATOM 5750 C C . VAL B 1 252 ? -3.164 -13.953 11.312 1 85.62 252 VAL B C 1
ATOM 5752 O O . VAL B 1 252 ? -4.18 -13.508 11.852 1 85.62 252 VAL B O 1
ATOM 5755 N N . PRO B 1 253 ? -2.01 -13.422 11.516 1 84.81 253 PRO B N 1
ATOM 5756 C CA . PRO B 1 253 ? -1.932 -12.211 12.328 1 84.81 253 PRO B CA 1
ATOM 5757 C C . PRO B 1 253 ? -2.742 -11.055 11.742 1 84.81 253 PRO B C 1
ATOM 5759 O O . PRO B 1 253 ? -2.775 -10.875 10.523 1 84.81 253 PRO B O 1
ATOM 5762 N N . THR B 1 254 ? -3.348 -10.305 12.617 1 89.56 254 THR B N 1
ATOM 5763 C CA . THR B 1 254 ? -4.188 -9.188 12.211 1 89.56 254 THR B CA 1
ATOM 5764 C C . THR B 1 254 ? -3.391 -8.188 11.383 1 89.56 254 THR B C 1
ATOM 5766 O O . THR B 1 254 ? -3.922 -7.578 10.453 1 89.56 254 THR B O 1
ATOM 5769 N N . LEU B 1 255 ? -2.127 -8.016 11.727 1 91.31 255 LEU B N 1
ATOM 5770 C CA . LEU B 1 255 ? -1.282 -7.055 11.031 1 91.31 255 LEU B CA 1
ATOM 5771 C C . LEU B 1 255 ? -1.112 -7.441 9.562 1 91.31 255 LEU B C 1
ATOM 5773 O O . LEU B 1 255 ? -1.013 -6.57 8.695 1 91.31 255 LEU B O 1
ATOM 5777 N N . ILE B 1 256 ? -1.062 -8.742 9.242 1 93.94 256 ILE B N 1
ATOM 5778 C CA . ILE B 1 256 ? -0.933 -9.219 7.863 1 93.94 256 ILE B CA 1
ATOM 5779 C C . ILE B 1 256 ? -2.217 -8.914 7.094 1 93.94 256 ILE B C 1
ATOM 5781 O O . ILE B 1 256 ? -2.17 -8.5 5.934 1 93.94 256 ILE B O 1
ATOM 5785 N N . GLU B 1 257 ? -3.346 -9.141 7.719 1 95.12 257 GLU B N 1
ATOM 5786 C CA . GLU B 1 257 ? -4.633 -8.82 7.105 1 95.12 257 GLU B CA 1
ATOM 5787 C C . GLU B 1 257 ? -4.754 -7.332 6.816 1 95.12 257 GLU B C 1
ATOM 5789 O O . GLU B 1 257 ? -5.184 -6.938 5.73 1 95.12 257 GLU B O 1
ATOM 5794 N N . ASP B 1 258 ? -4.387 -6.539 7.812 1 95.81 258 ASP B N 1
ATOM 5795 C CA . ASP B 1 258 ? -4.512 -5.094 7.66 1 95.81 258 ASP B CA 1
ATOM 5796 C C . ASP B 1 258 ? -3.555 -4.57 6.59 1 95.81 258 ASP B C 1
ATOM 5798 O O . ASP B 1 258 ? -3.883 -3.631 5.863 1 95.81 258 ASP B O 1
ATOM 5802 N N . ALA B 1 259 ? -2.326 -5.137 6.57 1 97.12 259 ALA B N 1
ATOM 5803 C CA . ALA B 1 259 ? -1.387 -4.766 5.516 1 97.12 259 ALA B CA 1
ATOM 5804 C C . ALA B 1 259 ? -1.954 -5.09 4.137 1 97.12 259 ALA B C 1
ATOM 5806 O O . ALA B 1 259 ? -1.788 -4.312 3.191 1 97.12 259 ALA B O 1
ATOM 5807 N N . THR B 1 260 ? -2.582 -6.254 3.975 1 98.12 260 THR B N 1
ATOM 5808 C CA . THR B 1 260 ? -3.197 -6.66 2.717 1 98.12 260 THR B CA 1
ATOM 5809 C C . THR B 1 260 ? -4.316 -5.703 2.326 1 98.12 260 THR B C 1
ATOM 5811 O O . THR B 1 260 ? -4.406 -5.281 1.171 1 98.12 260 THR B O 1
ATOM 5814 N N . LYS B 1 261 ? -5.16 -5.34 3.266 1 97.81 261 LYS B N 1
ATOM 5815 C CA . LYS B 1 261 ? -6.25 -4.406 3.008 1 97.81 261 LYS B CA 1
ATOM 5816 C C . LYS B 1 261 ? -5.715 -3.033 2.604 1 97.81 261 LYS B C 1
ATOM 5818 O O . LYS B 1 261 ? -6.273 -2.379 1.721 1 97.81 261 LYS B O 1
ATOM 5823 N N . GLN B 1 262 ? -4.637 -2.59 3.258 1 98 262 GLN B N 1
ATOM 5824 C CA . GLN B 1 262 ? -4.023 -1.312 2.918 1 98 262 GLN B CA 1
ATOM 5825 C C . GLN B 1 262 ? -3.588 -1.284 1.454 1 98 2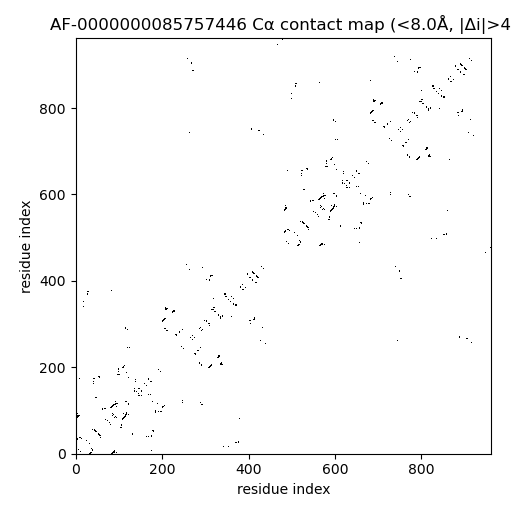62 GLN B C 1
ATOM 5827 O O . GLN B 1 262 ? -3.682 -0.247 0.794 1 98 262 GLN B O 1
ATOM 5832 N N . GLU B 1 263 ? -3.156 -2.449 0.98 1 97.94 263 GLU B N 1
ATOM 5833 C CA . GLU B 1 263 ? -2.637 -2.543 -0.381 1 97.94 263 GLU B CA 1
ATOM 5834 C C . GLU B 1 263 ? -3.768 -2.514 -1.406 1 97.94 263 GLU B C 1
ATOM 5836 O O . GLU B 1 263 ? -3.586 -2.021 -2.521 1 97.94 263 GLU B O 1
ATOM 5841 N N . TYR B 1 264 ? -5.012 -2.967 -1.027 1 98.12 264 TYR B N 1
ATOM 5842 C CA . TYR B 1 264 ? -5.957 -3.256 -2.1 1 98.12 264 TYR B CA 1
ATOM 5843 C C . TYR B 1 264 ? -7.246 -2.463 -1.919 1 98.12 264 TYR B C 1
ATOM 5845 O O . TYR B 1 264 ? -7.977 -2.227 -2.883 1 98.12 264 TYR B O 1
ATOM 5853 N N . VAL B 1 265 ? -7.629 -2.064 -0.742 1 97.94 265 VAL B N 1
ATOM 5854 C CA . VAL B 1 265 ? -8.922 -1.446 -0.471 1 97.94 265 VAL B CA 1
ATOM 5855 C C . VAL B 1 265 ? -8.938 -0.02 -1.017 1 97.94 265 VAL B C 1
ATOM 5857 O O . VAL B 1 265 ? -7.961 0.717 -0.873 1 97.94 265 VAL B O 1
ATOM 5860 N N . ASP B 1 266 ? -9.977 0.315 -1.681 1 97.75 266 ASP B N 1
ATOM 5861 C CA . ASP B 1 266 ? -10.273 1.708 -2 1 97.75 266 ASP B CA 1
ATOM 5862 C C . ASP B 1 266 ? -10.812 2.447 -0.779 1 97.75 266 ASP B C 1
ATOM 5864 O O . ASP B 1 266 ? -12.023 2.459 -0.541 1 97.75 266 ASP B O 1
ATOM 5868 N N . TRP B 1 267 ? -9.984 3.146 -0.162 1 97.25 267 TRP B N 1
ATOM 5869 C CA . TRP B 1 267 ? -10.336 3.725 1.131 1 97.25 267 TRP B CA 1
ATOM 5870 C C . TRP B 1 267 ? -11.281 4.906 0.959 1 97.25 267 TRP B C 1
ATOM 5872 O O . TRP B 1 267 ? -11.883 5.379 1.931 1 97.25 267 TRP B O 1
ATOM 5882 N N . SER B 1 268 ? -11.438 5.434 -0.286 1 97.38 268 SER B N 1
ATOM 5883 C CA . SER B 1 268 ? -12.445 6.465 -0.531 1 97.38 268 SER B CA 1
ATOM 5884 C C . SER B 1 268 ? -13.852 5.918 -0.345 1 97.38 268 SER B C 1
ATOM 5886 O O . SER B 1 268 ? -14.812 6.684 -0.221 1 97.38 268 SER B O 1
ATOM 5888 N N . GLN B 1 269 ? -13.953 4.559 -0.297 1 96.69 269 GLN B N 1
ATOM 5889 C CA . GLN B 1 269 ? -15.258 3.918 -0.148 1 96.69 269 GLN B CA 1
ATOM 5890 C C . GLN B 1 269 ? -15.398 3.283 1.232 1 96.69 269 GLN B C 1
ATOM 5892 O O . GLN B 1 269 ? -16.391 2.611 1.51 1 96.69 269 GLN B O 1
ATOM 5897 N N . ALA B 1 270 ? -14.445 3.506 2.045 1 90.62 270 ALA B N 1
ATOM 5898 C CA . ALA B 1 270 ? -14.391 2.785 3.312 1 90.62 270 ALA B CA 1
ATOM 5899 C C . ALA B 1 270 ? -15.609 3.107 4.18 1 90.62 270 ALA B C 1
ATOM 5901 O O . ALA B 1 270 ? -16.062 2.268 4.961 1 90.62 270 ALA B O 1
ATOM 5902 N N . ASP B 1 271 ? -16.172 4.273 4.012 1 93.62 271 ASP B N 1
ATOM 5903 C CA . ASP B 1 271 ? -17.312 4.684 4.82 1 93.62 271 ASP B CA 1
ATOM 5904 C C . ASP B 1 271 ? -18.625 4.371 4.113 1 93.62 271 ASP B C 1
ATOM 5906 O O . ASP B 1 271 ? -19.703 4.602 4.664 1 93.62 271 ASP B O 1
ATOM 5910 N N . ASN B 1 272 ? -18.562 3.92 2.902 1 95.88 272 ASN B N 1
ATOM 5911 C CA . ASN B 1 272 ? -19.75 3.52 2.145 1 95.88 272 ASN B CA 1
ATOM 5912 C C . ASN B 1 272 ? -20.219 2.121 2.535 1 95.88 272 ASN B C 1
ATOM 5914 O O . ASN B 1 272 ? -19.672 1.124 2.057 1 95.88 272 ASN B O 1
ATOM 5918 N N . GLU B 1 273 ? -21.281 1.996 3.189 1 93.19 273 GLU B N 1
ATOM 5919 C CA . GLU B 1 273 ? -21.766 0.743 3.764 1 93.19 273 GLU B CA 1
ATOM 5920 C C . GLU B 1 273 ? -22.234 -0.215 2.676 1 93.19 273 GLU B C 1
ATOM 5922 O O . GLU B 1 273 ? -22.312 -1.426 2.895 1 93.19 273 GLU B O 1
ATOM 5927 N N . THR B 1 274 ? -22.562 0.308 1.533 1 95.56 274 THR B N 1
ATOM 5928 C CA . THR B 1 274 ? -23.141 -0.529 0.484 1 95.56 274 THR B CA 1
ATOM 5929 C C . THR B 1 274 ? -22.094 -0.825 -0.597 1 95.56 274 THR B C 1
ATOM 5931 O O . THR B 1 274 ? -22.438 -1.36 -1.655 1 95.56 274 THR B O 1
ATOM 5934 N N . PHE B 1 275 ? -20.891 -0.392 -0.301 1 96.62 275 PHE B N 1
ATOM 5935 C CA . PHE B 1 275 ? -19.828 -0.635 -1.283 1 96.62 275 PHE B CA 1
ATOM 5936 C C . PHE B 1 275 ? -19.672 -2.129 -1.54 1 96.62 275 PHE B C 1
ATOM 5938 O O . PHE B 1 275 ? -19.719 -2.934 -0.608 1 96.62 275 PHE B O 1
ATOM 5945 N N . ASP B 1 276 ? -19.547 -2.531 -2.822 1 96.62 276 ASP B N 1
ATOM 5946 C CA . ASP B 1 276 ? -19.328 -3.914 -3.229 1 96.62 276 ASP B CA 1
ATOM 5947 C C . ASP B 1 276 ? -17.828 -4.215 -3.344 1 96.62 276 ASP B C 1
ATOM 5949 O O . ASP B 1 276 ? -17.141 -3.676 -4.219 1 96.62 276 ASP B O 1
ATOM 5953 N N . TYR B 1 277 ? -17.328 -5.168 -2.504 1 95.44 277 TYR B N 1
ATOM 5954 C CA . TYR B 1 277 ? -15.898 -5.457 -2.42 1 95.44 277 TYR B CA 1
ATOM 5955 C C . TYR B 1 277 ? -15.516 -6.59 -3.367 1 95.44 277 TYR B C 1
ATOM 5957 O O . TYR B 1 277 ? -14.398 -7.109 -3.305 1 95.44 277 TYR B O 1
ATOM 5965 N N . PHE B 1 278 ? -16.375 -6.984 -4.297 1 92.94 278 PHE B N 1
ATOM 5966 C CA . PHE B 1 278 ? -16.109 -8.086 -5.215 1 92.94 278 PHE B CA 1
ATOM 5967 C C . PHE B 1 278 ? -14.828 -7.844 -6.008 1 92.94 278 PHE B C 1
ATOM 5969 O O . PHE B 1 278 ? -13.938 -8.695 -6.031 1 92.94 278 PHE B O 1
ATOM 5976 N N . GLU B 1 279 ? -14.719 -6.691 -6.566 1 93.81 279 GLU B N 1
ATOM 5977 C CA . GLU B 1 279 ? -13.57 -6.367 -7.402 1 93.81 279 GLU B CA 1
ATOM 5978 C C . GLU B 1 279 ? -12.32 -6.121 -6.555 1 93.81 279 GLU B C 1
ATOM 5980 O O . GLU B 1 279 ? -11.203 -6.156 -7.066 1 93.81 279 GLU B O 1
ATOM 5985 N N . THR B 1 280 ? -12.547 -5.816 -5.23 1 96.06 280 THR B N 1
ATOM 5986 C CA . THR B 1 280 ? -11.422 -5.645 -4.32 1 96.06 280 THR B CA 1
ATOM 5987 C C . THR B 1 280 ? -10.82 -6.996 -3.951 1 96.06 280 THR B C 1
ATOM 5989 O O . THR B 1 280 ? -9.594 -7.133 -3.875 1 96.06 280 THR B O 1
ATOM 5992 N N . PHE B 1 281 ? -11.625 -7.953 -3.762 1 94.44 281 PHE B N 1
ATOM 5993 C CA . PHE B 1 281 ? -11.148 -9.242 -3.281 1 94.44 281 PHE B CA 1
ATOM 5994 C C . PHE B 1 281 ? -10.492 -10.031 -4.41 1 94.44 281 PHE B C 1
ATOM 5996 O O . PHE B 1 281 ? -9.523 -10.758 -4.184 1 94.44 281 PHE B O 1
ATOM 6003 N N . ASN B 1 282 ? -11.008 -9.938 -5.613 1 93.69 282 ASN B N 1
ATOM 6004 C CA . ASN B 1 282 ? -10.547 -10.734 -6.75 1 93.69 282 ASN B CA 1
ATOM 6005 C C . ASN B 1 282 ? -9.031 -10.672 -6.898 1 93.69 282 ASN B C 1
ATOM 6007 O O . ASN B 1 282 ? -8.367 -11.711 -6.938 1 93.69 282 ASN B O 1
ATOM 6011 N N . PRO B 1 283 ? -8.469 -9.578 -6.855 1 96.31 283 PRO B N 1
ATOM 6012 C CA . PRO B 1 283 ? -7.012 -9.555 -7.035 1 96.31 283 PRO B CA 1
ATOM 6013 C C . PRO B 1 283 ? -6.258 -9.992 -5.777 1 96.31 283 PRO B C 1
ATOM 6015 O O . PRO B 1 283 ? -5.098 -10.398 -5.863 1 96.31 283 PRO B O 1
ATOM 6018 N N . ILE B 1 284 ? -6.859 -9.891 -4.59 1 96.69 284 ILE B N 1
ATOM 6019 C CA . ILE B 1 284 ? -6.16 -10.297 -3.375 1 96.69 284 ILE B CA 1
ATOM 6020 C C . ILE B 1 284 ? -5.797 -11.781 -3.457 1 96.69 284 ILE B C 1
ATOM 6022 O O . ILE B 1 284 ? -4.621 -12.141 -3.367 1 96.69 284 ILE B O 1
ATOM 6026 N N . TYR B 1 285 ? -6.746 -12.594 -3.746 1 94.88 285 TYR B N 1
ATOM 6027 C CA . TYR B 1 285 ? -6.488 -14.023 -3.846 1 94.88 285 TYR B CA 1
ATOM 6028 C C . TYR B 1 285 ? -5.68 -14.352 -5.098 1 94.88 285 TYR B C 1
ATOM 6030 O O . TYR B 1 285 ? -4.727 -15.125 -5.043 1 94.88 285 TYR B O 1
ATOM 6038 N N . GLY B 1 286 ? -6.047 -13.797 -6.215 1 96.25 286 GLY B N 1
ATOM 6039 C CA . GLY B 1 286 ? -5.371 -14.062 -7.473 1 96.25 286 GLY B CA 1
ATOM 6040 C C . GLY B 1 286 ? -3.893 -13.727 -7.438 1 96.25 286 GLY B C 1
ATOM 6041 O O . GLY B 1 286 ? -3.061 -14.492 -7.934 1 96.25 286 GLY B O 1
ATOM 6042 N N . ASP B 1 287 ? -3.564 -12.57 -6.848 1 97.56 287 ASP B N 1
ATOM 6043 C CA . ASP B 1 287 ? -2.176 -12.125 -6.801 1 97.56 287 ASP B CA 1
ATOM 6044 C C . ASP B 1 287 ? -1.355 -12.984 -5.84 1 97.56 287 ASP B C 1
ATOM 6046 O O . ASP B 1 287 ? -0.227 -13.367 -6.156 1 97.56 287 ASP B O 1
ATOM 6050 N N . ASP B 1 288 ? -1.947 -13.281 -4.754 1 95.69 288 ASP B N 1
ATOM 6051 C CA . ASP B 1 288 ? -1.247 -14.062 -3.744 1 95.69 288 ASP B CA 1
ATOM 6052 C C . ASP B 1 288 ? -0.997 -15.492 -4.23 1 95.69 288 ASP B C 1
ATOM 6054 O O . ASP B 1 288 ? 0.107 -16.016 -4.082 1 95.69 288 ASP B O 1
ATOM 6058 N N . ALA B 1 289 ? -1.941 -16.078 -4.891 1 94.56 289 ALA B N 1
ATOM 6059 C CA . ALA B 1 289 ? -1.922 -17.516 -5.191 1 94.56 289 ALA B CA 1
ATOM 6060 C C . ALA B 1 289 ? -1.254 -17.781 -6.539 1 94.56 289 ALA B C 1
ATOM 6062 O O . ALA B 1 289 ? -0.62 -18.828 -6.727 1 94.56 289 ALA B O 1
ATOM 6063 N N . PHE B 1 290 ? -1.404 -16.781 -7.488 1 96.94 290 PHE B N 1
ATOM 6064 C CA . PHE B 1 290 ? -1.058 -17.172 -8.852 1 96.94 290 PHE B CA 1
ATOM 6065 C C . PHE B 1 290 ? -0.152 -16.141 -9.5 1 96.94 290 PHE B C 1
ATOM 6067 O O . PHE B 1 290 ? 0.962 -16.453 -9.922 1 96.94 290 PHE B O 1
ATOM 6074 N N . SER B 1 291 ? -0.51 -14.883 -9.469 1 98.19 291 SER B N 1
ATOM 6075 C CA . SER B 1 291 ? 0.17 -13.867 -10.266 1 98.19 291 SER B CA 1
ATOM 6076 C C . SER B 1 291 ? 1.56 -13.57 -9.711 1 98.19 291 SER B C 1
ATOM 6078 O O . SER B 1 291 ? 2.551 -13.625 -10.438 1 98.19 291 SER B O 1
ATOM 6080 N N . CYS B 1 292 ? 1.603 -13.25 -8.43 1 98.19 292 CYS B N 1
ATOM 6081 C CA . CYS B 1 292 ? 2.854 -12.734 -7.883 1 98.19 292 CYS B CA 1
ATOM 6082 C C . CYS B 1 292 ? 3.889 -13.852 -7.758 1 98.19 292 CYS B C 1
ATOM 6084 O O . CYS B 1 292 ? 5.078 -13.625 -7.992 1 98.19 292 CYS B O 1
ATOM 6086 N N . PRO B 1 293 ? 3.498 -15.078 -7.434 1 97.31 293 PRO B N 1
ATOM 6087 C CA . PRO B 1 293 ? 4.477 -16.156 -7.508 1 97.31 293 PRO B CA 1
ATOM 6088 C C . PRO B 1 293 ? 5.004 -16.391 -8.922 1 97.31 293 PRO B C 1
ATOM 6090 O O . PRO B 1 293 ? 6.176 -16.719 -9.102 1 97.31 293 PRO B O 1
ATOM 6093 N N . SER B 1 294 ? 4.176 -16.25 -9.898 1 98.62 294 SER B N 1
ATOM 6094 C CA . SER B 1 294 ? 4.602 -16.375 -11.289 1 98.62 294 SER B CA 1
ATOM 6095 C C . SER B 1 294 ? 5.625 -15.305 -11.656 1 98.62 294 SER B C 1
ATOM 6097 O O . SER B 1 294 ? 6.637 -15.602 -12.297 1 98.62 294 SER B O 1
ATOM 6099 N N . ILE B 1 295 ? 5.34 -14.133 -11.227 1 98.62 295 ILE B N 1
ATOM 6100 C CA . ILE B 1 295 ? 6.25 -13.031 -11.516 1 98.62 295 ILE B CA 1
ATOM 6101 C C . ILE B 1 295 ? 7.57 -13.25 -10.773 1 98.62 295 ILE B C 1
ATOM 6103 O O . ILE B 1 295 ? 8.641 -12.953 -11.312 1 98.62 295 ILE B O 1
ATOM 6107 N N . LYS B 1 296 ? 7.5 -13.719 -9.555 1 98 296 LYS B N 1
ATOM 6108 C CA . LYS B 1 296 ? 8.719 -14.031 -8.812 1 98 296 LYS B CA 1
ATOM 6109 C C . LYS B 1 296 ? 9.57 -15.055 -9.555 1 98 296 LYS B C 1
ATOM 6111 O O . LYS B 1 296 ? 10.789 -14.898 -9.648 1 98 296 LYS B O 1
ATOM 6116 N N . THR B 1 297 ? 8.961 -16.078 -10.039 1 98.5 297 THR B N 1
ATOM 6117 C CA . THR B 1 297 ? 9.648 -17.125 -10.781 1 98.5 297 THR B CA 1
ATOM 6118 C C . THR B 1 297 ? 10.258 -16.578 -12.07 1 98.5 297 THR B C 1
ATOM 6120 O O . THR B 1 297 ? 11.414 -16.844 -12.383 1 98.5 297 THR B O 1
ATOM 6123 N N . ALA B 1 298 ? 9.508 -15.805 -12.781 1 98.56 298 ALA B N 1
ATOM 6124 C CA . ALA B 1 298 ? 10.016 -15.195 -14.016 1 98.56 298 ALA B CA 1
ATOM 6125 C C . ALA B 1 298 ? 11.227 -14.312 -13.734 1 98.56 298 ALA B C 1
ATOM 6127 O O . ALA B 1 298 ? 12.211 -14.352 -14.477 1 98.56 298 ALA B O 1
ATOM 6128 N N . ARG B 1 299 ? 11.117 -13.555 -12.719 1 98 299 ARG B N 1
ATOM 6129 C CA . ARG B 1 299 ? 12.211 -12.664 -12.352 1 98 299 ARG B CA 1
ATOM 6130 C C . ARG B 1 299 ? 13.477 -13.453 -12.031 1 98 299 ARG B C 1
ATOM 6132 O O . ARG B 1 299 ? 14.578 -13.07 -12.445 1 98 299 ARG B O 1
ATOM 6139 N N . ALA B 1 300 ? 13.344 -14.508 -11.273 1 98 300 ALA B N 1
ATOM 6140 C CA . ALA B 1 300 ? 14.492 -15.344 -10.945 1 98 300 ALA B CA 1
ATOM 6141 C C . ALA B 1 300 ? 15.164 -15.883 -12.211 1 98 300 ALA B C 1
ATOM 6143 O O . ALA B 1 300 ? 16.391 -15.867 -12.328 1 98 300 ALA B O 1
ATOM 6144 N N . HIS B 1 301 ? 14.375 -16.328 -13.117 1 98.25 301 HIS B N 1
ATOM 6145 C CA . HIS B 1 301 ? 14.922 -16.859 -14.367 1 98.25 301 HIS B CA 1
ATOM 6146 C C . HIS B 1 301 ? 15.625 -15.766 -15.156 1 98.25 301 HIS B C 1
ATOM 6148 O O . HIS B 1 301 ? 16.688 -15.992 -15.734 1 98.25 301 HIS B O 1
ATOM 6154 N N . ALA B 1 302 ? 15.016 -14.617 -15.219 1 97.94 302 ALA B N 1
ATOM 6155 C CA . ALA B 1 302 ? 15.617 -13.5 -15.938 1 97.94 302 ALA B CA 1
ATOM 6156 C C . ALA B 1 302 ? 16.953 -13.102 -15.312 1 97.94 302 ALA B C 1
ATOM 6158 O O . ALA B 1 302 ? 17.875 -12.68 -16.016 1 97.94 302 ALA B O 1
ATOM 6159 N N . MET B 1 303 ? 17.047 -13.258 -14.07 1 96.69 303 MET B N 1
ATOM 6160 C CA . MET B 1 303 ? 18.234 -12.812 -13.336 1 96.69 303 MET B CA 1
ATOM 6161 C C . MET B 1 303 ? 19.359 -13.844 -13.43 1 96.69 303 MET B C 1
ATOM 6163 O O . MET B 1 303 ? 20.531 -13.484 -13.516 1 96.69 303 MET B O 1
ATOM 6167 N N . PHE B 1 304 ? 18.984 -15.109 -13.422 1 96.69 304 PHE B N 1
ATOM 6168 C CA . PHE B 1 304 ? 20 -16.125 -13.164 1 96.69 304 PHE B CA 1
ATOM 6169 C C . PHE B 1 304 ? 20.328 -16.891 -14.438 1 96.69 304 PHE B C 1
ATOM 6171 O O . PHE B 1 304 ? 21.328 -17.609 -14.5 1 96.69 304 PHE B O 1
ATOM 6178 N N . THR B 1 305 ? 19.453 -16.734 -15.453 1 93.56 305 THR B N 1
ATOM 6179 C CA . THR B 1 305 ? 19.656 -17.547 -16.656 1 93.56 305 THR B CA 1
ATOM 6180 C C . THR B 1 305 ? 19.828 -16.656 -17.875 1 93.56 305 THR B C 1
ATOM 6182 O O . THR B 1 305 ? 19.344 -15.523 -17.906 1 93.56 305 THR B O 1
ATOM 6185 N N . SER B 1 306 ? 20.578 -17.203 -18.844 1 95.38 306 SER B N 1
ATOM 6186 C CA . SER B 1 306 ? 20.688 -16.531 -20.141 1 95.38 306 SER B CA 1
ATOM 6187 C C . SER B 1 306 ? 19.578 -16.953 -21.094 1 95.38 306 SER B C 1
ATOM 6189 O O . SER B 1 306 ? 19.391 -16.344 -22.141 1 95.38 306 SER B O 1
ATOM 6191 N N . GLU B 1 307 ? 18.844 -18 -20.719 1 97.12 307 GLU B N 1
ATOM 6192 C CA . GLU B 1 307 ? 17.703 -18.453 -21.516 1 97.12 307 GLU B CA 1
ATOM 6193 C C . GLU B 1 307 ? 16.531 -17.484 -21.391 1 97.12 307 GLU B C 1
ATOM 6195 O O . GLU B 1 307 ? 16.344 -16.844 -20.359 1 97.12 307 GLU B O 1
ATOM 6200 N N . PRO B 1 308 ? 15.75 -17.375 -22.422 1 97.62 308 PRO B N 1
ATOM 6201 C CA . PRO B 1 308 ? 14.648 -16.406 -22.391 1 97.62 308 PRO B CA 1
ATOM 6202 C C . PRO B 1 308 ? 13.484 -16.859 -21.516 1 97.62 308 PRO B C 1
ATOM 6204 O O . PRO B 1 308 ? 13.211 -18.062 -21.422 1 97.62 308 PRO B O 1
ATOM 6207 N N . VAL B 1 309 ? 12.844 -15.93 -20.922 1 98.5 309 VAL B N 1
ATOM 6208 C CA . VAL B 1 309 ? 11.594 -16.109 -20.203 1 98.5 309 VAL B CA 1
ATOM 6209 C C . VAL B 1 309 ? 10.531 -15.164 -20.75 1 98.5 309 VAL B C 1
ATOM 6211 O O . VAL B 1 309 ? 10.812 -13.992 -21 1 98.5 309 VAL B O 1
ATOM 6214 N N . TYR B 1 310 ? 9.391 -15.703 -21 1 98.75 310 TYR B N 1
ATOM 6215 C CA . TYR B 1 310 ? 8.258 -14.953 -21.531 1 98.75 310 TYR B CA 1
ATOM 6216 C C . TYR B 1 310 ? 7.086 -14.969 -20.562 1 98.75 310 TYR B C 1
ATOM 6218 O O . TYR B 1 310 ? 6.812 -15.984 -19.922 1 98.75 310 TYR B O 1
ATOM 6226 N N . ILE B 1 311 ? 6.41 -13.781 -20.438 1 98.81 311 ILE B N 1
ATOM 6227 C CA . ILE B 1 311 ? 5.242 -13.68 -19.562 1 98.81 311 ILE B CA 1
ATOM 6228 C C . ILE B 1 311 ? 4 -13.375 -20.391 1 98.81 311 ILE B C 1
ATOM 6230 O O . ILE B 1 311 ? 4.051 -12.562 -21.312 1 98.81 311 ILE B O 1
ATOM 6234 N N . TYR B 1 312 ? 2.92 -14.023 -20.047 1 98.75 312 TYR B N 1
ATOM 6235 C CA . TYR B 1 312 ? 1.645 -13.602 -20.609 1 98.75 312 TYR B CA 1
ATOM 6236 C C . TYR B 1 312 ? 0.65 -13.25 -19.516 1 98.75 312 TYR B C 1
ATOM 6238 O O . TYR B 1 312 ? 0.754 -13.75 -18.391 1 98.75 312 TYR B O 1
ATOM 6246 N N . PHE B 1 313 ? -0.214 -12.414 -19.812 1 98.81 313 PHE B N 1
ATOM 6247 C CA . PHE B 1 313 ? -1.345 -11.969 -19.016 1 98.81 313 PHE B CA 1
ATOM 6248 C C . PHE B 1 313 ? -2.629 -11.977 -19.828 1 98.81 313 PHE B C 1
ATOM 6250 O O . PHE B 1 313 ? -2.836 -11.102 -20.672 1 98.81 313 PHE B O 1
ATOM 6257 N N . MET B 1 314 ? -3.453 -12.961 -19.516 1 98.44 314 MET B N 1
ATOM 6258 C CA . MET B 1 314 ? -4.668 -13.055 -20.328 1 98.44 314 MET B CA 1
ATOM 6259 C C . MET B 1 314 ? -5.77 -12.164 -19.75 1 98.44 314 MET B C 1
ATOM 6261 O O . MET B 1 314 ? -6.137 -12.305 -18.578 1 98.44 314 MET B O 1
ATOM 6265 N N . THR B 1 315 ? -6.324 -11.336 -20.609 1 97.06 315 THR B N 1
ATOM 6266 C CA . THR B 1 315 ? -7.383 -10.438 -20.172 1 97.06 315 THR B CA 1
ATOM 6267 C C . THR B 1 315 ? -8.656 -10.672 -20.969 1 97.06 315 THR B C 1
ATOM 6269 O O . THR B 1 315 ? -9.719 -10.141 -20.625 1 97.06 315 THR B O 1
ATOM 6272 N N . ILE B 1 316 ? -8.609 -11.555 -21.984 1 94.31 316 ILE B N 1
ATOM 6273 C CA . ILE B 1 316 ? -9.805 -11.828 -22.766 1 94.31 316 ILE B CA 1
ATOM 6274 C C . ILE B 1 316 ? -10.789 -12.648 -21.938 1 94.31 316 ILE B C 1
ATOM 6276 O O . ILE B 1 316 ? -10.391 -13.594 -21.234 1 94.31 316 ILE B O 1
ATOM 6280 N N . VAL B 1 317 ? -11.977 -12.195 -22.016 1 92.44 317 VAL B N 1
ATOM 6281 C CA . VAL B 1 317 ? -13.055 -12.938 -21.375 1 92.44 317 VAL B CA 1
ATOM 6282 C C . VAL B 1 317 ? -13.766 -13.805 -22.406 1 92.44 317 VAL B C 1
ATOM 6284 O O . VAL B 1 317 ? -14.414 -13.297 -23.328 1 92.44 317 VAL B O 1
ATOM 6287 N N . PRO B 1 318 ? -13.641 -15.125 -22.25 1 91.25 318 PRO B N 1
ATOM 6288 C CA . PRO B 1 318 ? -14.328 -15.984 -23.219 1 91.25 318 PRO B CA 1
ATOM 6289 C C . PRO B 1 318 ? -15.844 -15.859 -23.141 1 91.25 318 PRO B C 1
ATOM 6291 O O . PRO B 1 318 ? -16.406 -15.688 -22.062 1 91.25 318 PRO B O 1
ATOM 6294 N N . SER B 1 319 ? -16.484 -16 -24.266 1 88.06 319 SER B N 1
ATOM 6295 C CA . SER B 1 319 ? -17.938 -15.938 -24.312 1 88.06 319 SER B CA 1
ATOM 6296 C C . SER B 1 319 ? -18.578 -17.156 -23.672 1 88.06 319 SER B C 1
ATOM 6298 O O . SER B 1 319 ? -19.734 -17.125 -23.25 1 88.06 319 SER B O 1
ATOM 6300 N N . VAL B 1 320 ? -17.797 -18.266 -23.688 1 85.62 320 VAL B N 1
ATOM 6301 C CA . VAL B 1 320 ? -18.203 -19.516 -23.047 1 85.62 320 VAL B CA 1
ATOM 6302 C C . VAL B 1 320 ? -17.141 -19.938 -22.031 1 85.62 320 VAL B C 1
ATOM 6304 O O . VAL B 1 320 ? -15.945 -19.906 -22.328 1 85.62 320 VAL B O 1
ATOM 6307 N N . SER B 1 321 ? -17.688 -20.25 -20.797 1 83.12 321 SER B N 1
ATOM 6308 C CA . SER B 1 321 ? -16.766 -20.656 -19.75 1 83.12 321 SER B CA 1
ATOM 6309 C C . SER B 1 321 ? -16.75 -22.172 -19.578 1 83.12 321 SER B C 1
ATOM 6311 O O . SER B 1 321 ? -17.781 -22.828 -19.688 1 83.12 321 SER B O 1
ATOM 6313 N N . VAL B 1 322 ? -15.555 -22.672 -19.25 1 77.69 322 VAL B N 1
ATOM 6314 C CA . VAL B 1 322 ? -15.398 -24.109 -19 1 77.69 322 VAL B CA 1
ATOM 6315 C C . VAL B 1 322 ? -16.047 -24.469 -17.656 1 77.69 322 VAL B C 1
ATOM 6317 O O . VAL B 1 322 ? -16.328 -25.641 -17.391 1 77.69 322 VAL B O 1
ATOM 6320 N N . TYR B 1 323 ? -16.234 -23.484 -16.844 1 77.38 323 TYR B N 1
ATOM 6321 C CA . TYR B 1 323 ? -16.875 -23.719 -15.555 1 77.38 323 TYR B CA 1
ATOM 6322 C C . TYR B 1 323 ? -18.406 -23.703 -15.695 1 77.38 323 TYR B C 1
ATOM 6324 O O . TYR B 1 323 ? -19.109 -24.109 -14.766 1 77.38 323 TYR B O 1
ATOM 6332 N N . GLY B 1 324 ? -18.797 -23.281 -16.844 1 72.62 324 GLY B N 1
ATOM 6333 C CA . GLY B 1 324 ? -20.234 -23.281 -17.062 1 72.62 324 GLY B CA 1
ATOM 6334 C C . GLY B 1 324 ? -20.734 -24.531 -17.734 1 72.62 324 GLY B C 1
ATOM 6335 O O . GLY B 1 324 ? -19.938 -25.375 -18.172 1 72.62 324 GLY B O 1
ATOM 6336 N N . GLY B 1 325 ? -22.062 -24.828 -17.562 1 63.66 325 GLY B N 1
ATOM 6337 C CA . GLY B 1 325 ? -22.75 -25.922 -18.234 1 63.66 325 GLY B CA 1
ATOM 6338 C C . GLY B 1 325 ? -23.891 -25.453 -19.109 1 63.66 325 GLY B C 1
ATOM 6339 O O . GLY B 1 325 ? -24.594 -24.5 -18.781 1 63.66 325 GLY B O 1
ATOM 6340 N N . ASN B 1 326 ? -23.938 -26.25 -20.156 1 54.78 326 ASN B N 1
ATOM 6341 C CA . ASN B 1 326 ? -25.047 -26.062 -21.078 1 54.78 326 ASN B CA 1
ATOM 6342 C C . ASN B 1 326 ? -25.188 -24.594 -21.5 1 54.78 326 ASN B C 1
ATOM 6344 O O . ASN B 1 326 ? -26.297 -24.062 -21.531 1 54.78 326 ASN B O 1
ATOM 6348 N N . GLY B 1 327 ? -24.156 -24.062 -21.703 1 53.44 327 GLY B N 1
ATOM 6349 C CA . GLY B 1 327 ? -24.172 -22.672 -22.172 1 53.44 327 GLY B CA 1
ATOM 6350 C C . GLY B 1 327 ? -24.422 -21.672 -21.062 1 53.44 327 GLY B C 1
ATOM 6351 O O . GLY B 1 327 ? -24.531 -20.484 -21.312 1 53.44 327 GLY B O 1
ATOM 6352 N N . MET B 1 328 ? -24.625 -22.281 -19.906 1 56.09 328 MET B N 1
ATOM 6353 C CA . MET B 1 328 ? -24.906 -21.453 -18.734 1 56.09 328 MET B CA 1
ATOM 6354 C C . MET B 1 328 ? -23.703 -21.375 -17.812 1 56.09 328 MET B C 1
ATOM 6356 O O . MET B 1 328 ? -22.891 -22.312 -17.766 1 56.09 328 MET B O 1
ATOM 6360 N N . GLY B 1 329 ? -23.016 -20.297 -17.672 1 59.91 329 GLY B N 1
ATOM 6361 C CA . GLY B 1 329 ? -21.938 -20.094 -16.734 1 59.91 329 GLY B CA 1
ATOM 6362 C C . GLY B 1 329 ? -21.828 -18.656 -16.25 1 59.91 329 GLY B C 1
ATOM 6363 O O . GLY B 1 329 ? -22.406 -17.75 -16.859 1 59.91 329 GLY B O 1
ATOM 6364 N N . PRO B 1 330 ? -21.281 -18.625 -15 1 65.88 330 PRO B N 1
ATOM 6365 C CA . PRO B 1 330 ? -21.281 -17.281 -14.43 1 65.88 330 PRO B CA 1
ATOM 6366 C C . PRO B 1 330 ? -20.453 -16.297 -15.25 1 65.88 330 PRO B C 1
ATOM 6368 O O . PRO B 1 330 ? -19.234 -16.484 -15.414 1 65.88 330 PRO B O 1
ATOM 6371 N N . GLY B 1 331 ? -21.172 -15.555 -16.156 1 71.88 331 GLY B N 1
ATOM 6372 C CA . GLY B 1 331 ? -20.5 -14.523 -16.938 1 71.88 331 GLY B CA 1
ATOM 6373 C C . GLY B 1 331 ? -19.672 -13.578 -16.109 1 71.88 331 GLY B C 1
ATOM 6374 O O . GLY B 1 331 ? -18.766 -12.922 -16.625 1 71.88 331 GLY B O 1
ATOM 6375 N N . TRP B 1 332 ? -19.844 -13.719 -14.773 1 81.5 332 TRP B N 1
ATOM 6376 C CA . TRP B 1 332 ? -19.203 -12.727 -13.914 1 81.5 332 TRP B CA 1
ATOM 6377 C C . TRP B 1 332 ? -17.797 -13.164 -13.516 1 81.5 332 TRP B C 1
ATOM 6379 O O . TRP B 1 332 ? -17.016 -12.367 -12.992 1 81.5 332 TRP B O 1
ATOM 6389 N N . ILE B 1 333 ? -17.344 -14.398 -13.891 1 87.44 333 ILE B N 1
ATOM 6390 C CA . ILE B 1 333 ? -16.062 -14.891 -13.422 1 87.44 333 ILE B CA 1
ATOM 6391 C C . ILE B 1 333 ? -14.938 -14.25 -14.234 1 87.44 333 ILE B C 1
ATOM 6393 O O . ILE B 1 333 ? -13.766 -14.305 -13.844 1 87.44 333 ILE B O 1
ATOM 6397 N N . GLY B 1 334 ? -15.188 -13.703 -15.453 1 90.69 334 GLY B N 1
ATOM 6398 C CA . GLY B 1 334 ? -14.195 -12.992 -16.25 1 90.69 334 GLY B CA 1
ATOM 6399 C C . GLY B 1 334 ? -13.156 -13.906 -16.859 1 90.69 334 GLY B C 1
ATOM 6400 O O . GLY B 1 334 ? -13.477 -15.016 -17.297 1 90.69 334 GLY B O 1
ATOM 6401 N N . ALA B 1 335 ? -11.961 -13.367 -17.094 1 94.38 335 ALA B N 1
ATOM 6402 C CA . ALA B 1 335 ? -10.828 -14.203 -17.469 1 94.38 335 ALA B CA 1
ATOM 6403 C C . ALA B 1 335 ? -10.312 -15.016 -16.297 1 94.38 335 ALA B C 1
ATOM 6405 O O . ALA B 1 335 ? -9.234 -14.742 -15.758 1 94.38 335 ALA B O 1
ATOM 6406 N N . ALA B 1 336 ? -11.016 -16 -16 1 93.12 336 ALA B N 1
ATOM 6407 C CA . ALA B 1 336 ? -10.859 -16.719 -14.734 1 93.12 336 ALA B CA 1
ATOM 6408 C C . ALA B 1 336 ? -9.766 -17.781 -14.844 1 93.12 336 ALA B C 1
ATOM 6410 O O . ALA B 1 336 ? -9.148 -17.938 -15.898 1 93.12 336 ALA B O 1
ATOM 6411 N N . HIS B 1 337 ? -9.523 -18.406 -13.719 1 93.94 337 HIS B N 1
ATOM 6412 C CA . HIS B 1 337 ? -8.547 -19.484 -13.578 1 93.94 337 HIS B CA 1
ATOM 6413 C C . HIS B 1 337 ? -8.789 -20.594 -14.594 1 93.94 337 HIS B C 1
ATOM 6415 O O . HIS B 1 337 ? -9.914 -21.062 -14.742 1 93.94 337 HIS B O 1
ATOM 6421 N N . ALA B 1 338 ? -7.805 -20.891 -15.453 1 94 338 ALA B N 1
ATOM 6422 C CA . ALA B 1 338 ? -7.77 -22.016 -16.391 1 94 338 ALA B CA 1
ATOM 6423 C C . ALA B 1 338 ? -8.531 -21.688 -17.672 1 94 338 ALA B C 1
ATOM 6425 O O . ALA B 1 338 ? -8.594 -22.5 -18.578 1 94 338 ALA B O 1
ATOM 6426 N N . GLU B 1 339 ? -9 -20.5 -17.781 1 92.12 339 GLU B N 1
ATOM 6427 C CA . GLU B 1 339 ? -9.82 -20.156 -18.938 1 92.12 339 GLU B CA 1
ATOM 6428 C C . GLU B 1 339 ? -8.984 -20.125 -20.219 1 92.12 339 GLU B C 1
ATOM 6430 O O . GLU B 1 339 ? -9.5 -20.328 -21.312 1 92.12 339 GLU B O 1
ATOM 6435 N N . GLU B 1 340 ? -7.699 -19.875 -20.109 1 94.88 340 GLU B N 1
ATOM 6436 C CA . GLU B 1 340 ? -6.855 -19.797 -21.297 1 94.88 340 GLU B CA 1
ATOM 6437 C C . GLU B 1 340 ? -6.715 -21.156 -21.969 1 94.88 340 GLU B C 1
ATOM 6439 O O . GLU B 1 340 ? -6.402 -21.234 -23.156 1 94.88 340 GLU B O 1
ATOM 6444 N N . LEU B 1 341 ? -6.93 -22.234 -21.219 1 94.81 341 LEU B N 1
ATOM 6445 C CA . LEU B 1 341 ? -6.766 -23.578 -21.75 1 94.81 341 LEU B CA 1
ATOM 6446 C C . LEU B 1 341 ? -7.758 -23.828 -22.891 1 94.81 341 LEU B C 1
ATOM 6448 O O . LEU B 1 341 ? -7.469 -24.594 -23.797 1 94.81 341 LEU B O 1
ATOM 6452 N N . GLN B 1 342 ? -8.914 -23.188 -22.859 1 92.25 342 GLN B N 1
ATOM 6453 C CA . GLN B 1 342 ? -9.891 -23.344 -23.938 1 92.25 342 GLN B CA 1
ATOM 6454 C C . GLN B 1 342 ? -9.32 -22.891 -25.266 1 92.25 342 GLN B C 1
ATOM 6456 O O . GLN B 1 342 ? -9.57 -23.5 -26.297 1 92.25 342 GLN B O 1
ATOM 6461 N N . PHE B 1 343 ? -8.586 -21.859 -25.156 1 95.5 343 PHE B N 1
ATOM 6462 C CA . PHE B 1 343 ? -7.984 -21.344 -26.391 1 95.5 343 PHE B CA 1
ATOM 6463 C C . PHE B 1 343 ? -6.762 -22.172 -26.781 1 95.5 343 PHE B C 1
ATOM 6465 O O . PHE B 1 343 ? -6.57 -22.469 -27.953 1 95.5 343 PHE B O 1
ATOM 6472 N N . VAL B 1 344 ? -5.965 -22.578 -25.844 1 97 344 VAL B N 1
ATOM 6473 C CA . VAL B 1 344 ? -4.715 -23.281 -26.078 1 97 344 VAL B CA 1
ATOM 6474 C C . VAL B 1 344 ? -5.012 -24.672 -26.672 1 97 344 VAL B C 1
ATOM 6476 O O . VAL B 1 344 ? -4.281 -25.156 -27.531 1 97 344 VAL B O 1
ATOM 6479 N N . PHE B 1 345 ? -6.082 -25.328 -26.25 1 96.06 345 PHE B N 1
ATOM 6480 C CA . PHE B 1 345 ? -6.391 -26.672 -26.688 1 96.06 345 PHE B CA 1
ATOM 6481 C C . PHE B 1 345 ? -7.391 -26.656 -27.828 1 96.06 345 PHE B C 1
ATOM 6483 O O . PHE B 1 345 ? -7.801 -27.719 -28.328 1 96.06 345 PHE B O 1
ATOM 6490 N N . GLY B 1 346 ? -7.848 -25.516 -28.234 1 95.38 346 GLY B N 1
ATOM 6491 C CA . GLY B 1 346 ? -8.656 -25.375 -29.438 1 95.38 346 GLY B CA 1
ATOM 6492 C C . GLY B 1 346 ? -10.109 -25.781 -29.219 1 95.38 346 GLY B C 1
ATOM 6493 O O . GLY B 1 346 ? -10.688 -26.5 -30.047 1 95.38 346 GLY B O 1
ATOM 6494 N N . TYR B 1 347 ? -10.625 -25.344 -28.141 1 92 347 TYR B N 1
ATOM 6495 C CA . TYR B 1 347 ? -12.008 -25.625 -27.75 1 92 347 TYR B CA 1
ATOM 6496 C C . TYR B 1 347 ? -12.953 -25.359 -28.922 1 92 347 TYR B C 1
ATOM 6498 O O . TYR B 1 347 ? -13.867 -26.156 -29.172 1 92 347 TYR B O 1
ATOM 6506 N N . PRO B 1 348 ? -12.859 -24.297 -29.672 1 93.06 348 PRO B N 1
ATOM 6507 C CA . PRO B 1 348 ? -13.82 -23.984 -30.734 1 93.06 348 PRO B CA 1
ATOM 6508 C C . PRO B 1 348 ? -13.883 -25.078 -31.812 1 93.06 348 PRO B C 1
ATOM 6510 O O . PRO B 1 348 ? -14.812 -25.094 -32.625 1 93.06 348 PRO B O 1
ATOM 6513 N N . PHE B 1 349 ? -12.93 -25.938 -31.781 1 94.69 349 PHE B N 1
ATOM 6514 C CA . PHE B 1 349 ? -12.836 -26.922 -32.844 1 94.69 349 PHE B CA 1
ATOM 6515 C C . PHE B 1 349 ? -13.141 -28.328 -32.344 1 94.69 349 PHE B C 1
ATOM 6517 O O . PHE B 1 349 ? -12.875 -29.312 -33.031 1 94.69 349 PHE B O 1
ATOM 6524 N N . ILE B 1 350 ? -13.641 -28.469 -31.172 1 93.69 350 ILE B N 1
ATOM 6525 C CA . ILE B 1 350 ? -13.969 -29.75 -30.562 1 93.69 350 ILE B CA 1
ATOM 6526 C C . ILE B 1 350 ? -15.477 -29.859 -30.359 1 93.69 350 ILE B C 1
ATOM 6528 O O . ILE B 1 350 ? -16.016 -29.328 -29.391 1 93.69 350 ILE B O 1
ATOM 6532 N N . PRO B 1 351 ? -16.125 -30.578 -31.125 1 92 351 PRO B N 1
ATOM 6533 C CA . PRO B 1 351 ? -17.578 -30.641 -31.109 1 92 351 PRO B CA 1
ATOM 6534 C C . PRO B 1 351 ? -18.125 -31.078 -29.75 1 92 351 PRO B C 1
ATOM 6536 O O . PRO B 1 351 ? -19.156 -30.578 -29.297 1 92 351 PRO B O 1
ATOM 6539 N N . GLU B 1 352 ? -17.531 -32 -29.125 1 88.38 352 GLU B N 1
ATOM 6540 C CA . GLU B 1 352 ? -17.984 -32.5 -27.828 1 88.38 352 GLU B CA 1
ATOM 6541 C C . GLU B 1 352 ? -18.047 -31.391 -26.797 1 88.38 352 GLU B C 1
ATOM 6543 O O . GLU B 1 352 ? -18.984 -31.344 -25.984 1 88.38 352 GLU B O 1
ATOM 6548 N N . LEU B 1 353 ? -17.062 -30.516 -26.891 1 88.06 353 LEU B N 1
ATOM 6549 C CA . LEU B 1 353 ? -17.047 -29.406 -25.938 1 88.06 353 LEU B CA 1
ATOM 6550 C C . LEU B 1 353 ? -18.078 -28.344 -26.312 1 88.06 353 LEU B C 1
ATOM 6552 O O . LEU B 1 353 ? -18.672 -27.719 -25.438 1 88.06 353 LEU B O 1
ATOM 6556 N N . GLN B 1 354 ? -18.297 -28.094 -27.562 1 86.88 354 GLN B N 1
ATOM 6557 C CA . GLN B 1 354 ? -19.312 -27.172 -28.016 1 86.88 354 GLN B CA 1
ATOM 6558 C C . GLN B 1 354 ? -20.703 -27.594 -27.562 1 86.88 354 GLN B C 1
ATOM 6560 O O . GLN B 1 354 ? -21.531 -26.766 -27.203 1 86.88 354 GLN B O 1
ATOM 6565 N N . ILE B 1 355 ? -20.891 -28.875 -27.516 1 84.44 355 ILE B N 1
ATOM 6566 C CA . ILE B 1 355 ? -22.172 -29.422 -27.094 1 84.44 355 ILE B CA 1
ATOM 6567 C C . ILE B 1 355 ? -22.328 -29.266 -25.578 1 84.44 355 ILE B C 1
ATOM 6569 O O . ILE B 1 355 ? -23.391 -28.891 -25.094 1 84.44 355 ILE B O 1
ATOM 6573 N N . SER B 1 356 ? -21.266 -29.469 -24.891 1 81.94 356 SER B N 1
ATOM 6574 C CA . SER B 1 356 ? -21.297 -29.484 -23.438 1 81.94 356 SER B CA 1
ATOM 6575 C C . SER B 1 356 ? -21.359 -28.062 -22.875 1 81.94 356 SER B C 1
ATOM 6577 O O . SER B 1 356 ? -22 -27.812 -21.844 1 81.94 356 SER B O 1
ATOM 6579 N N . HIS B 1 357 ? -20.672 -27.109 -23.516 1 82.5 357 HIS B N 1
ATOM 6580 C CA . HIS B 1 357 ? -20.484 -25.812 -22.859 1 82.5 357 HIS B CA 1
ATOM 6581 C C . HIS B 1 357 ? -21.016 -24.688 -23.734 1 82.5 357 HIS B C 1
ATOM 6583 O O . HIS B 1 357 ? -21.312 -23.594 -23.234 1 82.5 357 HIS B O 1
ATOM 6589 N N . GLY B 1 358 ? -21.094 -24.906 -25.031 1 85.31 358 GLY B N 1
ATOM 6590 C CA . GLY B 1 358 ? -21.562 -23.875 -25.938 1 85.31 358 GLY B CA 1
ATOM 6591 C C . GLY B 1 358 ? -20.594 -23.594 -27.062 1 85.31 358 GLY B C 1
ATOM 6592 O O . GLY B 1 358 ? -19.469 -24.109 -27.078 1 85.31 358 GLY B O 1
ATOM 6593 N N . ILE B 1 359 ? -21.062 -22.75 -28 1 89.31 359 ILE B N 1
ATOM 6594 C CA . ILE B 1 359 ? -20.297 -22.438 -29.188 1 89.31 359 ILE B CA 1
ATOM 6595 C C . ILE B 1 359 ? -19.625 -21.062 -29.031 1 89.31 359 ILE B C 1
ATOM 6597 O O . ILE B 1 359 ? -20.281 -20.078 -28.703 1 89.31 359 ILE B O 1
ATOM 6601 N N . MET B 1 360 ? -18.312 -21.094 -29.219 1 91.19 360 MET B N 1
ATOM 6602 C CA . MET B 1 360 ? -17.578 -19.828 -29.188 1 91.19 360 MET B CA 1
ATOM 6603 C C . MET B 1 360 ? -17.688 -19.078 -30.516 1 91.19 360 MET B C 1
ATOM 6605 O O . MET B 1 360 ? -18.031 -19.688 -31.531 1 91.19 360 MET B O 1
ATOM 6609 N N . THR B 1 361 ? -17.484 -17.781 -30.469 1 93.12 361 THR B N 1
ATOM 6610 C CA . THR B 1 361 ? -17.641 -16.953 -31.672 1 93.12 361 THR B CA 1
ATOM 6611 C C . THR B 1 361 ? -16.531 -17.25 -32.656 1 93.12 361 THR B C 1
ATOM 6613 O O . THR B 1 361 ? -15.508 -17.844 -32.312 1 93.12 361 THR B O 1
ATOM 6616 N N . ASP B 1 362 ? -16.703 -16.812 -33.906 1 95.25 362 ASP B N 1
ATOM 6617 C CA . ASP B 1 362 ? -15.68 -16.953 -34.938 1 95.25 362 ASP B CA 1
ATOM 6618 C C . ASP B 1 362 ? -14.414 -16.188 -34.562 1 95.25 362 ASP B C 1
ATOM 6620 O O . ASP B 1 362 ? -13.305 -16.625 -34.906 1 95.25 362 ASP B O 1
ATOM 6624 N N . GLU B 1 363 ? -14.664 -15.094 -34 1 94.81 363 GLU B N 1
ATOM 6625 C CA . GLU B 1 363 ? -13.523 -14.297 -33.562 1 94.81 363 GLU B CA 1
ATOM 6626 C C . GLU B 1 363 ? -12.703 -15.047 -32.5 1 94.81 363 GLU B C 1
ATOM 6628 O O . GLU B 1 363 ? -11.469 -15.016 -32.562 1 94.81 363 GLU B O 1
ATOM 6633 N N . GLU B 1 364 ? -13.359 -15.703 -31.656 1 94.38 364 GLU B N 1
ATOM 6634 C CA . GLU B 1 364 ? -12.68 -16.469 -30.625 1 94.38 364 GLU B CA 1
ATOM 6635 C C . GLU B 1 364 ? -11.984 -17.703 -31.219 1 94.38 364 GLU B C 1
ATOM 6637 O O . GLU B 1 364 ? -10.914 -18.094 -30.75 1 94.38 364 GLU B O 1
ATOM 6642 N N . ALA B 1 365 ? -12.57 -18.234 -32.219 1 95.81 365 ALA B N 1
ATOM 6643 C CA . ALA B 1 365 ? -11.922 -19.344 -32.938 1 95.81 365 ALA B CA 1
ATOM 6644 C C . ALA B 1 365 ? -10.609 -18.906 -33.562 1 95.81 365 ALA B C 1
ATOM 6646 O O . ALA B 1 365 ? -9.609 -19.625 -33.5 1 95.81 365 ALA B O 1
ATOM 6647 N N . ARG B 1 366 ? -10.648 -17.734 -34.125 1 95.44 366 ARG B N 1
ATOM 6648 C CA . ARG B 1 366 ? -9.422 -17.188 -34.688 1 95.44 366 ARG B CA 1
ATOM 6649 C C . ARG B 1 366 ? -8.391 -16.906 -33.625 1 95.44 366 ARG B C 1
ATOM 6651 O O . ARG B 1 366 ? -7.195 -17.141 -33.812 1 95.44 366 ARG B O 1
ATOM 6658 N N . LEU B 1 367 ? -8.859 -16.406 -32.562 1 95.5 367 LEU B N 1
ATOM 6659 C CA . LEU B 1 367 ? -7.969 -16.172 -31.422 1 95.5 367 LEU B CA 1
ATOM 6660 C C . LEU B 1 367 ? -7.367 -17.469 -30.906 1 95.5 367 LEU B C 1
ATOM 6662 O O . LEU B 1 367 ? -6.188 -17.516 -30.547 1 95.5 367 LEU B O 1
ATOM 6666 N N . SER B 1 368 ? -8.148 -18.453 -30.844 1 96.44 368 SER B N 1
ATOM 6667 C CA . SER B 1 368 ? -7.68 -19.766 -30.406 1 96.44 368 SER B CA 1
ATOM 6668 C C . SER B 1 368 ? -6.547 -20.281 -31.297 1 96.44 368 SER B C 1
ATOM 6670 O O . SER B 1 368 ? -5.578 -20.859 -30.797 1 96.44 368 SER B O 1
ATOM 6672 N N . VAL B 1 369 ? -6.66 -20.047 -32.531 1 96.62 369 VAL B N 1
ATOM 6673 C CA . VAL B 1 369 ? -5.602 -20.453 -33.469 1 96.62 369 VAL B CA 1
ATOM 6674 C C . VAL B 1 369 ? -4.309 -19.719 -33.125 1 96.62 369 VAL B C 1
ATOM 6676 O O . VAL B 1 369 ? -3.229 -20.312 -33.125 1 96.62 369 VAL B O 1
ATOM 6679 N N . LYS B 1 370 ? -4.406 -18.484 -32.781 1 95.44 370 LYS B N 1
ATOM 6680 C CA . LYS B 1 370 ? -3.227 -17.719 -32.375 1 95.44 370 LYS B CA 1
ATOM 6681 C C . LYS B 1 370 ? -2.607 -18.266 -31.109 1 95.44 370 LYS B C 1
ATOM 6683 O O . LYS B 1 370 ? -1.385 -18.375 -31 1 95.44 370 LYS B O 1
ATOM 6688 N N . PHE B 1 371 ? -3.447 -18.516 -30.109 1 97.31 371 PHE B N 1
ATOM 6689 C CA . PHE B 1 371 ? -2.957 -19.125 -28.875 1 97.31 371 PHE B CA 1
ATOM 6690 C C . PHE B 1 371 ? -2.186 -20.406 -29.172 1 97.31 371 PHE B C 1
ATOM 6692 O O . PHE B 1 371 ? -1.061 -20.578 -28.703 1 97.31 371 PHE B O 1
ATOM 6699 N N . MET B 1 372 ? -2.773 -21.266 -29.984 1 97.44 372 MET B N 1
ATOM 6700 C CA . MET B 1 372 ? -2.146 -22.531 -30.328 1 97.44 372 MET B CA 1
ATOM 6701 C C . MET B 1 372 ? -0.807 -22.312 -31.016 1 97.44 372 MET B C 1
ATOM 6703 O O . MET B 1 372 ? 0.165 -23.016 -30.75 1 97.44 372 MET B O 1
ATOM 6707 N N . GLN B 1 373 ? -0.768 -21.344 -31.828 1 96.56 373 GLN B N 1
ATOM 6708 C CA . GLN B 1 373 ? 0.469 -21.047 -32.562 1 96.56 373 GLN B CA 1
ATOM 6709 C C . GLN B 1 373 ? 1.553 -20.562 -31.594 1 96.56 373 GLN B C 1
ATOM 6711 O O . GLN B 1 373 ? 2.711 -20.969 -31.703 1 96.56 373 GLN B O 1
ATOM 6716 N N . TYR B 1 374 ? 1.207 -19.625 -30.703 1 97.44 374 TYR B N 1
ATOM 6717 C CA . TYR B 1 374 ? 2.186 -19.156 -29.719 1 97.44 374 TYR B CA 1
ATOM 6718 C C . TYR B 1 374 ? 2.77 -20.328 -28.938 1 97.44 374 TYR B C 1
ATOM 6720 O O . TYR B 1 374 ? 3.988 -20.422 -28.766 1 97.44 374 TYR B O 1
ATOM 6728 N N . TRP B 1 375 ? 1.941 -21.203 -28.438 1 98.12 375 TRP B N 1
ATOM 6729 C CA . TRP B 1 375 ? 2.375 -22.328 -27.625 1 98.12 375 TRP B CA 1
ATOM 6730 C C . TRP B 1 375 ? 3.234 -23.281 -28.422 1 98.12 375 TRP B C 1
ATOM 6732 O O . TRP B 1 375 ? 4.266 -23.766 -27.938 1 98.12 375 TRP B O 1
ATOM 6742 N N . THR B 1 376 ? 2.83 -23.547 -29.656 1 97.12 376 THR B N 1
ATOM 6743 C CA . THR B 1 376 ? 3.564 -24.516 -30.453 1 97.12 376 THR B CA 1
ATOM 6744 C C . THR B 1 376 ? 4.84 -23.906 -31.031 1 97.12 376 THR B C 1
ATOM 6746 O O . THR B 1 376 ? 5.852 -24.594 -31.188 1 97.12 376 THR B O 1
ATOM 6749 N N . ASN B 1 377 ? 4.824 -22.594 -31.328 1 96.88 377 ASN B N 1
ATOM 6750 C CA . ASN B 1 377 ? 6.066 -21.906 -31.672 1 96.88 377 ASN B CA 1
ATOM 6751 C C . ASN B 1 377 ? 7.09 -22.016 -30.547 1 96.88 377 ASN B C 1
ATOM 6753 O O . ASN B 1 377 ? 8.258 -22.312 -30.781 1 96.88 377 ASN B O 1
ATOM 6757 N N . PHE B 1 378 ? 6.609 -21.781 -29.328 1 97.44 378 PHE B N 1
ATOM 6758 C CA . PHE B 1 378 ? 7.496 -21.891 -28.172 1 97.44 378 PHE B CA 1
ATOM 6759 C C . PHE B 1 378 ? 8.055 -23.312 -28.062 1 97.44 378 PHE B C 1
ATOM 6761 O O . PHE B 1 378 ? 9.242 -23.484 -27.781 1 97.44 378 PHE B O 1
ATOM 6768 N N . ALA B 1 379 ? 7.223 -24.281 -28.219 1 97 379 ALA B N 1
ATOM 6769 C CA . ALA B 1 379 ? 7.656 -25.688 -28.125 1 97 379 ALA B CA 1
ATOM 6770 C C . ALA B 1 379 ? 8.734 -26 -29.156 1 97 379 ALA B C 1
ATOM 6772 O O . ALA B 1 379 ? 9.664 -26.75 -28.875 1 97 379 ALA B O 1
ATOM 6773 N N . ARG B 1 380 ? 8.656 -25.375 -30.281 1 94.81 380 ARG B N 1
ATOM 6774 C CA . ARG B 1 380 ? 9.547 -25.688 -31.391 1 94.81 380 ARG B CA 1
ATOM 6775 C C . ARG B 1 380 ? 10.852 -24.906 -31.281 1 94.81 380 ARG B C 1
ATOM 6777 O O . ARG B 1 380 ? 11.914 -25.406 -31.656 1 94.81 380 ARG B O 1
ATOM 6784 N N . THR B 1 381 ? 10.742 -23.641 -30.766 1 94.5 381 THR B N 1
ATOM 6785 C CA . THR B 1 381 ? 11.898 -22.766 -30.953 1 94.5 381 THR B CA 1
ATOM 6786 C C . THR B 1 381 ? 12.344 -22.172 -29.609 1 94.5 381 THR B C 1
ATOM 6788 O O . THR B 1 381 ? 13.422 -21.578 -29.516 1 94.5 381 THR B O 1
ATOM 6791 N N . GLY B 1 382 ? 11.547 -22.328 -28.625 1 95.81 382 GLY B N 1
ATOM 6792 C CA . GLY B 1 382 ? 11.805 -21.625 -27.375 1 95.81 382 GLY B CA 1
ATOM 6793 C C . GLY B 1 382 ? 11.375 -20.172 -27.391 1 95.81 382 GLY B C 1
ATOM 6794 O O . GLY B 1 382 ? 11.609 -19.438 -26.438 1 95.81 382 GLY B O 1
ATOM 6795 N N . ASP B 1 383 ? 10.75 -19.703 -28.5 1 96.94 383 ASP B N 1
ATOM 6796 C CA . ASP B 1 383 ? 10.258 -18.344 -28.719 1 96.94 383 ASP B CA 1
ATOM 6797 C C . ASP B 1 383 ? 8.844 -18.344 -29.281 1 96.94 383 ASP B C 1
ATOM 6799 O O . ASP B 1 383 ? 8.625 -18.734 -30.438 1 96.94 383 ASP B O 1
ATOM 6803 N N . PRO B 1 384 ? 7.863 -17.875 -28.5 1 97.56 384 PRO B N 1
ATOM 6804 C CA . PRO B 1 384 ? 6.477 -17.953 -28.969 1 97.56 384 PRO B CA 1
ATOM 6805 C C . PRO B 1 384 ? 6.234 -17.109 -30.219 1 97.56 384 PRO B C 1
ATOM 6807 O O . PRO B 1 384 ? 5.242 -17.312 -30.922 1 97.56 384 PRO B O 1
ATOM 6810 N N . SER B 1 385 ? 7.102 -16.203 -30.484 1 95.5 385 SER B N 1
ATOM 6811 C CA . SER B 1 385 ? 6.883 -15.297 -31.594 1 95.5 385 SER B CA 1
ATOM 6812 C C . SER B 1 385 ? 7.535 -15.82 -32.875 1 95.5 385 SER B C 1
ATOM 6814 O O . SER B 1 385 ? 7.375 -15.227 -33.938 1 95.5 385 SER B O 1
ATOM 6816 N N . ARG B 1 386 ? 8.219 -16.922 -32.75 1 93.12 386 ARG B N 1
ATOM 6817 C CA . ARG B 1 386 ? 8.961 -17.438 -33.906 1 93.12 386 ARG B CA 1
ATOM 6818 C C . ARG B 1 386 ? 8.328 -18.734 -34.406 1 93.12 386 ARG B C 1
ATOM 6820 O O . ARG B 1 386 ? 8.172 -19.703 -33.688 1 93.12 386 ARG B O 1
ATOM 6827 N N . TRP B 1 387 ? 8.148 -18.719 -35.688 1 86.62 387 TRP B N 1
ATOM 6828 C CA . TRP B 1 387 ? 7.539 -19.891 -36.312 1 86.62 387 TRP B CA 1
ATOM 6829 C C . TRP B 1 387 ? 8.555 -21.031 -36.438 1 86.62 387 TRP B C 1
ATOM 6831 O O . TRP B 1 387 ? 8.195 -22.203 -36.344 1 86.62 387 TRP B O 1
ATOM 6841 N N . ASP B 1 388 ? 9.727 -20.641 -36.844 1 85.12 388 ASP B N 1
ATOM 6842 C CA . ASP B 1 388 ? 10.82 -21.609 -36.875 1 85.12 388 ASP B CA 1
ATOM 6843 C C . ASP B 1 388 ? 12.133 -20.969 -36.469 1 85.12 388 ASP B C 1
ATOM 6845 O O . ASP B 1 388 ? 12.219 -19.75 -36.312 1 85.12 388 ASP B O 1
ATOM 6849 N N . ALA B 1 389 ? 13.117 -21.828 -36.156 1 82.69 389 ALA B N 1
ATOM 6850 C CA . ALA B 1 389 ? 14.383 -21.359 -35.594 1 82.69 389 ALA B CA 1
ATOM 6851 C C . ALA B 1 389 ? 15.07 -20.359 -36.5 1 82.69 389 ALA B C 1
ATOM 6853 O O . ALA B 1 389 ? 15.836 -19.516 -36.062 1 82.69 389 ALA B O 1
ATOM 6854 N N . ALA B 1 390 ? 14.727 -20.391 -37.781 1 87.69 390 ALA B N 1
ATOM 6855 C CA . ALA B 1 390 ? 15.406 -19.562 -38.781 1 87.69 390 ALA B CA 1
ATOM 6856 C C . ALA B 1 390 ? 14.664 -18.25 -39 1 87.69 390 ALA B C 1
ATOM 6858 O O . ALA B 1 390 ? 15.211 -17.297 -39.562 1 87.69 390 ALA B O 1
ATOM 6859 N N . SER B 1 391 ? 13.5 -18.203 -38.406 1 86.75 391 SER B N 1
ATOM 6860 C CA . SER B 1 391 ? 12.672 -17.031 -38.656 1 86.75 391 SER B CA 1
ATOM 6861 C C . SER B 1 391 ? 12.984 -15.93 -37.656 1 86.75 391 SER B C 1
ATOM 6863 O O . SER B 1 391 ? 13.492 -16.203 -36.562 1 86.75 391 SER B O 1
ATOM 6865 N N . SER B 1 392 ? 12.727 -14.703 -38.125 1 87.25 392 SER B N 1
ATOM 6866 C CA . SER B 1 392 ? 12.797 -13.586 -37.188 1 87.25 392 SER B CA 1
ATOM 6867 C C . SER B 1 392 ? 11.602 -13.578 -36.25 1 87.25 392 SER B C 1
ATOM 6869 O O . SER B 1 392 ? 10.531 -14.086 -36.562 1 87.25 392 SER B O 1
ATOM 6871 N N . PRO B 1 393 ? 11.898 -12.984 -35.031 1 87.69 393 PRO B N 1
ATOM 6872 C CA . PRO B 1 393 ? 10.75 -12.867 -34.125 1 87.69 393 PRO B CA 1
ATOM 6873 C C . PRO B 1 393 ? 9.602 -12.062 -34.719 1 87.69 393 PRO B C 1
ATOM 6875 O O . PRO B 1 393 ? 9.844 -11.102 -35.469 1 87.69 393 PRO B O 1
ATOM 6878 N N . GLY B 1 394 ? 8.453 -12.484 -34.375 1 87.56 394 GLY B N 1
ATOM 6879 C CA . GLY B 1 394 ? 7.273 -11.812 -34.875 1 87.56 394 GLY B CA 1
ATOM 6880 C C . GLY B 1 394 ? 7.188 -10.359 -34.438 1 87.56 394 GLY B C 1
ATOM 6881 O O . GLY B 1 394 ? 7.797 -9.961 -33.469 1 87.56 394 GLY B O 1
ATOM 6882 N N . VAL B 1 395 ? 6.391 -9.586 -35.312 1 89.06 395 VAL B N 1
ATOM 6883 C CA . VAL B 1 395 ? 6.195 -8.172 -35.031 1 89.06 395 VAL B CA 1
ATOM 6884 C C . VAL B 1 395 ? 4.707 -7.879 -34.844 1 89.06 395 VAL B C 1
ATOM 6886 O O . VAL B 1 395 ? 3.861 -8.742 -35.094 1 89.06 395 VAL B O 1
ATOM 6889 N N . GLY B 1 396 ? 4.363 -6.699 -34.25 1 91.31 396 GLY B N 1
ATOM 6890 C CA . GLY B 1 396 ? 2.969 -6.348 -34.031 1 91.31 396 GLY B CA 1
ATOM 6891 C C . GLY B 1 396 ? 2.262 -7.289 -33.062 1 91.31 396 GLY B C 1
ATOM 6892 O O . GLY B 1 396 ? 2.744 -7.535 -31.953 1 91.31 396 GLY B O 1
ATOM 6893 N N . GLU B 1 397 ? 1.192 -7.906 -33.562 1 90.88 397 GLU B N 1
ATOM 6894 C CA . GLU B 1 397 ? 0.397 -8.797 -32.75 1 90.88 397 GLU B CA 1
ATOM 6895 C C . GLU B 1 397 ? 1.154 -10.086 -32.438 1 90.88 397 GLU B C 1
ATOM 6897 O O . GLU B 1 397 ? 0.844 -10.773 -31.453 1 90.88 397 GLU B O 1
ATOM 6902 N N . TRP B 1 398 ? 2.172 -10.391 -33.219 1 93 398 TRP B N 1
ATOM 6903 C CA . TRP B 1 398 ? 2.916 -11.633 -33.031 1 93 398 TRP B CA 1
ATOM 6904 C C . TRP B 1 398 ? 4.148 -11.406 -32.156 1 93 398 TRP B C 1
ATOM 6906 O O . TRP B 1 398 ? 4.805 -12.367 -31.734 1 93 398 TRP B O 1
ATOM 6916 N N . ALA B 1 399 ? 4.379 -10.125 -31.875 1 93.44 399 ALA B N 1
ATOM 6917 C CA . ALA B 1 399 ? 5.523 -9.82 -31.016 1 93.44 399 ALA B CA 1
ATOM 6918 C C . ALA B 1 399 ? 5.309 -10.359 -29.594 1 93.44 399 ALA B C 1
ATOM 6920 O O . ALA B 1 399 ? 4.23 -10.195 -29.031 1 93.44 399 ALA B O 1
ATOM 6921 N N . TRP B 1 400 ? 6.23 -11 -29.062 1 97.38 400 TRP B N 1
ATOM 6922 C CA . TRP B 1 400 ? 6.277 -11.469 -27.688 1 97.38 400 TRP B CA 1
ATOM 6923 C C . TRP B 1 400 ? 7.668 -11.266 -27.094 1 97.38 400 TRP B C 1
ATOM 6925 O O . TRP B 1 400 ? 8.484 -12.195 -27.062 1 97.38 400 TRP B O 1
ATOM 6935 N N . PRO B 1 401 ? 7.887 -10.055 -26.562 1 97.25 401 PRO B N 1
ATOM 6936 C CA . PRO B 1 401 ? 9.219 -9.773 -26.031 1 97.25 401 PRO B CA 1
ATOM 6937 C C . PRO B 1 401 ? 9.562 -10.625 -24.812 1 97.25 401 PRO B C 1
ATOM 6939 O O . PRO B 1 401 ? 8.68 -10.961 -24.031 1 97.25 401 PRO B O 1
ATOM 6942 N N . ALA B 1 402 ? 10.859 -10.914 -24.672 1 97.81 402 ALA B N 1
ATOM 6943 C CA . ALA B 1 402 ? 11.344 -11.602 -23.469 1 97.81 402 ALA B CA 1
ATOM 6944 C C . ALA B 1 402 ? 11.242 -10.711 -22.234 1 97.81 402 ALA B C 1
ATOM 6946 O O . ALA B 1 402 ? 11.352 -9.484 -22.344 1 97.81 402 ALA B O 1
ATOM 6947 N N . TYR B 1 403 ? 10.938 -11.281 -21.172 1 98.25 403 TYR B N 1
ATOM 6948 C CA . TYR B 1 403 ? 10.961 -10.594 -19.875 1 98.25 403 TYR B CA 1
ATOM 6949 C C . TYR B 1 403 ? 12.391 -10.336 -19.422 1 98.25 403 TYR B C 1
ATOM 6951 O O . TYR B 1 403 ? 13.133 -11.281 -19.156 1 98.25 403 TYR B O 1
ATOM 6959 N N . THR B 1 404 ? 12.781 -9.086 -19.359 1 97.75 404 THR B N 1
ATOM 6960 C CA . THR B 1 404 ? 14.117 -8.68 -18.922 1 97.75 404 THR B CA 1
ATOM 6961 C C . THR B 1 404 ? 14.023 -7.586 -17.859 1 97.75 404 THR B C 1
ATOM 6963 O O . THR B 1 404 ? 12.977 -6.953 -17.703 1 97.75 404 THR B O 1
ATOM 6966 N N . LEU B 1 405 ? 15.055 -7.438 -17.094 1 95.56 405 LEU B N 1
ATOM 6967 C CA . LEU B 1 405 ? 15.203 -6.332 -16.156 1 95.56 405 LEU B CA 1
ATOM 6968 C C . LEU B 1 405 ? 16.125 -5.254 -16.734 1 95.56 405 LEU B C 1
ATOM 6970 O O . LEU B 1 405 ? 17.219 -5.551 -17.203 1 95.56 405 LEU B O 1
ATOM 6974 N N . PRO B 1 406 ? 15.625 -4.02 -16.828 1 94.69 406 PRO B N 1
ATOM 6975 C CA . PRO B 1 406 ? 14.484 -3.473 -16.094 1 94.69 406 PRO B CA 1
ATOM 6976 C C . PRO B 1 406 ? 13.242 -3.297 -16.953 1 94.69 406 PRO B C 1
ATOM 6978 O O . PRO B 1 406 ? 12.281 -2.65 -16.547 1 94.69 406 PRO B O 1
ATOM 6981 N N . GLU B 1 407 ? 13.219 -3.846 -18.156 1 96.44 407 GLU B N 1
ATOM 6982 C CA . GLU B 1 407 ? 12.156 -3.521 -19.109 1 96.44 407 GLU B CA 1
ATOM 6983 C C . GLU B 1 407 ? 10.82 -4.105 -18.656 1 96.44 407 GLU B C 1
ATOM 6985 O O . GLU B 1 407 ? 9.766 -3.506 -18.875 1 96.44 407 GLU B O 1
ATOM 6990 N N . LEU B 1 408 ? 10.805 -5.301 -18.062 1 98.06 408 LEU B N 1
ATOM 6991 C CA . LEU B 1 408 ? 9.664 -5.98 -17.469 1 98.06 408 LEU B CA 1
ATOM 6992 C C . LEU B 1 408 ? 8.523 -6.113 -18.469 1 98.06 408 LEU B C 1
ATOM 6994 O O . LEU B 1 408 ? 7.367 -5.832 -18.156 1 98.06 408 LEU B O 1
ATOM 6998 N N . GLN B 1 409 ? 8.812 -6.48 -19.672 1 98.19 409 GLN B N 1
ATOM 6999 C CA . GLN B 1 409 ? 7.793 -6.57 -20.719 1 98.19 409 GLN B CA 1
ATOM 7000 C C . GLN B 1 409 ? 7.035 -7.891 -20.625 1 98.19 409 GLN B C 1
ATOM 7002 O O . GLN B 1 409 ? 7.566 -8.883 -20.141 1 98.19 409 GLN B O 1
ATOM 7007 N N . TYR B 1 410 ? 5.785 -7.918 -21.062 1 98.44 410 TYR B N 1
ATOM 7008 C CA . TYR B 1 410 ? 4.934 -9.102 -21.094 1 98.44 410 TYR B CA 1
ATOM 7009 C C . TYR B 1 410 ? 3.922 -9.016 -22.234 1 98.44 410 TYR B C 1
ATOM 7011 O O . TYR B 1 410 ? 3.691 -7.934 -22.781 1 98.44 410 TYR B O 1
ATOM 7019 N N . LYS B 1 411 ? 3.41 -10.156 -22.609 1 98.5 411 LYS B N 1
ATOM 7020 C CA . LYS B 1 411 ? 2.361 -10.227 -23.625 1 98.5 411 LYS B CA 1
ATOM 7021 C C . LYS B 1 411 ? 0.976 -10.234 -22.984 1 98.5 411 LYS B C 1
ATOM 7023 O O . LYS B 1 411 ? 0.691 -11.062 -22.125 1 98.5 411 LYS B O 1
ATOM 7028 N N . GLU B 1 412 ? 0.167 -9.273 -23.359 1 98.19 412 GLU B N 1
ATOM 7029 C CA . GLU B 1 412 ? -1.235 -9.312 -22.953 1 98.19 412 GLU B CA 1
ATOM 7030 C C . GLU B 1 412 ? -2.084 -10.055 -23.969 1 98.19 412 GLU B C 1
ATOM 7032 O O . GLU B 1 412 ? -2.17 -9.648 -25.141 1 98.19 412 GLU B O 1
ATOM 7037 N N . LEU B 1 413 ? -2.576 -11.188 -23.516 1 97.75 413 LEU B N 1
ATOM 7038 C CA . LEU B 1 413 ? -3.465 -11.961 -24.375 1 97.75 413 LEU B CA 1
ATOM 7039 C C . LEU B 1 413 ? -4.879 -11.391 -24.344 1 97.75 413 LEU B C 1
ATOM 7041 O O . LEU B 1 413 ? -5.773 -11.977 -23.734 1 97.75 413 LEU B O 1
ATOM 7045 N N . SER B 1 414 ? -5.02 -10.297 -25 1 94.75 414 SER B N 1
ATOM 7046 C CA . SER B 1 414 ? -6.254 -9.555 -25.234 1 94.75 414 SER B CA 1
ATOM 7047 C C . SER B 1 414 ? -6.688 -9.641 -26.688 1 94.75 414 SER B C 1
ATOM 7049 O O . SER B 1 414 ? -6.074 -10.359 -27.484 1 94.75 414 SER B O 1
ATOM 7051 N N . ALA B 1 415 ? -7.781 -8.961 -26.969 1 90.31 415 ALA B N 1
ATOM 7052 C CA . ALA B 1 415 ? -8.242 -8.938 -28.344 1 90.31 415 ALA B CA 1
ATOM 7053 C C . ALA B 1 415 ? -7.188 -8.328 -29.266 1 90.31 415 ALA B C 1
ATOM 7055 O O . ALA B 1 415 ? -7.023 -8.766 -30.406 1 90.31 415 ALA B O 1
ATOM 7056 N N . ASP B 1 416 ? -6.371 -7.434 -28.719 1 90.25 416 ASP B N 1
ATOM 7057 C CA . ASP B 1 416 ? -5.402 -6.723 -29.547 1 90.25 416 ASP B CA 1
ATOM 7058 C C . ASP B 1 416 ? -4.004 -7.316 -29.391 1 90.25 416 ASP B C 1
ATOM 7060 O O . ASP B 1 416 ? -3.076 -6.93 -30.109 1 90.25 416 ASP B O 1
ATOM 7064 N N . MET B 1 417 ? -3.797 -8.281 -28.547 1 94.38 417 MET B N 1
ATOM 7065 C CA . MET B 1 417 ? -2.514 -8.938 -28.328 1 94.38 417 MET B CA 1
ATOM 7066 C C . MET B 1 417 ? -1.411 -7.918 -28.078 1 94.38 417 MET B C 1
ATOM 7068 O O . MET B 1 417 ? -0.374 -7.941 -28.734 1 94.38 417 MET B O 1
ATOM 7072 N N . SER B 1 418 ? -1.622 -7.027 -27.141 1 95.5 418 SER B N 1
ATOM 7073 C CA . SER B 1 418 ? -0.701 -5.922 -26.891 1 95.5 418 SER B CA 1
ATOM 7074 C C . SER B 1 418 ? 0.459 -6.352 -26 1 95.5 418 SER B C 1
ATOM 7076 O O . SER B 1 418 ? 0.452 -7.457 -25.453 1 95.5 418 SER B O 1
ATOM 7078 N N . VAL B 1 419 ? 1.52 -5.566 -25.984 1 97.25 419 VAL B N 1
ATOM 7079 C CA . VAL B 1 419 ? 2.67 -5.746 -25.109 1 97.25 419 VAL B CA 1
ATOM 7080 C C . VAL B 1 419 ? 2.652 -4.68 -24.016 1 97.25 419 VAL B C 1
ATOM 7082 O O . VAL B 1 419 ? 2.371 -3.51 -24.281 1 97.25 419 VAL B O 1
ATOM 7085 N N . GLY B 1 420 ? 2.748 -5.078 -22.781 1 97.19 420 GLY B N 1
ATOM 7086 C CA . GLY B 1 420 ? 2.811 -4.164 -21.656 1 97.19 420 GLY B CA 1
ATOM 7087 C C . GLY B 1 420 ? 4.117 -4.246 -20.891 1 97.19 420 GLY B C 1
ATOM 7088 O O . GLY B 1 420 ? 5.031 -4.969 -21.281 1 97.19 420 GLY B O 1
ATOM 7089 N N . GLN B 1 421 ? 4.273 -3.4 -19.828 1 97.62 421 GLN B N 1
ATOM 7090 C CA . GLN B 1 421 ? 5.434 -3.395 -18.938 1 97.62 421 GLN B CA 1
ATOM 7091 C C . GLN B 1 421 ? 5.016 -3.32 -17.484 1 97.62 421 GLN B C 1
ATOM 7093 O O . GLN B 1 421 ? 3.949 -2.787 -17.156 1 97.62 421 GLN B O 1
ATOM 7098 N N . GLY B 1 422 ? 5.793 -3.861 -16.656 1 97.94 422 GLY B N 1
ATOM 7099 C CA . GLY B 1 422 ? 5.629 -3.691 -15.219 1 97.94 422 GLY B CA 1
ATOM 7100 C C . GLY B 1 422 ? 4.355 -4.316 -14.688 1 97.94 422 GLY B C 1
ATOM 7101 O O . GLY B 1 422 ? 3.672 -3.73 -13.844 1 97.94 422 GLY B O 1
ATOM 7102 N N . LEU B 1 423 ? 4.004 -5.484 -15.172 1 98.31 423 LEU B N 1
ATOM 7103 C CA . LEU B 1 423 ? 2.764 -6.148 -14.789 1 98.31 423 LEU B CA 1
ATOM 7104 C C . LEU B 1 423 ? 2.699 -6.355 -13.273 1 98.31 423 LEU B C 1
ATOM 7106 O O . LEU B 1 423 ? 3.543 -7.051 -12.703 1 98.31 423 LEU B O 1
ATOM 7110 N N . LYS B 1 424 ? 1.717 -5.742 -12.586 1 98.19 424 LYS B N 1
ATOM 7111 C CA . LYS B 1 424 ? 1.404 -5.887 -11.164 1 98.19 424 LYS B CA 1
ATOM 7112 C C . LYS B 1 424 ? 2.645 -5.664 -10.305 1 98.19 424 LYS B C 1
ATOM 7114 O O . LYS B 1 424 ? 2.832 -6.336 -9.289 1 98.19 424 LYS B O 1
ATOM 7119 N N . ALA B 1 425 ? 3.523 -4.766 -10.719 1 98.31 425 ALA B N 1
ATOM 7120 C CA . ALA B 1 425 ? 4.801 -4.559 -10.039 1 98.31 425 ALA B CA 1
ATOM 7121 C C . ALA B 1 425 ? 4.59 -4.188 -8.578 1 98.31 425 ALA B C 1
ATOM 7123 O O . ALA B 1 425 ? 5.238 -4.746 -7.688 1 98.31 425 ALA B O 1
ATOM 7124 N N . ASP B 1 426 ? 3.666 -3.316 -8.258 1 98.06 426 ASP B N 1
ATOM 7125 C CA . ASP B 1 426 ? 3.434 -2.854 -6.891 1 98.06 426 ASP B CA 1
ATOM 7126 C C . ASP B 1 426 ? 2.822 -3.959 -6.031 1 98.06 426 ASP B C 1
ATOM 7128 O O . ASP B 1 426 ? 3.268 -4.199 -4.91 1 98.06 426 ASP B O 1
ATOM 7132 N N . GLU B 1 427 ? 1.789 -4.625 -6.578 1 98.5 427 GLU B N 1
ATOM 7133 C CA . GLU B 1 427 ? 1.144 -5.715 -5.852 1 98.5 427 GLU B CA 1
ATOM 7134 C C . GLU B 1 427 ? 2.133 -6.836 -5.547 1 98.5 427 GLU B C 1
ATOM 7136 O O . GLU B 1 427 ? 2.123 -7.398 -4.453 1 98.5 427 GLU B O 1
ATOM 7141 N N . CYS B 1 428 ? 2.982 -7.125 -6.512 1 98.56 428 CYS B N 1
ATOM 7142 C CA . CYS B 1 428 ? 3.887 -8.258 -6.332 1 98.56 428 CYS B CA 1
ATOM 7143 C C . CYS B 1 428 ? 5.055 -7.879 -5.426 1 98.56 428 CYS B C 1
ATOM 7145 O O . CYS B 1 428 ? 5.645 -8.742 -4.773 1 98.56 428 CYS B O 1
ATOM 7147 N N . ALA B 1 429 ? 5.41 -6.559 -5.375 1 98.25 429 ALA B N 1
ATOM 7148 C CA . ALA B 1 429 ? 6.359 -6.129 -4.348 1 98.25 429 ALA B CA 1
ATOM 7149 C C . ALA B 1 429 ? 5.789 -6.355 -2.949 1 98.25 429 ALA B C 1
ATOM 7151 O O . ALA B 1 429 ? 6.523 -6.715 -2.025 1 98.25 429 ALA B O 1
ATOM 7152 N N . PHE B 1 430 ? 4.52 -6.137 -2.76 1 98.44 430 PHE B N 1
ATOM 7153 C CA . PHE B 1 430 ? 3.857 -6.395 -1.485 1 98.44 430 PHE B CA 1
ATOM 7154 C C . PHE B 1 430 ? 3.908 -7.875 -1.137 1 98.44 430 PHE B C 1
ATOM 7156 O O . PHE B 1 430 ? 4.367 -8.25 -0.055 1 98.44 430 PHE B O 1
ATOM 7163 N N . TRP B 1 431 ? 3.5 -8.734 -2.043 1 97.62 431 TRP B N 1
ATOM 7164 C CA . TRP B 1 431 ? 3.324 -10.156 -1.755 1 97.62 431 TRP B CA 1
ATOM 7165 C C . TRP B 1 431 ? 4.672 -10.859 -1.673 1 97.62 431 TRP B C 1
ATOM 7167 O O . TRP B 1 431 ? 4.84 -11.797 -0.889 1 97.62 431 TRP B O 1
ATOM 7177 N N . ASN B 1 432 ? 5.633 -10.5 -2.512 1 96.25 432 ASN B N 1
ATOM 7178 C CA . ASN B 1 432 ? 6.879 -11.25 -2.637 1 96.25 432 ASN B CA 1
ATOM 7179 C C . ASN B 1 432 ? 7.957 -10.703 -1.705 1 96.25 432 ASN B C 1
ATOM 7181 O O . ASN B 1 432 ? 8.93 -11.391 -1.404 1 96.25 432 ASN B O 1
ATOM 7185 N N . ASP B 1 433 ? 7.809 -9.477 -1.235 1 94.56 433 ASP B N 1
ATOM 7186 C CA . ASP B 1 433 ? 8.883 -8.875 -0.451 1 94.56 433 ASP B CA 1
ATOM 7187 C C . ASP B 1 433 ? 8.359 -8.359 0.889 1 94.56 433 ASP B C 1
ATOM 7189 O O . ASP B 1 433 ? 8.781 -8.836 1.947 1 94.56 433 ASP B O 1
ATOM 7193 N N . PHE B 1 434 ? 7.375 -7.465 0.84 1 96.81 434 PHE B N 1
ATOM 7194 C CA . PHE B 1 434 ? 6.977 -6.793 2.07 1 96.81 434 PHE B CA 1
ATOM 7195 C C . PHE B 1 434 ? 6.262 -7.762 3.008 1 96.81 434 PHE B C 1
ATOM 7197 O O . PHE B 1 434 ? 6.57 -7.82 4.199 1 96.81 434 PHE B O 1
ATOM 7204 N N . LYS B 1 435 ? 5.195 -8.469 2.494 1 95.44 435 LYS B N 1
ATOM 7205 C CA . LYS B 1 435 ? 4.441 -9.375 3.35 1 95.44 435 LYS B CA 1
ATOM 7206 C C . LYS B 1 435 ? 5.355 -10.414 4 1 95.44 435 LYS B C 1
ATOM 7208 O O . LYS B 1 435 ? 5.281 -10.641 5.207 1 95.44 435 LYS B O 1
ATOM 7213 N N . PRO B 1 436 ? 6.266 -11.094 3.219 1 90.75 436 PRO B N 1
ATOM 7214 C CA . PRO B 1 436 ? 7.184 -12.039 3.859 1 90.75 436 PRO B CA 1
ATOM 7215 C C . PRO B 1 436 ? 8.047 -11.391 4.934 1 90.75 436 PRO B C 1
ATOM 7217 O O . PRO B 1 436 ? 8.344 -12.008 5.957 1 90.75 436 PRO B O 1
ATOM 7220 N N . GLN B 1 437 ? 8.484 -10.18 4.695 1 90.12 437 GLN B N 1
ATOM 7221 C CA . GLN B 1 437 ? 9.258 -9.461 5.707 1 90.12 437 GLN B CA 1
ATOM 7222 C C . GLN B 1 437 ? 8.438 -9.266 6.98 1 90.12 437 GLN B C 1
ATOM 7224 O O . GLN B 1 437 ? 8.945 -9.469 8.086 1 90.12 437 GLN B O 1
ATOM 7229 N N . LEU B 1 438 ? 7.246 -8.812 6.781 1 90.5 438 LEU B N 1
ATOM 7230 C CA . LEU B 1 438 ? 6.34 -8.609 7.906 1 90.5 438 LEU B CA 1
ATOM 7231 C C . LEU B 1 438 ? 6.098 -9.914 8.656 1 90.5 438 LEU B C 1
ATOM 7233 O O . LEU B 1 438 ? 6.109 -9.938 9.891 1 90.5 438 LEU B O 1
ATOM 7237 N N . GLU B 1 439 ? 5.926 -10.992 7.906 1 87.12 439 GLU B N 1
ATOM 7238 C CA . GLU B 1 439 ? 5.711 -12.305 8.516 1 87.12 439 GLU B CA 1
ATOM 7239 C C . GLU B 1 439 ? 6.934 -12.75 9.305 1 87.12 439 GLU B C 1
ATOM 7241 O O . GLU B 1 439 ? 6.805 -13.312 10.398 1 87.12 439 GLU B O 1
ATOM 7246 N N . SER B 1 440 ? 8.086 -12.57 8.711 1 83.88 440 SER B N 1
ATOM 7247 C CA . SER B 1 440 ? 9.328 -12.945 9.391 1 83.88 440 SER B CA 1
ATOM 7248 C C . SER B 1 440 ? 9.5 -12.156 10.688 1 83.88 440 SER B C 1
ATOM 7250 O O . SER B 1 440 ? 9.961 -12.703 11.695 1 83.88 440 SER B O 1
ATOM 7252 N N . PHE B 1 441 ? 9.195 -10.93 10.602 1 82.56 441 PHE B N 1
ATOM 7253 C CA . PHE B 1 441 ? 9.289 -10.086 11.789 1 82.56 441 PHE B CA 1
ATOM 7254 C C . PHE B 1 441 ? 8.344 -10.57 12.875 1 82.56 441 PHE B C 1
ATOM 7256 O O . PHE B 1 441 ? 8.711 -10.625 14.047 1 82.56 441 PHE B O 1
ATOM 7263 N N . LEU B 1 442 ? 7.141 -10.922 12.523 1 80.81 442 LEU B N 1
ATOM 7264 C CA . LEU B 1 442 ? 6.133 -11.391 13.477 1 80.81 442 LEU B CA 1
ATOM 7265 C C . LEU B 1 442 ? 6.516 -12.742 14.055 1 80.81 442 LEU B C 1
ATOM 7267 O O . LEU B 1 442 ? 6.277 -13.008 15.234 1 80.81 442 LEU B O 1
ATOM 7271 N N . ALA B 1 443 ? 7.062 -13.57 13.227 1 75.5 443 ALA B N 1
ATOM 7272 C CA . ALA B 1 443 ? 7.512 -14.883 13.68 1 75.5 443 ALA B CA 1
ATOM 7273 C C . ALA B 1 443 ? 8.648 -14.758 14.695 1 75.5 443 ALA B C 1
ATOM 7275 O O . ALA B 1 443 ? 8.734 -15.547 15.641 1 75.5 443 ALA B O 1
ATOM 7276 N N . SER B 1 444 ? 9.508 -13.828 14.469 1 70.12 444 SER B N 1
ATOM 7277 C CA . SER B 1 444 ? 10.625 -13.617 15.383 1 70.12 444 SER B CA 1
ATOM 7278 C C . SER B 1 444 ? 10.141 -13.109 16.734 1 70.12 444 SER B C 1
ATOM 7280 O O . SER B 1 444 ? 10.742 -13.414 17.766 1 70.12 444 SER B O 1
ATOM 7282 N N . MET B 1 445 ? 9.07 -12.43 16.719 1 64.38 445 MET B N 1
ATOM 7283 C CA . MET B 1 445 ? 8.492 -11.93 17.953 1 64.38 445 MET B CA 1
ATOM 7284 C C . MET B 1 445 ? 7.883 -13.062 18.781 1 64.38 445 MET B C 1
ATOM 7286 O O . MET B 1 445 ? 8.047 -13.102 20 1 64.38 445 MET B O 1
ATOM 7290 N N . ASP B 1 446 ? 7.188 -13.914 18.047 1 60.84 446 ASP B N 1
ATOM 7291 C CA . ASP B 1 446 ? 6.598 -15.07 18.719 1 60.84 446 ASP B CA 1
ATOM 7292 C C . ASP B 1 446 ? 7.68 -15.977 19.297 1 60.84 446 ASP B C 1
ATOM 7294 O O . ASP B 1 446 ? 7.539 -16.484 20.422 1 60.84 446 ASP B O 1
ATOM 7298 N N . GLN B 1 447 ? 8.75 -16.109 18.531 1 55.22 447 GLN B N 1
ATOM 7299 C CA . GLN B 1 447 ? 9.844 -16.938 19.016 1 55.22 447 GLN B CA 1
ATOM 7300 C C . GLN B 1 447 ? 10.516 -16.312 20.234 1 55.22 447 GLN B C 1
ATOM 7302 O O . GLN B 1 447 ? 10.867 -17.016 21.188 1 55.22 447 GLN B O 1
ATOM 7307 N N . THR B 1 448 ? 10.719 -15.016 20.078 1 54.59 448 THR B N 1
ATOM 7308 C CA . THR B 1 448 ? 11.305 -14.312 21.203 1 54.59 448 THR B CA 1
ATOM 7309 C C . THR B 1 448 ? 10.398 -14.414 22.438 1 54.59 448 THR B C 1
ATOM 7311 O O . THR B 1 448 ? 10.883 -14.609 23.547 1 54.59 448 THR B O 1
ATOM 7314 N N . GLU B 1 449 ? 9.125 -14.312 22.078 1 55.53 449 GLU B N 1
ATOM 7315 C CA . GLU B 1 449 ? 8.172 -14.492 23.172 1 55.53 449 GLU B CA 1
ATOM 7316 C C . GLU B 1 449 ? 8.219 -15.914 23.719 1 55.53 449 GLU B C 1
ATOM 7318 O O . GLU B 1 449 ? 8.188 -16.125 24.938 1 55.53 449 GLU B O 1
ATOM 7323 N N . LEU B 1 450 ? 8.328 -16.859 22.766 1 50.09 450 LEU B N 1
ATOM 7324 C CA . LEU B 1 450 ? 8.422 -18.25 23.156 1 50.09 450 LEU B CA 1
ATOM 7325 C C . LEU B 1 450 ? 9.727 -18.516 23.906 1 50.09 450 LEU B C 1
ATOM 7327 O O . LEU B 1 450 ? 9.742 -19.234 24.906 1 50.09 450 LEU B O 1
ATOM 7331 N N . GLU B 1 451 ? 10.797 -18.078 23.281 1 51.16 451 GLU B N 1
ATOM 7332 C CA . GLU B 1 451 ? 12.086 -18.25 23.938 1 51.16 451 GLU B CA 1
ATOM 7333 C C . GLU B 1 451 ? 12.086 -17.609 25.328 1 51.16 451 GLU B C 1
ATOM 7335 O O . GLU B 1 451 ? 12.617 -18.172 26.281 1 51.16 451 GLU B O 1
ATOM 7340 N N . TRP B 1 452 ? 11.43 -16.609 25.359 1 49.22 452 TRP B N 1
ATOM 7341 C CA . TRP B 1 452 ? 11.289 -15.914 26.641 1 49.22 452 TRP B CA 1
ATOM 7342 C C . TRP B 1 452 ? 10.477 -16.75 27.625 1 49.22 452 TRP B C 1
ATOM 7344 O O . TRP B 1 452 ? 10.844 -16.875 28.797 1 49.22 452 TRP B O 1
ATOM 7354 N N . ARG B 1 453 ? 9.492 -17.219 27.156 1 51.03 453 ARG B N 1
ATOM 7355 C CA . ARG B 1 453 ? 8.641 -18.062 28 1 51.03 453 ARG B CA 1
ATOM 7356 C C . ARG B 1 453 ? 9.398 -19.297 28.469 1 51.03 453 ARG B C 1
ATOM 7358 O O . ARG B 1 453 ? 9.266 -19.719 29.609 1 51.03 453 ARG B O 1
ATOM 7365 N N . GLU B 1 454 ? 10.086 -19.906 27.453 1 49.91 454 GLU B N 1
ATOM 7366 C CA . GLU B 1 454 ? 10.883 -21.078 27.781 1 49.91 454 GLU B CA 1
ATOM 7367 C C . GLU B 1 454 ? 11.961 -20.734 28.812 1 49.91 454 GLU B C 1
ATOM 7369 O O . GLU B 1 454 ? 12.188 -21.5 29.766 1 49.91 454 GLU B O 1
ATOM 7374 N N . GLU B 1 455 ? 12.648 -19.656 28.5 1 50.19 455 GLU B N 1
ATOM 7375 C CA . GLU B 1 455 ? 13.672 -19.234 29.453 1 50.19 455 GLU B CA 1
ATOM 7376 C C . GLU B 1 455 ? 13.047 -18.859 30.797 1 50.19 455 GLU B C 1
ATOM 7378 O O . GLU B 1 455 ? 13.602 -19.188 31.859 1 50.19 455 GLU B O 1
ATOM 7383 N N . PHE B 1 456 ? 11.969 -18.25 30.656 1 51 456 PHE B N 1
ATOM 7384 C CA . PHE B 1 456 ? 11.242 -17.922 31.875 1 51 456 PHE B CA 1
ATOM 7385 C C . PHE B 1 456 ? 10.797 -19.188 32.594 1 51 456 PHE B C 1
ATOM 7387 O O . PHE B 1 456 ? 10.922 -19.281 33.812 1 51 456 PHE B O 1
ATOM 7394 N N . SER B 1 457 ? 10.312 -20.062 31.812 1 50.47 457 SER B N 1
ATOM 7395 C CA . SER B 1 457 ? 9.945 -21.359 32.375 1 50.47 457 SER B CA 1
ATOM 7396 C C . SER B 1 457 ? 11.164 -22.078 32.938 1 50.47 457 SER B C 1
ATOM 7398 O O . SER B 1 457 ? 11.078 -22.734 34 1 50.47 457 SER B O 1
ATOM 7400 N N . GLY B 1 458 ? 12.195 -22.109 32.156 1 52.41 458 GLY B N 1
ATOM 7401 C CA . GLY B 1 458 ? 13.43 -22.672 32.688 1 52.41 458 GLY B CA 1
ATOM 7402 C C . GLY B 1 458 ? 13.883 -22.016 33.969 1 52.41 458 GLY B C 1
ATOM 7403 O O . GLY B 1 458 ? 14.258 -22.703 34.938 1 52.41 458 GLY B O 1
ATOM 7404 N N . TRP B 1 459 ? 13.773 -20.781 33.938 1 51.38 459 TRP B N 1
ATOM 7405 C CA . TRP B 1 459 ? 14.148 -20.031 35.156 1 51.38 459 TRP B CA 1
ATOM 7406 C C . TRP B 1 459 ? 13.211 -20.344 36.312 1 51.38 459 TRP B C 1
ATOM 7408 O O . TRP B 1 459 ? 13.648 -20.516 37.438 1 51.38 459 TRP B O 1
ATOM 7418 N N . GLN B 1 460 ? 12.047 -20.391 35.938 1 52.12 460 GLN B N 1
ATOM 7419 C CA . GLN B 1 460 ? 11.086 -20.781 36.969 1 52.12 460 GLN B CA 1
ATOM 7420 C C . GLN B 1 460 ? 11.398 -22.172 37.531 1 52.12 460 GLN B C 1
ATOM 7422 O O . GLN B 1 460 ? 11.297 -22.391 38.719 1 52.12 460 GLN B O 1
ATOM 7427 N N . ASN B 1 461 ? 11.758 -22.984 36.594 1 53.75 461 ASN B N 1
ATOM 7428 C CA . ASN B 1 461 ? 12.156 -24.328 37 1 53.75 461 ASN B CA 1
ATOM 7429 C C . ASN B 1 461 ? 13.422 -24.297 37.844 1 53.75 461 ASN B C 1
ATOM 7431 O O . ASN B 1 461 ? 13.523 -25 38.844 1 53.75 461 ASN B O 1
ATOM 7435 N N . ASP B 1 462 ? 14.32 -23.5 37.438 1 54.12 462 ASP B N 1
ATOM 7436 C CA . ASP B 1 462 ? 15.547 -23.359 38.188 1 54.12 462 ASP B CA 1
ATOM 7437 C C . ASP B 1 462 ? 15.273 -22.719 39.562 1 54.12 462 ASP B C 1
ATOM 7439 O O . ASP B 1 462 ? 15.836 -23.141 40.562 1 54.12 462 ASP B O 1
ATOM 7443 N N . LEU B 1 463 ? 14.43 -21.844 39.5 1 54.66 463 LEU B N 1
ATOM 7444 C CA . LEU B 1 463 ? 14.031 -21.203 40.75 1 54.66 463 LEU B CA 1
ATOM 7445 C C . LEU B 1 463 ? 13.312 -22.188 41.656 1 54.66 463 LEU B C 1
ATOM 7447 O O . LEU B 1 463 ? 13.531 -22.188 42.875 1 54.66 463 LEU B O 1
ATOM 7451 N N . GLU B 1 464 ? 12.578 -22.922 41 1 55.91 464 GLU B N 1
ATOM 7452 C CA . GLU B 1 464 ? 11.891 -23.938 41.781 1 55.91 464 GLU B CA 1
ATOM 7453 C C . GLU B 1 464 ? 12.867 -24.984 42.281 1 55.91 464 GLU B C 1
ATOM 7455 O O . GLU B 1 464 ? 12.766 -25.422 43.438 1 55.91 464 GLU B O 1
ATOM 7460 N N . GLU B 1 465 ? 13.742 -25.328 41.5 1 56.44 465 GLU B N 1
ATOM 7461 C CA . GLU B 1 465 ? 14.789 -26.25 41.938 1 56.44 465 GLU B CA 1
ATOM 7462 C C . GLU B 1 465 ? 15.633 -25.641 43.062 1 56.44 465 GLU B C 1
ATOM 7464 O O . GLU B 1 465 ? 15.984 -26.312 44.031 1 56.44 465 GLU B O 1
ATOM 7469 N N . TRP B 1 466 ? 15.844 -24.406 42.875 1 51.88 466 TRP B N 1
ATOM 7470 C CA . TRP B 1 466 ? 16.594 -23.688 43.906 1 51.88 466 TRP B CA 1
ATOM 7471 C C . TRP B 1 466 ? 15.781 -23.547 45.188 1 51.88 466 TRP B C 1
ATOM 7473 O O . TRP B 1 466 ? 16.312 -23.719 46.281 1 51.88 466 TRP B O 1
ATOM 7483 N N . ARG B 1 467 ? 14.641 -23.281 45 1 55.03 467 ARG B N 1
ATOM 7484 C CA . ARG B 1 467 ? 13.742 -23.203 46.156 1 55.03 467 ARG B CA 1
ATOM 7485 C C . ARG B 1 467 ? 13.664 -24.531 46.906 1 55.03 467 ARG B C 1
ATOM 7487 O O . ARG B 1 467 ? 13.727 -24.562 48.125 1 55.03 467 ARG B O 1
ATOM 7494 N N . VAL B 1 468 ? 13.609 -25.547 46.094 1 61.34 468 VAL B N 1
ATOM 7495 C CA . VAL B 1 468 ? 13.547 -26.891 46.688 1 61.34 468 VAL B CA 1
ATOM 7496 C C . VAL B 1 468 ? 14.883 -27.234 47.344 1 61.34 468 VAL B C 1
ATOM 7498 O O . VAL B 1 468 ? 14.922 -27.766 48.438 1 61.34 468 VAL B O 1
ATOM 7501 N N . SER B 1 469 ? 15.867 -26.844 46.719 1 56.88 469 SER B N 1
ATOM 7502 C CA . SER B 1 469 ? 17.188 -27.094 47.281 1 56.88 469 SER B CA 1
ATOM 7503 C C . SER B 1 469 ? 17.406 -26.266 48.531 1 56.88 469 SER B C 1
ATOM 7505 O O . SER B 1 469 ? 17.984 -26.75 49.531 1 56.88 469 SER B O 1
ATOM 7507 N N . PHE B 1 470 ? 16.906 -25.156 48.5 1 55.06 470 PHE B N 1
ATOM 7508 C CA . PHE B 1 470 ? 17 -24.266 49.656 1 55.06 470 PHE B CA 1
ATOM 7509 C C . PHE B 1 470 ? 16.141 -24.766 50.812 1 55.06 470 PHE B C 1
ATOM 7511 O O . PHE B 1 470 ? 16.562 -24.75 51.969 1 55.06 470 PHE B O 1
ATOM 7518 N N . SER B 1 471 ? 15.031 -25.188 50.5 1 56.97 471 SER B N 1
ATOM 7519 C CA . SER B 1 471 ? 14.148 -25.766 51.531 1 56.97 471 SER B CA 1
ATOM 7520 C C . SER B 1 471 ? 14.75 -27.031 52.125 1 56.97 471 SER B C 1
ATOM 7522 O O . SER B 1 471 ? 14.688 -27.234 53.344 1 56.97 471 SER B O 1
ATOM 7524 N N . ASP B 1 472 ? 15.375 -27.844 51.344 1 57.03 472 ASP B N 1
ATOM 7525 C CA . ASP B 1 472 ? 16.062 -29.031 51.812 1 57.03 472 ASP B CA 1
ATOM 7526 C C . ASP B 1 472 ? 17.234 -28.672 52.719 1 57.03 472 ASP B C 1
ATOM 7528 O O . ASP B 1 472 ? 17.469 -29.344 53.719 1 57.03 472 ASP B O 1
ATOM 7532 N N . TYR B 1 473 ? 17.828 -27.609 52.375 1 51.97 473 TYR B N 1
ATOM 7533 C CA . TYR B 1 473 ? 18.938 -27.141 53.188 1 51.97 473 TYR B CA 1
ATOM 7534 C C . TYR B 1 473 ? 18.453 -26.547 54.5 1 51.97 473 TYR B C 1
ATOM 7536 O O . TYR B 1 473 ? 19.062 -26.781 55.562 1 51.97 473 TYR B O 1
ATOM 7544 N N . GLN B 1 474 ? 17.406 -25.922 54.469 1 53.38 474 GLN B N 1
ATOM 7545 C CA . GLN B 1 474 ? 16.844 -25.344 55.656 1 53.38 474 GLN B CA 1
ATOM 7546 C C . GLN B 1 474 ? 16.312 -26.438 56.594 1 53.38 474 GLN B C 1
ATOM 7548 O O . GLN B 1 474 ? 16.281 -26.25 57.812 1 53.38 474 GLN B O 1
ATOM 7553 N N . GLN B 1 475 ? 15.977 -27.578 56.094 1 50.38 475 GLN B N 1
ATOM 7554 C CA . GLN B 1 475 ? 15.445 -28.688 56.906 1 50.38 475 GLN B CA 1
ATOM 7555 C C . GLN B 1 475 ? 16.547 -29.656 57.312 1 50.38 475 GLN B C 1
ATOM 7557 O O . GLN B 1 475 ? 16.297 -30.625 58.031 1 50.38 475 GLN B O 1
ATOM 7562 N N . ASP B 1 476 ? 17.734 -29.453 56.812 1 46.41 476 ASP B N 1
ATOM 7563 C CA . ASP B 1 476 ? 18.859 -30.234 57.312 1 46.41 476 ASP B CA 1
ATOM 7564 C C . ASP B 1 476 ? 19.188 -29.875 58.75 1 46.41 476 ASP B C 1
ATOM 7566 O O . ASP B 1 476 ? 19.453 -28.703 59.062 1 46.41 476 ASP B O 1
ATOM 7570 N N . PRO B 1 477 ? 18.781 -30.703 59.719 1 51.09 477 PRO B N 1
ATOM 7571 C CA . PRO B 1 477 ? 18.938 -30.5 61.156 1 51.09 477 PRO B CA 1
ATOM 7572 C C . PRO B 1 477 ? 20.312 -29.969 61.531 1 51.09 477 PRO B C 1
ATOM 7574 O O . PRO B 1 477 ? 20.5 -29.422 62.625 1 51.09 477 PRO B O 1
ATOM 7577 N N . TYR B 1 478 ? 21.375 -30.359 60.781 1 45.44 478 TYR B N 1
ATOM 7578 C CA . TYR B 1 478 ? 22.703 -29.938 61.219 1 45.44 478 TYR B CA 1
ATOM 7579 C C . TYR B 1 478 ? 22.906 -28.453 61 1 45.44 478 TYR B C 1
ATOM 7581 O O . TYR B 1 478 ? 23.875 -27.859 61.469 1 45.44 478 TYR B O 1
ATOM 7589 N N . CYS B 1 479 ? 22.188 -27.781 60.125 1 43 479 CYS B N 1
ATOM 7590 C CA . CYS B 1 479 ? 22.344 -26.359 59.844 1 43 479 CYS B CA 1
ATOM 7591 C C . CYS B 1 479 ? 21.391 -25.531 60.719 1 43 479 CYS B C 1
ATOM 7593 O O . CYS B 1 479 ? 21.453 -24.297 60.719 1 43 479 CYS B O 1
ATOM 7595 N N . ASP B 1 480 ? 20.312 -26.047 61.344 1 40.25 480 ASP B N 1
ATOM 7596 C CA . ASP B 1 480 ? 19.516 -25.359 62.375 1 40.25 480 ASP B CA 1
ATOM 7597 C C . ASP B 1 480 ? 20.328 -25.094 63.625 1 40.25 480 ASP B C 1
ATOM 7599 O O . ASP B 1 480 ? 19.797 -24.672 64.625 1 40.25 480 ASP B O 1
ATOM 7603 N N . GLY B 1 481 ? 21.766 -25.203 63.625 1 33.44 481 GLY B N 1
ATOM 7604 C CA . GLY B 1 481 ? 22.297 -24.875 64.938 1 33.44 481 GLY B CA 1
ATOM 7605 C C . GLY B 1 481 ? 22.188 -23.406 65.25 1 33.44 481 GLY B C 1
ATOM 7606 O O . GLY B 1 481 ? 22.203 -22.562 64.375 1 33.44 481 GLY B O 1
#

InterPro domains:
  IPR000997 Cholinesterase [PR00878] (5-34)
  IPR000997 Cholinesterase [PR00878] (211-219)
  IPR000997 Cholinesterase [PR00878] (284-292)
  IPR000997 Cholinesterase [PR00878] (337-349)
  IPR002018 Carboxylesterase, type B [PF00135] (1-431)
  IPR019826 Carboxylesterase type B, active site [PS00122] (75-90)
  IPR029058 Alpha/Beta hydrolase fold [G3DSA:3.40.50.1820] (1-443)
  IPR029058 Alpha/Beta hydrolase fold [SSF53474] (1-434)
  IPR050654 Acetylcholinesterase-related enzymes [PTHR43918] (1-475)